Protein AF-A0A6H5L722-F1 (afdb_monomer_lite)

Secondary structure (DSSP, 8-state):
---------------------------------TTSHHHHHHHHHHHHHHHHHHHHHHHHHHHHHHHHHHHHHHHHHHHHHHHHHHHHHHHHHHHHHHHHHHHHHHHHHHHHHHHHHHHHHHHHHHHHHHHHHHHHHHHHHHHHHHHHHHHHHHHHHHHHHHHHHHHHHHHHHHHHHHHHHHHHHHHHHHHHHHHHHHHHHHHHHHHHHHHHHHHHHHHHHHHHHHHHHHTT------------SSSHHHHHHHHHHHHHHHHHHHHHHHHHHHHHHHHHHHHHHHHHHHHHHHHHHHHHHHHHHHHHHHHHHHHHHHHHHHHHHHHHHHHHHHHHHHHHHHHHHHHHHHHHH-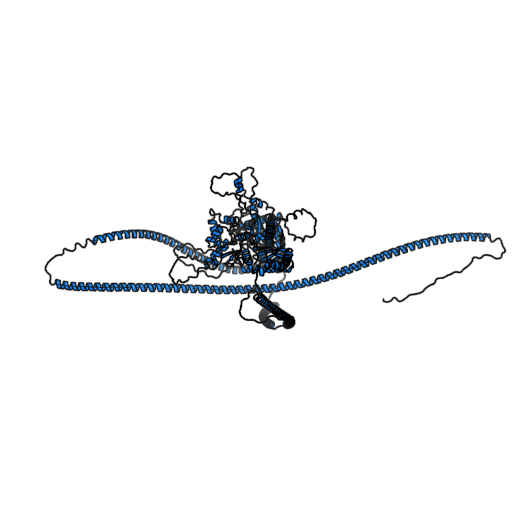--------------HHHHHHHHHHHHHHHHHHHHHHHHHHHHHHHHHHHHHHHHHHHHHTTSPPHHHHHHHHHHHHHHHHHHHHHHHHHHHHHHHHHHHHHHHHHHHHHHHHHHHHHHHHHHHHHHTTTSSS-----S-------SSS------------SSHHHHHHHHHHHHHHHHHHHHHHHHHHHHHHGGGSEEEEEEEEE-SSEEEEEEEESSSS--EEEEEEEEEE---B-TTSEE-HHHHHHHHHHHHHHHHHHHHHTT--EEEEEEEEEE-S-EEEEE-TTS-B-SPEEETT--SS------S-PPPPP--PPPP-PPP-----THHHHHHHHHHHHHTSTTSSSHHHHHHHHHS--S-TTSHHHHHHHHHHHHHHTT---PPP----------------HHHHH--EEEEHHHHHHHHHTT-S--PEEHHHHHTTT-EETTTTEE-HHHHHHHHHTT--GGGSPPEE-TTT--EEP-HHHHHH-GGGTTPEEEEEEEHHHHHHHHTT--TTS-EEEEEESSSEEEEEEEE-PPPPP--HHHHHTTTPPP--------S-----PPPTT-EEEESSSSEEEEEEEES-SHHHHHHHHHHS---TT--HHHHHHHHHHSPTTTT--EEE--BTB--TTT--TT---EEE---TT--HHHHHHHHHHHHHHHHHHHHHHHHTTSSTT----------------GGGTTTTGGGPEEEEESHHHHH-HHHHHHHHHHHTS-EEE---S-HHHHHHHHHHHHHHHHHHHHHHT---SS--SSSS----------S---------EEPPPHHHHHHHHHHHHHHHHHHHHHH-SSS--TTS----------

pLDDT: mean 70.99, std 23.06, range [21.44, 97.94]

Structure (mmCIF, N/CA/C/O backbone):
data_AF-A0A6H5L722-F1
#
_entry.id   AF-A0A6H5L722-F1
#
loop_
_atom_site.group_PDB
_atom_site.id
_atom_site.type_symbol
_atom_site.label_atom_id
_atom_site.label_alt_id
_atom_site.label_comp_id
_atom_site.label_asym_id
_atom_site.label_entity_id
_atom_site.label_seq_id
_atom_site.pdbx_PDB_ins_code
_atom_site.Cartn_x
_atom_site.Cartn_y
_atom_site.Cartn_z
_atom_site.occupancy
_atom_site.B_iso_or_equiv
_atom_site.auth_seq_id
_atom_site.auth_comp_id
_atom_site.auth_asym_id
_atom_site.auth_atom_id
_atom_site.pdbx_PDB_model_num
ATOM 1 N N . MET A 1 1 ? 36.154 58.018 -54.029 1.00 37.09 1 MET A N 1
ATOM 2 C CA . MET A 1 1 ? 36.978 58.826 -53.101 1.00 37.09 1 MET A CA 1
ATOM 3 C C . MET A 1 1 ? 37.998 57.857 -52.512 1.00 37.09 1 MET A C 1
ATOM 5 O O . MET A 1 1 ? 37.562 56.978 -51.790 1.00 37.09 1 MET A O 1
ATOM 9 N N . ASN A 1 2 ? 39.277 57.794 -52.890 1.00 39.09 2 ASN A N 1
ATOM 10 C CA . ASN A 1 2 ? 40.221 58.807 -53.381 1.00 39.09 2 ASN A CA 1
ATOM 11 C C . ASN A 1 2 ? 40.761 58.565 -54.806 1.00 39.09 2 ASN A C 1
ATOM 13 O O . ASN A 1 2 ? 40.822 57.434 -55.267 1.00 39.09 2 ASN A O 1
ATOM 17 N N . GLU A 1 3 ? 41.134 59.690 -55.429 1.00 31.55 3 GLU A N 1
ATOM 18 C CA . GLU A 1 3 ? 41.970 59.913 -56.624 1.00 31.55 3 GLU A CA 1
ATOM 19 C C . GLU A 1 3 ? 41.647 59.179 -57.936 1.00 31.55 3 GLU A C 1
ATOM 21 O O . GLU A 1 3 ? 42.301 58.227 -58.343 1.00 31.55 3 GLU A O 1
ATOM 26 N N . ALA A 1 4 ? 40.728 59.783 -58.694 1.00 31.39 4 ALA A N 1
ATOM 27 C CA . ALA A 1 4 ? 40.932 59.995 -60.123 1.00 31.39 4 ALA A CA 1
ATOM 28 C C . ALA A 1 4 ? 40.880 61.507 -60.384 1.00 31.39 4 ALA A C 1
ATOM 30 O O . ALA A 1 4 ? 39.836 62.144 -60.233 1.00 31.39 4 ALA A O 1
ATOM 31 N N . ALA A 1 5 ? 42.029 62.071 -60.746 1.00 43.38 5 ALA A N 1
ATOM 32 C CA . ALA A 1 5 ? 42.130 63.324 -61.473 1.00 43.38 5 ALA A CA 1
ATOM 33 C C . ALA A 1 5 ? 42.329 63.004 -62.961 1.00 43.38 5 ALA A C 1
ATOM 35 O O . ALA A 1 5 ? 43.032 62.047 -63.280 1.00 43.38 5 ALA A O 1
ATOM 36 N N . ARG A 1 6 ? 41.810 63.895 -63.824 1.00 35.09 6 ARG A N 1
ATOM 37 C CA . ARG A 1 6 ? 42.049 64.008 -65.283 1.00 35.09 6 ARG A CA 1
ATOM 38 C C . ARG A 1 6 ? 41.327 62.941 -66.129 1.00 35.09 6 ARG A C 1
ATOM 40 O O . ARG A 1 6 ? 41.388 61.765 -65.835 1.00 35.09 6 ARG A O 1
ATOM 47 N N . VAL A 1 7 ? 40.601 63.256 -67.199 1.00 34.06 7 VAL A N 1
ATOM 48 C CA . VAL A 1 7 ? 40.632 64.386 -68.136 1.00 34.06 7 VAL A CA 1
ATOM 49 C C . VAL A 1 7 ? 39.198 64.631 -68.609 1.00 34.06 7 VAL A C 1
ATOM 51 O O . VAL A 1 7 ? 38.492 63.692 -68.967 1.00 34.06 7 VAL A O 1
ATOM 54 N N . GLY A 1 8 ? 38.790 65.896 -68.636 1.00 34.12 8 GLY A N 1
ATOM 55 C CA . GLY A 1 8 ? 37.615 66.359 -69.358 1.00 34.12 8 GLY A CA 1
ATOM 56 C C . GLY A 1 8 ? 38.013 67.302 -70.494 1.00 34.12 8 GLY A C 1
ATOM 57 O O . GLY A 1 8 ? 39.006 68.017 -70.384 1.00 34.12 8 GLY A O 1
ATOM 58 N N . ALA A 1 9 ? 37.142 67.324 -71.504 1.00 35.88 9 ALA A N 1
ATOM 59 C CA . ALA A 1 9 ? 36.935 68.354 -72.524 1.00 35.88 9 ALA A CA 1
ATOM 60 C C . ALA A 1 9 ? 37.866 68.404 -73.752 1.00 35.88 9 ALA A C 1
ATOM 62 O O . ALA A 1 9 ? 39.037 68.752 -73.668 1.00 35.88 9 ALA A O 1
ATOM 63 N N . THR A 1 10 ? 37.255 68.178 -74.923 1.00 31.56 10 THR A N 1
ATOM 64 C CA . THR A 1 10 ? 37.285 69.031 -76.141 1.00 31.56 10 THR A CA 1
ATOM 65 C C . THR A 1 10 ? 36.388 68.350 -77.194 1.00 31.56 10 THR A C 1
ATOM 67 O O . THR A 1 10 ? 36.668 67.244 -77.628 1.00 31.56 10 THR A O 1
ATOM 70 N N . ARG A 1 11 ? 35.120 68.749 -77.372 1.00 34.03 11 ARG A N 1
ATOM 71 C CA . ARG A 1 11 ? 34.604 69.793 -78.288 1.00 34.03 11 ARG A CA 1
ATOM 72 C C . ARG A 1 11 ? 35.195 69.751 -79.710 1.00 34.03 11 ARG A C 1
ATOM 74 O O . ARG A 1 11 ? 36.264 70.293 -79.934 1.00 34.03 11 ARG A O 1
ATOM 81 N N . GLY A 1 12 ? 34.399 69.184 -80.624 1.00 36.34 12 GLY A N 1
ATOM 82 C CA . GLY A 1 12 ? 34.021 69.756 -81.923 1.00 36.34 12 GLY A CA 1
ATOM 83 C C . GLY A 1 12 ? 35.087 69.890 -83.008 1.00 36.34 12 GLY A C 1
ATOM 84 O O . GLY A 1 12 ? 35.837 70.854 -82.987 1.00 36.34 12 GLY A O 1
ATOM 85 N N . ILE A 1 13 ? 35.014 69.025 -84.025 1.00 33.91 13 ILE A N 1
ATOM 86 C CA . ILE A 1 13 ? 35.291 69.394 -85.422 1.00 33.91 13 ILE A CA 1
ATOM 87 C C . ILE A 1 13 ? 34.225 68.705 -86.282 1.00 33.91 13 ILE A C 1
ATOM 89 O O . ILE A 1 13 ? 34.278 67.499 -86.515 1.00 33.91 13 ILE A O 1
ATOM 93 N N . GLY A 1 14 ? 33.211 69.481 -86.653 1.00 35.44 14 GLY A N 1
ATOM 94 C CA . GLY A 1 14 ? 32.457 69.288 -87.883 1.00 35.44 14 GLY A CA 1
ATOM 95 C C . GLY A 1 14 ? 33.023 70.217 -88.960 1.00 35.44 14 GLY A C 1
ATOM 96 O O . GLY A 1 14 ? 33.794 71.124 -88.643 1.00 35.44 14 GLY A O 1
ATOM 97 N N . ASP A 1 15 ? 32.570 69.962 -90.181 1.00 34.78 15 ASP A N 1
ATOM 98 C CA . ASP A 1 15 ? 32.651 70.780 -91.396 1.00 34.78 15 ASP A CA 1
ATOM 99 C C . ASP A 1 15 ? 33.811 70.504 -92.375 1.00 34.78 15 ASP A C 1
ATOM 101 O O . ASP A 1 15 ? 34.993 70.707 -92.108 1.00 34.78 15 ASP A O 1
ATOM 105 N N . ASP A 1 16 ? 33.369 70.039 -93.549 1.00 32.34 16 ASP A N 1
ATOM 106 C CA . ASP A 1 16 ? 33.779 70.429 -94.898 1.00 32.34 16 ASP A CA 1
ATOM 107 C C . ASP A 1 16 ? 35.233 70.242 -95.360 1.00 32.34 16 ASP A C 1
ATOM 109 O O . ASP A 1 16 ? 36.126 71.052 -95.118 1.00 32.34 16 ASP A O 1
ATOM 113 N N . ILE A 1 17 ? 35.413 69.251 -96.244 1.00 31.59 17 ILE A N 1
ATOM 114 C CA . ILE A 1 17 ? 36.356 69.356 -97.367 1.00 31.59 17 ILE A CA 1
ATOM 115 C C . ILE A 1 17 ? 35.565 69.182 -98.671 1.00 31.59 17 ILE A C 1
ATOM 117 O O . ILE A 1 17 ? 35.513 68.109 -99.272 1.00 31.59 17 ILE A O 1
ATOM 121 N N . GLU A 1 18 ? 34.951 70.277 -99.119 1.00 34.91 18 GLU A N 1
ATOM 122 C CA . GLU A 1 18 ? 34.824 70.578 -100.544 1.00 34.91 18 GLU A CA 1
ATOM 123 C C . GLU A 1 18 ? 36.177 71.100 -101.052 1.00 34.91 18 GLU A C 1
ATOM 125 O O . GLU A 1 18 ? 36.720 72.046 -100.480 1.00 34.91 18 GLU A O 1
ATOM 130 N N . ARG A 1 19 ? 36.698 70.522 -102.147 1.00 31.12 19 ARG A N 1
ATOM 131 C CA . ARG A 1 19 ? 37.290 71.226 -103.312 1.00 31.12 19 ARG A CA 1
ATOM 132 C C . ARG A 1 19 ? 38.047 70.263 -104.243 1.00 31.12 19 ARG A C 1
ATOM 134 O O . ARG A 1 19 ? 39.197 69.937 -103.989 1.00 31.12 19 ARG A O 1
ATOM 141 N N . CYS A 1 20 ? 37.386 69.978 -105.375 1.00 28.11 20 CYS A N 1
ATOM 142 C CA . CYS A 1 20 ? 37.868 70.121 -106.765 1.00 28.11 20 CYS A CA 1
ATOM 143 C C . CYS A 1 20 ? 39.058 69.274 -107.299 1.00 28.11 20 CYS A C 1
ATOM 145 O O . CYS A 1 20 ? 39.920 68.882 -106.524 1.00 28.11 20 CYS A O 1
ATOM 147 N N . PRO A 1 21 ? 39.220 69.104 -108.641 1.00 43.91 21 PRO A N 1
ATOM 148 C CA . PRO A 1 21 ? 38.381 69.602 -109.746 1.00 43.91 21 PRO A CA 1
ATOM 149 C C . PRO A 1 21 ? 38.178 68.606 -110.926 1.00 43.91 21 PRO A C 1
ATOM 151 O O . PRO A 1 21 ? 38.738 67.517 -110.968 1.00 43.91 21 PRO A O 1
ATOM 154 N N . LEU A 1 22 ? 37.447 69.101 -111.936 1.00 31.30 22 LEU A N 1
ATOM 155 C CA . LEU A 1 22 ? 37.580 68.851 -113.386 1.00 31.30 22 LEU A CA 1
ATOM 156 C C . LEU A 1 22 ? 36.438 68.091 -114.069 1.00 31.30 22 LEU A C 1
ATOM 158 O O . LEU A 1 22 ? 36.472 66.885 -114.302 1.00 31.30 22 LEU A O 1
ATOM 162 N N . THR A 1 23 ? 35.482 68.880 -114.559 1.00 30.39 23 THR A N 1
ATOM 163 C CA . THR A 1 23 ? 34.754 68.584 -115.796 1.00 30.39 23 THR A CA 1
ATOM 164 C C . THR A 1 23 ? 34.492 69.890 -116.547 1.00 30.39 23 THR A C 1
ATOM 166 O O . THR A 1 23 ? 33.442 70.490 -116.373 1.00 30.39 23 THR A O 1
ATOM 169 N N . THR A 1 24 ? 35.430 70.327 -117.398 1.00 33.81 24 THR A N 1
ATOM 170 C CA . THR A 1 24 ? 35.098 71.175 -118.558 1.00 33.81 24 THR A CA 1
ATOM 171 C C . THR A 1 24 ? 36.087 70.918 -119.691 1.00 33.81 24 THR A C 1
ATOM 173 O O . THR A 1 24 ? 37.302 70.967 -119.517 1.00 33.81 24 THR A O 1
ATOM 176 N N . LEU A 1 25 ? 35.523 70.606 -120.851 1.00 33.62 25 LEU A N 1
ATOM 177 C CA . LEU A 1 25 ? 36.159 70.314 -122.128 1.00 33.62 25 LEU A CA 1
ATOM 178 C C . LEU A 1 25 ? 36.138 71.572 -123.027 1.00 33.62 25 LEU A C 1
ATOM 180 O O . LEU A 1 25 ? 35.232 72.390 -122.905 1.00 33.62 25 LEU A O 1
ATOM 184 N N . PHE A 1 26 ? 37.064 71.596 -123.997 1.00 32.31 26 PHE A N 1
ATOM 185 C CA . PHE A 1 26 ? 37.088 72.344 -125.274 1.00 32.31 26 PHE A CA 1
ATOM 186 C C . PHE A 1 26 ? 37.628 73.790 -125.351 1.00 32.31 26 PHE A C 1
ATOM 188 O O . PHE A 1 26 ? 36.929 74.746 -125.040 1.00 32.31 26 PHE A O 1
ATOM 195 N N . LEU A 1 27 ? 38.837 73.928 -125.936 1.00 31.06 27 LEU A N 1
ATOM 196 C CA . LEU A 1 27 ? 39.160 74.584 -127.237 1.00 31.06 27 LEU A CA 1
ATOM 197 C C . LEU A 1 27 ? 40.689 74.797 -127.331 1.00 31.06 27 LEU A C 1
ATOM 199 O O . LEU A 1 27 ? 41.255 75.605 -126.609 1.00 31.06 27 LEU A O 1
ATOM 203 N N . SER A 1 28 ? 41.445 74.021 -128.111 1.00 29.19 28 SER A N 1
ATOM 204 C CA . SER A 1 28 ? 41.962 74.325 -129.471 1.00 29.19 28 SER A CA 1
ATOM 205 C C . SER A 1 28 ? 43.392 73.713 -129.479 1.00 29.19 28 SER A C 1
ATOM 207 O O . SER A 1 28 ? 44.020 73.701 -128.428 1.00 29.19 28 SER A O 1
ATOM 209 N N . VAL A 1 29 ? 43.964 73.016 -130.467 1.00 34.25 29 VAL A N 1
ATOM 210 C CA . VAL A 1 29 ? 44.283 73.296 -131.876 1.00 34.25 29 VAL A CA 1
ATOM 211 C C . VAL A 1 29 ? 44.895 71.981 -132.438 1.00 34.25 29 VAL A C 1
ATOM 213 O O . VAL A 1 29 ? 45.693 71.340 -131.760 1.00 34.25 29 VAL A O 1
ATOM 216 N N . TYR A 1 30 ? 44.533 71.571 -133.659 1.00 33.56 30 TYR A N 1
ATOM 217 C CA . TYR A 1 30 ? 45.262 70.594 -134.509 1.00 33.56 30 TYR A CA 1
ATOM 218 C C . TYR A 1 30 ? 46.502 71.283 -135.138 1.00 33.56 30 TYR A C 1
ATOM 220 O O . TYR A 1 30 ? 46.380 72.484 -135.377 1.00 33.56 30 TYR A O 1
ATOM 228 N N . PRO A 1 31 ? 47.618 70.613 -135.545 1.00 48.00 31 PRO A N 1
ATOM 229 C CA . PRO A 1 31 ? 47.519 69.561 -136.571 1.00 48.00 31 PRO A CA 1
ATOM 230 C C . PRO A 1 31 ? 48.630 68.474 -136.663 1.00 48.00 31 PRO A C 1
ATOM 232 O O . PRO A 1 31 ? 49.713 68.566 -136.100 1.00 48.00 31 PRO A O 1
ATOM 235 N N . THR A 1 32 ? 48.340 67.502 -137.543 1.00 35.94 32 THR A N 1
ATOM 236 C CA . THR A 1 32 ? 49.221 66.608 -138.340 1.00 35.94 32 THR A CA 1
ATOM 237 C C . THR A 1 32 ? 49.687 65.223 -137.832 1.00 35.94 32 THR A C 1
ATOM 239 O O . THR A 1 32 ? 50.108 65.039 -136.700 1.00 35.94 32 THR A O 1
ATOM 242 N N . ALA A 1 33 ? 49.666 64.281 -138.799 1.00 38.66 33 ALA A N 1
ATOM 243 C CA . ALA A 1 33 ? 50.369 62.986 -138.924 1.00 38.66 33 ALA A CA 1
ATOM 244 C C . ALA A 1 33 ? 49.609 61.669 -138.589 1.00 38.66 33 ALA A C 1
ATOM 246 O O . ALA A 1 33 ? 49.803 60.992 -137.584 1.00 38.66 33 ALA A O 1
ATOM 247 N N . SER A 1 34 ? 48.779 61.271 -139.559 1.00 46.44 34 SER A N 1
ATOM 248 C CA . SER A 1 34 ? 47.803 60.168 -139.660 1.00 46.44 34 SER A CA 1
ATOM 249 C C . SER A 1 34 ? 48.317 58.701 -139.728 1.00 46.44 34 SER A C 1
ATOM 251 O O . SER A 1 34 ? 47.677 57.886 -140.391 1.00 46.44 34 SER A O 1
ATOM 253 N N . GLN A 1 35 ? 49.405 58.283 -139.067 1.00 49.06 35 GLN A N 1
ATOM 254 C CA . GLN A 1 35 ? 49.810 56.848 -139.116 1.00 49.06 35 GLN A CA 1
ATOM 255 C C . GLN A 1 35 ? 50.200 56.190 -137.778 1.00 49.06 35 GLN A C 1
ATOM 257 O O . GLN A 1 35 ? 50.241 54.966 -137.702 1.00 49.06 35 GLN A O 1
ATOM 262 N N . ALA A 1 36 ? 50.336 56.946 -136.681 1.00 51.66 36 ALA A N 1
ATOM 263 C CA . ALA A 1 36 ? 50.596 56.391 -135.340 1.00 51.66 36 ALA A CA 1
ATOM 264 C C . ALA A 1 36 ? 49.319 56.064 -134.522 1.00 51.66 36 ALA A C 1
ATOM 266 O O . ALA A 1 36 ? 49.400 55.574 -133.400 1.00 51.66 36 ALA A O 1
ATOM 267 N N . ASN A 1 37 ? 48.120 56.335 -135.056 1.00 57.66 37 ASN A N 1
ATOM 268 C CA . ASN A 1 37 ? 46.885 56.455 -134.261 1.00 57.66 37 ASN A CA 1
ATOM 269 C C . ASN A 1 37 ? 46.070 55.147 -134.104 1.00 57.66 37 ASN A C 1
ATOM 271 O O . ASN A 1 37 ? 45.112 55.094 -133.336 1.00 57.66 37 ASN A O 1
ATOM 275 N N . GLN A 1 38 ? 46.423 54.075 -134.823 1.00 60.12 38 GLN A N 1
ATOM 276 C CA . GLN A 1 38 ? 45.667 52.811 -134.795 1.00 60.12 38 GLN A CA 1
ATOM 277 C C . GLN A 1 38 ? 46.189 51.826 -133.733 1.00 60.12 38 GLN A C 1
ATOM 279 O O . GLN A 1 38 ? 45.389 51.197 -133.041 1.00 60.12 38 GLN A O 1
ATOM 284 N N . ALA A 1 39 ? 47.511 51.748 -133.541 1.00 60.59 39 ALA A N 1
ATOM 285 C CA . ALA A 1 39 ? 48.135 50.905 -132.515 1.00 60.59 39 ALA A CA 1
ATOM 286 C C . ALA A 1 39 ? 47.867 51.435 -131.095 1.00 60.59 39 ALA A C 1
ATOM 288 O O . ALA A 1 39 ? 47.444 50.684 -130.219 1.00 60.59 39 ALA A O 1
ATOM 289 N N . THR A 1 40 ? 47.993 52.750 -130.891 1.00 65.06 40 THR A N 1
ATOM 290 C CA . THR A 1 40 ? 47.699 53.416 -129.610 1.00 65.06 40 THR A CA 1
ATOM 291 C C . THR A 1 40 ? 46.233 53.253 -129.213 1.00 65.06 40 THR A C 1
ATOM 293 O O . THR A 1 40 ? 45.925 53.015 -128.051 1.00 65.06 40 THR A O 1
ATOM 296 N N . ARG A 1 41 ? 45.310 53.298 -130.184 1.00 67.38 41 ARG A N 1
ATOM 297 C CA . ARG A 1 41 ? 43.880 53.078 -129.938 1.00 67.38 41 ARG A CA 1
ATOM 298 C C . ARG A 1 41 ? 43.569 51.641 -129.515 1.00 67.38 41 ARG A C 1
ATOM 300 O O . ARG A 1 41 ? 42.683 51.456 -128.689 1.00 67.38 41 ARG A O 1
ATOM 307 N N . LYS A 1 42 ? 44.278 50.641 -130.049 1.00 73.50 42 LYS A N 1
ATOM 308 C CA . LYS A 1 42 ? 44.124 49.243 -129.623 1.00 73.50 42 LYS A CA 1
ATOM 309 C C . LYS A 1 42 ? 44.668 49.031 -128.207 1.00 73.50 42 LYS A C 1
ATOM 311 O O . LYS A 1 42 ? 43.926 48.534 -127.372 1.00 73.50 42 LYS A O 1
ATOM 316 N N . ASN A 1 43 ? 45.872 49.527 -127.911 1.00 75.19 43 ASN A N 1
ATOM 317 C CA . ASN A 1 43 ? 46.449 49.450 -126.562 1.00 75.19 43 ASN A CA 1
ATOM 318 C C . ASN A 1 43 ? 45.555 50.139 -125.519 1.00 75.19 43 ASN A C 1
ATOM 320 O O . ASN A 1 43 ? 45.275 49.560 -124.482 1.00 75.19 43 ASN A O 1
ATOM 324 N N . LEU A 1 44 ? 45.003 51.319 -125.828 1.00 74.38 44 LEU A N 1
ATOM 325 C CA . LEU A 1 44 ? 44.068 52.010 -124.931 1.00 74.38 44 LEU A CA 1
ATOM 326 C C . LEU A 1 44 ? 42.736 51.263 -124.743 1.00 74.38 44 LEU A C 1
ATOM 328 O O . LEU A 1 44 ? 42.097 51.410 -123.703 1.00 74.38 44 LEU A O 1
ATOM 332 N N . LEU A 1 45 ? 42.278 50.489 -125.734 1.00 75.94 45 LEU A N 1
ATOM 333 C CA . LEU A 1 45 ? 41.080 49.653 -125.600 1.00 75.94 45 LEU A CA 1
ATOM 334 C C . LEU A 1 45 ? 41.356 48.410 -124.749 1.00 75.94 45 LEU A C 1
ATOM 336 O O . LEU A 1 45 ? 40.524 48.080 -123.902 1.00 75.94 45 LEU A O 1
ATOM 340 N N . ASP A 1 46 ? 42.516 47.783 -124.935 1.00 78.38 46 ASP A N 1
ATOM 341 C CA . ASP A 1 46 ? 42.967 46.642 -124.138 1.00 78.38 46 ASP A CA 1
ATOM 342 C C . ASP A 1 46 ? 43.221 47.072 -122.678 1.00 78.38 46 ASP A C 1
ATOM 344 O O . ASP A 1 46 ? 42.716 46.431 -121.755 1.00 78.38 46 ASP A O 1
ATOM 348 N N . ASP A 1 47 ? 43.849 48.233 -122.452 1.00 78.31 47 ASP A N 1
ATOM 349 C CA . ASP A 1 47 ? 44.027 48.846 -121.127 1.00 78.31 47 ASP A CA 1
ATOM 350 C C . ASP A 1 47 ? 42.686 49.207 -120.479 1.00 78.31 47 ASP A C 1
ATOM 352 O O . ASP A 1 47 ? 42.477 48.975 -119.287 1.00 78.31 47 ASP A O 1
ATOM 356 N N . ARG A 1 48 ? 41.727 49.736 -121.254 1.00 74.50 48 ARG A N 1
ATOM 357 C CA . ARG A 1 48 ? 40.376 50.026 -120.748 1.00 74.50 48 ARG A CA 1
ATOM 358 C C . ARG A 1 48 ? 39.673 48.752 -120.295 1.00 74.50 48 ARG A C 1
ATOM 360 O O . ARG A 1 48 ? 38.953 48.776 -119.295 1.00 74.50 48 ARG A O 1
ATOM 367 N N . GLU A 1 49 ? 39.837 47.651 -121.019 1.00 77.94 49 GLU A N 1
ATOM 368 C CA . GLU A 1 49 ? 39.203 46.384 -120.666 1.00 77.94 49 GLU A CA 1
ATOM 369 C C . GLU A 1 49 ? 39.920 45.697 -119.488 1.00 77.94 49 GLU A C 1
ATOM 371 O O . GLU A 1 49 ? 39.244 45.180 -118.593 1.00 77.94 49 GLU A O 1
ATOM 376 N N . ALA A 1 50 ? 41.249 45.816 -119.392 1.00 77.81 50 ALA A N 1
ATOM 377 C CA . ALA A 1 50 ? 42.036 45.405 -118.228 1.00 77.81 50 ALA A CA 1
ATOM 378 C C . ALA A 1 50 ? 41.661 46.207 -116.966 1.00 77.81 50 ALA A C 1
ATOM 380 O O . ALA A 1 50 ? 41.405 45.624 -115.910 1.00 77.81 50 ALA A O 1
ATOM 381 N N . MET A 1 51 ? 41.512 47.533 -117.071 1.00 78.31 51 MET A N 1
ATOM 382 C CA . MET A 1 51 ? 41.033 48.374 -115.968 1.00 78.31 51 MET A CA 1
ATOM 383 C C . MET A 1 51 ? 39.601 48.020 -115.564 1.00 78.31 51 MET A C 1
ATOM 385 O O . MET A 1 51 ? 39.303 47.956 -114.374 1.00 78.31 51 MET A O 1
ATOM 389 N N . LYS A 1 52 ? 38.707 47.717 -116.514 1.00 81.56 52 LYS A N 1
ATOM 390 C CA . LYS A 1 52 ? 37.356 47.230 -116.187 1.00 81.56 52 LYS A CA 1
ATOM 391 C C . LYS A 1 52 ? 37.376 45.881 -115.476 1.00 81.56 52 LYS A C 1
ATOM 393 O O . LYS A 1 52 ? 36.577 45.679 -114.564 1.00 81.56 52 LYS A O 1
ATOM 398 N N . GLN A 1 53 ? 38.248 44.953 -115.873 1.00 81.00 53 GLN A N 1
ATOM 399 C CA . GLN A 1 53 ? 38.426 43.688 -115.152 1.00 81.00 53 GLN A CA 1
ATOM 400 C C . GLN A 1 53 ? 38.962 43.921 -113.735 1.00 81.00 53 GLN A C 1
ATOM 402 O O . GLN A 1 53 ? 38.410 43.357 -112.793 1.00 81.00 53 GLN A O 1
ATOM 407 N N . SER A 1 54 ? 39.932 44.821 -113.563 1.00 79.94 54 SER A N 1
ATOM 408 C CA . SER A 1 54 ? 40.449 45.204 -112.243 1.00 79.94 54 SER A CA 1
ATOM 409 C C . SER A 1 54 ? 39.372 45.857 -111.364 1.00 79.94 54 SER A C 1
ATOM 411 O O . SER A 1 54 ? 39.184 45.460 -110.218 1.00 79.94 54 SER A O 1
ATOM 413 N N . ILE A 1 55 ? 38.557 46.766 -111.917 1.00 79.44 55 ILE A N 1
ATOM 414 C CA . ILE A 1 55 ? 37.414 47.373 -111.211 1.00 79.44 55 ILE A CA 1
ATOM 415 C C . ILE A 1 55 ? 36.378 46.312 -110.817 1.00 79.44 55 ILE A C 1
ATOM 417 O O . ILE A 1 55 ? 35.847 46.367 -109.709 1.00 79.44 55 ILE A O 1
ATOM 421 N N . ARG A 1 56 ? 36.089 45.331 -111.684 1.00 82.62 56 ARG A N 1
ATOM 422 C CA . ARG A 1 56 ? 35.200 44.204 -111.344 1.00 82.62 56 ARG A CA 1
ATOM 423 C C . ARG A 1 56 ? 35.770 43.369 -110.192 1.00 82.62 56 ARG A C 1
ATOM 425 O O . ARG A 1 56 ? 35.032 43.060 -109.261 1.00 82.62 56 ARG A O 1
ATOM 432 N N . GLY A 1 57 ? 37.071 43.076 -110.215 1.00 83.69 57 GLY A N 1
ATOM 433 C CA . GLY A 1 57 ? 37.761 42.366 -109.135 1.00 83.69 57 GLY A CA 1
ATOM 434 C C . GLY A 1 57 ? 37.737 43.132 -107.809 1.00 83.69 57 GLY A C 1
ATOM 435 O O . GLY A 1 57 ? 37.383 42.569 -106.776 1.00 83.69 57 GLY A O 1
ATOM 436 N N . LEU A 1 58 ? 38.025 44.436 -107.839 1.00 83.56 58 LEU A N 1
ATOM 437 C CA . LEU A 1 58 ? 37.973 45.296 -106.655 1.00 83.56 58 LEU A CA 1
ATOM 438 C C . LEU A 1 58 ? 36.554 45.413 -106.089 1.00 83.56 58 LEU A C 1
ATOM 440 O O . LEU A 1 58 ? 36.388 45.350 -104.876 1.00 83.56 58 LEU A O 1
ATOM 444 N N . ARG A 1 59 ? 35.523 45.520 -106.937 1.00 84.06 59 ARG A N 1
ATOM 445 C CA . ARG A 1 59 ? 34.120 45.531 -106.487 1.00 84.06 59 ARG A CA 1
ATOM 446 C C . ARG A 1 59 ? 33.732 44.232 -105.789 1.00 84.06 59 ARG A C 1
ATOM 448 O O . ARG A 1 59 ? 33.172 44.290 -104.703 1.00 84.06 59 ARG A O 1
ATOM 455 N N . SER A 1 60 ? 34.103 43.085 -106.358 1.00 83.75 60 SER A N 1
ATOM 456 C CA . SER A 1 60 ? 33.873 41.782 -105.722 1.00 83.75 60 SER A CA 1
ATOM 457 C C . SER A 1 60 ? 34.610 41.662 -104.382 1.00 83.75 60 SER A C 1
ATOM 459 O O . SER A 1 60 ? 34.045 41.171 -103.407 1.00 83.75 60 SER A O 1
ATOM 461 N N . ARG A 1 61 ? 35.841 42.184 -104.288 1.00 85.50 61 ARG A N 1
ATOM 462 C CA . ARG A 1 61 ? 36.600 42.218 -103.030 1.00 85.50 61 ARG A CA 1
ATOM 463 C C . ARG A 1 61 ? 35.945 43.120 -101.980 1.00 85.50 61 ARG A C 1
ATOM 465 O O . ARG A 1 61 ? 35.908 42.746 -100.814 1.00 85.50 61 ARG A O 1
ATOM 472 N N . ILE A 1 62 ? 35.431 44.284 -102.379 1.00 83.25 62 ILE A N 1
ATOM 473 C CA . ILE A 1 62 ? 34.701 45.203 -101.491 1.00 83.25 62 ILE A CA 1
ATOM 474 C C . ILE A 1 62 ? 33.427 44.537 -100.969 1.00 83.25 62 ILE A C 1
ATOM 476 O O . ILE A 1 62 ? 33.148 44.629 -99.780 1.00 83.25 62 ILE A O 1
ATOM 480 N N . GLU A 1 63 ? 32.686 43.835 -101.824 1.00 84.38 63 GLU A N 1
ATOM 481 C CA . GLU A 1 63 ? 31.463 43.126 -101.437 1.00 84.38 63 GLU A CA 1
ATOM 482 C C . GLU A 1 63 ? 31.757 41.963 -100.477 1.00 84.38 63 GLU A C 1
ATOM 484 O O . GLU A 1 63 ? 31.085 41.813 -99.456 1.00 84.38 63 GLU A O 1
ATOM 489 N N . GLN A 1 64 ? 32.835 41.210 -100.723 1.00 86.62 64 GLN A N 1
ATOM 490 C CA . GLN A 1 64 ? 33.308 40.183 -99.795 1.00 86.62 64 GLN A CA 1
ATOM 491 C C . GLN A 1 64 ? 33.682 40.782 -98.428 1.00 86.62 64 GLN A C 1
ATOM 493 O O . GLN A 1 64 ? 33.231 40.285 -97.397 1.00 86.62 64 GLN A O 1
ATOM 498 N N . LEU A 1 65 ? 34.474 41.860 -98.411 1.00 86.00 65 LEU A N 1
ATOM 499 C CA . LEU A 1 65 ? 34.901 42.523 -97.175 1.00 86.00 65 LEU A CA 1
ATOM 500 C C . LEU A 1 65 ? 33.729 43.176 -96.428 1.00 86.00 65 LEU A C 1
ATOM 502 O O . LEU A 1 65 ? 33.705 43.156 -95.200 1.00 86.00 65 LEU A O 1
ATOM 506 N N . ALA A 1 66 ? 32.739 43.717 -97.141 1.00 82.44 66 ALA A N 1
ATOM 507 C CA . ALA A 1 66 ? 31.511 44.233 -96.543 1.00 82.44 66 ALA A CA 1
ATOM 508 C C . ALA A 1 66 ? 30.714 43.111 -95.860 1.00 82.44 66 ALA A C 1
ATOM 510 O O . ALA A 1 66 ? 30.309 43.269 -94.710 1.00 82.44 66 ALA A O 1
ATOM 511 N N . GLY A 1 67 ? 30.578 41.952 -96.513 1.00 85.44 67 GLY A N 1
ATOM 512 C CA . GLY A 1 67 ? 29.916 40.786 -95.925 1.00 85.44 67 GLY A CA 1
ATOM 513 C C . GLY A 1 67 ? 30.689 40.150 -94.761 1.00 85.44 67 GLY A C 1
ATOM 514 O O . GLY A 1 67 ? 30.080 39.572 -93.863 1.00 85.44 67 GLY A O 1
ATOM 515 N N . GLU A 1 68 ? 32.023 40.223 -94.749 1.00 85.88 68 GLU A N 1
ATOM 516 C CA . GLU A 1 68 ? 32.852 39.809 -93.603 1.00 85.88 68 GLU A CA 1
ATOM 517 C C . GLU A 1 68 ? 32.714 40.781 -92.426 1.00 85.88 68 GLU A C 1
ATOM 519 O O . GLU A 1 68 ? 32.565 40.338 -91.288 1.00 85.88 68 GLU A O 1
ATOM 524 N N . ARG A 1 69 ? 32.685 42.092 -92.696 1.00 88.06 69 ARG A N 1
ATOM 525 C CA . ARG A 1 69 ? 32.432 43.121 -91.681 1.00 88.06 69 ARG A CA 1
ATOM 526 C C . ARG A 1 69 ? 31.059 42.947 -91.036 1.00 88.06 69 ARG A C 1
ATOM 528 O O . ARG A 1 69 ? 30.972 42.987 -89.816 1.00 88.06 69 ARG A O 1
ATOM 535 N N . GLU A 1 70 ? 30.010 42.739 -91.829 1.00 84.44 70 GLU A N 1
ATOM 536 C CA . GLU A 1 70 ? 28.644 42.578 -91.315 1.00 84.44 70 GLU A CA 1
ATOM 537 C C . GLU A 1 70 ? 28.512 41.326 -90.433 1.00 84.44 70 GLU A C 1
ATOM 539 O O . GLU A 1 70 ? 27.893 41.370 -89.370 1.00 84.44 70 GLU A O 1
ATOM 544 N N . ARG A 1 71 ? 29.173 40.224 -90.817 1.00 86.00 71 ARG A N 1
ATOM 545 C CA . ARG A 1 71 ? 29.269 39.022 -89.975 1.00 86.00 71 ARG A CA 1
ATOM 546 C C . ARG A 1 71 ? 30.008 39.295 -88.666 1.00 86.00 71 ARG A C 1
ATOM 548 O O . ARG A 1 71 ? 29.475 38.984 -87.608 1.00 86.00 71 ARG A O 1
ATOM 555 N N . ALA A 1 72 ? 31.173 39.940 -88.719 1.00 84.00 72 ALA A N 1
ATOM 556 C CA . ALA A 1 72 ? 31.937 40.279 -87.519 1.00 84.00 72 ALA A CA 1
ATOM 557 C C . ALA A 1 72 ? 31.178 41.239 -86.580 1.00 84.00 72 ALA A C 1
ATOM 559 O O . ALA A 1 72 ? 31.272 41.119 -85.360 1.00 84.00 72 ALA A O 1
ATOM 560 N N . GLU A 1 73 ? 30.402 42.174 -87.133 1.00 83.38 73 GLU A N 1
ATOM 561 C CA . GLU A 1 73 ? 29.564 43.099 -86.364 1.00 83.38 73 GLU A CA 1
ATOM 562 C C . GLU A 1 73 ? 28.413 42.361 -85.667 1.00 83.38 73 GLU A C 1
ATOM 564 O O . GLU A 1 73 ? 28.161 42.582 -84.479 1.00 83.38 73 GLU A O 1
ATOM 569 N N . LYS A 1 74 ? 27.778 41.412 -86.364 1.00 86.19 74 LYS A N 1
ATOM 570 C CA . LYS A 1 74 ? 26.745 40.547 -85.789 1.00 86.19 74 LYS A CA 1
ATOM 571 C C . LYS A 1 74 ? 27.296 39.658 -84.670 1.00 86.19 74 LYS A C 1
ATOM 573 O O . LYS A 1 74 ? 26.708 39.627 -83.589 1.00 86.19 74 LYS A O 1
ATOM 578 N N . ASP A 1 75 ? 28.439 39.015 -84.891 1.00 87.12 75 ASP A N 1
ATOM 579 C CA . ASP A 1 75 ? 29.093 38.163 -83.891 1.00 87.12 75 ASP A CA 1
ATOM 580 C C . ASP A 1 75 ? 29.521 38.988 -82.662 1.00 87.12 75 ASP A C 1
ATOM 582 O O . ASP A 1 75 ? 29.318 38.578 -81.518 1.00 87.12 75 ASP A O 1
ATOM 586 N N . SER A 1 76 ? 30.042 40.204 -82.869 1.00 82.56 76 SER A N 1
ATOM 587 C CA . SER A 1 76 ? 30.398 41.128 -81.784 1.00 82.56 76 SER A CA 1
ATOM 588 C C . SER A 1 76 ? 29.181 41.542 -80.948 1.00 82.56 76 SER A C 1
ATOM 590 O O . SER A 1 76 ? 29.266 41.609 -79.717 1.00 82.56 76 SER A O 1
ATOM 592 N N . LEU A 1 77 ? 28.039 41.816 -81.586 1.00 89.50 77 LEU A N 1
ATOM 593 C CA . LEU A 1 77 ? 26.789 42.143 -80.891 1.00 89.50 77 LEU A CA 1
ATOM 594 C C . LEU A 1 77 ? 26.264 40.950 -80.085 1.00 89.50 77 LEU A C 1
ATOM 596 O O . LEU A 1 77 ? 25.858 41.118 -78.933 1.00 89.50 77 LEU A O 1
ATOM 600 N N . GLU A 1 78 ? 26.318 39.744 -80.649 1.00 88.44 78 GLU A N 1
ATOM 601 C CA . GLU A 1 78 ? 25.890 38.520 -79.971 1.00 88.44 78 GLU A CA 1
ATOM 602 C C . GLU A 1 78 ? 26.776 38.199 -78.758 1.00 88.44 78 GLU A C 1
ATOM 604 O O . GLU A 1 78 ? 26.267 37.949 -77.663 1.00 88.44 78 GLU A O 1
ATOM 609 N N . HIS A 1 79 ? 28.100 38.315 -78.894 1.00 85.69 79 HIS A N 1
ATOM 610 C CA . HIS A 1 79 ? 29.026 38.169 -77.771 1.00 85.69 79 HIS A CA 1
ATOM 611 C C . HIS A 1 79 ? 28.808 39.225 -76.683 1.00 85.69 79 HIS A C 1
ATOM 613 O O . HIS A 1 79 ? 28.852 38.896 -75.495 1.00 85.69 79 HIS A O 1
ATOM 619 N N . THR A 1 80 ? 28.526 40.474 -77.064 1.00 87.31 80 THR A N 1
ATOM 620 C CA . THR A 1 80 ? 28.230 41.549 -76.104 1.00 87.31 80 THR A CA 1
ATOM 621 C C . THR A 1 80 ? 26.950 41.252 -75.324 1.00 87.31 80 THR A C 1
ATOM 623 O O . THR A 1 80 ? 26.923 41.396 -74.101 1.00 87.31 80 THR A O 1
ATOM 626 N N . ARG A 1 81 ? 25.908 40.768 -76.007 1.00 91.19 81 ARG A N 1
ATOM 627 C CA . ARG A 1 81 ? 24.650 40.361 -75.375 1.00 91.19 81 ARG A CA 1
ATOM 628 C C . ARG A 1 81 ? 24.852 39.193 -74.404 1.00 91.19 81 ARG A C 1
ATOM 630 O O . ARG A 1 81 ? 24.418 39.275 -73.259 1.00 91.19 81 ARG A O 1
ATOM 637 N N . LEU A 1 82 ? 25.556 38.138 -74.820 1.00 89.75 82 LEU A N 1
ATOM 638 C CA . LEU A 1 82 ? 25.860 36.988 -73.957 1.00 89.75 82 LEU A CA 1
ATOM 639 C C . LEU A 1 82 ? 26.694 37.386 -72.732 1.00 89.75 82 LEU A C 1
ATOM 641 O O . LEU A 1 82 ? 26.511 36.835 -71.645 1.00 89.75 82 LEU A O 1
ATOM 645 N N . TRP A 1 83 ? 27.607 38.348 -72.887 1.00 89.62 83 TRP A N 1
ATOM 646 C CA . TRP A 1 83 ? 28.369 38.889 -71.766 1.00 89.62 83 TRP A CA 1
ATOM 647 C C . TRP A 1 83 ? 27.468 39.628 -70.771 1.00 89.62 83 TRP A C 1
ATOM 649 O O . TRP A 1 83 ? 27.592 39.393 -69.570 1.00 89.62 83 TRP A O 1
ATOM 659 N N . GLN A 1 84 ? 26.535 40.460 -71.247 1.00 88.62 84 GLN A N 1
ATOM 660 C CA . GLN A 1 84 ? 25.577 41.163 -70.385 1.00 88.62 84 GLN A CA 1
ATOM 661 C C . GLN A 1 84 ? 24.679 40.185 -69.618 1.00 88.62 84 GLN A C 1
ATOM 663 O O . GLN A 1 84 ? 24.589 40.282 -68.395 1.00 88.62 84 GLN A O 1
ATOM 668 N N . GLU A 1 85 ? 24.106 39.190 -70.301 1.00 89.00 85 GLU A N 1
ATOM 669 C CA . GLU A 1 85 ? 23.282 38.150 -69.669 1.00 89.00 85 GLU A CA 1
ATOM 670 C C . GLU A 1 85 ? 24.072 37.391 -68.582 1.00 89.00 85 GLU A C 1
ATOM 672 O O . GLU A 1 85 ? 23.583 37.180 -67.468 1.00 89.00 85 GLU A O 1
ATOM 677 N N . ARG A 1 86 ? 25.337 37.028 -68.851 1.00 88.19 86 ARG A N 1
ATOM 678 C CA . ARG A 1 86 ? 26.195 36.374 -67.846 1.00 88.19 86 ARG A CA 1
ATOM 679 C C . ARG A 1 86 ? 26.590 37.297 -66.698 1.00 88.19 86 ARG A C 1
ATOM 681 O O . ARG A 1 86 ? 26.655 36.829 -65.562 1.00 88.19 86 ARG A O 1
ATOM 688 N N . ALA A 1 87 ? 26.847 38.576 -66.959 1.00 88.56 87 ALA A N 1
ATOM 689 C CA . ALA A 1 87 ? 27.181 39.556 -65.928 1.00 88.56 87 ALA A CA 1
ATOM 690 C C . ALA A 1 87 ? 26.004 39.786 -64.964 1.00 88.56 87 ALA A C 1
ATOM 692 O O . ALA A 1 87 ? 26.199 39.839 -63.747 1.00 88.56 87 ALA A O 1
ATOM 693 N N . GLU A 1 88 ? 24.776 39.850 -65.484 1.00 88.19 88 GLU A N 1
ATOM 694 C CA . GLU A 1 88 ? 23.558 39.919 -64.672 1.00 88.19 88 GLU A CA 1
ATOM 695 C C . GLU 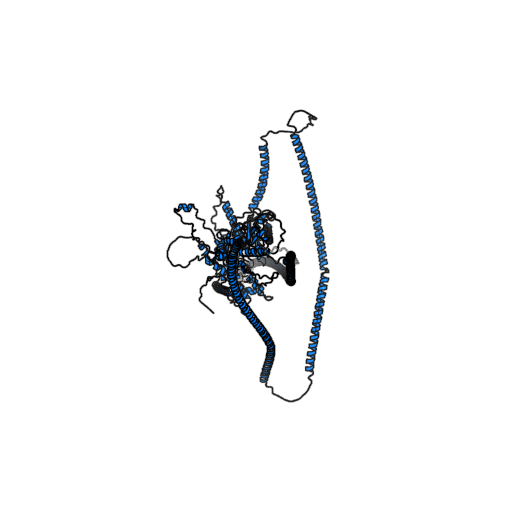A 1 88 ? 23.341 38.639 -63.858 1.00 88.19 88 GLU A C 1
ATOM 697 O O . GLU A 1 88 ? 23.065 38.712 -62.656 1.00 88.19 88 GLU A O 1
ATOM 702 N N . GLY A 1 89 ? 23.563 37.469 -64.469 1.00 88.00 89 GLY A N 1
ATOM 703 C CA . GLY A 1 89 ? 23.532 36.183 -63.771 1.00 88.00 89 GLY A CA 1
ATOM 704 C C . GLY A 1 89 ? 24.524 36.118 -62.605 1.00 88.00 89 GLY A C 1
ATOM 705 O O . GLY A 1 89 ? 24.158 35.719 -61.496 1.00 88.00 89 GLY A O 1
ATOM 706 N N . LEU A 1 90 ? 25.758 36.591 -62.810 1.00 87.00 90 LEU A N 1
ATOM 707 C CA . LEU A 1 90 ? 26.784 36.641 -61.764 1.00 87.00 90 LEU A CA 1
ATOM 708 C C . LEU A 1 90 ? 26.383 37.575 -60.614 1.00 87.00 90 LEU A C 1
ATOM 710 O O . LEU A 1 90 ? 26.615 37.270 -59.444 1.00 87.00 90 LEU A O 1
ATOM 714 N N . LYS A 1 91 ? 25.739 38.704 -60.931 1.00 90.38 91 LYS A N 1
ATOM 715 C CA . LYS A 1 91 ? 25.243 39.662 -59.935 1.00 90.38 91 LYS A CA 1
ATOM 716 C C . LYS A 1 91 ? 24.114 39.069 -59.088 1.00 90.38 91 LYS A C 1
ATOM 718 O O . LYS A 1 91 ? 24.115 39.242 -57.869 1.00 90.38 91 LYS A O 1
ATOM 723 N N . ALA A 1 92 ? 23.186 38.339 -59.707 1.00 88.62 92 ALA A N 1
ATOM 724 C CA . ALA A 1 92 ? 22.117 37.637 -58.999 1.00 88.62 92 ALA A CA 1
ATOM 725 C C . ALA A 1 92 ? 22.672 36.546 -58.065 1.00 88.62 92 ALA A C 1
ATOM 727 O O . ALA A 1 92 ? 22.268 36.461 -56.904 1.00 88.62 92 ALA A O 1
ATOM 728 N N . GLN A 1 93 ? 23.655 35.770 -58.534 1.00 89.81 93 GLN A N 1
ATOM 729 C CA . GLN A 1 93 ? 24.353 34.785 -57.702 1.00 89.81 93 GLN A CA 1
ATOM 730 C C . GLN A 1 93 ? 25.109 35.449 -56.542 1.00 89.81 93 GLN A C 1
ATOM 732 O O . GLN A 1 93 ? 25.035 34.971 -55.411 1.00 89.81 93 GLN A O 1
ATOM 737 N N . GLY A 1 94 ? 25.762 36.592 -56.774 1.00 89.12 94 GLY A N 1
ATOM 738 C CA . GLY A 1 94 ? 26.428 37.365 -55.721 1.00 89.12 94 GLY A CA 1
ATOM 739 C C . GLY A 1 94 ? 25.477 37.811 -54.602 1.00 89.12 94 GLY A C 1
ATOM 740 O O . GLY A 1 94 ? 25.820 37.717 -53.423 1.00 89.12 94 GLY A O 1
ATOM 741 N N . LEU A 1 95 ? 24.253 38.225 -54.948 1.00 90.81 95 LEU A N 1
ATOM 742 C CA . LEU A 1 95 ? 23.222 38.576 -53.963 1.00 90.81 95 LEU A CA 1
ATOM 743 C C . LEU A 1 95 ? 22.744 37.360 -53.155 1.00 90.81 95 LEU A C 1
ATOM 745 O O . LEU A 1 95 ? 22.561 37.469 -51.942 1.00 90.81 95 LEU A O 1
ATOM 749 N N . GLN A 1 96 ? 22.587 36.195 -53.791 1.00 90.56 96 GLN A N 1
ATOM 750 C CA . GLN A 1 96 ? 22.230 34.956 -53.087 1.00 90.56 96 GLN A CA 1
ATOM 751 C C . GLN A 1 96 ? 23.327 34.513 -52.115 1.00 90.56 96 GLN A C 1
ATOM 753 O O . GLN A 1 96 ? 23.030 34.135 -50.982 1.00 90.56 96 GLN A O 1
ATOM 758 N N . VAL A 1 97 ? 24.595 34.605 -52.525 1.00 89.94 97 VAL A N 1
ATOM 759 C CA . VAL A 1 97 ? 25.737 34.304 -51.652 1.00 89.94 97 VAL A CA 1
ATOM 760 C C . VAL A 1 97 ? 25.746 35.233 -50.436 1.00 89.94 97 VAL A C 1
ATOM 762 O O . VAL A 1 97 ? 25.927 34.756 -49.318 1.00 89.94 97 VAL A O 1
ATOM 765 N N . ALA A 1 98 ? 25.476 36.529 -50.616 1.00 91.25 98 ALA A N 1
ATOM 766 C CA . ALA A 1 98 ? 25.404 37.482 -49.508 1.00 91.25 98 ALA A CA 1
ATOM 767 C C . ALA A 1 98 ? 24.255 37.172 -48.522 1.00 91.25 98 ALA A C 1
ATOM 769 O O . ALA A 1 98 ? 24.449 37.237 -47.304 1.00 91.25 98 ALA A O 1
ATOM 770 N N . ASP A 1 99 ? 23.072 36.787 -49.014 1.00 91.69 99 ASP A N 1
ATOM 771 C CA . ASP A 1 99 ? 21.947 36.389 -48.153 1.00 91.69 99 ASP A CA 1
ATOM 772 C C . ASP A 1 99 ? 22.248 35.096 -47.375 1.00 91.69 99 ASP A C 1
ATOM 774 O O . ASP A 1 99 ? 22.000 35.006 -46.168 1.00 91.69 99 ASP A O 1
ATOM 778 N N . LEU A 1 100 ? 22.868 34.111 -48.031 1.00 90.25 100 LEU A N 1
ATOM 779 C CA . LEU A 1 100 ? 23.314 32.878 -47.379 1.00 90.25 100 LEU A CA 1
ATOM 780 C C . LEU A 1 100 ? 24.388 33.149 -46.321 1.00 90.25 100 LEU A C 1
ATOM 782 O O . LEU A 1 100 ? 24.293 32.620 -45.214 1.00 90.25 100 LEU A O 1
ATOM 786 N N . GLN A 1 101 ? 25.357 34.024 -46.597 1.00 90.44 101 GLN A N 1
ATOM 787 C CA . GLN A 1 101 ? 26.358 34.445 -45.611 1.00 90.44 101 GLN A CA 1
ATOM 788 C C . GLN A 1 101 ? 25.707 35.101 -44.385 1.00 90.44 101 GLN A C 1
ATOM 790 O O . GLN A 1 101 ? 26.082 34.799 -43.249 1.00 90.44 101 GLN A O 1
ATOM 795 N N . LYS A 1 102 ? 24.676 35.932 -44.583 1.00 93.00 102 LYS A N 1
ATOM 796 C CA . LYS A 1 102 ? 23.916 36.545 -43.483 1.00 93.00 102 LYS A CA 1
ATOM 797 C C . LYS A 1 102 ? 23.156 35.503 -42.654 1.00 93.00 102 LYS A C 1
ATOM 799 O O . LYS A 1 102 ? 23.156 35.575 -41.423 1.00 93.00 102 LYS A O 1
ATOM 804 N N . LYS A 1 103 ? 22.547 34.508 -43.306 1.00 91.50 103 LYS A N 1
ATOM 805 C CA . LYS A 1 103 ? 21.868 33.385 -42.635 1.00 91.50 103 LYS A CA 1
ATOM 806 C C . LYS A 1 103 ? 22.842 32.524 -41.830 1.00 91.50 103 LYS A C 1
ATOM 808 O O . LYS A 1 103 ? 22.527 32.172 -40.693 1.00 91.50 103 LYS A O 1
ATOM 813 N N . ILE A 1 104 ? 24.027 32.245 -42.375 1.00 89.50 104 ILE A N 1
ATOM 814 C CA . ILE A 1 104 ? 25.097 31.521 -41.677 1.00 89.50 104 ILE A CA 1
ATOM 815 C C . ILE A 1 104 ? 25.546 32.309 -40.443 1.00 89.50 104 ILE A C 1
ATOM 817 O O . ILE A 1 104 ? 25.579 31.748 -39.351 1.00 89.50 104 ILE A O 1
ATOM 821 N N . ALA A 1 105 ? 25.797 33.615 -40.564 1.00 90.69 105 ALA A N 1
ATOM 822 C CA . ALA A 1 105 ? 26.188 34.451 -39.428 1.00 90.69 105 ALA A CA 1
ATOM 823 C C . ALA A 1 105 ? 25.131 34.452 -38.303 1.00 90.69 105 ALA A C 1
ATOM 825 O O . ALA A 1 105 ? 25.467 34.306 -37.127 1.00 90.69 105 ALA A O 1
ATOM 826 N N . ALA A 1 106 ? 23.843 34.535 -38.653 1.00 90.62 106 ALA A N 1
ATOM 827 C CA . ALA A 1 106 ? 22.749 34.453 -37.683 1.00 90.62 106 ALA A CA 1
ATOM 828 C C . ALA A 1 106 ? 22.623 33.060 -37.034 1.00 90.62 106 ALA A C 1
ATOM 830 O O . ALA A 1 106 ? 22.272 32.945 -35.858 1.00 90.62 106 ALA A O 1
ATOM 831 N N . ALA A 1 107 ? 22.898 31.985 -37.777 1.00 84.75 107 ALA A N 1
ATOM 832 C CA . ALA A 1 107 ? 22.935 30.629 -37.234 1.00 84.75 107 ALA A CA 1
ATOM 833 C C . ALA A 1 107 ? 24.116 30.436 -36.267 1.00 84.75 107 ALA A C 1
ATOM 835 O O . ALA A 1 107 ? 23.918 29.914 -35.173 1.00 84.75 107 ALA A O 1
ATOM 836 N N . VAL A 1 108 ? 25.305 30.940 -36.613 1.00 90.44 108 VAL A N 1
ATOM 837 C CA . VAL A 1 108 ? 26.497 30.908 -35.749 1.00 90.44 108 VAL A CA 1
ATOM 838 C C . VAL A 1 108 ? 26.264 31.685 -34.450 1.00 90.44 108 VAL A C 1
ATOM 840 O O . VAL A 1 108 ? 26.617 31.202 -33.375 1.00 90.44 108 VAL A O 1
ATOM 843 N N . ALA A 1 109 ? 25.607 32.848 -34.511 1.00 90.25 109 ALA A N 1
ATOM 844 C CA . ALA A 1 109 ? 25.250 33.611 -33.314 1.00 90.25 109 ALA A CA 1
ATOM 845 C C . ALA A 1 109 ? 24.288 32.840 -32.391 1.00 90.25 109 ALA A C 1
ATOM 847 O O . ALA A 1 109 ? 24.500 32.795 -31.179 1.00 90.25 109 ALA A O 1
ATOM 848 N N . ARG A 1 110 ? 23.267 32.178 -32.960 1.00 93.00 110 ARG A N 1
ATOM 849 C CA . ARG A 1 110 ? 22.331 31.331 -32.198 1.00 93.00 110 ARG A CA 1
ATOM 850 C C . ARG A 1 110 ? 23.019 30.119 -31.578 1.00 93.00 110 ARG A C 1
ATOM 852 O O . ARG A 1 110 ? 22.766 29.821 -30.415 1.00 93.00 110 ARG A O 1
ATOM 859 N N . LEU A 1 111 ? 23.919 29.467 -32.314 1.00 88.19 111 LEU A N 1
ATOM 860 C CA . LEU A 1 111 ? 24.702 28.344 -31.801 1.00 88.19 111 LEU A CA 1
ATOM 861 C C . LEU A 1 111 ? 25.570 28.778 -30.614 1.00 88.19 111 LEU A C 1
ATOM 863 O O . LEU A 1 111 ? 25.581 28.109 -29.586 1.00 88.19 111 LEU A O 1
ATOM 867 N N . LYS A 1 112 ? 26.226 29.941 -30.712 1.00 90.31 112 LYS A N 1
ATOM 868 C CA . LYS A 1 112 ? 27.026 30.500 -29.615 1.00 90.31 112 LYS A CA 1
ATOM 869 C C . LYS A 1 112 ? 26.173 30.829 -28.386 1.00 90.31 112 LYS A C 1
ATOM 871 O O . LYS A 1 112 ? 26.583 30.559 -27.263 1.00 90.31 112 LYS A O 1
ATOM 876 N N . GLN A 1 113 ? 24.966 31.360 -28.583 1.00 92.06 113 GLN A N 1
ATOM 877 C CA . GLN A 1 113 ? 24.025 31.600 -27.486 1.00 92.06 113 GLN A CA 1
ATOM 878 C C . GLN A 1 113 ? 23.584 30.290 -26.810 1.00 92.06 113 GLN A C 1
ATOM 880 O O . GLN A 1 113 ? 23.544 30.219 -25.584 1.00 92.06 113 GLN A O 1
ATOM 885 N N . GLN A 1 114 ? 23.288 29.248 -27.591 1.00 85.94 114 GLN A N 1
ATOM 886 C CA . GLN A 1 114 ? 22.935 27.926 -27.063 1.00 85.94 114 GLN A CA 1
ATOM 887 C C . GLN A 1 114 ? 24.105 27.263 -26.330 1.00 85.94 114 GLN A C 1
ATOM 889 O O . GLN A 1 114 ? 23.899 26.677 -25.270 1.00 85.94 114 GLN A O 1
ATOM 894 N N . GLN A 1 115 ? 25.329 27.403 -26.844 1.00 89.75 115 GLN A N 1
ATOM 895 C CA . GLN A 1 115 ? 26.533 26.903 -26.188 1.00 89.75 115 GLN A CA 1
ATOM 896 C C . GLN A 1 115 ? 26.740 27.566 -24.820 1.00 89.75 115 GLN A C 1
ATOM 898 O O . GLN A 1 115 ? 26.943 26.865 -23.833 1.00 89.75 115 GLN A O 1
ATOM 903 N N . ASN A 1 116 ? 26.586 28.890 -24.732 1.00 90.06 116 ASN A N 1
ATOM 904 C CA . ASN A 1 116 ? 26.695 29.608 -23.460 1.00 90.06 116 ASN A CA 1
ATOM 905 C C . ASN A 1 116 ? 25.626 29.160 -22.445 1.00 90.06 116 ASN A C 1
ATOM 907 O O . ASN A 1 116 ? 25.923 29.002 -21.264 1.00 90.06 116 ASN A O 1
ATOM 911 N N . LEU A 1 117 ? 24.384 28.928 -22.892 1.00 87.44 117 LEU A N 1
ATOM 912 C CA . LEU A 1 117 ? 23.314 28.410 -22.029 1.00 87.44 117 LEU A CA 1
ATOM 913 C C . LEU A 1 117 ? 23.619 26.990 -21.539 1.00 87.44 117 LEU A C 1
ATOM 915 O O . LEU A 1 117 ? 23.401 26.680 -20.370 1.00 87.44 117 LEU A O 1
ATOM 919 N N . TYR A 1 118 ? 24.156 26.138 -22.409 1.00 89.50 118 TYR A N 1
ATOM 920 C CA . TYR A 1 118 ? 24.569 24.790 -22.036 1.00 89.50 118 TYR A CA 1
ATOM 921 C C . TYR A 1 118 ? 25.720 24.801 -21.020 1.00 89.50 118 TYR A C 1
ATOM 923 O O . TYR A 1 118 ? 25.689 24.052 -20.045 1.00 89.50 118 TYR A O 1
ATOM 931 N N . GLU A 1 119 ? 26.715 25.669 -21.206 1.00 89.69 119 GLU A N 1
ATOM 932 C CA . GLU A 1 119 ? 27.830 25.835 -20.268 1.00 89.69 119 GLU A CA 1
ATOM 933 C C . GLU A 1 119 ? 27.356 26.353 -18.901 1.00 89.69 119 GLU A C 1
ATOM 935 O O . GLU A 1 119 ? 27.797 25.830 -17.875 1.00 89.69 119 GLU A O 1
ATOM 940 N N . ALA A 1 120 ? 26.395 27.284 -18.872 1.00 87.06 120 ALA A N 1
ATOM 941 C CA . ALA A 1 120 ? 25.765 27.754 -17.636 1.00 87.06 120 ALA A CA 1
ATOM 942 C C . ALA A 1 120 ? 25.030 26.621 -16.899 1.00 87.06 120 ALA A C 1
ATOM 944 O O . ALA A 1 120 ? 25.318 26.353 -15.735 1.00 87.06 120 ALA A O 1
ATOM 945 N N . VAL A 1 121 ? 24.171 25.866 -17.595 1.00 87.44 121 VAL A N 1
ATOM 946 C CA . VAL A 1 121 ? 23.446 24.725 -17.002 1.00 87.44 121 VAL A CA 1
ATOM 947 C C . VAL A 1 121 ? 24.408 23.631 -16.529 1.00 87.44 121 VAL A C 1
ATOM 949 O O . VAL A 1 121 ? 24.200 23.019 -15.481 1.00 87.44 121 VAL A O 1
ATOM 952 N N . ARG A 1 122 ? 25.495 23.379 -17.269 1.00 89.81 122 ARG A N 1
ATOM 953 C CA . ARG A 1 122 ? 26.536 22.424 -16.866 1.00 89.81 122 ARG A CA 1
ATOM 954 C C . ARG A 1 122 ? 27.258 22.883 -15.597 1.00 89.81 122 ARG A C 1
ATOM 956 O O . ARG A 1 122 ? 27.539 22.044 -14.741 1.00 89.81 122 ARG A O 1
ATOM 963 N N . SER A 1 123 ? 27.547 24.179 -15.477 1.00 88.69 123 SER A N 1
ATOM 964 C CA . SER A 1 123 ? 28.125 24.778 -14.271 1.00 88.69 123 SER A CA 1
ATOM 965 C C . SER A 1 123 ? 27.180 24.634 -13.076 1.00 88.69 123 SER A C 1
ATOM 967 O O . SER A 1 123 ? 27.587 24.096 -12.046 1.00 88.69 123 SER A O 1
ATOM 969 N N . ASP A 1 124 ? 25.904 24.990 -13.237 1.00 89.06 124 ASP A N 1
ATOM 970 C CA . ASP A 1 124 ? 24.889 24.872 -12.184 1.00 89.06 124 ASP A CA 1
ATOM 971 C C . ASP A 1 124 ? 24.719 23.421 -11.729 1.00 89.06 124 ASP A C 1
ATOM 973 O O . ASP A 1 124 ? 24.739 23.127 -10.534 1.00 89.06 124 ASP A O 1
ATOM 977 N N . ARG A 1 125 ? 24.654 22.473 -12.672 1.00 91.31 125 ARG A N 1
ATOM 978 C CA . ARG A 1 125 ? 24.614 21.037 -12.366 1.00 91.31 125 ARG A CA 1
ATOM 979 C C . ARG A 1 125 ? 25.818 20.601 -11.530 1.00 91.31 125 ARG A C 1
ATOM 981 O O . ARG A 1 125 ? 25.652 19.812 -10.604 1.00 91.31 125 ARG A O 1
ATOM 988 N N . ASN A 1 126 ? 27.019 21.090 -11.837 1.00 85.44 126 ASN A N 1
ATOM 989 C CA . ASN A 1 126 ? 28.217 20.748 -11.070 1.00 85.44 126 ASN A CA 1
ATOM 990 C C . ASN A 1 126 ? 28.163 21.332 -9.646 1.00 85.44 126 ASN A C 1
ATOM 992 O O . ASN A 1 126 ? 28.540 20.642 -8.699 1.00 85.44 126 ASN A O 1
ATOM 996 N N . VAL A 1 127 ? 27.642 22.553 -9.477 1.00 88.50 127 VAL A N 1
ATOM 997 C CA . VAL A 1 127 ? 27.421 23.166 -8.155 1.00 88.50 127 VAL A CA 1
ATOM 998 C C . VAL A 1 127 ? 26.396 22.366 -7.352 1.00 88.50 127 VAL A C 1
ATOM 1000 O O . VAL A 1 127 ? 26.670 21.982 -6.216 1.00 88.50 127 VAL A O 1
ATOM 1003 N N . TYR A 1 128 ? 25.248 22.033 -7.943 1.00 84.31 128 TYR A N 1
ATOM 1004 C CA . TYR A 1 128 ? 24.231 21.225 -7.270 1.00 84.31 128 TYR A CA 1
ATOM 1005 C C . TYR A 1 128 ? 24.722 19.811 -6.954 1.00 84.31 128 TYR A C 1
ATOM 1007 O O . TYR A 1 128 ? 24.429 19.298 -5.878 1.00 84.31 128 TYR A O 1
ATOM 1015 N N . SER A 1 129 ? 25.519 19.199 -7.834 1.00 87.00 129 SER A N 1
ATOM 1016 C CA . SER A 1 129 ? 26.149 17.902 -7.572 1.00 87.00 129 SER A CA 1
ATOM 1017 C C . SER A 1 129 ? 27.106 17.969 -6.381 1.00 87.00 129 SER A C 1
ATOM 1019 O O . SER A 1 129 ? 27.112 17.055 -5.562 1.00 87.00 129 SER A O 1
ATOM 1021 N N . LYS A 1 130 ? 27.893 19.044 -6.255 1.00 89.81 130 LYS A N 1
ATOM 1022 C CA . LYS A 1 130 ? 28.787 19.250 -5.110 1.00 89.81 130 LYS A CA 1
ATOM 1023 C C . LYS A 1 130 ? 27.996 19.448 -3.814 1.00 89.81 130 LYS A C 1
ATOM 1025 O O . LYS A 1 130 ? 28.255 18.752 -2.838 1.00 89.81 130 LYS A O 1
ATOM 1030 N N . ASN A 1 131 ? 26.976 20.306 -3.833 1.00 88.12 131 ASN A N 1
ATOM 1031 C CA . ASN A 1 131 ? 26.109 20.546 -2.674 1.00 88.12 131 ASN A CA 1
ATOM 1032 C C . ASN A 1 131 ? 25.359 19.273 -2.244 1.00 88.12 131 ASN A C 1
ATOM 1034 O O . ASN A 1 131 ? 25.153 19.028 -1.054 1.00 88.12 131 ASN A O 1
ATOM 1038 N N . LEU A 1 132 ? 24.959 18.430 -3.200 1.00 83.50 132 LEU A N 1
ATOM 1039 C CA . LEU A 1 132 ? 24.333 17.143 -2.912 1.00 83.50 132 LEU A CA 1
ATOM 1040 C C . LEU A 1 132 ? 25.301 16.195 -2.192 1.00 83.50 132 LEU A C 1
ATOM 1042 O O . LEU A 1 132 ? 24.907 15.549 -1.228 1.00 83.50 132 LEU A O 1
ATOM 1046 N N . ILE A 1 133 ? 26.564 16.134 -2.618 1.00 86.94 133 ILE A N 1
ATOM 1047 C CA . ILE A 1 133 ? 27.585 15.306 -1.959 1.00 86.94 133 ILE A CA 1
ATOM 1048 C C . ILE A 1 133 ? 27.857 15.821 -0.539 1.00 86.94 133 ILE A C 1
ATOM 1050 O O . ILE A 1 133 ? 27.824 15.041 0.410 1.00 86.94 133 ILE A O 1
ATOM 1054 N N . GLU A 1 134 ? 28.029 17.134 -0.367 1.00 87.50 134 GLU A N 1
ATOM 1055 C CA . GLU A 1 134 ? 28.259 17.744 0.950 1.00 87.50 134 GLU A CA 1
ATOM 1056 C C . GLU A 1 134 ? 27.093 17.480 1.916 1.00 87.50 134 GLU A C 1
ATOM 1058 O O . GLU A 1 134 ? 27.296 17.063 3.057 1.00 87.50 134 GLU A O 1
ATOM 1063 N N . THR A 1 135 ? 25.850 17.642 1.454 1.00 82.50 135 THR A N 1
ATOM 1064 C CA . THR A 1 135 ? 24.662 17.342 2.273 1.00 82.50 135 THR A CA 1
ATOM 1065 C C . THR A 1 135 ? 24.524 15.850 2.575 1.00 82.50 135 THR A C 1
ATOM 1067 O O . THR A 1 135 ? 24.156 15.484 3.693 1.00 82.50 135 THR A O 1
ATOM 1070 N N . GLN A 1 136 ? 24.868 14.968 1.633 1.00 83.50 136 GLN A N 1
ATOM 1071 C CA . GLN A 1 136 ? 24.910 13.526 1.877 1.00 83.50 136 GLN A CA 1
ATOM 1072 C C . GLN A 1 136 ? 25.950 13.151 2.937 1.00 83.50 136 GLN A C 1
ATOM 1074 O O . GLN A 1 136 ? 25.670 12.292 3.776 1.00 83.50 136 GLN A O 1
ATOM 1079 N N . ASP A 1 137 ? 27.115 13.793 2.949 1.00 87.12 137 ASP A N 1
ATOM 1080 C CA . ASP A 1 137 ? 28.154 13.527 3.944 1.00 87.12 137 ASP A CA 1
ATOM 1081 C C . ASP A 1 137 ? 27.764 14.035 5.339 1.00 87.12 137 ASP A C 1
ATOM 1083 O O . ASP A 1 137 ? 27.950 13.310 6.323 1.00 87.12 137 ASP A O 1
ATOM 1087 N N . VAL A 1 138 ? 27.089 15.187 5.430 1.00 85.94 138 VAL A N 1
ATOM 1088 C CA . VAL A 1 138 ? 26.472 15.662 6.684 1.00 85.94 138 VAL A CA 1
ATOM 1089 C C . VAL A 1 138 ? 25.426 14.665 7.193 1.00 85.94 138 VAL A C 1
ATOM 1091 O O . VAL A 1 138 ? 25.426 14.315 8.375 1.00 85.94 138 VAL A O 1
ATOM 1094 N N . ILE A 1 139 ? 24.569 14.136 6.314 1.00 84.25 139 ILE A N 1
ATOM 1095 C CA . ILE A 1 139 ? 23.575 13.117 6.685 1.00 84.25 139 ILE A CA 1
ATOM 1096 C C . ILE A 1 139 ? 24.260 11.829 7.164 1.00 84.25 139 ILE A C 1
ATOM 1098 O O . ILE A 1 139 ? 23.828 11.239 8.157 1.00 84.25 139 ILE A O 1
ATOM 1102 N N . LYS A 1 140 ? 25.337 11.378 6.506 1.00 84.94 140 LYS A N 1
ATOM 1103 C CA . LYS A 1 140 ? 26.113 10.204 6.951 1.00 84.94 140 LYS A CA 1
ATOM 1104 C C . LYS A 1 140 ? 26.732 10.428 8.328 1.00 84.94 140 LYS A C 1
ATOM 1106 O O . LYS A 1 140 ? 26.766 9.502 9.140 1.00 84.94 140 LYS A O 1
ATOM 1111 N N . GLU A 1 141 ? 27.230 11.627 8.611 1.00 88.44 141 GLU A N 1
ATOM 1112 C CA . GLU A 1 141 ? 27.764 11.959 9.931 1.00 88.44 141 GLU A CA 1
ATOM 1113 C C . GLU A 1 141 ? 26.668 12.003 11.002 1.00 88.44 141 GLU A C 1
ATOM 1115 O O . GLU A 1 141 ? 26.828 11.391 12.059 1.00 88.44 141 GLU A O 1
ATOM 1120 N N . MET A 1 142 ? 25.515 12.611 10.713 1.00 82.00 142 MET A N 1
ATOM 1121 C CA . MET A 1 142 ? 24.365 12.593 11.622 1.00 82.00 142 MET A CA 1
ATOM 1122 C C . MET A 1 142 ? 23.875 11.168 11.904 1.00 82.00 142 MET A C 1
ATOM 1124 O O . MET A 1 142 ? 23.614 10.833 13.057 1.00 82.00 142 MET A O 1
ATOM 1128 N N . LYS A 1 143 ? 23.835 10.290 10.893 1.00 85.06 143 LYS A N 1
ATOM 1129 C CA . LYS A 1 143 ? 23.502 8.867 11.078 1.00 85.06 143 LYS A CA 1
ATOM 1130 C C . LYS A 1 143 ? 24.510 8.142 11.972 1.00 85.06 143 LYS A C 1
ATOM 1132 O O . LYS A 1 143 ? 24.105 7.320 12.790 1.00 85.06 143 LYS A O 1
ATOM 1137 N N . ARG A 1 144 ? 25.809 8.443 11.854 1.00 88.31 144 ARG A N 1
ATOM 1138 C CA . ARG A 1 144 ? 26.841 7.896 12.757 1.00 88.31 144 ARG A CA 1
ATOM 1139 C C . ARG A 1 144 ? 26.635 8.370 14.198 1.00 88.31 144 ARG A C 1
ATOM 1141 O O . ARG A 1 144 ? 26.666 7.544 15.104 1.00 88.31 144 ARG A O 1
ATOM 1148 N N . ARG A 1 145 ? 26.345 9.660 14.407 1.00 86.38 145 ARG A N 1
ATOM 1149 C CA . ARG A 1 145 ? 26.034 10.210 15.741 1.00 86.38 145 ARG A CA 1
ATOM 1150 C C . ARG A 1 145 ? 24.767 9.602 16.338 1.00 86.38 145 ARG A C 1
ATOM 1152 O O . ARG A 1 145 ? 24.758 9.267 17.515 1.00 86.38 145 ARG A O 1
ATOM 1159 N N . PHE A 1 146 ? 23.733 9.404 15.525 1.00 86.12 146 PHE A N 1
ATOM 1160 C CA . PHE A 1 146 ? 22.499 8.747 15.952 1.00 86.12 146 PHE A CA 1
ATOM 1161 C C . PHE A 1 146 ? 22.747 7.300 16.395 1.00 86.12 146 PHE A C 1
ATOM 1163 O O . PHE A 1 146 ? 22.276 6.903 17.452 1.00 86.12 146 PHE A O 1
ATOM 1170 N N . LYS A 1 147 ? 23.558 6.532 15.652 1.00 88.00 147 LYS A N 1
ATOM 1171 C CA . LYS A 1 147 ? 23.951 5.171 16.059 1.00 88.00 147 LYS A CA 1
ATOM 1172 C C . LYS A 1 147 ? 24.700 5.152 17.392 1.00 88.00 147 LYS A C 1
ATOM 1174 O O . LYS A 1 147 ? 24.407 4.309 18.230 1.00 88.00 147 LYS A O 1
ATOM 1179 N N . PHE A 1 148 ? 25.638 6.078 17.593 1.00 87.62 148 PHE A N 1
ATOM 1180 C CA . PHE A 1 148 ? 26.377 6.180 18.853 1.00 87.62 148 PHE A CA 1
ATOM 1181 C C . PHE A 1 148 ? 25.454 6.522 20.029 1.00 87.62 148 PHE A C 1
ATOM 1183 O O . PHE A 1 148 ? 25.509 5.874 21.067 1.00 87.62 148 PHE A O 1
ATOM 1190 N N . MET A 1 149 ? 24.556 7.488 19.839 1.00 84.88 149 MET A N 1
ATOM 1191 C CA . MET A 1 149 ? 23.580 7.886 20.850 1.00 84.88 149 MET A CA 1
ATOM 1192 C C . MET A 1 149 ? 22.576 6.768 21.159 1.00 84.88 149 MET A C 1
ATOM 1194 O O . MET A 1 149 ? 22.267 6.547 22.323 1.00 84.88 149 MET A O 1
ATOM 1198 N N . ASN A 1 150 ? 22.134 6.000 20.160 1.00 85.31 150 ASN A N 1
ATOM 1199 C CA . ASN A 1 150 ? 21.321 4.806 20.401 1.00 85.31 150 ASN A CA 1
ATOM 1200 C C . ASN A 1 150 ? 22.080 3.763 21.221 1.00 85.31 150 ASN A C 1
ATOM 1202 O O . ASN A 1 150 ? 21.512 3.205 22.147 1.00 85.31 150 ASN A O 1
ATOM 1206 N N . HIS A 1 151 ? 23.364 3.535 20.936 1.00 89.81 151 HIS A N 1
ATOM 1207 C CA . HIS A 1 151 ? 24.165 2.603 21.727 1.00 89.81 151 HIS A CA 1
ATOM 1208 C C . HIS A 1 151 ? 24.324 3.069 23.184 1.00 89.81 151 HIS A C 1
ATOM 1210 O O . HIS A 1 151 ? 24.248 2.255 24.096 1.00 89.81 151 HIS A O 1
ATOM 1216 N N . GLN A 1 152 ? 24.461 4.380 23.420 1.00 90.00 152 GLN A N 1
ATOM 1217 C CA . GLN A 1 152 ? 24.437 4.949 24.773 1.00 90.00 152 GLN A CA 1
ATOM 1218 C C . GLN A 1 152 ? 23.079 4.766 25.462 1.00 90.00 152 GLN A C 1
ATOM 1220 O O . GLN A 1 152 ? 23.037 4.476 26.652 1.00 90.00 152 GLN A O 1
ATOM 1225 N N . ILE A 1 153 ? 21.975 4.927 24.728 1.00 87.06 153 ILE A N 1
ATOM 1226 C CA . ILE A 1 153 ? 20.627 4.699 25.257 1.00 87.06 153 ILE A CA 1
ATOM 1227 C C . ILE A 1 153 ? 20.442 3.227 25.640 1.00 87.06 153 ILE A C 1
ATOM 1229 O O . ILE A 1 153 ? 19.919 2.965 26.716 1.00 87.06 153 ILE A O 1
ATOM 1233 N N . GLU A 1 154 ? 20.889 2.282 24.810 1.00 85.12 154 GLU A N 1
ATOM 1234 C CA . GLU A 1 154 ? 20.832 0.851 25.138 1.00 85.12 154 GLU A CA 1
ATOM 1235 C C . GLU A 1 154 ? 21.692 0.517 26.363 1.00 85.12 154 GLU A C 1
ATOM 1237 O O . GLU A 1 154 ? 21.194 -0.101 27.295 1.00 85.12 154 GLU A O 1
ATOM 1242 N N . HIS A 1 155 ? 22.918 1.043 26.452 1.00 89.25 155 HIS A N 1
ATOM 1243 C CA . HIS A 1 155 ? 23.755 0.868 27.645 1.00 89.25 155 HIS A CA 1
ATOM 1244 C C . HIS A 1 155 ? 23.078 1.392 28.924 1.00 89.25 155 HIS A C 1
ATOM 1246 O O . HIS A 1 155 ? 23.110 0.743 29.966 1.00 89.25 155 HIS A O 1
ATOM 1252 N N . LEU A 1 156 ? 22.432 2.562 28.857 1.00 88.25 156 LEU A N 1
ATOM 1253 C CA . LEU A 1 156 ? 21.692 3.116 29.995 1.00 88.25 156 LEU A CA 1
ATOM 1254 C C . LEU A 1 156 ? 20.438 2.295 30.333 1.00 88.25 156 LEU A C 1
ATOM 1256 O O . LEU A 1 156 ? 20.091 2.178 31.506 1.00 88.25 156 LEU A O 1
ATOM 1260 N N . LYS A 1 157 ? 19.755 1.710 29.342 1.00 86.25 157 LYS A N 1
ATOM 1261 C CA . LYS A 1 157 ? 18.634 0.786 29.583 1.00 86.25 157 LYS A CA 1
ATOM 1262 C C . LYS A 1 157 ? 19.106 -0.495 30.273 1.00 86.25 157 LYS A C 1
ATOM 1264 O O . LYS A 1 157 ? 18.436 -0.958 31.197 1.00 86.25 157 LYS A O 1
ATOM 1269 N N . ASP A 1 158 ? 20.254 -1.033 29.874 1.00 89.31 158 ASP A N 1
ATOM 1270 C CA . ASP A 1 158 ? 20.854 -2.209 30.507 1.00 89.31 158 ASP A CA 1
ATOM 1271 C C . ASP A 1 158 ? 21.232 -1.913 31.970 1.00 89.31 158 ASP A C 1
ATOM 1273 O O . ASP A 1 158 ? 20.905 -2.682 32.871 1.00 89.31 158 ASP A O 1
ATOM 1277 N N . GLU A 1 159 ? 21.819 -0.746 32.254 1.00 90.50 159 GLU A N 1
ATOM 1278 C CA . GLU A 1 159 ? 22.088 -0.321 33.636 1.00 90.50 159 GLU A CA 1
ATOM 1279 C C . GLU A 1 159 ? 20.806 -0.172 34.470 1.00 90.50 159 GLU A C 1
ATOM 1281 O O . GLU A 1 159 ? 20.749 -0.642 35.611 1.00 90.50 159 GLU A O 1
ATOM 1286 N N . ILE A 1 160 ? 19.760 0.447 33.912 1.00 87.19 160 ILE A N 1
ATOM 1287 C CA . ILE A 1 160 ? 18.467 0.608 34.594 1.00 87.19 160 ILE A CA 1
ATOM 1288 C C . ILE A 1 160 ? 17.840 -0.757 34.881 1.00 87.19 160 ILE A C 1
ATOM 1290 O O . ILE A 1 160 ? 17.397 -0.999 36.001 1.00 87.19 160 ILE A O 1
ATOM 1294 N N . THR A 1 161 ? 17.856 -1.679 33.917 1.00 86.50 161 THR A N 1
ATOM 1295 C CA . THR A 1 161 ? 17.305 -3.022 34.129 1.00 86.50 161 THR A CA 1
ATOM 1296 C C . THR A 1 161 ? 18.083 -3.790 35.195 1.00 86.50 161 THR A C 1
ATOM 1298 O O . THR A 1 161 ? 17.456 -4.434 36.036 1.00 86.50 161 THR A O 1
ATOM 1301 N N . ILE A 1 162 ? 19.416 -3.698 35.247 1.00 86.50 162 ILE A N 1
ATOM 1302 C CA . ILE A 1 162 ? 20.221 -4.307 36.325 1.00 86.50 162 ILE A CA 1
ATOM 1303 C C . ILE A 1 162 ? 19.829 -3.738 37.699 1.00 86.50 162 ILE A C 1
ATOM 1305 O O . ILE A 1 162 ? 19.683 -4.491 38.674 1.00 86.50 162 ILE A O 1
ATOM 1309 N N . MET A 1 163 ? 19.625 -2.421 37.789 1.00 86.25 163 MET A N 1
ATOM 1310 C CA . MET A 1 163 ? 19.168 -1.777 39.022 1.00 86.25 163 MET A CA 1
ATOM 1311 C C . MET A 1 163 ? 17.746 -2.211 39.412 1.00 86.25 163 MET A C 1
ATOM 1313 O O . MET A 1 163 ? 17.523 -2.546 40.576 1.00 86.25 163 MET A O 1
ATOM 1317 N N . ASP A 1 164 ? 16.814 -2.312 38.463 1.00 86.88 164 ASP A N 1
ATOM 1318 C CA . ASP A 1 164 ? 15.439 -2.770 38.711 1.00 86.88 164 ASP A CA 1
ATOM 1319 C C . ASP A 1 164 ? 15.397 -4.212 39.236 1.00 86.88 164 ASP A C 1
ATOM 1321 O O . ASP A 1 164 ? 14.684 -4.511 40.196 1.00 86.88 164 ASP A O 1
ATOM 1325 N N . HIS A 1 165 ? 16.213 -5.112 38.675 1.00 87.00 165 HIS A N 1
ATOM 1326 C CA . HIS A 1 165 ? 16.325 -6.484 39.182 1.00 87.00 165 HIS A CA 1
ATOM 1327 C C . HIS A 1 165 ? 16.834 -6.518 40.628 1.00 87.00 165 HIS A C 1
ATOM 1329 O O . HIS A 1 165 ? 16.383 -7.343 41.428 1.00 87.00 165 HIS A O 1
ATOM 1335 N N . SER A 1 166 ? 17.762 -5.625 40.978 1.00 85.56 166 SER A N 1
ATOM 1336 C CA . SER A 1 166 ? 18.276 -5.504 42.346 1.00 85.56 166 SER A CA 1
ATOM 1337 C C . SER A 1 166 ? 17.196 -4.982 43.300 1.00 85.56 166 SER A C 1
ATOM 1339 O O . SER A 1 166 ? 17.027 -5.522 44.392 1.00 85.56 166 SER A O 1
ATOM 1341 N N . LEU A 1 167 ? 16.389 -4.012 42.858 1.00 87.06 167 LEU A N 1
ATOM 1342 C CA . LEU A 1 167 ? 15.268 -3.471 43.627 1.00 87.06 167 LEU A CA 1
ATOM 1343 C C . LEU A 1 167 ? 14.172 -4.522 43.882 1.00 87.06 167 LEU A C 1
ATOM 1345 O O . LEU A 1 167 ? 13.642 -4.618 44.988 1.00 87.06 167 LEU A O 1
ATOM 1349 N N . VAL A 1 168 ? 13.849 -5.346 42.879 1.00 89.31 168 VAL A N 1
ATOM 1350 C CA . VAL A 1 168 ? 12.869 -6.436 43.019 1.00 89.31 168 VAL A CA 1
ATOM 1351 C C . VAL A 1 168 ? 13.342 -7.468 44.046 1.00 89.31 168 VAL A C 1
ATOM 1353 O O . VAL A 1 168 ? 12.547 -7.902 44.882 1.00 89.31 168 VAL A O 1
ATOM 1356 N N . LYS A 1 169 ? 14.635 -7.829 44.043 1.00 85.50 169 LYS A N 1
ATOM 1357 C CA . LYS A 1 169 ? 15.214 -8.750 45.041 1.00 85.50 169 LYS A CA 1
ATOM 1358 C C . LYS A 1 169 ? 15.061 -8.226 46.470 1.00 85.50 169 LYS A C 1
ATOM 1360 O O . LYS A 1 169 ? 14.642 -8.988 47.345 1.00 85.50 169 LYS A O 1
ATOM 1365 N N . GLU A 1 170 ? 15.342 -6.944 46.684 1.00 83.75 170 GLU A N 1
ATOM 1366 C CA . GLU A 1 170 ? 15.142 -6.273 47.975 1.00 83.75 170 GLU A CA 1
ATOM 1367 C C . GLU A 1 170 ? 13.661 -6.249 48.383 1.00 83.75 170 GLU A C 1
ATOM 1369 O O . GLU A 1 170 ? 13.318 -6.562 49.524 1.00 83.75 170 GLU A O 1
ATOM 1374 N N . HIS A 1 171 ? 12.749 -5.985 47.441 1.00 83.88 171 HIS A N 1
ATOM 1375 C CA . HIS A 1 171 ? 11.309 -6.030 47.704 1.00 83.88 171 HIS A CA 1
ATOM 1376 C C . HIS A 1 171 ? 10.826 -7.413 48.169 1.00 83.88 171 HIS A C 1
ATOM 1378 O O . HIS A 1 171 ? 10.023 -7.498 49.102 1.00 83.88 171 HIS A O 1
ATOM 1384 N N . PHE A 1 172 ? 11.328 -8.496 47.567 1.00 85.19 172 PHE A N 1
ATOM 1385 C CA . PHE A 1 172 ? 11.023 -9.862 48.010 1.00 85.19 172 PHE A CA 1
ATOM 1386 C C . PHE A 1 172 ? 11.572 -10.155 49.412 1.00 85.19 172 PHE A C 1
ATOM 1388 O O . PHE A 1 172 ? 10.876 -10.776 50.218 1.00 85.19 172 PHE A O 1
ATOM 1395 N N . HIS A 1 173 ? 12.782 -9.681 49.729 1.00 81.31 173 HIS A N 1
ATOM 1396 C CA . HIS A 1 173 ? 13.355 -9.825 51.072 1.00 81.31 173 HIS A CA 1
ATOM 1397 C C . HIS A 1 173 ? 12.498 -9.103 52.113 1.00 81.31 173 HIS A C 1
ATOM 1399 O O . HIS A 1 173 ? 12.148 -9.692 53.136 1.00 81.31 173 HIS A O 1
ATOM 1405 N N . HIS A 1 174 ? 12.070 -7.873 51.820 1.00 85.38 174 HIS A N 1
ATOM 1406 C CA . HIS A 1 174 ? 11.177 -7.123 52.699 1.00 85.38 174 HIS A CA 1
ATOM 1407 C C . HIS A 1 174 ? 9.825 -7.827 52.894 1.00 85.38 174 HIS A C 1
ATOM 1409 O O . HIS A 1 174 ? 9.334 -7.926 54.018 1.00 85.38 174 HIS A O 1
ATOM 1415 N N . HIS A 1 175 ? 9.228 -8.360 51.823 1.00 88.19 175 HIS A N 1
ATOM 1416 C CA . HIS A 1 175 ? 7.948 -9.068 51.906 1.00 88.19 175 HIS A CA 1
ATOM 1417 C C . HIS A 1 175 ? 8.028 -10.333 52.774 1.00 88.19 175 HIS A C 1
ATOM 1419 O O . HIS A 1 175 ? 7.126 -10.592 53.573 1.00 88.19 175 HIS A O 1
ATOM 1425 N N . ASN A 1 176 ? 9.117 -11.099 52.660 1.00 85.81 176 ASN A N 1
ATOM 1426 C CA . ASN A 1 176 ? 9.344 -12.271 53.507 1.00 85.81 176 ASN A CA 1
ATOM 1427 C C . ASN A 1 176 ? 9.457 -11.877 54.985 1.00 85.81 176 ASN A C 1
ATOM 1429 O O . ASN A 1 176 ? 8.791 -12.472 55.830 1.00 85.81 176 ASN A O 1
ATOM 1433 N N . VAL A 1 177 ? 10.216 -10.820 55.285 1.00 86.31 177 VAL A N 1
ATOM 1434 C CA . VAL A 1 177 ? 10.354 -10.298 56.654 1.00 86.31 177 VAL A CA 1
ATOM 1435 C C . VAL A 1 177 ? 9.006 -9.838 57.225 1.00 86.31 177 VAL A C 1
ATOM 1437 O O . VAL A 1 177 ? 8.708 -10.103 58.392 1.00 86.31 177 VAL A O 1
ATOM 1440 N N . ASP A 1 178 ? 8.154 -9.191 56.426 1.00 83.94 178 ASP A N 1
ATOM 1441 C CA . ASP A 1 178 ? 6.814 -8.783 56.866 1.00 83.94 178 ASP A CA 1
ATOM 1442 C C . ASP A 1 178 ? 5.898 -9.981 57.149 1.00 83.94 178 ASP A C 1
ATOM 1444 O O . ASP A 1 178 ? 5.169 -9.984 58.147 1.00 83.94 178 ASP A O 1
ATOM 1448 N N . LYS A 1 179 ? 5.967 -11.024 56.316 1.00 89.25 179 LYS A N 1
ATOM 1449 C CA . LYS A 1 179 ? 5.206 -12.262 56.512 1.00 89.25 179 LYS A CA 1
ATOM 1450 C C . LYS A 1 179 ? 5.631 -12.986 57.789 1.00 89.25 179 LYS A C 1
ATOM 1452 O O . LYS A 1 179 ? 4.773 -13.412 58.565 1.00 89.25 179 LYS A O 1
ATOM 1457 N N . ASP A 1 180 ? 6.933 -13.062 58.048 1.00 86.44 180 ASP A N 1
ATOM 1458 C CA . ASP A 1 180 ? 7.474 -13.652 59.275 1.00 86.44 180 ASP A CA 1
ATOM 1459 C C . ASP A 1 180 ? 7.040 -12.852 60.507 1.00 86.44 180 ASP A C 1
ATOM 1461 O O . ASP A 1 180 ? 6.595 -13.417 61.510 1.00 86.44 180 ASP A O 1
ATOM 1465 N N . LYS A 1 181 ? 7.063 -11.518 60.417 1.00 87.94 181 LYS A N 1
ATOM 1466 C CA . LYS A 1 181 ? 6.574 -10.620 61.469 1.00 87.94 181 LYS A CA 1
ATOM 1467 C C . LYS A 1 181 ? 5.085 -10.822 61.762 1.00 87.94 181 LYS A C 1
ATOM 1469 O O . LYS A 1 181 ? 4.677 -10.748 62.924 1.00 87.94 181 LYS A O 1
ATOM 1474 N N . GLU A 1 182 ? 4.264 -11.066 60.745 1.00 88.88 182 GLU A N 1
ATOM 1475 C CA . GLU A 1 182 ? 2.832 -11.323 60.913 1.00 88.88 182 GLU A CA 1
ATOM 1476 C C . GLU A 1 182 ? 2.553 -12.722 61.482 1.00 88.88 182 GLU A C 1
ATOM 1478 O O . GLU A 1 182 ? 1.742 -12.855 62.403 1.00 88.88 182 GLU A O 1
ATOM 1483 N N . SER A 1 183 ? 3.288 -13.745 61.032 1.00 86.81 183 SER A N 1
ATOM 1484 C CA . SER A 1 183 ? 3.231 -15.092 61.616 1.00 86.81 183 SER A CA 1
ATOM 1485 C C . SER A 1 183 ? 3.584 -15.064 63.102 1.00 86.81 183 SER A C 1
ATOM 1487 O O . SER A 1 183 ? 2.807 -15.527 63.937 1.00 86.81 183 SER A O 1
ATOM 1489 N N . LEU A 1 184 ? 4.697 -14.415 63.455 1.00 87.81 184 LEU A N 1
ATOM 1490 C CA . LEU A 1 184 ? 5.130 -14.269 64.843 1.00 87.81 184 LEU A CA 1
ATOM 1491 C C . LEU A 1 184 ? 4.098 -13.513 65.693 1.00 87.81 184 LEU A C 1
ATOM 1493 O O . LEU A 1 184 ? 3.855 -13.873 66.845 1.00 87.81 184 LEU A O 1
ATOM 1497 N N . ARG A 1 185 ? 3.429 -12.490 65.143 1.00 90.25 185 ARG A N 1
ATOM 1498 C CA . ARG A 1 185 ? 2.328 -11.797 65.841 1.00 90.25 185 ARG A CA 1
ATOM 1499 C C . ARG A 1 185 ? 1.137 -12.716 66.116 1.00 90.25 185 ARG A C 1
ATOM 1501 O O . ARG A 1 185 ? 0.550 -12.634 67.203 1.00 90.25 185 ARG A O 1
ATOM 1508 N N . ASN A 1 186 ? 0.785 -13.574 65.163 1.00 89.44 186 ASN A N 1
ATOM 1509 C CA . ASN A 1 186 ? -0.304 -14.541 65.303 1.00 89.44 186 ASN A CA 1
ATOM 1510 C C . ASN A 1 186 ? 0.028 -15.617 66.345 1.00 89.44 186 ASN A C 1
ATOM 1512 O O . ASN A 1 186 ? -0.808 -15.939 67.193 1.00 89.44 186 ASN A O 1
ATOM 1516 N N . ASP A 1 187 ? 1.269 -16.100 66.359 1.00 89.12 187 ASP A N 1
ATOM 1517 C CA . ASP A 1 187 ? 1.737 -17.058 67.361 1.00 89.12 187 ASP A CA 1
ATOM 1518 C C . ASP A 1 187 ? 1.721 -16.447 68.764 1.00 89.12 187 ASP A C 1
ATOM 1520 O O . ASP A 1 187 ? 1.177 -17.041 69.699 1.00 89.12 187 ASP A O 1
ATOM 1524 N N . VAL A 1 188 ? 2.188 -15.203 68.910 1.00 89.50 188 VAL A N 1
ATOM 1525 C CA . VAL A 1 188 ? 2.117 -14.466 70.181 1.00 89.50 188 VAL A CA 1
ATOM 1526 C C . VAL A 1 188 ? 0.672 -14.316 70.664 1.00 89.50 188 VAL A C 1
ATOM 1528 O O . VAL A 1 188 ? 0.395 -14.473 71.854 1.00 89.50 188 VAL A O 1
ATOM 1531 N N . THR A 1 189 ? -0.281 -14.027 69.774 1.00 87.50 189 THR A N 1
ATOM 1532 C CA . THR A 1 189 ? -1.697 -13.913 70.168 1.00 87.50 189 THR A CA 1
ATOM 1533 C C . THR A 1 189 ? -2.319 -15.260 70.523 1.00 87.50 189 THR A C 1
ATOM 1535 O O . THR A 1 189 ? -3.125 -15.326 71.455 1.00 87.50 189 THR A O 1
ATOM 1538 N N . LYS A 1 190 ? -1.936 -16.340 69.837 1.00 90.12 190 LYS A N 1
ATOM 1539 C CA . LYS A 1 190 ? -2.378 -17.703 70.152 1.00 90.12 190 LYS A CA 1
ATOM 1540 C C . LYS A 1 190 ? -1.884 -18.142 71.529 1.00 90.12 190 LYS A C 1
ATOM 1542 O O . LYS A 1 190 ? -2.695 -18.582 72.344 1.00 90.12 190 LYS A O 1
ATOM 1547 N N . VAL A 1 191 ? -0.599 -17.937 71.815 1.00 87.94 191 VAL A N 1
ATOM 1548 C CA . VAL A 1 191 ? 0.001 -18.238 73.123 1.00 87.94 191 VAL A CA 1
ATOM 1549 C C . VAL A 1 191 ? -0.672 -17.417 74.225 1.00 87.94 191 VAL A C 1
ATOM 1551 O O . VAL A 1 191 ? -1.067 -17.974 75.245 1.00 87.94 191 VAL A O 1
ATOM 1554 N N . LYS A 1 192 ? -0.927 -16.119 74.002 1.00 87.94 192 LYS A N 1
ATOM 1555 C CA . LYS A 1 192 ? -1.671 -15.283 74.964 1.00 87.94 192 LYS A CA 1
ATOM 1556 C C . LYS A 1 192 ? -3.070 -15.826 75.273 1.00 87.94 192 LYS A C 1
ATOM 1558 O O . LYS A 1 192 ? -3.456 -15.871 76.436 1.00 87.94 192 LYS A O 1
ATOM 1563 N N . LYS A 1 193 ? -3.829 -16.267 74.262 1.00 87.75 193 LYS A N 1
ATOM 1564 C CA . LYS A 1 193 ? -5.159 -16.872 74.475 1.00 87.75 193 LYS A CA 1
ATOM 1565 C C . LYS A 1 193 ? -5.079 -18.183 75.257 1.00 87.75 193 LYS A C 1
ATOM 1567 O O . LYS A 1 193 ? -5.920 -18.422 76.119 1.00 87.75 193 LYS A O 1
ATOM 1572 N N . GLN A 1 194 ? -4.074 -19.012 74.973 1.00 86.25 194 GLN A N 1
ATOM 1573 C CA . GLN A 1 194 ? -3.853 -20.263 75.699 1.00 86.25 194 GLN A CA 1
ATOM 1574 C C . GLN A 1 194 ? -3.540 -20.008 77.174 1.00 86.25 194 GLN A C 1
ATOM 1576 O O . GLN A 1 194 ? -4.150 -20.657 78.022 1.00 86.25 194 GLN A O 1
ATOM 1581 N N . ILE A 1 195 ? -2.691 -19.019 77.477 1.00 87.75 195 ILE A N 1
ATOM 1582 C CA . ILE A 1 195 ? -2.386 -18.599 78.853 1.00 87.75 195 ILE A CA 1
ATOM 1583 C C . ILE A 1 195 ? -3.668 -18.188 79.584 1.00 87.75 195 ILE A C 1
ATOM 1585 O O . ILE A 1 195 ? -3.970 -18.757 80.626 1.00 87.75 195 ILE A O 1
ATOM 1589 N N . VAL A 1 196 ? -4.481 -17.302 78.997 1.00 89.44 196 VAL A N 1
ATOM 1590 C CA . VAL A 1 196 ? -5.744 -16.854 79.616 1.00 89.44 196 VAL A CA 1
ATOM 1591 C C . VAL A 1 196 ? -6.713 -18.020 79.844 1.00 89.44 196 VAL A C 1
ATOM 1593 O O . VAL A 1 196 ? -7.378 -18.082 80.878 1.00 89.44 196 VAL A O 1
ATOM 1596 N N . SER A 1 197 ? -6.810 -18.965 78.904 1.00 86.44 197 SER A N 1
ATOM 1597 C CA . SER A 1 197 ? -7.657 -20.152 79.089 1.00 86.44 197 SER A CA 1
ATOM 1598 C C . SER A 1 197 ? -7.130 -21.071 80.198 1.00 86.44 197 SER A C 1
ATOM 1600 O O . SER A 1 197 ? -7.913 -21.568 81.005 1.00 86.44 197 SER A O 1
ATOM 1602 N N . GLY A 1 198 ? -5.807 -21.244 80.283 1.00 85.62 198 GLY A N 1
ATOM 1603 C CA . GLY A 1 198 ? -5.151 -22.033 81.321 1.00 85.62 198 GLY A CA 1
ATOM 1604 C C . GLY A 1 198 ? -5.328 -21.416 82.706 1.00 85.62 198 GLY A C 1
ATOM 1605 O O . GLY A 1 198 ? -5.610 -22.134 83.660 1.00 85.62 198 GLY A O 1
ATOM 1606 N N . GLU A 1 199 ? -5.262 -20.087 82.809 1.00 86.88 199 GLU A N 1
ATOM 1607 C CA . GLU A 1 199 ? -5.536 -19.350 84.046 1.00 86.88 199 GLU A CA 1
ATOM 1608 C C . GLU A 1 199 ? -6.979 -19.551 84.527 1.00 86.88 199 GLU A C 1
ATOM 1610 O O . GLU A 1 199 ? -7.191 -19.819 85.710 1.00 86.88 199 GLU A O 1
ATOM 1615 N N . HIS A 1 200 ? -7.970 -19.508 83.628 1.00 84.81 200 HIS A N 1
ATOM 1616 C CA . HIS A 1 200 ? -9.368 -19.786 83.984 1.00 84.81 200 HIS A CA 1
ATOM 1617 C C . HIS A 1 200 ? -9.567 -21.225 84.474 1.00 84.81 200 HIS A C 1
ATOM 1619 O O . HIS A 1 200 ? -10.253 -21.440 85.475 1.00 84.81 200 HIS A O 1
ATOM 1625 N N . ILE A 1 201 ? -8.950 -22.205 83.805 1.00 86.75 201 ILE A N 1
ATOM 1626 C CA . ILE A 1 201 ? -9.015 -23.616 84.214 1.00 86.75 201 ILE A CA 1
ATOM 1627 C C . ILE A 1 201 ? -8.373 -23.796 85.593 1.00 86.75 201 ILE A C 1
ATOM 1629 O O . ILE A 1 201 ? -8.973 -24.415 86.470 1.00 86.75 201 ILE A O 1
ATOM 1633 N N . ALA A 1 202 ? -7.195 -23.214 85.819 1.00 81.38 202 ALA A N 1
ATOM 1634 C CA . ALA A 1 202 ? -6.502 -23.289 87.101 1.00 81.38 202 ALA A CA 1
ATOM 1635 C C . ALA A 1 202 ? -7.304 -22.626 88.235 1.00 81.38 202 ALA A C 1
ATOM 1637 O O . ALA A 1 202 ? -7.344 -23.138 89.355 1.00 81.38 202 ALA A O 1
ATOM 1638 N N . LEU A 1 203 ? -7.975 -21.504 87.956 1.00 87.81 203 LEU A N 1
ATOM 1639 C CA . LEU A 1 203 ? -8.820 -20.808 88.926 1.00 87.81 203 LEU A CA 1
ATOM 1640 C C . LEU A 1 203 ? -10.082 -21.615 89.260 1.00 87.81 203 LEU A C 1
ATOM 1642 O O . LEU A 1 203 ? -10.444 -21.743 90.431 1.00 87.81 203 LEU A O 1
ATOM 1646 N N . HIS A 1 204 ? -10.702 -22.228 88.250 1.00 86.00 204 HIS A N 1
ATOM 1647 C CA . HIS A 1 204 ? -11.823 -23.140 88.443 1.00 86.00 204 HIS A CA 1
ATOM 1648 C C . HIS A 1 204 ? -11.414 -24.359 89.283 1.00 86.00 204 HIS A C 1
ATOM 1650 O O . HIS A 1 204 ? -12.058 -24.649 90.291 1.00 86.00 204 HIS A O 1
ATOM 1656 N N . GLN A 1 205 ? -10.290 -25.001 88.955 1.00 85.31 205 GLN A N 1
ATOM 1657 C CA . GLN A 1 205 ? -9.752 -26.128 89.722 1.00 85.31 205 GLN A CA 1
ATOM 1658 C C . GLN A 1 205 ? -9.401 -25.743 91.163 1.00 85.31 205 GLN A C 1
ATOM 1660 O O . GLN A 1 205 ? -9.681 -26.510 92.076 1.00 85.31 205 GLN A O 1
ATOM 1665 N N . ARG A 1 206 ? -8.858 -24.543 91.409 1.00 85.19 206 ARG A N 1
ATOM 1666 C CA . ARG A 1 206 ? -8.647 -24.037 92.778 1.00 85.19 206 ARG A CA 1
ATOM 1667 C C . ARG A 1 206 ? -9.953 -23.880 93.552 1.00 85.19 206 ARG A C 1
ATOM 1669 O O . ARG A 1 206 ? -9.983 -24.207 94.735 1.00 85.19 206 ARG A O 1
ATOM 1676 N N . SER A 1 207 ? -11.018 -23.408 92.904 1.00 83.56 207 SER A N 1
ATOM 1677 C CA . SER A 1 207 ? -12.333 -23.287 93.546 1.00 83.56 207 SER A CA 1
ATOM 1678 C C . SER A 1 207 ? -12.940 -24.654 93.881 1.00 83.56 207 SER A C 1
ATOM 1680 O O . SER A 1 207 ? -13.482 -24.833 94.969 1.00 83.56 207 SER A O 1
ATOM 1682 N N . GLU A 1 208 ? -12.779 -25.642 92.998 1.00 81.25 208 GLU A N 1
ATOM 1683 C CA . GLU A 1 208 ? -13.212 -27.021 93.241 1.00 81.25 208 GLU A CA 1
ATOM 1684 C C . GLU A 1 208 ? -12.384 -27.684 94.341 1.00 81.25 208 GLU A C 1
ATOM 1686 O O . GLU A 1 208 ? -12.945 -28.303 95.239 1.00 81.25 208 GLU A O 1
ATOM 1691 N N . LEU A 1 209 ? -11.065 -27.474 94.358 1.00 77.88 209 LEU A N 1
ATOM 1692 C CA . LEU A 1 209 ? -10.212 -27.923 95.457 1.00 77.88 209 LEU A CA 1
ATOM 1693 C C . LEU A 1 209 ? -10.633 -27.297 96.788 1.00 77.88 209 LEU A C 1
ATOM 1695 O O . LEU A 1 209 ? -10.688 -28.004 97.782 1.00 77.88 209 LEU A O 1
ATOM 1699 N N . GLN A 1 210 ? -10.995 -26.011 96.835 1.00 80.50 210 GLN A N 1
ATOM 1700 C CA . GLN A 1 210 ? -11.521 -25.397 98.062 1.00 80.50 210 GLN A CA 1
ATOM 1701 C C . GLN A 1 210 ? -12.845 -26.022 98.514 1.00 80.50 210 GLN A C 1
ATOM 1703 O O . GLN A 1 210 ? -13.028 -26.251 99.710 1.00 80.50 210 GLN A O 1
ATOM 1708 N N . LYS A 1 211 ? -13.756 -26.330 97.582 1.00 82.88 211 LYS A N 1
ATOM 1709 C CA . LYS A 1 211 ? -15.005 -27.041 97.897 1.00 82.88 211 LYS A CA 1
ATOM 1710 C C . LYS A 1 211 ? -14.724 -28.444 98.426 1.00 82.88 211 LYS A C 1
ATOM 1712 O O . LYS A 1 211 ? -15.273 -28.817 99.455 1.00 82.88 211 LYS A O 1
ATOM 1717 N N . LEU A 1 212 ? -13.844 -29.194 97.765 1.00 78.12 212 LEU A N 1
ATOM 1718 C CA . LEU A 1 212 ? -13.458 -30.542 98.175 1.00 78.12 212 LEU A CA 1
ATOM 1719 C C . LEU A 1 212 ? -12.744 -30.537 99.527 1.00 78.12 212 LEU A C 1
ATOM 1721 O O . LEU A 1 212 ? -13.068 -31.361 100.369 1.00 78.12 212 LEU A O 1
ATOM 1725 N N . THR A 1 213 ? -11.853 -29.581 99.790 1.00 78.31 213 THR A N 1
ATOM 1726 C CA . THR A 1 213 ? -11.219 -29.413 101.105 1.00 78.31 213 THR A CA 1
ATOM 1727 C C . THR A 1 213 ? -12.254 -29.114 102.186 1.00 78.31 213 THR A C 1
ATOM 1729 O O . THR A 1 213 ? -12.164 -29.671 103.274 1.00 78.31 213 THR A O 1
ATOM 1732 N N . ARG A 1 214 ? -13.277 -28.299 101.891 1.00 80.50 214 ARG A N 1
ATOM 1733 C CA . ARG A 1 214 ? -14.383 -28.040 102.825 1.00 80.50 214 ARG A CA 1
ATOM 1734 C C . ARG A 1 214 ? -15.205 -29.299 103.099 1.00 80.50 214 ARG A C 1
ATOM 1736 O O . ARG A 1 214 ? -15.500 -29.574 104.252 1.00 80.50 214 ARG A O 1
ATOM 1743 N N . ILE A 1 215 ? -15.504 -30.084 102.063 1.00 80.75 215 ILE A N 1
ATOM 1744 C CA . ILE A 1 215 ? -16.206 -31.371 102.188 1.00 80.75 215 ILE A CA 1
ATOM 1745 C C . ILE A 1 215 ? -15.367 -32.373 102.987 1.00 80.75 215 ILE A C 1
ATOM 1747 O O . ILE A 1 215 ? -15.908 -33.065 103.838 1.00 80.75 215 ILE A O 1
ATOM 1751 N N . ILE A 1 216 ? -14.055 -32.445 102.748 1.00 74.88 216 ILE A N 1
ATOM 1752 C CA . ILE A 1 216 ? -13.142 -33.309 103.508 1.00 74.88 216 ILE A CA 1
ATOM 1753 C C . ILE A 1 216 ? -13.094 -32.861 104.968 1.00 74.88 216 ILE A C 1
ATOM 1755 O O . ILE A 1 216 ? -13.157 -33.703 105.851 1.00 74.88 216 ILE A O 1
ATOM 1759 N N . GLN A 1 217 ? -13.061 -31.557 105.237 1.00 74.50 217 GLN A N 1
ATOM 1760 C CA . GLN A 1 217 ? -13.066 -31.034 106.599 1.00 74.50 217 GLN A CA 1
ATOM 1761 C C . GLN A 1 217 ? -14.397 -31.299 107.318 1.00 74.50 217 GLN A C 1
ATOM 1763 O O . GLN A 1 217 ? -14.388 -31.746 108.460 1.00 74.50 217 GLN A O 1
ATOM 1768 N N . GLU A 1 218 ? -15.536 -31.134 106.641 1.00 74.94 218 GLU A N 1
ATOM 1769 C CA . GLU A 1 218 ? -16.854 -31.527 107.160 1.00 74.94 218 GLU A CA 1
ATOM 1770 C C . GLU A 1 218 ? -16.949 -33.045 107.383 1.00 74.94 218 GLU A C 1
ATOM 1772 O O . GLU A 1 218 ? -17.508 -33.489 108.389 1.00 74.94 218 GLU A O 1
ATOM 1777 N N . ALA A 1 219 ? -16.365 -33.847 106.488 1.00 65.31 219 ALA A N 1
ATOM 1778 C CA . ALA A 1 219 ? -16.303 -35.299 106.604 1.00 65.31 219 ALA A CA 1
ATOM 1779 C C . ALA A 1 219 ? -15.365 -35.756 107.731 1.00 65.31 219 ALA A C 1
ATOM 1781 O O . ALA A 1 219 ? -15.695 -36.714 108.422 1.00 65.31 219 ALA A O 1
ATOM 1782 N N . ASP A 1 220 ? -14.243 -35.077 107.972 1.00 64.00 220 ASP A N 1
ATOM 1783 C CA . ASP A 1 220 ? -13.328 -35.350 109.085 1.00 64.00 220 ASP A CA 1
ATOM 1784 C C . ASP A 1 220 ? -13.915 -34.884 110.427 1.00 64.00 220 ASP A C 1
ATOM 1786 O O . ASP A 1 220 ? -13.751 -35.564 111.443 1.00 64.00 220 ASP A O 1
ATOM 1790 N N . GLU A 1 221 ? -14.680 -33.789 110.452 1.00 67.38 221 GLU A N 1
ATOM 1791 C CA . GLU A 1 221 ? -15.468 -33.374 111.617 1.00 67.38 221 GLU A CA 1
ATOM 1792 C C . GLU A 1 221 ? -16.616 -34.352 111.915 1.00 67.38 221 GLU A C 1
ATOM 1794 O O . GLU A 1 221 ? -16.868 -34.671 113.081 1.00 67.38 221 GLU A O 1
ATOM 1799 N N . GLU A 1 222 ? -17.290 -34.870 110.882 1.00 61.12 222 GLU A N 1
ATOM 1800 C CA . GLU A 1 222 ? -18.277 -35.949 110.994 1.00 61.12 222 GLU A CA 1
ATOM 1801 C C . GLU A 1 222 ? -17.607 -37.253 111.443 1.00 61.12 222 GLU A C 1
ATOM 1803 O O . GLU A 1 222 ? -18.123 -37.918 112.334 1.00 61.12 222 GLU A O 1
ATOM 1808 N N . ARG A 1 223 ? -16.409 -37.579 110.943 1.00 53.81 223 ARG A N 1
ATOM 1809 C CA . ARG A 1 223 ? -15.609 -38.734 111.376 1.00 53.81 223 ARG A CA 1
ATOM 1810 C C . ARG A 1 223 ? -15.176 -38.607 112.832 1.00 53.81 223 ARG A C 1
ATOM 1812 O O . ARG A 1 223 ? -15.226 -39.590 113.561 1.00 53.81 223 ARG A O 1
ATOM 1819 N N . GLN A 1 224 ? -14.824 -37.409 113.300 1.00 50.88 224 GLN A N 1
ATOM 1820 C CA . GLN A 1 224 ? -14.559 -37.140 114.717 1.00 50.88 224 GLN A CA 1
ATOM 1821 C C . GLN A 1 224 ? -15.836 -37.144 115.576 1.00 50.88 224 GLN A C 1
ATOM 1823 O O . GLN A 1 224 ? -15.775 -37.516 116.750 1.00 50.88 224 GLN A O 1
ATOM 1828 N N . ARG A 1 225 ? -16.999 -36.749 115.036 1.00 54.06 225 ARG A N 1
ATOM 1829 C CA . ARG A 1 225 ? -18.312 -36.901 115.698 1.00 54.06 225 ARG A CA 1
ATOM 1830 C C . ARG A 1 225 ? -18.729 -38.370 115.781 1.00 54.06 225 ARG A C 1
ATOM 1832 O O . ARG A 1 225 ? -19.203 -38.798 116.829 1.00 54.06 225 ARG A O 1
ATOM 1839 N N . GLN A 1 226 ? -18.475 -39.157 114.741 1.00 47.81 226 GLN A N 1
ATOM 1840 C CA . GLN A 1 226 ? -18.716 -40.597 114.697 1.00 47.81 226 GLN A CA 1
ATOM 1841 C C . GLN A 1 226 ? -17.719 -41.369 115.565 1.00 47.81 226 GLN A C 1
ATOM 1843 O O . GLN A 1 226 ? -18.144 -42.285 116.253 1.00 47.81 226 GLN A O 1
ATOM 1848 N N . ALA A 1 227 ? -16.452 -40.949 115.659 1.00 43.16 227 ALA A N 1
ATOM 1849 C CA . ALA A 1 227 ? -15.471 -41.499 116.602 1.00 43.16 227 ALA A CA 1
ATOM 1850 C C . ALA A 1 227 ? -15.823 -41.178 118.067 1.00 43.16 227 ALA A C 1
ATOM 1852 O O . ALA A 1 227 ? -15.658 -42.025 118.939 1.00 43.16 227 ALA A O 1
ATOM 1853 N N . ARG A 1 228 ? -16.396 -39.995 118.342 1.00 44.00 228 ARG A N 1
ATOM 1854 C CA . ARG A 1 228 ? -16.962 -39.654 119.663 1.00 44.00 228 ARG A CA 1
ATOM 1855 C C . ARG A 1 228 ? -18.275 -40.388 119.971 1.00 44.00 228 ARG A C 1
ATOM 1857 O O . ARG A 1 228 ? -18.603 -40.575 121.136 1.00 44.00 228 ARG A O 1
ATOM 1864 N N . ARG A 1 229 ? -19.002 -40.842 118.947 1.00 42.03 229 ARG A N 1
ATOM 1865 C CA . ARG A 1 229 ? -20.262 -41.596 119.063 1.00 42.03 229 ARG A CA 1
ATOM 1866 C C . ARG A 1 229 ? -20.053 -43.119 119.096 1.00 42.03 229 ARG A C 1
ATOM 1868 O O . ARG A 1 229 ? -20.866 -43.819 119.688 1.00 42.03 229 ARG A O 1
ATOM 1875 N N . TRP A 1 230 ? -18.939 -43.621 118.558 1.00 40.84 230 TRP A N 1
ATOM 1876 C CA . TRP A 1 230 ? -18.536 -45.035 118.598 1.00 40.84 230 TRP A CA 1
ATOM 1877 C C . TRP A 1 230 ? -17.983 -45.495 119.955 1.00 40.84 230 TRP A C 1
ATOM 1879 O O . TRP A 1 230 ? -17.965 -46.690 120.215 1.00 40.84 230 TRP A O 1
ATOM 1889 N N . VAL A 1 231 ? -17.609 -44.577 120.856 1.00 43.81 231 VAL A N 1
ATOM 1890 C CA . VAL A 1 231 ? -17.233 -44.918 122.246 1.00 43.81 231 VAL A CA 1
ATOM 1891 C C . VAL A 1 231 ? -18.468 -45.114 123.156 1.00 43.81 231 VAL A C 1
ATOM 1893 O O . VAL A 1 231 ? -18.326 -45.552 124.290 1.00 43.81 231 VAL A O 1
ATOM 1896 N N . ILE A 1 232 ? -19.695 -44.841 122.681 1.00 46.47 232 ILE A N 1
ATOM 1897 C CA . ILE A 1 232 ? -20.927 -44.906 123.506 1.00 46.47 232 ILE A CA 1
ATOM 1898 C C . ILE A 1 232 ? -22.001 -45.860 122.935 1.00 46.47 232 ILE A C 1
ATOM 1900 O O . ILE A 1 232 ? -23.013 -46.104 123.582 1.00 46.47 232 ILE A O 1
ATOM 1904 N N . ALA A 1 233 ? -21.798 -46.465 121.762 1.00 41.84 233 ALA A N 1
ATOM 1905 C CA . ALA A 1 233 ? -22.834 -47.270 121.104 1.00 41.84 233 ALA A CA 1
ATOM 1906 C C . ALA A 1 233 ? -22.342 -48.651 120.634 1.00 41.84 233 ALA A C 1
ATOM 1908 O O . ALA A 1 233 ? -22.602 -49.061 119.506 1.00 41.84 233 ALA A O 1
ATOM 1909 N N . GLU A 1 234 ? -21.676 -49.399 121.518 1.00 39.28 234 GLU A N 1
ATOM 1910 C CA . GLU A 1 234 ? -21.776 -50.864 121.496 1.00 39.28 234 GLU A CA 1
ATOM 1911 C C . GLU A 1 234 ? -23.135 -51.232 122.109 1.00 39.28 234 GLU A C 1
ATOM 1913 O O . GLU A 1 234 ? -23.294 -51.387 123.317 1.00 39.28 234 GLU A O 1
ATOM 1918 N N . GLY A 1 235 ? -24.170 -51.261 121.275 1.00 37.03 235 GLY A N 1
ATOM 1919 C CA . GLY A 1 235 ? -25.509 -51.594 121.737 1.00 37.03 235 GLY A CA 1
ATOM 1920 C C . GLY A 1 235 ? -26.585 -51.312 120.702 1.00 37.03 235 GLY A C 1
ATOM 1921 O O . GLY A 1 235 ? -26.959 -50.167 120.486 1.00 37.03 235 GLY A O 1
ATOM 1922 N N . VAL A 1 236 ? -27.157 -52.400 120.186 1.00 34.62 236 VAL A N 1
ATOM 1923 C CA . VAL A 1 236 ? -28.497 -52.483 119.579 1.00 34.62 236 VAL A CA 1
ATOM 1924 C C . VAL A 1 236 ? -28.618 -52.102 118.090 1.00 34.62 236 VAL A C 1
ATOM 1926 O O . VAL A 1 236 ? -28.852 -50.967 117.698 1.00 34.62 236 VAL A O 1
ATOM 1929 N N . GLY A 1 237 ? -28.502 -53.151 117.271 1.00 33.47 237 GLY A N 1
ATOM 1930 C CA . GLY A 1 237 ? -29.389 -53.556 116.171 1.00 33.47 237 GLY A CA 1
ATOM 1931 C C . GLY A 1 237 ? -30.260 -52.548 115.403 1.00 33.47 237 GLY A C 1
ATOM 1932 O O . GLY A 1 237 ? -31.263 -52.069 115.915 1.00 33.47 237 GLY A O 1
ATOM 1933 N N . GLY A 1 238 ? -30.019 -52.509 114.086 1.00 39.53 238 GLY A N 1
ATOM 1934 C CA . GLY A 1 238 ? -31.055 -52.771 113.077 1.00 39.53 238 GLY A CA 1
ATOM 1935 C C . GLY A 1 238 ? -31.792 -51.582 112.446 1.00 39.53 238 GLY A C 1
ATOM 1936 O O . GLY A 1 238 ? -31.962 -50.531 113.045 1.00 39.53 238 GLY A O 1
ATOM 1937 N N . VAL A 1 239 ? -32.321 -51.868 111.247 1.00 43.19 239 VAL A N 1
ATOM 1938 C CA . VAL A 1 239 ? -33.279 -51.110 110.412 1.00 43.19 239 VAL A CA 1
ATOM 1939 C C . VAL A 1 239 ? -32.652 -50.221 109.337 1.00 43.19 239 VAL A C 1
ATOM 1941 O O . VAL A 1 239 ? -32.044 -49.223 109.668 1.00 43.19 239 VAL A O 1
ATOM 1944 N N . TYR A 1 240 ? -32.897 -50.545 108.057 1.00 35.66 240 TYR A N 1
ATOM 1945 C CA . TYR A 1 240 ? -33.333 -49.585 107.024 1.00 35.66 240 TYR A CA 1
ATOM 1946 C C . TYR A 1 240 ? -33.930 -50.331 105.813 1.00 35.66 240 TYR A C 1
ATOM 1948 O O . TYR A 1 240 ? -33.213 -50.940 105.022 1.00 35.66 240 TYR A O 1
ATOM 1956 N N . ILE A 1 241 ? -35.252 -50.237 105.632 1.00 40.59 241 ILE A N 1
ATOM 1957 C CA . ILE A 1 241 ? -35.926 -50.424 104.338 1.00 40.59 241 ILE A CA 1
ATOM 1958 C C . ILE A 1 241 ? -36.680 -49.120 104.059 1.00 40.59 241 ILE A C 1
ATOM 1960 O O . ILE A 1 241 ? -37.511 -48.704 104.859 1.00 40.59 241 ILE A O 1
ATOM 1964 N N . GLY A 1 242 ? -36.353 -48.462 102.943 1.00 46.44 242 GLY A N 1
ATOM 1965 C CA . GLY A 1 242 ? -36.963 -47.189 102.529 1.00 46.44 242 GLY A CA 1
ATOM 1966 C C . GLY A 1 242 ? -36.401 -46.563 101.240 1.00 46.44 242 GLY A C 1
ATOM 1967 O O . GLY A 1 242 ? -37.008 -45.650 100.696 1.00 46.44 242 GLY A O 1
ATOM 1968 N N . ALA A 1 243 ? -35.289 -47.064 100.686 1.00 41.97 243 ALA A N 1
ATOM 1969 C CA . ALA A 1 243 ? -34.608 -46.462 99.527 1.00 41.97 243 ALA A CA 1
ATOM 1970 C C . ALA A 1 243 ? -34.725 -47.287 98.222 1.00 41.97 243 ALA A C 1
ATOM 1972 O O . ALA A 1 243 ? -33.727 -47.521 97.529 1.00 41.97 243 ALA A O 1
ATOM 1973 N N . ALA A 1 244 ? -35.936 -47.755 97.891 1.00 42.56 244 ALA A N 1
ATOM 1974 C CA . ALA A 1 244 ? -36.189 -48.581 96.699 1.00 42.56 244 ALA A CA 1
ATOM 1975 C C . ALA A 1 244 ? -37.050 -47.913 95.604 1.00 42.56 244 ALA A C 1
ATOM 1977 O O . ALA A 1 244 ? -37.135 -48.456 94.509 1.00 42.56 244 ALA A O 1
ATOM 1978 N N . PHE A 1 245 ? -37.636 -46.729 95.827 1.00 40.53 245 PHE A N 1
ATOM 1979 C CA . PHE A 1 245 ? -38.563 -46.130 94.847 1.00 40.53 245 PHE A CA 1
ATOM 1980 C C . PHE A 1 245 ? -37.928 -45.094 93.893 1.00 40.53 245 PHE A C 1
ATOM 1982 O O . PHE A 1 245 ? -38.486 -44.805 92.841 1.00 40.53 245 PHE A O 1
ATOM 1989 N N . HIS A 1 246 ? -36.730 -44.576 94.188 1.00 45.19 246 HIS A N 1
ATOM 1990 C CA . HIS A 1 246 ? -36.073 -43.559 93.345 1.00 45.19 246 HIS A CA 1
ATOM 1991 C C . HIS A 1 246 ? -35.201 -44.122 92.205 1.00 45.19 246 HIS A C 1
ATOM 1993 O O . HIS A 1 246 ? -34.873 -43.390 91.278 1.00 45.19 246 HIS A O 1
ATOM 1999 N N . ARG A 1 247 ? -34.854 -45.418 92.228 1.00 46.12 247 ARG A N 1
ATOM 2000 C CA . ARG A 1 247 ? -33.891 -46.015 91.279 1.00 46.12 247 ARG A CA 1
ATOM 2001 C C . ARG A 1 247 ? -34.484 -46.509 89.957 1.00 46.12 247 ARG A C 1
ATOM 2003 O O . ARG A 1 247 ? -33.740 -46.710 89.007 1.00 46.12 247 ARG A O 1
ATOM 2010 N N . VAL A 1 248 ? -35.801 -46.685 89.864 1.00 47.31 248 VAL A N 1
ATOM 2011 C CA . VAL A 1 248 ? -36.427 -47.229 88.642 1.00 47.31 248 VAL A CA 1
ATOM 2012 C C . VAL A 1 248 ? -36.596 -46.153 87.560 1.00 47.31 248 VAL A C 1
ATOM 2014 O O . VAL A 1 248 ? -36.538 -46.459 86.378 1.00 47.31 248 VAL A O 1
ATOM 2017 N N . LYS A 1 249 ? -36.691 -44.870 87.935 1.00 47.03 249 LYS A N 1
ATOM 2018 C CA . LYS A 1 249 ? -36.911 -43.771 86.978 1.00 47.03 249 LYS A CA 1
ATOM 2019 C C . LYS A 1 249 ? -35.635 -43.279 86.276 1.00 47.03 249 LYS A C 1
ATOM 2021 O O . LYS A 1 249 ? -35.721 -42.715 85.192 1.00 47.03 249 LYS A O 1
ATOM 2026 N N . GLU A 1 250 ? -34.463 -43.511 86.867 1.00 52.41 250 GLU A N 1
ATOM 2027 C CA . GLU A 1 250 ? -33.164 -43.193 86.249 1.00 52.41 250 GLU A CA 1
ATOM 2028 C C . GLU A 1 250 ? -32.729 -44.258 85.232 1.00 52.41 250 GLU A C 1
ATOM 2030 O O . GLU A 1 250 ? -32.005 -43.948 84.290 1.00 52.41 250 GLU A O 1
ATOM 2035 N N . HIS A 1 251 ? -33.207 -45.500 85.369 1.00 51.25 251 HIS A N 1
ATOM 2036 C CA . HIS A 1 251 ? -32.806 -46.592 84.482 1.00 51.25 251 HIS A CA 1
ATOM 2037 C C . HIS A 1 251 ? -33.378 -46.442 83.060 1.00 51.25 251 HIS A C 1
ATOM 2039 O O . HIS A 1 251 ? -32.657 -46.665 82.090 1.00 51.25 251 HIS A O 1
ATOM 2045 N N . ASP A 1 252 ? -34.621 -45.969 82.918 1.00 49.97 252 ASP A N 1
ATOM 2046 C CA . ASP A 1 252 ? -35.274 -45.827 81.606 1.00 49.97 252 ASP A CA 1
ATOM 2047 C C . ASP A 1 252 ? -34.738 -44.642 80.776 1.00 49.97 252 ASP A C 1
ATOM 2049 O O . ASP A 1 252 ? -34.705 -44.710 79.546 1.00 49.97 252 ASP A O 1
ATOM 2053 N N . ALA A 1 253 ? -34.237 -43.580 81.419 1.00 54.59 253 ALA A N 1
ATOM 2054 C CA . ALA A 1 253 ? -33.592 -42.458 80.726 1.00 54.59 253 ALA A CA 1
ATOM 2055 C C . ALA A 1 253 ? -32.233 -42.858 80.115 1.00 54.59 253 ALA A C 1
ATOM 2057 O O . ALA A 1 253 ? -31.903 -42.461 78.995 1.00 54.59 253 ALA A O 1
ATOM 2058 N N . ILE A 1 254 ? -31.482 -43.719 80.810 1.00 54.66 254 ILE A N 1
ATOM 2059 C CA . ILE A 1 254 ? -30.158 -44.201 80.383 1.00 54.66 254 ILE A CA 1
ATOM 2060 C C . ILE A 1 254 ? -30.264 -45.145 79.168 1.00 54.66 254 ILE A C 1
ATOM 2062 O O . ILE A 1 254 ? -29.356 -45.209 78.335 1.00 54.66 254 ILE A O 1
ATOM 2066 N N . VAL A 1 255 ? -31.386 -45.855 79.006 1.00 55.94 255 VAL A N 1
ATOM 2067 C CA . VAL A 1 255 ? -31.601 -46.763 77.864 1.00 55.94 255 VAL A CA 1
ATOM 2068 C C . VAL A 1 255 ? -31.897 -45.995 76.564 1.00 55.94 255 VAL A C 1
ATOM 2070 O O . VAL A 1 255 ? -31.453 -46.421 75.495 1.00 55.94 255 VAL A O 1
ATOM 2073 N N . GLY A 1 256 ? -32.555 -44.831 76.637 1.00 56.25 256 GLY A N 1
ATOM 2074 C CA . GLY A 1 256 ? -32.812 -43.962 75.479 1.00 56.25 256 GLY A CA 1
ATOM 2075 C C . GLY A 1 256 ? -31.551 -43.293 74.915 1.00 56.25 256 GLY A C 1
ATOM 2076 O O . GLY A 1 256 ? -31.340 -43.285 73.700 1.00 56.25 256 GLY A O 1
ATOM 2077 N N . GLU A 1 257 ? -30.660 -42.804 75.783 1.00 60.03 257 GLU A N 1
ATOM 2078 C CA . GLU A 1 257 ? -29.373 -42.215 75.373 1.00 60.03 257 GLU A CA 1
ATOM 2079 C C . GLU A 1 257 ? -28.448 -43.246 74.711 1.00 60.03 257 GLU A C 1
ATOM 2081 O O . GLU A 1 257 ? -27.766 -42.947 73.725 1.00 60.03 257 GLU A O 1
ATOM 2086 N N . LYS A 1 258 ? -28.491 -44.500 75.179 1.00 57.09 258 LYS A N 1
ATOM 2087 C CA . LYS A 1 258 ? -27.713 -45.604 74.605 1.00 57.09 258 LYS A CA 1
ATOM 2088 C C . LYS A 1 258 ? -28.074 -45.882 73.139 1.00 57.09 258 LYS A C 1
ATOM 2090 O O . LYS A 1 258 ? -27.180 -46.191 72.355 1.00 57.09 258 LYS A O 1
ATOM 2095 N N . GLY A 1 259 ? -29.344 -45.742 72.746 1.00 57.38 259 GLY A N 1
ATOM 2096 C CA . GLY A 1 259 ? -29.798 -45.957 71.363 1.00 57.38 259 GLY A CA 1
ATOM 2097 C C . GLY A 1 259 ? -29.322 -44.879 70.381 1.00 57.38 259 GLY A C 1
ATOM 2098 O O . GLY A 1 259 ? -28.902 -45.192 69.265 1.00 57.38 259 GLY A O 1
ATOM 2099 N N . VAL A 1 260 ? -29.308 -43.613 70.810 1.00 66.38 260 VAL A N 1
ATOM 2100 C CA . VAL A 1 260 ? -28.813 -42.482 70.001 1.00 66.38 260 VAL A CA 1
ATOM 2101 C C . VAL A 1 260 ? -27.298 -42.571 69.810 1.00 66.38 260 VAL A C 1
ATOM 2103 O O . VAL A 1 260 ? -26.803 -42.378 68.697 1.00 66.38 260 VAL A O 1
ATOM 2106 N N . LEU A 1 261 ? -26.568 -42.937 70.867 1.00 65.88 261 LEU A N 1
ATOM 2107 C CA . LEU A 1 261 ? -25.122 -43.152 70.802 1.00 65.88 261 LEU A CA 1
ATOM 2108 C C . LEU A 1 261 ? -24.757 -44.333 69.890 1.00 65.88 261 LEU A C 1
ATOM 2110 O O . LEU A 1 261 ? -23.784 -44.243 69.143 1.00 65.88 261 LEU A O 1
ATOM 2114 N N . PHE A 1 262 ? -25.563 -45.401 69.864 1.00 65.06 262 PHE A N 1
ATOM 2115 C CA . PHE A 1 262 ? -25.341 -46.537 68.961 1.00 65.06 262 PHE A CA 1
ATOM 2116 C C . PHE A 1 262 ? -25.516 -46.153 67.480 1.00 65.06 262 PHE A C 1
ATOM 2118 O O . PHE A 1 262 ? -24.706 -46.537 66.636 1.00 65.06 262 PHE A O 1
ATOM 2125 N N . GLY A 1 263 ? -26.526 -45.335 67.161 1.00 68.69 263 GLY A N 1
ATOM 2126 C CA . GLY A 1 263 ? -26.739 -44.819 65.803 1.00 68.69 263 GLY A CA 1
ATOM 2127 C C . GLY A 1 263 ? -25.645 -43.850 65.334 1.00 68.69 263 GLY A C 1
ATOM 2128 O O . GLY A 1 263 ? -25.268 -43.856 64.161 1.00 68.69 263 GLY A O 1
ATOM 2129 N N . GLN A 1 264 ? -25.091 -43.041 66.244 1.00 72.19 264 GLN A N 1
ATOM 2130 C CA . GLN A 1 264 ? -23.950 -42.166 65.949 1.00 72.19 264 GLN A CA 1
ATOM 2131 C C . GLN A 1 264 ? -22.652 -42.954 65.741 1.00 72.19 264 GLN A C 1
ATOM 2133 O O . GLN A 1 264 ? -21.870 -42.614 64.852 1.00 72.19 264 GLN A O 1
ATOM 2138 N N . LEU A 1 265 ? -22.444 -44.025 66.513 1.00 74.06 265 LEU A N 1
ATOM 2139 C CA . LEU A 1 265 ? -21.277 -44.894 66.383 1.00 74.06 265 LEU A CA 1
ATOM 2140 C C . LEU A 1 265 ? -21.255 -45.607 65.025 1.00 74.06 265 LEU A C 1
ATOM 2142 O O . LEU A 1 265 ? -20.217 -45.626 64.373 1.00 74.06 265 LEU A O 1
ATOM 2146 N N . MET A 1 266 ? -22.402 -46.118 64.562 1.00 71.44 266 MET A N 1
ATOM 2147 C CA . MET A 1 266 ? -22.513 -46.763 63.246 1.00 71.44 266 MET A CA 1
ATOM 2148 C C . MET A 1 266 ? -22.189 -45.795 62.101 1.00 71.44 266 MET A C 1
ATOM 2150 O O . MET A 1 266 ? -21.349 -46.111 61.265 1.00 71.44 266 MET A O 1
ATOM 2154 N N . LYS A 1 267 ? -22.740 -44.570 62.117 1.00 73.12 267 LYS A N 1
ATOM 2155 C CA . LYS A 1 267 ? -22.392 -43.539 61.118 1.00 73.12 267 LYS A CA 1
ATOM 2156 C C . LYS A 1 267 ? -20.908 -43.177 61.135 1.00 73.12 267 LYS A C 1
ATOM 2158 O O . LYS A 1 267 ? -20.311 -43.005 60.079 1.00 73.12 267 LYS A O 1
ATOM 2163 N N . ARG A 1 268 ? -20.298 -43.081 62.320 1.00 74.19 268 ARG A N 1
ATOM 2164 C CA . ARG A 1 268 ? -18.854 -42.836 62.455 1.00 74.19 268 ARG A CA 1
ATOM 2165 C C . ARG A 1 268 ? -18.021 -44.002 61.933 1.00 74.19 268 ARG A C 1
ATOM 2167 O O . ARG A 1 268 ? -16.957 -43.765 61.371 1.00 74.19 268 ARG A O 1
ATOM 2174 N N . ASN A 1 269 ? -18.502 -45.231 62.084 1.00 76.94 269 ASN A N 1
ATOM 2175 C CA . ASN A 1 269 ? -17.835 -46.423 61.575 1.00 76.94 269 ASN A CA 1
ATOM 2176 C C . ASN A 1 269 ? -17.913 -46.513 60.038 1.00 76.94 269 ASN A C 1
ATOM 2178 O O . ASN A 1 269 ? -16.916 -46.836 59.396 1.00 76.94 269 ASN A O 1
ATOM 2182 N N . ASP A 1 270 ? -19.044 -46.124 59.443 1.00 75.44 270 ASP A N 1
ATOM 2183 C CA . ASP A 1 270 ? -19.200 -46.021 57.985 1.00 75.44 270 ASP A CA 1
ATOM 2184 C C . ASP A 1 270 ? -18.334 -44.886 57.401 1.00 75.44 270 ASP A C 1
ATOM 2186 O O . ASP A 1 270 ? -17.640 -45.072 56.399 1.00 75.44 270 ASP A O 1
ATOM 2190 N N . GLU A 1 271 ? -18.296 -43.723 58.069 1.00 76.06 271 GLU A N 1
ATOM 2191 C CA . GLU A 1 271 ? -17.401 -42.605 57.727 1.00 76.06 271 GLU A CA 1
ATOM 2192 C C . GLU A 1 271 ? -15.921 -43.019 57.805 1.00 76.06 271 GLU A C 1
ATOM 2194 O O . GLU A 1 271 ? -15.132 -42.676 56.921 1.00 76.06 271 GLU A O 1
ATOM 2199 N N . LEU A 1 272 ? -15.540 -43.795 58.828 1.00 75.69 272 LEU A N 1
ATOM 2200 C CA . LEU A 1 272 ? -14.191 -44.348 58.967 1.00 75.69 272 LEU A CA 1
ATOM 2201 C C . LEU A 1 272 ? -13.853 -45.320 57.834 1.00 75.69 272 LEU A C 1
ATOM 2203 O O . LEU A 1 272 ? -12.746 -45.247 57.305 1.00 75.69 272 LEU A O 1
ATOM 2207 N N . SER A 1 273 ? -14.784 -46.177 57.409 1.00 76.94 273 SER A N 1
ATOM 2208 C CA . SER A 1 273 ? -14.555 -47.105 56.292 1.00 76.94 273 SER A CA 1
ATOM 2209 C C . SER A 1 273 ? -14.250 -46.364 54.986 1.00 76.94 273 SER A C 1
ATOM 2211 O O . SER A 1 273 ? -13.280 -46.685 54.299 1.00 76.94 273 SER A O 1
ATOM 2213 N N . VAL A 1 274 ? -15.015 -45.312 54.675 1.00 74.81 274 VAL A N 1
ATOM 2214 C CA . VAL A 1 274 ? -14.776 -44.467 53.490 1.00 74.81 274 VAL A CA 1
ATOM 2215 C C . VAL A 1 274 ? -13.434 -43.733 53.590 1.00 74.81 274 VAL A C 1
ATOM 2217 O O . VAL A 1 274 ? -12.729 -43.571 52.590 1.00 74.81 274 VAL A O 1
ATOM 2220 N N . LEU A 1 275 ? -13.043 -43.301 54.794 1.00 74.56 275 LEU A N 1
ATOM 2221 C CA . LEU A 1 275 ? -11.731 -42.696 55.026 1.00 74.56 275 LEU A CA 1
ATOM 2222 C C . LEU A 1 275 ? -10.589 -43.702 54.843 1.00 74.56 275 LEU A C 1
ATOM 2224 O O . LEU A 1 275 ? -9.584 -43.340 54.237 1.00 74.56 275 LEU A O 1
ATOM 2228 N N . TYR A 1 276 ? -10.738 -44.953 55.286 1.00 77.06 276 TYR A N 1
ATOM 2229 C CA . TYR A 1 276 ? -9.737 -46.000 55.067 1.00 77.06 276 TYR A CA 1
ATOM 2230 C C . TYR A 1 276 ? -9.541 -46.318 53.581 1.00 77.06 276 TYR A C 1
ATOM 2232 O O . TYR A 1 276 ? -8.398 -46.425 53.133 1.00 77.06 276 TYR A O 1
ATOM 2240 N N . ASP A 1 277 ? -10.615 -46.382 52.791 1.00 76.81 277 ASP A N 1
ATOM 2241 C CA . ASP A 1 277 ? -10.510 -46.556 51.337 1.00 76.81 277 ASP A CA 1
ATOM 2242 C C . ASP A 1 277 ? -9.823 -45.368 50.660 1.00 76.81 277 ASP A C 1
ATOM 2244 O O . ASP A 1 277 ? -8.976 -45.543 49.780 1.00 76.81 277 ASP A O 1
ATOM 2248 N N . LYS A 1 278 ? -10.120 -44.148 51.118 1.00 79.56 278 LYS A N 1
ATOM 2249 C CA . LYS A 1 278 ? -9.479 -42.933 50.613 1.00 79.56 278 LYS A CA 1
ATOM 2250 C C . LYS A 1 278 ? -7.993 -42.881 50.956 1.00 79.56 278 LYS A C 1
ATOM 2252 O O . LYS A 1 278 ? -7.194 -42.539 50.088 1.00 79.56 278 LYS A O 1
ATOM 2257 N N . ILE A 1 279 ? -7.623 -43.263 52.179 1.00 79.12 279 ILE A N 1
ATOM 2258 C CA . ILE A 1 279 ? -6.224 -43.386 52.601 1.00 79.12 279 ILE A CA 1
ATOM 2259 C C . ILE A 1 279 ? -5.526 -44.423 51.725 1.00 79.12 279 ILE A C 1
ATOM 2261 O O . ILE A 1 279 ? -4.483 -44.120 51.165 1.00 79.12 279 ILE A O 1
ATOM 2265 N N . ARG A 1 280 ? -6.129 -45.596 51.507 1.00 83.94 280 ARG A N 1
ATOM 2266 C CA . ARG A 1 280 ? -5.546 -46.665 50.684 1.00 83.94 280 ARG A CA 1
ATOM 2267 C C . ARG A 1 280 ? -5.273 -46.226 49.241 1.00 83.94 280 ARG A C 1
ATOM 2269 O O . ARG A 1 280 ? -4.193 -46.497 48.718 1.00 83.94 280 ARG A O 1
ATOM 2276 N N . ILE A 1 281 ? -6.210 -45.511 48.611 1.00 78.12 281 ILE A N 1
ATOM 2277 C CA . ILE A 1 281 ? -6.020 -44.953 47.260 1.00 78.12 281 ILE A CA 1
ATOM 2278 C C . ILE A 1 281 ? -4.906 -43.900 47.270 1.00 78.12 281 ILE A C 1
ATOM 2280 O O . ILE A 1 281 ? -4.036 -43.913 46.402 1.00 78.12 281 ILE A O 1
ATOM 2284 N N . GLN A 1 282 ? -4.883 -43.024 48.278 1.00 77.69 282 GLN A N 1
ATOM 2285 C CA . GLN A 1 282 ? -3.846 -42.000 48.414 1.00 77.69 282 GLN A CA 1
ATOM 2286 C C . GLN A 1 282 ? -2.456 -42.605 48.651 1.00 77.69 282 GLN A C 1
ATOM 2288 O O . GLN A 1 282 ? -1.493 -42.123 48.064 1.00 77.69 282 GLN A O 1
ATOM 2293 N N . THR A 1 283 ? -2.340 -43.683 49.430 1.00 80.44 283 THR A N 1
ATOM 2294 C CA . THR A 1 283 ? -1.077 -44.407 49.637 1.00 80.44 283 THR A CA 1
ATOM 2295 C C . THR A 1 283 ? -0.598 -45.072 48.346 1.00 80.44 283 THR A C 1
ATOM 2297 O O . THR A 1 283 ? 0.591 -45.024 48.042 1.00 80.44 283 THR A O 1
ATOM 2300 N N . SER A 1 284 ? -1.509 -45.633 47.540 1.00 79.62 284 SER A N 1
ATOM 2301 C CA . SER A 1 284 ? -1.164 -46.208 46.232 1.00 79.62 284 SER A CA 1
ATOM 2302 C C . SER A 1 284 ? -0.672 -45.143 45.243 1.00 79.62 284 SER A C 1
ATOM 2304 O O . SER A 1 284 ? 0.363 -45.335 44.605 1.00 79.62 284 SER A O 1
ATOM 2306 N N . SER A 1 285 ? -1.346 -43.990 45.169 1.00 74.12 285 SER A N 1
ATOM 2307 C CA . SER A 1 285 ? -0.908 -42.864 44.334 1.00 74.12 285 SER A CA 1
ATOM 2308 C C . SER A 1 285 ? 0.422 -42.268 44.802 1.00 74.12 285 SER A C 1
ATOM 2310 O O . SER A 1 285 ? 1.244 -41.893 43.969 1.00 74.12 285 SER A O 1
ATOM 2312 N N . LEU A 1 286 ? 0.657 -42.211 46.120 1.00 83.38 286 LEU A N 1
ATOM 2313 C CA . LEU A 1 286 ? 1.923 -41.751 46.692 1.00 83.38 286 LEU A CA 1
ATOM 2314 C C . LEU A 1 286 ? 3.071 -42.680 46.289 1.00 83.38 286 LEU A C 1
ATOM 2316 O O . LEU A 1 286 ? 4.094 -42.202 45.814 1.00 83.38 286 LEU A O 1
ATOM 2320 N N . HIS A 1 287 ? 2.870 -43.994 46.393 1.00 86.62 287 HIS A N 1
ATOM 2321 C CA . HIS A 1 287 ? 3.876 -44.981 46.010 1.00 86.62 287 HIS A CA 1
ATOM 2322 C C . HIS A 1 287 ? 4.205 -44.925 44.508 1.00 86.62 287 HIS A C 1
ATOM 2324 O O . HIS A 1 287 ? 5.370 -44.961 44.124 1.00 86.62 287 HIS A O 1
ATOM 2330 N N . GLN A 1 288 ? 3.199 -44.759 43.639 1.00 81.94 288 GLN A N 1
ATOM 2331 C CA . GLN A 1 288 ? 3.440 -44.558 42.202 1.00 81.94 288 GLN A CA 1
ATOM 2332 C C . GLN A 1 288 ? 4.198 -43.253 41.913 1.00 81.94 288 GLN A C 1
ATOM 2334 O O . GLN A 1 288 ? 5.038 -43.213 41.013 1.00 81.94 288 GLN A O 1
ATOM 2339 N N . GLY A 1 289 ? 3.916 -42.189 42.671 1.00 77.75 289 GLY A N 1
ATOM 2340 C CA . GLY A 1 289 ? 4.655 -40.929 42.602 1.00 77.75 289 GLY A CA 1
ATOM 2341 C C . GLY A 1 289 ? 6.110 -41.074 43.052 1.00 77.75 289 GLY A C 1
ATOM 2342 O O . GLY A 1 289 ? 7.001 -40.558 42.385 1.00 77.75 289 GLY A O 1
ATOM 2343 N N . GLU A 1 290 ? 6.355 -41.825 44.125 1.00 87.75 290 GLU A N 1
ATOM 2344 C CA . GLU A 1 290 ? 7.690 -42.104 44.666 1.00 87.75 290 GLU A CA 1
ATOM 2345 C C . GLU A 1 290 ? 8.550 -42.892 43.670 1.00 87.75 290 GLU A C 1
ATOM 2347 O O . GLU A 1 290 ? 9.684 -42.507 43.400 1.00 87.75 290 GLU A O 1
ATOM 2352 N N . VAL A 1 291 ? 7.983 -43.915 43.020 1.00 86.12 291 VAL A N 1
ATOM 2353 C CA . VAL A 1 291 ? 8.677 -44.664 41.960 1.00 86.12 291 VAL A CA 1
ATOM 2354 C C . VAL A 1 291 ? 9.044 -43.761 40.776 1.00 86.12 291 VAL A C 1
ATOM 2356 O O . VAL A 1 291 ? 10.164 -43.836 40.275 1.00 86.12 291 VAL A O 1
ATOM 2359 N N . ARG A 1 292 ? 8.142 -42.871 40.337 1.00 83.62 292 ARG A N 1
ATOM 2360 C CA . ARG A 1 292 ? 8.430 -41.917 39.245 1.00 83.62 292 ARG A CA 1
ATOM 2361 C C . ARG A 1 292 ? 9.479 -40.881 39.636 1.00 83.62 292 ARG A C 1
ATOM 2363 O O . ARG A 1 292 ? 10.309 -40.512 38.813 1.00 83.62 292 ARG A O 1
ATOM 2370 N N . TYR A 1 293 ? 9.446 -40.411 40.880 1.00 82.00 293 TYR A N 1
ATOM 2371 C CA . TYR A 1 293 ? 10.450 -39.491 41.399 1.00 82.00 293 TYR A CA 1
ATOM 2372 C C . TYR A 1 293 ? 11.832 -40.150 41.433 1.00 82.00 293 TYR A C 1
ATOM 2374 O O . TYR A 1 293 ? 12.807 -39.547 40.994 1.00 82.00 293 TYR A O 1
ATOM 2382 N N . GLN A 1 294 ? 11.901 -41.415 41.850 1.00 85.25 294 GLN A N 1
ATOM 2383 C CA . GLN A 1 294 ? 13.144 -42.176 41.837 1.00 85.25 294 GLN A CA 1
ATOM 2384 C C . GLN A 1 294 ? 13.686 -42.366 40.410 1.00 85.25 294 GLN A C 1
ATOM 2386 O O . GLN A 1 294 ? 14.862 -42.120 40.172 1.00 85.25 294 GLN A O 1
ATOM 2391 N N . GLN A 1 295 ? 12.823 -42.677 39.436 1.00 85.12 295 GLN A N 1
ATOM 2392 C CA . GLN A 1 295 ? 13.211 -42.758 38.018 1.00 85.12 295 GLN A CA 1
ATOM 2393 C C . GLN A 1 295 ? 13.754 -41.428 37.471 1.00 85.12 295 GLN A C 1
ATOM 2395 O O . GLN A 1 295 ? 14.688 -41.418 36.669 1.00 85.12 295 GLN A O 1
ATOM 2400 N N . LEU A 1 296 ? 13.187 -40.295 37.900 1.00 84.19 296 LEU A N 1
ATOM 2401 C CA . LEU A 1 296 ? 13.692 -38.974 37.525 1.00 84.19 296 LEU A CA 1
ATOM 2402 C C . LEU A 1 296 ? 15.055 -38.685 38.158 1.00 84.19 296 LEU A C 1
ATOM 2404 O O . LEU A 1 296 ? 15.917 -38.142 37.473 1.00 84.19 296 LEU A O 1
ATOM 2408 N N . LEU A 1 297 ? 15.278 -39.073 39.417 1.00 86.44 297 LEU A N 1
ATOM 2409 C CA . LEU A 1 297 ? 16.596 -38.962 40.051 1.00 86.44 297 LEU A CA 1
ATOM 2410 C C . LEU A 1 297 ? 17.648 -39.808 39.326 1.00 86.44 297 LEU A C 1
ATOM 2412 O O . LEU A 1 297 ? 18.750 -39.320 39.088 1.00 86.44 297 LEU A O 1
ATOM 2416 N N . ASP A 1 298 ? 17.290 -41.022 38.910 1.00 87.06 298 ASP A N 1
ATOM 2417 C CA . ASP A 1 298 ? 18.181 -41.887 38.132 1.00 87.06 298 ASP A CA 1
ATOM 2418 C C . ASP A 1 298 ? 18.491 -41.275 36.753 1.00 87.06 298 ASP A C 1
ATOM 2420 O O . ASP A 1 298 ? 19.633 -41.300 36.300 1.00 87.06 298 ASP A O 1
ATOM 2424 N N . THR A 1 299 ? 17.501 -40.644 36.111 1.00 86.75 299 THR A N 1
ATOM 2425 C CA . THR A 1 299 ? 17.690 -39.942 34.828 1.00 86.75 299 THR A CA 1
ATOM 2426 C C . THR A 1 299 ? 18.582 -38.709 34.982 1.00 86.75 299 THR A C 1
ATOM 2428 O O . THR A 1 299 ? 19.437 -38.455 34.139 1.00 86.75 299 THR A O 1
ATOM 2431 N N . ILE A 1 300 ? 18.411 -37.939 36.061 1.00 84.75 300 ILE A N 1
ATOM 2432 C CA . ILE A 1 300 ? 19.267 -36.785 36.365 1.00 84.75 300 ILE A CA 1
ATOM 2433 C C . ILE A 1 300 ? 20.704 -37.251 36.606 1.00 84.75 300 ILE A C 1
ATOM 2435 O O . ILE A 1 300 ? 21.625 -36.657 36.055 1.00 84.75 300 ILE A O 1
ATOM 2439 N N . ALA A 1 301 ? 20.903 -38.338 37.354 1.00 86.19 301 ALA A N 1
ATOM 2440 C CA . ALA A 1 301 ? 22.229 -38.903 37.576 1.00 86.19 301 ALA A CA 1
ATOM 2441 C C . ALA A 1 301 ? 22.888 -39.375 36.264 1.00 86.19 301 ALA A C 1
ATOM 2443 O O . ALA A 1 301 ? 24.086 -39.156 36.070 1.00 86.19 301 ALA A O 1
ATOM 2444 N N . ASP A 1 302 ? 22.118 -39.968 35.345 1.00 87.56 302 ASP A N 1
ATOM 2445 C CA . ASP A 1 302 ? 22.618 -40.363 34.024 1.00 87.56 302 ASP A CA 1
ATOM 2446 C C . ASP A 1 302 ? 22.995 -39.143 33.169 1.00 87.56 302 ASP A C 1
ATOM 2448 O O . ASP A 1 302 ? 24.087 -39.091 32.604 1.00 87.56 302 ASP A O 1
ATOM 2452 N N . LEU A 1 303 ? 22.153 -38.104 33.149 1.00 83.19 303 LEU A N 1
ATOM 2453 C CA . LEU A 1 303 ? 22.434 -36.849 32.445 1.00 83.19 303 LEU A CA 1
ATOM 2454 C C . LEU A 1 303 ? 23.658 -36.121 33.017 1.00 83.19 303 LEU A C 1
ATOM 2456 O O . LEU A 1 303 ? 24.481 -35.619 32.256 1.00 83.19 303 LEU A O 1
ATOM 2460 N N . GLU A 1 304 ? 23.832 -36.097 34.339 1.00 87.06 304 GLU A N 1
ATOM 2461 C CA . GLU A 1 304 ? 25.046 -35.571 34.971 1.00 87.06 304 GLU A CA 1
ATOM 2462 C C . GLU A 1 304 ? 26.290 -36.383 34.583 1.00 87.06 304 GLU A C 1
ATOM 2464 O O . GLU A 1 304 ? 27.375 -35.821 34.402 1.00 87.06 304 GLU A O 1
ATOM 2469 N N . GLY A 1 305 ? 26.143 -37.700 34.415 1.00 87.12 305 GLY A N 1
ATOM 2470 C CA . GLY A 1 305 ? 27.176 -38.573 33.863 1.00 87.12 305 GLY A CA 1
ATOM 2471 C C . GLY A 1 305 ? 27.521 -38.226 32.413 1.00 87.12 305 GLY A C 1
ATOM 2472 O O . GLY A 1 305 ? 28.700 -38.090 32.077 1.00 87.12 305 GLY A O 1
ATOM 2473 N N . GLN A 1 306 ? 26.509 -38.011 31.569 1.00 86.44 306 GLN A N 1
ATOM 2474 C CA . GLN A 1 306 ? 26.681 -37.619 30.168 1.00 86.44 306 GLN A CA 1
ATOM 2475 C C . GLN A 1 306 ? 27.344 -36.245 30.039 1.00 86.44 306 GLN A C 1
ATOM 2477 O O . GLN A 1 306 ? 28.258 -36.087 29.235 1.00 86.44 306 GLN A O 1
ATOM 2482 N N . ILE A 1 307 ? 26.956 -35.270 30.866 1.00 83.62 307 ILE A N 1
ATOM 2483 C CA . ILE A 1 307 ? 27.584 -33.942 30.894 1.00 83.62 307 ILE A CA 1
ATOM 2484 C C . ILE A 1 307 ? 29.062 -34.060 31.266 1.00 83.62 307 ILE A C 1
ATOM 2486 O O . ILE A 1 307 ? 29.908 -33.532 30.549 1.00 83.62 307 ILE A O 1
ATOM 2490 N N . LYS A 1 308 ? 29.402 -34.823 32.311 1.00 87.19 308 LYS A N 1
ATOM 2491 C CA . LYS A 1 308 ? 30.808 -35.056 32.687 1.00 87.19 308 LYS A CA 1
ATOM 2492 C C . LYS A 1 308 ? 31.596 -35.790 31.601 1.00 87.19 308 LYS A C 1
ATOM 2494 O O . LYS A 1 308 ? 32.783 -35.519 31.423 1.00 87.19 308 LYS A O 1
ATOM 2499 N N . SER A 1 309 ? 30.962 -36.710 30.870 1.00 86.88 309 SER A N 1
ATOM 2500 C CA . SER A 1 309 ? 31.579 -37.356 29.706 1.00 86.88 309 SER A CA 1
ATOM 2501 C C . SER A 1 309 ? 31.861 -36.339 28.606 1.00 86.88 309 SER A C 1
ATOM 2503 O O . SER A 1 309 ? 32.990 -36.258 28.139 1.00 86.88 309 SER A O 1
ATOM 2505 N N . MET A 1 310 ? 30.878 -35.507 28.254 1.00 82.00 310 MET A N 1
ATOM 2506 C CA . MET A 1 310 ? 31.031 -34.470 27.234 1.00 82.00 310 MET A CA 1
ATOM 2507 C C . MET A 1 310 ? 32.079 -33.421 27.621 1.00 82.00 310 MET A C 1
ATOM 2509 O O . MET A 1 310 ? 32.847 -32.985 26.770 1.00 82.00 310 MET A O 1
ATOM 2513 N N . GLU A 1 311 ? 32.167 -33.039 28.897 1.00 85.88 311 GLU A N 1
ATOM 2514 C CA . GLU A 1 311 ? 33.228 -32.157 29.397 1.00 85.88 311 GLU A CA 1
ATOM 2515 C C . GLU A 1 311 ? 34.611 -32.797 29.238 1.00 85.88 311 GLU A C 1
ATOM 2517 O O . GLU A 1 311 ? 35.565 -32.141 28.817 1.00 85.88 311 GLU A O 1
ATOM 2522 N N . LYS A 1 312 ? 34.728 -34.098 29.519 1.00 83.00 312 LYS A N 1
ATOM 2523 C CA . LYS A 1 312 ? 35.972 -34.844 29.319 1.00 83.00 312 LYS A CA 1
ATOM 2524 C C . LYS A 1 312 ? 36.327 -34.976 27.835 1.00 83.00 312 LYS A C 1
ATOM 2526 O O . LYS A 1 312 ? 37.494 -34.807 27.479 1.00 83.00 312 LYS A O 1
ATOM 2531 N N . ASP A 1 313 ? 35.340 -35.214 26.977 1.00 82.19 313 ASP A N 1
ATOM 2532 C CA . ASP A 1 313 ? 35.513 -35.298 25.526 1.00 82.19 313 ASP A CA 1
ATOM 2533 C C . ASP A 1 313 ? 35.927 -33.944 24.940 1.00 82.19 313 ASP A C 1
ATOM 2535 O O . ASP A 1 313 ? 36.830 -33.888 24.100 1.00 82.19 313 ASP A O 1
ATOM 2539 N N . LEU A 1 314 ? 35.357 -32.847 25.450 1.00 80.62 314 LEU A N 1
ATOM 2540 C CA . LEU A 1 314 ? 35.729 -31.478 25.101 1.00 80.62 314 LEU A CA 1
ATOM 2541 C C . LEU A 1 314 ? 37.180 -31.182 25.490 1.00 80.62 314 LEU A C 1
ATOM 2543 O O . LEU A 1 314 ? 37.948 -30.700 24.660 1.00 80.62 314 LEU A O 1
ATOM 2547 N N . VAL A 1 315 ? 37.591 -31.526 26.714 1.00 81.56 315 VAL A N 1
ATOM 2548 C CA . VAL A 1 315 ? 38.985 -31.361 27.159 1.00 81.56 315 VAL A CA 1
ATOM 2549 C C . VAL A 1 315 ? 39.938 -32.225 26.323 1.00 81.56 315 VAL A C 1
ATOM 2551 O O . VAL A 1 315 ? 41.013 -31.757 25.947 1.00 81.56 315 VAL A O 1
ATOM 2554 N N . SER A 1 316 ? 39.544 -33.451 25.959 1.00 78.06 316 SER A N 1
ATOM 2555 C CA . SER A 1 316 ? 40.349 -34.307 25.075 1.00 78.06 316 SER A CA 1
ATOM 2556 C C . SER A 1 316 ? 40.464 -33.737 23.654 1.00 78.06 316 SER A C 1
ATOM 2558 O O . SER A 1 316 ? 41.544 -33.754 23.067 1.00 78.06 316 SER A O 1
ATOM 2560 N N . SER A 1 317 ? 39.393 -33.136 23.132 1.00 74.88 317 SER A N 1
ATOM 2561 C CA . SER A 1 317 ? 39.377 -32.489 21.816 1.00 74.88 317 SER A CA 1
ATOM 2562 C C . SER A 1 317 ? 40.208 -31.203 21.816 1.00 74.88 317 SER A C 1
ATOM 2564 O O . SER A 1 317 ? 40.906 -30.907 20.849 1.00 74.88 317 SER A O 1
ATOM 2566 N N . MET A 1 318 ? 40.208 -30.457 22.926 1.00 73.12 318 MET A N 1
ATOM 2567 C CA . MET A 1 318 ? 41.093 -29.304 23.123 1.00 73.12 318 MET A CA 1
ATOM 2568 C C . MET A 1 318 ? 42.567 -29.720 23.213 1.00 73.12 318 MET A C 1
ATOM 2570 O O . MET A 1 318 ? 43.427 -29.023 22.679 1.00 73.12 318 MET A O 1
ATOM 2574 N N . SER A 1 319 ? 42.865 -30.868 23.828 1.00 70.81 319 SER A N 1
ATOM 2575 C CA . SER A 1 319 ? 44.206 -31.469 23.811 1.00 70.81 319 SER A CA 1
ATOM 2576 C C . SER A 1 319 ? 44.635 -31.842 22.387 1.00 70.81 319 SER A C 1
ATOM 2578 O O . SER A 1 319 ? 45.739 -31.492 21.979 1.00 70.81 319 SER A O 1
ATOM 2580 N N . GLN A 1 320 ? 43.755 -32.471 21.601 1.00 66.31 320 GLN A N 1
ATOM 2581 C CA . GLN A 1 320 ? 44.018 -32.812 20.193 1.00 66.31 320 GLN A CA 1
ATOM 2582 C C . GLN A 1 320 ? 44.194 -31.568 19.302 1.00 66.31 320 GLN A C 1
ATOM 2584 O O . GLN A 1 320 ? 44.957 -31.589 18.337 1.00 66.31 320 GLN A O 1
ATOM 2589 N N . ALA A 1 321 ? 43.541 -30.449 19.632 1.00 61.00 321 ALA A N 1
ATOM 2590 C CA . ALA A 1 321 ? 43.783 -29.168 18.966 1.00 61.00 321 ALA A CA 1
ATOM 2591 C C . ALA A 1 321 ? 45.189 -28.600 19.265 1.00 61.00 321 ALA A C 1
ATOM 2593 O O . ALA A 1 321 ? 45.748 -27.883 18.433 1.00 61.00 321 ALA A O 1
ATOM 2594 N N . GLY A 1 322 ? 45.784 -28.948 20.414 1.00 64.94 322 GLY A N 1
ATOM 2595 C CA . GLY A 1 322 ? 47.188 -28.667 20.733 1.00 64.94 322 GLY A CA 1
ATOM 2596 C C . GLY A 1 322 ? 48.158 -29.421 19.818 1.00 64.94 322 GLY A C 1
ATOM 2597 O O . GLY A 1 322 ? 49.075 -28.808 19.265 1.00 64.94 322 GLY A O 1
ATOM 2598 N N . ASP A 1 323 ? 47.883 -30.702 19.556 1.00 61.75 323 ASP A N 1
ATOM 2599 C CA . ASP A 1 323 ? 48.656 -31.539 18.621 1.00 61.75 323 ASP A CA 1
ATOM 2600 C C . ASP A 1 323 ? 48.588 -31.008 17.179 1.00 61.75 323 ASP A C 1
ATOM 2602 O O . ASP A 1 323 ? 49.518 -31.176 16.391 1.00 61.75 323 ASP A O 1
ATOM 2606 N N . LEU A 1 324 ? 47.516 -30.294 16.826 1.00 62.12 324 LEU A N 1
ATOM 2607 C CA . LEU A 1 324 ? 47.342 -29.656 15.519 1.00 62.12 324 LEU A CA 1
ATOM 2608 C C . LEU A 1 324 ? 48.408 -28.580 15.261 1.00 62.12 324 LEU A C 1
ATOM 2610 O O . LEU A 1 324 ? 48.820 -28.379 14.119 1.00 62.12 324 LEU A O 1
ATOM 2614 N N . ASN A 1 325 ? 48.924 -27.935 16.309 1.00 65.62 325 ASN A N 1
ATOM 2615 C CA . ASN A 1 325 ? 50.012 -26.963 16.200 1.00 65.62 325 ASN A CA 1
ATOM 2616 C C . ASN A 1 325 ? 51.376 -27.654 15.989 1.00 65.62 325 ASN A C 1
ATOM 2618 O O . ASN A 1 325 ? 52.220 -27.162 15.230 1.00 65.62 325 ASN A O 1
ATOM 2622 N N . GLU A 1 326 ? 51.572 -28.834 16.584 1.00 69.81 326 GLU A N 1
ATOM 2623 C CA . GLU A 1 326 ? 52.730 -29.702 16.322 1.00 69.81 326 GLU A CA 1
ATOM 2624 C C . GLU A 1 326 ? 52.681 -30.298 14.906 1.00 69.81 326 GLU A C 1
ATOM 2626 O O . GLU A 1 326 ? 53.675 -30.272 14.182 1.00 69.81 326 GLU A O 1
ATOM 2631 N N . LEU A 1 327 ? 51.504 -30.724 14.442 1.00 68.56 327 LEU A N 1
ATOM 2632 C CA . LEU A 1 327 ? 51.261 -31.149 13.060 1.00 68.56 327 LEU A CA 1
ATOM 2633 C C . LEU A 1 327 ? 51.443 -30.002 12.060 1.00 68.56 327 LEU A C 1
ATOM 2635 O O . LEU A 1 327 ? 52.007 -30.212 10.989 1.00 68.56 327 LEU A O 1
ATOM 2639 N N . THR A 1 328 ? 51.043 -28.777 12.406 1.00 71.81 328 THR A N 1
ATOM 2640 C CA . THR A 1 328 ? 51.240 -27.594 11.553 1.00 71.81 328 THR A CA 1
ATOM 2641 C C . THR A 1 328 ? 52.720 -27.219 11.469 1.00 71.81 328 THR A C 1
ATOM 2643 O O . THR A 1 328 ? 53.232 -26.924 10.389 1.00 71.81 328 THR A O 1
ATOM 2646 N N . THR A 1 329 ? 53.459 -27.281 12.579 1.00 76.50 329 THR A N 1
ATOM 2647 C CA . THR A 1 329 ? 54.915 -27.060 12.570 1.00 76.50 329 THR A CA 1
ATOM 2648 C C . THR A 1 329 ? 55.669 -28.184 11.857 1.00 76.50 329 THR A C 1
ATOM 2650 O O . THR A 1 329 ? 56.613 -27.891 11.118 1.00 76.50 329 THR A O 1
ATOM 2653 N N . ALA A 1 330 ? 55.226 -29.438 11.980 1.00 76.06 330 ALA A N 1
ATOM 2654 C CA . ALA A 1 330 ? 55.752 -30.572 11.224 1.00 76.06 330 ALA A CA 1
ATOM 2655 C C . ALA A 1 330 ? 55.446 -30.460 9.720 1.00 76.06 330 ALA A C 1
ATOM 2657 O O . ALA A 1 330 ? 56.347 -30.671 8.912 1.00 76.06 330 ALA A O 1
ATOM 2658 N N . SER A 1 331 ? 54.233 -30.046 9.340 1.00 77.88 331 SER A N 1
ATOM 2659 C CA . SER A 1 331 ? 53.836 -29.769 7.952 1.00 77.88 331 SER A CA 1
ATOM 2660 C C . SER A 1 331 ? 54.685 -28.651 7.356 1.00 77.88 331 SER A C 1
ATOM 2662 O O . SER A 1 331 ? 55.286 -28.829 6.304 1.00 77.88 331 SER A O 1
ATOM 2664 N N . ASN A 1 332 ? 54.853 -27.538 8.075 1.00 78.38 332 ASN A N 1
ATOM 2665 C CA . ASN A 1 332 ? 55.703 -26.426 7.642 1.00 78.38 332 ASN A CA 1
ATOM 2666 C C . ASN A 1 332 ? 57.184 -26.828 7.532 1.00 78.38 332 ASN A C 1
ATOM 2668 O O . ASN A 1 332 ? 57.926 -26.289 6.707 1.00 78.38 332 ASN A O 1
ATOM 2672 N N . LYS A 1 333 ? 57.650 -27.760 8.373 1.00 82.69 333 LYS A N 1
ATOM 2673 C CA . LYS A 1 333 ? 59.006 -28.314 8.289 1.00 82.69 333 LYS A CA 1
ATOM 2674 C C . LYS A 1 333 ? 59.152 -29.225 7.068 1.00 82.69 333 LYS A C 1
ATOM 2676 O O . LYS A 1 333 ? 60.090 -29.023 6.305 1.00 82.69 333 LYS A O 1
ATOM 2681 N N . LEU A 1 334 ? 58.206 -30.137 6.844 1.00 82.19 334 LEU A N 1
ATOM 2682 C CA . LEU A 1 334 ? 58.140 -31.003 5.662 1.00 82.19 334 LEU A CA 1
ATOM 2683 C C . LEU A 1 334 ? 58.027 -30.196 4.367 1.00 82.19 334 LEU A C 1
ATOM 2685 O O . LEU A 1 334 ? 58.660 -30.541 3.380 1.00 82.19 334 LEU A O 1
ATOM 2689 N N . GLU A 1 335 ? 57.290 -29.091 4.370 1.00 76.50 335 GLU A N 1
ATOM 2690 C CA . GLU A 1 335 ? 57.143 -28.200 3.221 1.00 76.50 335 GLU A CA 1
ATOM 2691 C C . GLU A 1 335 ? 58.447 -27.438 2.930 1.00 76.50 335 GLU A C 1
ATOM 2693 O O . GLU A 1 335 ? 58.878 -27.341 1.780 1.00 76.50 335 GLU A O 1
ATOM 2698 N N . LYS A 1 336 ? 59.160 -26.987 3.974 1.00 81.56 336 LYS A N 1
ATOM 2699 C CA . LYS A 1 336 ? 60.520 -26.432 3.841 1.00 81.56 336 LYS A CA 1
ATOM 2700 C C . LYS A 1 336 ? 61.538 -27.475 3.376 1.00 81.56 336 LYS A C 1
ATOM 2702 O O . LYS A 1 336 ? 62.449 -27.129 2.624 1.00 81.56 336 LYS A O 1
ATOM 2707 N N . ASP A 1 337 ? 61.417 -28.718 3.834 1.00 83.56 337 ASP A N 1
ATOM 2708 C CA . ASP A 1 337 ? 62.278 -29.829 3.426 1.00 83.56 337 ASP A CA 1
ATOM 2709 C C . ASP A 1 337 ? 61.998 -30.215 1.962 1.00 83.56 337 ASP A C 1
ATOM 2711 O O . ASP A 1 337 ? 62.936 -30.315 1.177 1.00 83.56 337 ASP A O 1
ATOM 2715 N N . LEU A 1 338 ? 60.727 -30.287 1.550 1.00 79.00 338 LEU A N 1
ATOM 2716 C CA . LEU A 1 338 ? 60.291 -30.500 0.165 1.00 79.00 338 LEU A CA 1
ATOM 2717 C C . LEU A 1 338 ? 60.797 -29.389 -0.761 1.00 79.00 338 LEU A C 1
ATOM 2719 O O . LEU A 1 338 ? 61.273 -29.672 -1.856 1.00 79.00 338 LEU A O 1
ATOM 2723 N N . MET A 1 339 ? 60.726 -28.128 -0.332 1.00 75.69 339 MET A N 1
ATOM 2724 C CA . MET A 1 339 ? 61.269 -26.992 -1.085 1.00 75.69 339 MET A CA 1
ATOM 2725 C C . MET A 1 339 ? 62.792 -27.081 -1.224 1.00 75.69 339 MET A C 1
ATOM 2727 O O . MET A 1 339 ? 63.322 -26.780 -2.291 1.00 75.69 339 MET A O 1
ATOM 2731 N N . ARG A 1 340 ? 63.504 -27.540 -0.183 1.00 79.50 340 ARG A N 1
ATOM 2732 C CA . ARG A 1 340 ? 64.952 -27.793 -0.249 1.00 79.50 340 ARG A CA 1
ATOM 2733 C C . ARG A 1 340 ? 65.296 -28.952 -1.181 1.00 79.50 340 ARG A C 1
ATOM 2735 O O . ARG A 1 340 ? 66.235 -28.815 -1.955 1.00 79.50 340 ARG A O 1
ATOM 2742 N N . GLU A 1 341 ? 64.549 -30.050 -1.149 1.00 77.50 341 GLU A N 1
ATOM 2743 C CA . GLU A 1 341 ? 64.760 -31.182 -2.062 1.00 77.50 341 GLU A CA 1
ATOM 2744 C C . GLU A 1 341 ? 64.391 -30.834 -3.508 1.00 77.50 341 GLU A C 1
ATOM 2746 O O . GLU A 1 341 ? 65.117 -31.206 -4.424 1.00 77.50 341 GLU A O 1
ATOM 2751 N N . ARG A 1 342 ? 63.344 -30.030 -3.733 1.00 77.94 342 ARG A N 1
ATOM 2752 C CA . ARG A 1 342 ? 63.030 -29.473 -5.057 1.00 77.94 342 ARG A CA 1
ATOM 2753 C C . ARG A 1 342 ? 64.139 -28.555 -5.553 1.00 77.94 342 ARG A C 1
ATOM 2755 O O . ARG A 1 342 ? 64.563 -28.719 -6.683 1.00 77.94 342 ARG A O 1
ATOM 2762 N N . ALA A 1 343 ? 64.662 -27.660 -4.715 1.00 74.94 343 ALA A N 1
ATOM 2763 C CA . ALA A 1 343 ? 65.778 -26.792 -5.091 1.00 74.94 343 ALA A CA 1
ATOM 2764 C C . ALA A 1 343 ? 67.065 -27.583 -5.380 1.00 74.94 343 ALA A C 1
ATOM 2766 O O . ALA A 1 343 ? 67.782 -27.249 -6.317 1.00 74.94 343 ALA A O 1
ATOM 2767 N N . LYS A 1 344 ? 67.342 -28.653 -4.621 1.00 79.06 344 LYS A N 1
ATOM 2768 C CA . LYS A 1 344 ? 68.438 -29.586 -4.925 1.00 79.06 344 LYS A CA 1
ATOM 2769 C C . LYS A 1 344 ? 68.205 -30.331 -6.230 1.00 79.06 344 LYS A C 1
ATOM 2771 O O . LYS A 1 344 ? 69.149 -30.485 -6.984 1.00 79.06 344 LYS A O 1
ATOM 2776 N N . MET A 1 345 ? 66.981 -30.786 -6.500 1.00 72.94 345 MET A N 1
ATOM 2777 C CA . MET A 1 345 ? 66.632 -31.415 -7.771 1.00 72.94 345 MET A CA 1
ATOM 2778 C C . MET A 1 345 ? 66.869 -30.437 -8.921 1.00 72.94 345 MET A C 1
ATOM 2780 O O . MET A 1 345 ? 67.507 -30.815 -9.890 1.00 72.94 345 MET A O 1
ATOM 2784 N N . THR A 1 346 ? 66.433 -29.182 -8.795 1.00 71.69 346 THR A N 1
ATOM 2785 C CA . THR A 1 346 ? 66.674 -28.145 -9.804 1.00 71.69 346 THR A CA 1
ATOM 2786 C C . THR A 1 346 ? 68.167 -27.869 -9.983 1.00 71.69 346 THR A C 1
ATOM 2788 O O . THR A 1 346 ? 68.630 -27.848 -11.112 1.00 71.69 346 THR A O 1
ATOM 2791 N N . ALA A 1 347 ? 68.936 -27.755 -8.896 1.00 68.56 347 ALA A N 1
ATOM 2792 C CA . ALA A 1 347 ? 70.382 -27.531 -8.958 1.00 68.56 347 ALA A CA 1
ATOM 2793 C C . ALA A 1 347 ? 71.156 -28.737 -9.525 1.00 68.56 347 ALA A C 1
ATOM 2795 O O . ALA A 1 347 ? 72.104 -28.556 -10.275 1.00 68.56 347 ALA A O 1
ATOM 2796 N N . LEU A 1 348 ? 70.749 -29.970 -9.203 1.00 67.75 348 LEU A N 1
ATOM 2797 C CA . LEU A 1 348 ? 71.332 -31.200 -9.755 1.00 67.75 348 LEU A CA 1
ATOM 2798 C C . LEU A 1 348 ? 70.948 -31.401 -11.225 1.00 67.75 348 LEU A C 1
ATOM 2800 O O . LEU A 1 348 ? 71.743 -31.936 -11.989 1.00 67.75 348 LEU A O 1
ATOM 2804 N N . VAL A 1 349 ? 69.744 -30.977 -11.623 1.00 68.25 349 VAL A N 1
ATOM 2805 C CA . VAL A 1 349 ? 69.315 -30.915 -13.027 1.00 68.25 349 VAL A CA 1
ATOM 2806 C C . VAL A 1 349 ? 70.142 -29.867 -13.777 1.00 68.25 349 VAL A C 1
ATOM 2808 O O . VAL A 1 349 ? 70.655 -30.179 -14.843 1.00 68.25 349 VAL A O 1
ATOM 2811 N N . GLU A 1 350 ? 70.383 -28.693 -13.189 1.00 63.81 350 GLU A N 1
ATOM 2812 C CA . GLU A 1 350 ? 71.271 -27.659 -13.747 1.00 63.81 350 GLU A CA 1
ATOM 2813 C C . GLU A 1 350 ? 72.746 -28.118 -13.819 1.00 63.81 350 GLU A C 1
ATOM 2815 O O . GLU A 1 350 ? 73.432 -27.828 -14.797 1.00 63.81 350 GLU A O 1
ATOM 2820 N N . GLU A 1 351 ? 73.242 -28.882 -12.836 1.00 63.34 351 GLU A N 1
ATOM 2821 C CA . GLU A 1 351 ? 74.585 -29.495 -12.865 1.00 63.34 351 GLU A CA 1
ATOM 2822 C C . GLU A 1 351 ? 74.695 -30.637 -13.893 1.00 63.34 351 GLU A C 1
ATOM 2824 O O . GLU A 1 351 ? 75.750 -30.816 -14.503 1.00 63.34 351 GLU A O 1
ATOM 2829 N N . LEU A 1 352 ? 73.619 -31.399 -14.124 1.00 58.78 352 LEU A N 1
ATOM 2830 C CA . LEU A 1 352 ? 73.528 -32.386 -15.209 1.00 58.78 352 LEU A CA 1
ATOM 2831 C C . LEU A 1 352 ? 73.493 -31.714 -16.590 1.00 58.78 352 LEU A C 1
ATOM 2833 O O . LEU A 1 352 ? 74.012 -32.276 -17.556 1.00 58.78 352 LEU A O 1
ATOM 2837 N N . GLU A 1 353 ? 72.906 -30.521 -16.678 1.00 51.91 353 GLU A N 1
ATOM 2838 C CA . GLU A 1 353 ? 72.840 -29.708 -17.896 1.00 51.91 353 GLU A CA 1
ATOM 2839 C C . GLU A 1 353 ? 74.160 -28.970 -18.201 1.00 51.91 353 GLU A C 1
ATOM 2841 O O . GLU A 1 353 ? 74.396 -28.594 -19.352 1.00 51.91 353 GLU A O 1
ATOM 2846 N N . LEU A 1 354 ? 75.068 -28.821 -17.224 1.00 51.56 354 LEU A N 1
ATOM 2847 C CA . LEU A 1 354 ? 76.369 -28.154 -17.385 1.00 51.56 354 LEU A CA 1
ATOM 2848 C C . LEU A 1 354 ? 77.528 -28.976 -16.783 1.00 51.56 354 LEU A C 1
ATOM 2850 O O . LEU A 1 354 ? 77.937 -28.747 -15.642 1.00 51.56 354 LEU A O 1
ATOM 2854 N N . PRO A 1 355 ? 78.158 -29.884 -17.555 1.00 46.81 355 PRO A N 1
ATOM 2855 C CA . PRO A 1 355 ? 79.260 -30.688 -17.057 1.00 46.81 355 PRO A CA 1
ATOM 2856 C C . PRO A 1 355 ? 80.552 -29.869 -17.113 1.00 46.81 355 PRO A C 1
ATOM 2858 O O . PRO A 1 355 ? 81.298 -29.917 -18.090 1.00 46.81 355 PRO A O 1
ATOM 2861 N N . LEU A 1 356 ? 80.852 -29.121 -16.055 1.00 44.97 356 LEU A N 1
ATOM 2862 C CA . LEU A 1 356 ? 82.152 -28.466 -15.901 1.00 44.97 356 LEU A CA 1
ATOM 2863 C C . LEU A 1 356 ? 82.980 -29.175 -14.832 1.00 44.97 356 LEU A C 1
ATOM 2865 O O . LEU A 1 356 ? 83.159 -28.727 -13.703 1.00 44.97 356 LEU A O 1
ATOM 2869 N N . ASN A 1 357 ? 83.563 -30.295 -15.259 1.00 39.78 357 ASN A N 1
ATOM 2870 C CA . ASN A 1 357 ? 84.860 -30.707 -14.746 1.00 39.78 357 ASN A CA 1
ATOM 2871 C C . ASN A 1 357 ? 85.865 -29.583 -15.026 1.00 39.78 357 ASN A C 1
ATOM 2873 O O . ASN A 1 357 ? 85.923 -29.128 -16.166 1.00 39.78 357 ASN A O 1
ATOM 2877 N N . VAL A 1 358 ? 86.683 -29.210 -14.028 1.00 34.88 358 VAL A N 1
ATOM 2878 C CA . VAL A 1 358 ? 88.164 -29.144 -14.106 1.00 34.88 358 VAL A CA 1
ATOM 2879 C C . VAL A 1 358 ? 88.775 -28.350 -12.911 1.00 34.88 358 VAL A C 1
ATOM 2881 O O . VAL A 1 358 ? 88.654 -27.136 -12.825 1.00 34.88 358 VAL A O 1
ATOM 2884 N N . HIS A 1 359 ? 89.500 -29.098 -12.048 1.00 34.34 359 HIS A N 1
ATOM 2885 C CA . HIS A 1 359 ? 90.600 -28.742 -11.099 1.00 34.34 359 HIS A CA 1
ATOM 2886 C C . HIS A 1 359 ? 90.241 -28.006 -9.781 1.00 34.34 359 HIS A C 1
ATOM 2888 O O . HIS A 1 359 ? 89.744 -26.894 -9.804 1.00 34.34 359 HIS A O 1
ATOM 2894 N N . ARG A 1 360 ? 90.361 -28.565 -8.557 1.00 39.72 360 ARG A N 1
ATOM 2895 C CA . ARG A 1 360 ? 91.441 -29.240 -7.773 1.00 39.72 360 ARG A CA 1
ATOM 2896 C C . ARG A 1 360 ? 92.583 -28.285 -7.341 1.00 39.72 360 ARG A C 1
ATOM 2898 O O . ARG A 1 360 ? 93.117 -27.579 -8.180 1.00 39.72 360 ARG A O 1
ATOM 2905 N N . TRP A 1 361 ? 92.985 -28.412 -6.056 1.00 34.72 361 TRP A N 1
ATOM 2906 C CA . TRP A 1 361 ? 93.954 -27.660 -5.200 1.00 34.72 361 TRP A CA 1
ATOM 2907 C C . TRP A 1 361 ? 93.351 -26.463 -4.406 1.00 34.72 361 TRP A C 1
ATOM 2909 O O . TRP A 1 361 ? 92.623 -25.685 -4.992 1.00 34.72 361 TRP A O 1
ATOM 2919 N N . ARG A 1 362 ? 93.644 -26.133 -3.129 1.00 35.53 362 ARG A N 1
ATOM 2920 C CA . ARG A 1 362 ? 93.883 -26.816 -1.821 1.00 35.53 362 ARG A CA 1
ATOM 2921 C C . ARG A 1 362 ? 94.164 -25.707 -0.761 1.00 35.53 362 ARG A C 1
ATOM 2923 O O . ARG A 1 362 ? 95.107 -24.978 -1.010 1.00 35.53 362 ARG A O 1
ATOM 2930 N N . LYS A 1 363 ? 93.476 -25.702 0.414 1.00 34.44 363 LYS A N 1
ATOM 2931 C CA . LYS A 1 363 ? 93.795 -25.047 1.739 1.00 34.44 363 LYS A CA 1
ATOM 2932 C C . LYS A 1 363 ? 94.084 -23.522 1.760 1.00 34.44 363 LYS A C 1
ATOM 2934 O O . LYS A 1 363 ? 94.788 -23.037 0.901 1.00 34.44 363 LYS A O 1
ATOM 2939 N N . LEU A 1 364 ? 93.767 -22.703 2.765 1.00 42.56 364 LEU A N 1
ATOM 2940 C CA . LEU A 1 364 ? 92.923 -22.658 3.972 1.00 42.56 364 LEU A CA 1
ATOM 2941 C C . LEU A 1 364 ? 93.012 -21.174 4.434 1.00 42.56 364 LEU A C 1
ATOM 2943 O O . LEU A 1 364 ? 94.047 -20.550 4.228 1.00 42.56 364 LEU A O 1
ATOM 2947 N N . GLU A 1 365 ? 91.971 -20.680 5.107 1.00 36.62 365 GLU A N 1
ATOM 2948 C CA . GLU A 1 365 ? 91.961 -19.530 6.040 1.00 36.62 365 GLU A CA 1
ATOM 2949 C C . GLU A 1 365 ? 91.919 -18.063 5.544 1.00 36.62 365 GLU A C 1
ATOM 2951 O O . GLU A 1 365 ? 92.914 -17.408 5.261 1.00 36.62 365 GLU A O 1
ATOM 2956 N N . SER A 1 366 ? 90.715 -17.516 5.755 1.00 44.16 366 SER A N 1
ATOM 2957 C CA . SER A 1 366 ? 90.425 -16.297 6.527 1.00 44.16 366 SER A CA 1
ATOM 2958 C C . SER A 1 366 ? 90.153 -14.987 5.776 1.00 44.16 366 SER A C 1
ATOM 2960 O O . SER A 1 366 ? 90.924 -14.521 4.947 1.00 44.16 366 SER A O 1
ATOM 2962 N N . SER A 1 367 ? 89.054 -14.373 6.231 1.00 49.81 367 SER A N 1
ATOM 2963 C CA . SER A 1 367 ? 88.777 -12.934 6.240 1.00 49.81 367 SER A CA 1
ATOM 2964 C C . SER A 1 367 ? 88.476 -12.296 4.888 1.00 49.81 367 SER A C 1
ATOM 2966 O O . SER A 1 367 ? 89.284 -11.531 4.382 1.00 49.81 367 SER A O 1
ATOM 2968 N N . ASP A 1 368 ? 87.278 -12.541 4.347 1.00 51.25 368 ASP A N 1
ATOM 2969 C CA . ASP A 1 368 ? 86.714 -11.649 3.331 1.00 51.25 368 ASP A CA 1
ATOM 2970 C C . ASP A 1 368 ? 86.034 -10.453 4.034 1.00 51.25 368 ASP A C 1
ATOM 2972 O O . ASP A 1 368 ? 84.959 -10.622 4.635 1.00 51.25 368 ASP A O 1
ATOM 2976 N N . PRO A 1 369 ? 86.658 -9.257 4.045 1.00 55.72 369 PRO A N 1
ATOM 2977 C CA . PRO A 1 369 ? 86.139 -8.095 4.755 1.00 55.72 369 PRO A CA 1
ATOM 2978 C C . PRO A 1 369 ? 84.830 -7.604 4.134 1.00 55.72 369 PRO A C 1
ATOM 2980 O O . PRO A 1 369 ? 83.998 -7.057 4.849 1.00 55.72 369 PRO A O 1
ATOM 2983 N N . GLU A 1 370 ? 84.587 -7.858 2.842 1.00 57.78 370 GLU A N 1
ATOM 2984 C CA . GLU A 1 370 ? 83.428 -7.314 2.127 1.00 57.78 370 GLU A CA 1
ATOM 2985 C C . GLU A 1 370 ? 82.111 -7.952 2.566 1.00 57.78 370 GLU A C 1
ATOM 2987 O O . GLU A 1 370 ? 81.101 -7.261 2.714 1.00 57.78 370 GLU A O 1
ATOM 2992 N N . ARG A 1 371 ? 82.105 -9.260 2.852 1.00 54.72 371 ARG A N 1
ATOM 2993 C CA . ARG A 1 371 ? 80.908 -9.946 3.363 1.00 54.72 371 ARG A CA 1
ATOM 2994 C C . ARG A 1 371 ? 80.609 -9.567 4.811 1.00 54.72 371 ARG A C 1
ATOM 2996 O O . ARG A 1 371 ? 79.443 -9.371 5.154 1.00 54.72 371 ARG A O 1
ATOM 3003 N N . TYR A 1 372 ? 81.638 -9.414 5.644 1.00 62.28 372 TYR A N 1
ATOM 3004 C CA . TYR A 1 372 ? 81.476 -8.905 7.008 1.00 62.28 372 TYR A CA 1
ATOM 3005 C C . TYR A 1 372 ? 81.019 -7.438 7.006 1.00 62.28 372 TYR A C 1
ATOM 3007 O O . TYR A 1 372 ? 80.112 -7.081 7.757 1.00 62.28 372 TYR A O 1
ATOM 3015 N N . ASP A 1 373 ? 81.542 -6.610 6.102 1.00 65.12 373 ASP A N 1
ATOM 3016 C CA . ASP A 1 373 ? 81.122 -5.218 5.929 1.00 65.12 373 ASP A CA 1
ATOM 3017 C C . ASP A 1 373 ? 79.704 -5.097 5.369 1.00 65.12 373 ASP A C 1
ATOM 3019 O O . ASP A 1 373 ? 78.966 -4.193 5.763 1.00 65.12 373 ASP A O 1
ATOM 3023 N N . LEU A 1 374 ? 79.270 -6.024 4.512 1.00 65.25 374 LEU A N 1
ATOM 3024 C CA . LEU A 1 374 ? 77.890 -6.103 4.033 1.00 65.25 374 LEU A CA 1
ATOM 3025 C C . LEU A 1 374 ? 76.922 -6.533 5.137 1.00 65.25 374 LEU A C 1
ATOM 3027 O O . LEU A 1 374 ? 75.852 -5.941 5.262 1.00 65.25 374 LEU A O 1
ATOM 3031 N N . VAL A 1 375 ? 77.300 -7.488 5.991 1.00 67.19 375 VAL A N 1
ATOM 3032 C CA . VAL A 1 375 ? 76.501 -7.869 7.169 1.00 67.19 375 VAL A CA 1
ATOM 3033 C C . VAL A 1 375 ? 76.466 -6.731 8.191 1.00 67.19 375 VAL A C 1
ATOM 3035 O O . VAL A 1 375 ? 75.406 -6.411 8.731 1.00 67.19 375 VAL A O 1
ATOM 3038 N N . ARG A 1 376 ? 77.586 -6.033 8.400 1.00 67.75 376 ARG A N 1
ATOM 3039 C CA . ARG A 1 376 ? 77.666 -4.844 9.257 1.00 67.75 376 ARG A CA 1
ATOM 3040 C C . ARG A 1 376 ? 76.843 -3.682 8.694 1.00 67.75 376 ARG A C 1
ATOM 3042 O O . ARG A 1 376 ? 76.180 -2.986 9.465 1.00 67.75 376 ARG A O 1
ATOM 3049 N N . LYS A 1 377 ? 76.809 -3.498 7.367 1.00 73.94 377 LYS A N 1
ATOM 3050 C CA . LYS A 1 377 ? 75.911 -2.554 6.677 1.00 73.94 377 LYS A CA 1
ATOM 3051 C C . LYS A 1 377 ? 74.455 -2.965 6.817 1.00 73.94 377 LYS A C 1
ATOM 3053 O O . LYS A 1 377 ? 73.645 -2.105 7.135 1.00 73.94 377 LYS A O 1
ATOM 3058 N N . ALA A 1 378 ? 74.117 -4.241 6.661 1.00 71.81 378 ALA A N 1
ATOM 3059 C CA . ALA A 1 378 ? 72.754 -4.731 6.846 1.00 71.81 378 ALA A CA 1
ATOM 3060 C C . ALA A 1 378 ? 72.272 -4.498 8.287 1.00 71.81 378 ALA A C 1
ATOM 3062 O O . ALA A 1 378 ? 71.203 -3.933 8.495 1.00 71.81 378 ALA A O 1
ATOM 3063 N N . GLN A 1 379 ? 73.102 -4.797 9.288 1.00 73.00 379 GLN A N 1
ATOM 3064 C CA . GLN A 1 379 ? 72.797 -4.535 10.699 1.00 73.00 379 GLN A CA 1
ATOM 3065 C C . GLN A 1 379 ? 72.773 -3.035 11.043 1.00 73.00 379 GLN A C 1
ATOM 3067 O O . GLN A 1 379 ? 72.005 -2.603 11.905 1.00 73.00 379 GLN A O 1
ATOM 3072 N N . SER A 1 380 ? 73.598 -2.212 10.387 1.00 74.81 380 SER A N 1
ATOM 3073 C CA . SER A 1 380 ? 73.547 -0.750 10.518 1.00 74.81 380 SER A CA 1
ATOM 3074 C C . SER A 1 380 ? 72.288 -0.169 9.880 1.00 74.81 380 SER A C 1
ATOM 3076 O O . SER A 1 380 ? 71.684 0.739 10.443 1.00 74.81 380 SER A O 1
ATOM 3078 N N . LEU A 1 381 ? 71.884 -0.680 8.719 1.00 76.25 381 LEU A N 1
ATOM 3079 C CA . LEU A 1 381 ? 70.661 -0.283 8.032 1.00 76.25 381 LEU A CA 1
ATOM 3080 C C . LEU A 1 381 ? 69.437 -0.723 8.824 1.00 76.25 381 LEU A C 1
ATOM 3082 O O . LEU A 1 381 ? 68.506 0.058 8.951 1.00 76.25 381 LEU A O 1
ATOM 3086 N N . GLN A 1 382 ? 69.467 -1.904 9.437 1.00 74.31 382 GLN A N 1
ATOM 3087 C CA . GLN A 1 382 ? 68.397 -2.386 10.301 1.00 74.31 382 GLN A CA 1
ATOM 3088 C C . GLN A 1 382 ? 68.262 -1.531 11.567 1.00 74.31 382 GLN A C 1
ATOM 3090 O O . GLN A 1 382 ? 67.154 -1.135 11.914 1.00 74.31 382 GLN A O 1
ATOM 3095 N N . ARG A 1 383 ? 69.372 -1.138 12.210 1.00 76.75 383 ARG A N 1
ATOM 3096 C CA . ARG A 1 383 ? 69.337 -0.181 13.334 1.00 76.75 383 ARG A CA 1
ATOM 3097 C C . ARG A 1 383 ? 68.859 1.209 12.913 1.00 76.75 383 ARG A C 1
ATOM 3099 O O . ARG A 1 383 ? 68.067 1.819 13.626 1.00 76.75 383 ARG A O 1
ATOM 3106 N N . ASN A 1 384 ? 69.283 1.689 11.745 1.00 80.31 384 ASN A N 1
ATOM 3107 C CA . ASN A 1 384 ? 68.794 2.951 11.192 1.00 80.31 384 ASN A CA 1
ATOM 3108 C C . ASN A 1 384 ? 67.308 2.882 10.839 1.00 80.31 384 ASN A C 1
ATOM 3110 O O . ASN A 1 384 ? 66.601 3.863 11.040 1.00 80.31 384 ASN A O 1
ATOM 3114 N N . LEU A 1 385 ? 66.827 1.741 10.345 1.00 76.00 385 LEU A N 1
ATOM 3115 C CA . LEU A 1 385 ? 65.422 1.522 10.040 1.00 76.00 385 LEU A CA 1
ATOM 3116 C C . LEU A 1 385 ? 64.601 1.559 11.324 1.00 76.00 385 LEU A C 1
ATOM 3118 O O . LEU A 1 385 ? 63.670 2.347 11.386 1.00 76.00 385 LEU A O 1
ATOM 3122 N N . VAL A 1 386 ? 65.015 0.819 12.361 1.00 76.25 386 VAL A N 1
ATOM 3123 C CA . VAL A 1 386 ? 64.362 0.818 13.681 1.00 76.25 386 VAL A CA 1
ATOM 3124 C C . VAL A 1 386 ? 64.320 2.230 14.271 1.00 76.25 386 VAL A C 1
ATOM 3126 O O . VAL A 1 386 ? 63.248 2.706 14.642 1.00 76.25 386 VAL A O 1
ATOM 3129 N N . SER A 1 387 ? 65.443 2.954 14.249 1.00 82.94 387 SER A N 1
ATOM 3130 C CA . SER A 1 387 ? 65.517 4.347 14.710 1.00 82.94 387 SER A CA 1
ATOM 3131 C C . SER A 1 387 ? 64.637 5.297 13.883 1.00 82.94 387 SER A C 1
ATOM 3133 O O . SER A 1 387 ? 64.002 6.200 14.431 1.00 82.94 387 SER A O 1
ATOM 3135 N N . LYS A 1 388 ? 64.541 5.089 12.564 1.00 81.69 388 LYS A N 1
ATOM 3136 C CA . LYS A 1 388 ? 63.648 5.856 11.685 1.00 81.69 388 LYS A CA 1
ATOM 3137 C C . LYS A 1 388 ? 62.180 5.534 11.942 1.00 81.69 388 LYS A C 1
ATOM 3139 O O . LYS A 1 388 ? 61.387 6.468 11.926 1.00 81.69 388 LYS A O 1
ATOM 3144 N N . THR A 1 389 ? 61.817 4.282 12.216 1.00 76.88 389 THR A N 1
ATOM 3145 C CA . THR A 1 389 ? 60.454 3.914 12.628 1.00 76.88 389 THR A CA 1
ATOM 3146 C C . THR A 1 389 ? 60.104 4.500 13.988 1.00 76.88 389 THR A C 1
ATOM 3148 O O . THR A 1 389 ? 59.030 5.067 14.125 1.00 76.88 389 THR A O 1
ATOM 3151 N N . GLU A 1 390 ? 61.013 4.491 14.965 1.00 82.75 390 GLU A N 1
ATOM 3152 C CA . GLU A 1 390 ? 60.788 5.181 16.243 1.00 82.75 390 GLU A CA 1
ATOM 3153 C C . GLU A 1 390 ? 60.651 6.698 16.057 1.00 82.75 390 GLU A C 1
ATOM 3155 O O . GLU A 1 390 ? 59.806 7.336 16.685 1.00 82.75 390 GLU A O 1
ATOM 3160 N N . SER A 1 391 ? 61.452 7.296 15.170 1.00 82.31 391 SER A N 1
ATOM 3161 C CA . SER A 1 391 ? 61.322 8.711 14.819 1.00 82.31 391 SER A CA 1
ATOM 3162 C C . SER A 1 391 ? 60.014 9.005 14.083 1.00 82.31 391 SER A C 1
ATOM 3164 O O . SER A 1 391 ? 59.439 10.064 14.317 1.00 82.31 391 SER A O 1
ATOM 3166 N N . ALA A 1 392 ? 59.535 8.096 13.231 1.00 76.50 392 ALA A N 1
ATOM 3167 C CA . ALA A 1 392 ? 58.247 8.211 12.557 1.00 76.50 392 ALA A CA 1
ATOM 3168 C C . ALA A 1 392 ? 57.102 8.144 13.569 1.00 76.50 392 ALA A C 1
ATOM 3170 O O . ALA A 1 392 ? 56.294 9.057 13.596 1.00 76.50 392 ALA A O 1
ATOM 3171 N N . VAL A 1 393 ? 57.122 7.186 14.501 1.00 80.56 393 VAL A N 1
ATOM 3172 C CA . VAL A 1 393 ? 56.126 7.088 15.580 1.00 80.56 393 VAL A CA 1
ATOM 3173 C C . VAL A 1 393 ? 56.144 8.330 16.478 1.00 80.56 393 VAL A C 1
ATOM 3175 O O . VAL A 1 393 ? 55.091 8.866 16.808 1.00 80.56 393 VAL A O 1
ATOM 3178 N N . LYS A 1 394 ? 57.325 8.858 16.834 1.00 81.38 394 LYS A N 1
ATOM 3179 C CA . LYS A 1 394 ? 57.430 10.129 17.579 1.00 81.38 394 LYS A CA 1
ATOM 3180 C C . LYS A 1 394 ? 56.898 11.318 16.780 1.00 81.38 394 LYS A C 1
ATOM 3182 O O . LYS A 1 394 ? 56.289 12.211 17.361 1.00 81.38 394 LYS A O 1
ATOM 3187 N N . LYS A 1 395 ? 57.135 11.352 15.466 1.00 84.31 395 LYS A N 1
ATOM 3188 C CA . LYS A 1 395 ? 56.588 12.387 14.582 1.00 84.31 395 LYS A CA 1
ATOM 3189 C C . LYS A 1 395 ? 55.082 12.248 14.421 1.00 84.31 395 LYS A C 1
ATOM 3191 O O . LYS A 1 395 ? 54.428 13.274 14.429 1.00 84.31 395 LYS A O 1
ATOM 3196 N N . ASP A 1 396 ? 54.541 11.040 14.361 1.00 77.50 396 ASP A N 1
ATOM 3197 C CA . ASP A 1 396 ? 53.100 10.796 14.298 1.00 77.50 396 ASP A CA 1
ATOM 3198 C C . ASP A 1 396 ? 52.416 11.207 15.601 1.00 77.50 396 ASP A C 1
ATOM 3200 O O . ASP A 1 396 ? 51.377 11.858 15.565 1.00 77.50 396 ASP A O 1
ATOM 3204 N N . LEU A 1 397 ? 53.039 10.939 16.753 1.00 84.19 397 LEU A N 1
ATOM 3205 C CA . LEU A 1 397 ? 52.549 11.426 18.044 1.00 84.19 397 LEU A CA 1
ATOM 3206 C C . LEU A 1 397 ? 52.574 12.964 18.108 1.00 84.19 397 LEU A C 1
ATOM 3208 O O . LEU A 1 397 ? 51.612 13.589 18.547 1.00 84.19 397 LEU A O 1
ATOM 3212 N N . LEU A 1 398 ? 53.648 13.583 17.604 1.00 83.31 398 LEU A N 1
ATOM 3213 C CA . LEU A 1 398 ? 53.738 15.039 17.472 1.00 83.31 398 LEU A CA 1
ATOM 3214 C C . LEU A 1 398 ? 52.724 15.590 16.465 1.00 83.31 398 LEU A C 1
ATOM 3216 O O . LEU A 1 398 ? 52.198 16.673 16.688 1.00 83.31 398 LEU A O 1
ATOM 3220 N N . ILE A 1 399 ? 52.433 14.882 15.373 1.00 79.50 399 ILE A N 1
ATOM 3221 C CA . ILE A 1 399 ? 51.399 15.262 14.406 1.00 79.50 399 ILE A CA 1
ATOM 3222 C C . ILE A 1 399 ? 50.036 15.201 15.084 1.00 79.50 399 ILE A C 1
ATOM 3224 O O . ILE A 1 399 ? 49.305 16.173 14.984 1.00 79.50 399 ILE A O 1
ATOM 3228 N N . GLN A 1 400 ? 49.731 14.159 15.857 1.00 80.12 400 GLN A N 1
ATOM 3229 C CA . GLN A 1 400 ? 48.483 14.069 16.618 1.00 80.12 400 GLN A CA 1
ATOM 3230 C C . GLN A 1 400 ? 48.351 15.190 17.658 1.00 80.12 400 GLN A C 1
ATOM 3232 O O . GLN A 1 400 ? 47.290 15.803 17.775 1.00 80.12 400 GLN A O 1
ATOM 3237 N N . GLU A 1 401 ? 49.422 15.525 18.385 1.00 85.69 401 GLU A N 1
ATOM 3238 C CA . GLU A 1 401 ? 49.417 16.677 19.296 1.00 85.69 401 GLU A CA 1
ATOM 3239 C C . GLU A 1 401 ? 49.253 18.003 18.547 1.00 85.69 401 GLU A C 1
ATOM 3241 O O . GLU A 1 401 ? 48.494 18.871 18.982 1.00 85.69 401 GLU A O 1
ATOM 3246 N N . LYS A 1 402 ? 49.934 18.179 17.408 1.00 82.94 402 LYS A N 1
ATOM 3247 C CA . LYS A 1 402 ? 49.810 19.383 16.579 1.00 82.94 402 LYS A CA 1
ATOM 3248 C C . LYS A 1 402 ? 48.452 19.472 15.899 1.00 82.94 402 LYS A C 1
ATOM 3250 O O . LYS A 1 402 ? 47.960 20.581 15.760 1.00 82.94 402 LYS A O 1
ATOM 3255 N N . GLU A 1 403 ? 47.824 18.360 15.545 1.00 79.44 403 GLU A N 1
ATOM 3256 C CA . GLU A 1 403 ? 46.457 18.288 15.032 1.00 79.44 403 GLU A CA 1
ATOM 3257 C C . GLU A 1 403 ? 45.452 18.631 16.121 1.00 79.44 403 GLU A C 1
ATOM 3259 O O . GLU A 1 403 ? 44.544 19.420 15.876 1.00 79.44 403 GLU A O 1
ATOM 3264 N N . LYS A 1 404 ? 45.641 18.130 17.346 1.00 82.06 404 LYS A N 1
ATOM 3265 C CA . LYS A 1 404 ? 44.804 18.506 18.488 1.00 82.06 404 LYS A CA 1
ATOM 3266 C C . LYS A 1 404 ? 44.919 20.000 18.788 1.00 82.06 404 LYS A C 1
ATOM 3268 O O . LYS A 1 404 ? 43.901 20.684 18.863 1.00 82.06 404 LYS A O 1
ATOM 3273 N N . LEU A 1 405 ? 46.144 20.524 18.858 1.00 78.56 405 LEU A N 1
ATOM 3274 C CA . LEU A 1 405 ? 46.395 21.958 19.011 1.00 78.56 405 LEU A CA 1
ATOM 3275 C C . LEU A 1 405 ? 45.868 22.760 17.818 1.00 78.56 405 LEU A C 1
ATOM 3277 O O . LEU A 1 405 ? 45.359 23.854 18.008 1.00 78.56 405 LEU A O 1
ATOM 3281 N N . TYR A 1 406 ? 45.946 22.236 16.596 1.00 76.56 406 TYR A N 1
ATOM 3282 C CA . TYR A 1 406 ? 45.396 22.872 15.400 1.00 76.56 406 TYR A CA 1
ATOM 3283 C C . TYR A 1 406 ? 43.871 22.903 15.438 1.00 76.56 406 TYR A C 1
ATOM 3285 O O . TYR A 1 406 ? 43.288 23.911 15.064 1.00 76.56 406 TYR A O 1
ATOM 3293 N N . ILE A 1 407 ? 43.209 21.852 15.920 1.00 77.00 407 ILE A N 1
ATOM 3294 C CA . ILE A 1 407 ? 41.755 21.811 16.102 1.00 77.00 407 ILE A CA 1
ATOM 3295 C C . ILE A 1 407 ? 41.338 22.777 17.211 1.00 77.00 407 ILE A C 1
ATOM 3297 O O . ILE A 1 407 ? 40.394 23.540 17.020 1.00 77.00 407 ILE A O 1
ATOM 3301 N N . GLU A 1 408 ? 42.051 22.813 18.336 1.00 77.75 408 GLU A N 1
ATOM 3302 C CA . GLU A 1 408 ? 41.815 23.786 19.409 1.00 77.75 408 GLU A CA 1
ATOM 3303 C C . GLU A 1 408 ? 42.029 25.221 18.908 1.00 77.75 408 GLU A C 1
ATOM 3305 O O . GLU A 1 408 ? 41.159 26.074 19.082 1.00 77.75 408 GLU A O 1
ATOM 3310 N N . LEU A 1 409 ? 43.115 25.478 18.174 1.00 72.88 409 LEU A N 1
ATOM 3311 C CA . LEU A 1 409 ? 43.407 26.774 17.568 1.00 72.88 409 LEU A CA 1
ATOM 3312 C C . LEU A 1 409 ? 42.395 27.132 16.475 1.00 72.88 409 LEU A C 1
ATOM 3314 O O . LEU A 1 409 ? 41.996 28.282 16.396 1.00 72.88 409 LEU A O 1
ATOM 3318 N N . LYS A 1 410 ? 41.915 26.173 15.678 1.00 71.94 410 LYS A N 1
ATOM 3319 C CA . LYS A 1 410 ? 40.838 26.342 14.686 1.00 71.94 410 LYS A CA 1
ATOM 3320 C C . LYS A 1 410 ? 39.498 26.616 15.360 1.00 71.94 410 LYS A C 1
ATOM 3322 O O . LYS A 1 410 ? 38.690 27.362 14.822 1.00 71.94 410 LYS A O 1
ATOM 3327 N N . THR A 1 411 ? 39.273 26.071 16.551 1.00 70.69 411 THR A N 1
ATOM 3328 C CA . THR A 1 411 ? 38.086 26.353 17.366 1.00 70.69 411 THR A CA 1
ATOM 3329 C C . THR A 1 411 ? 38.168 27.752 17.982 1.00 70.69 411 THR A C 1
ATOM 3331 O O . THR A 1 411 ? 37.157 28.445 18.057 1.00 70.69 411 THR A O 1
ATOM 3334 N N . ILE A 1 412 ? 39.363 28.206 18.373 1.00 70.88 412 ILE A N 1
ATOM 3335 C CA . ILE A 1 412 ? 39.608 29.568 18.874 1.00 70.88 412 ILE A CA 1
ATOM 3336 C C . ILE A 1 412 ? 39.580 30.601 17.729 1.00 70.88 412 ILE A C 1
ATOM 3338 O O . ILE A 1 412 ? 38.932 31.634 17.864 1.00 70.88 412 ILE A O 1
ATOM 3342 N N . LEU A 1 413 ? 40.199 30.315 16.580 1.00 58.28 413 LEU A N 1
ATOM 3343 C CA . LEU A 1 413 ? 40.166 31.141 15.363 1.00 58.28 413 LEU A CA 1
ATOM 3344 C C . LEU A 1 413 ? 38.772 31.171 14.739 1.00 58.28 413 LEU A C 1
ATOM 3346 O O . LEU A 1 413 ? 38.341 32.220 14.289 1.00 58.28 413 LEU A O 1
ATOM 3350 N N . GLY A 1 414 ? 38.027 30.065 14.783 1.00 59.41 414 GLY A N 1
ATOM 3351 C CA . GLY A 1 414 ? 36.621 30.016 14.376 1.00 59.41 414 GLY A CA 1
ATOM 3352 C C . GLY A 1 414 ? 35.688 30.820 15.289 1.00 59.41 414 GLY A C 1
ATOM 3353 O O . GLY A 1 414 ? 34.554 31.095 14.907 1.00 59.41 414 GLY A O 1
ATOM 3354 N N . ARG A 1 415 ? 36.157 31.224 16.481 1.00 61.47 415 ARG A N 1
ATOM 3355 C CA . ARG A 1 415 ? 35.473 32.182 17.367 1.00 61.47 415 ARG A CA 1
ATOM 3356 C C . ARG A 1 415 ? 35.901 33.631 17.127 1.00 61.47 415 ARG A C 1
ATOM 3358 O O . ARG A 1 415 ? 35.250 34.528 17.657 1.00 61.47 415 ARG A O 1
ATOM 3365 N N . GLN A 1 416 ? 36.958 33.879 16.352 1.00 56.62 416 GLN A N 1
ATOM 3366 C CA . GLN A 1 416 ? 37.320 35.226 15.926 1.00 56.62 416 GLN A CA 1
ATOM 3367 C C . GLN A 1 416 ? 36.698 35.503 14.550 1.00 56.62 416 GLN A C 1
ATOM 3369 O O . GLN A 1 416 ? 36.916 34.738 13.612 1.00 56.62 416 GLN A O 1
ATOM 3374 N N . PRO A 1 417 ? 35.897 36.568 14.399 1.00 60.00 417 PRO A N 1
ATOM 3375 C CA . PRO A 1 417 ? 35.310 36.896 13.109 1.00 60.00 417 PRO A CA 1
ATOM 3376 C C . PRO A 1 417 ? 36.421 37.281 12.121 1.00 60.00 417 PRO A C 1
ATOM 3378 O O . PRO A 1 417 ? 37.177 38.221 12.361 1.00 60.00 417 PRO A O 1
ATOM 3381 N N . GLY A 1 418 ? 36.533 36.532 11.021 1.00 60.56 418 GLY A N 1
ATOM 3382 C CA . GLY A 1 418 ? 37.462 36.833 9.930 1.00 60.56 418 GLY A CA 1
ATOM 3383 C C . GLY A 1 418 ? 37.096 38.123 9.176 1.00 60.56 418 GLY A C 1
ATOM 3384 O O . GLY A 1 418 ? 35.993 38.648 9.349 1.00 60.56 418 GLY A O 1
ATOM 3385 N N . PRO A 1 419 ? 37.981 38.634 8.299 1.00 60.25 419 PRO A N 1
ATOM 3386 C CA . PRO A 1 419 ? 37.735 39.854 7.517 1.00 60.25 419 PRO A CA 1
ATOM 3387 C C . PRO A 1 419 ? 36.485 39.754 6.623 1.00 60.25 419 PRO A C 1
ATOM 3389 O O . PRO A 1 419 ? 35.801 40.750 6.413 1.00 60.25 419 PRO A O 1
ATOM 3392 N N . GLU A 1 420 ? 36.112 38.544 6.203 1.00 57.69 420 GLU A N 1
ATOM 3393 C CA . GLU A 1 420 ? 34.866 38.252 5.479 1.00 57.69 420 GLU A CA 1
ATOM 3394 C C . GLU A 1 420 ? 33.616 38.504 6.333 1.00 57.69 420 GLU A C 1
ATOM 3396 O O . GLU A 1 420 ? 32.593 38.946 5.819 1.00 57.69 420 GLU A O 1
ATOM 3401 N N . VAL A 1 421 ? 33.688 38.281 7.651 1.00 60.09 421 VAL A N 1
ATOM 3402 C CA . VAL A 1 421 ? 32.586 38.603 8.568 1.00 60.09 421 VAL A CA 1
ATOM 3403 C C . VAL A 1 421 ? 32.461 40.112 8.722 1.00 60.09 421 VAL A C 1
ATOM 3405 O O . VAL A 1 421 ? 31.341 40.595 8.805 1.00 60.09 421 VAL A O 1
ATOM 3408 N N . ALA A 1 422 ? 33.565 40.868 8.709 1.00 60.69 422 ALA A N 1
ATOM 3409 C CA . ALA A 1 422 ? 33.532 42.332 8.722 1.00 60.69 422 ALA A CA 1
ATOM 3410 C C . ALA A 1 422 ? 32.945 42.909 7.420 1.00 60.69 422 ALA A C 1
ATOM 3412 O O . ALA A 1 422 ? 32.162 43.858 7.467 1.00 60.69 422 ALA A O 1
ATOM 3413 N N . GLU A 1 423 ? 33.253 42.299 6.275 1.00 65.12 423 GLU A N 1
ATOM 3414 C CA . GLU A 1 423 ? 32.697 42.668 4.969 1.00 65.12 423 GLU A CA 1
ATOM 3415 C C . GLU A 1 423 ? 31.206 42.303 4.866 1.00 65.12 423 GLU A C 1
ATOM 3417 O O . GLU A 1 423 ? 30.379 43.125 4.468 1.00 65.12 423 GLU A O 1
ATOM 3422 N N . GLN A 1 424 ? 30.818 41.122 5.356 1.00 65.31 424 GLN A N 1
ATOM 3423 C CA . GLN A 1 424 ? 29.413 40.740 5.498 1.00 65.31 424 GLN A CA 1
ATOM 3424 C C . GLN A 1 424 ? 28.673 41.640 6.492 1.00 65.31 424 GLN A C 1
ATOM 3426 O O . GLN A 1 424 ? 27.527 41.999 6.239 1.00 65.31 424 GLN A O 1
ATOM 3431 N N . LEU A 1 425 ? 29.306 42.062 7.592 1.00 67.50 425 LEU A N 1
ATOM 3432 C CA . LEU A 1 425 ? 28.715 43.010 8.539 1.00 67.50 425 LEU A CA 1
ATOM 3433 C C . LEU A 1 425 ? 28.495 44.378 7.897 1.00 67.50 425 LEU A C 1
ATOM 3435 O O . LEU A 1 425 ? 27.464 44.987 8.161 1.00 67.50 425 LEU A O 1
ATOM 3439 N N . ALA A 1 426 ? 29.405 44.841 7.038 1.00 71.69 426 ALA A N 1
ATOM 3440 C CA . ALA A 1 426 ? 29.232 46.084 6.291 1.00 71.69 426 ALA A CA 1
ATOM 3441 C C . ALA A 1 426 ? 28.036 45.991 5.327 1.00 71.69 426 ALA A C 1
ATOM 3443 O O . ALA A 1 426 ? 27.158 46.856 5.347 1.00 71.69 426 ALA A O 1
ATOM 3444 N N . VAL A 1 427 ? 27.927 44.888 4.577 1.00 74.56 427 VAL A N 1
ATOM 3445 C CA . VAL A 1 427 ? 26.787 44.625 3.680 1.00 74.56 427 VAL A CA 1
ATOM 3446 C C . VAL A 1 427 ? 25.478 44.483 4.464 1.00 74.56 427 VAL A C 1
ATOM 3448 O O . VAL A 1 427 ? 24.445 45.027 4.068 1.00 74.56 427 VAL A O 1
ATOM 3451 N N . TYR A 1 428 ? 25.491 43.800 5.611 1.00 72.06 428 TYR A N 1
ATOM 3452 C CA . TYR A 1 428 ? 24.312 43.675 6.466 1.00 72.06 428 TYR A CA 1
ATOM 3453 C C . TYR A 1 428 ? 23.927 45.001 7.119 1.00 72.06 428 TYR A C 1
ATOM 3455 O O . TYR A 1 428 ? 22.738 45.292 7.207 1.00 72.06 428 TYR A O 1
ATOM 3463 N N . GLN A 1 429 ? 24.884 45.838 7.520 1.00 71.31 429 GLN A N 1
ATOM 3464 C CA . GLN A 1 429 ? 24.614 47.182 8.035 1.00 71.31 429 GLN A CA 1
ATOM 3465 C C . GLN A 1 429 ? 24.012 48.095 6.961 1.00 71.31 429 GLN A C 1
ATOM 3467 O O . GLN A 1 429 ? 23.110 48.883 7.260 1.00 71.31 429 GLN A O 1
ATOM 3472 N N . GLU A 1 430 ? 24.454 47.977 5.711 1.00 78.12 430 GLU A N 1
ATOM 3473 C CA . GLU A 1 430 ? 23.911 48.744 4.590 1.00 78.12 430 GLU A CA 1
ATOM 3474 C C . GLU A 1 430 ? 22.497 48.280 4.212 1.00 78.12 430 GLU A C 1
ATOM 3476 O O . GLU A 1 430 ? 21.574 49.095 4.098 1.00 78.12 430 GLU A O 1
ATOM 3481 N N . ASN A 1 431 ? 22.278 46.965 4.164 1.00 77.12 431 ASN A N 1
ATOM 3482 C CA . ASN A 1 431 ? 20.949 46.384 3.989 1.00 77.12 431 ASN A CA 1
ATOM 3483 C C . ASN A 1 431 ? 20.004 46.751 5.139 1.00 77.12 431 ASN A C 1
ATOM 3485 O O . ASN A 1 431 ? 18.840 47.079 4.902 1.00 77.12 431 ASN A O 1
ATOM 3489 N N . LEU A 1 432 ? 20.495 46.763 6.381 1.00 74.06 432 LEU A N 1
ATOM 3490 C CA . LEU A 1 432 ? 19.721 47.185 7.545 1.00 74.06 432 LEU A CA 1
ATOM 3491 C C . LEU A 1 432 ? 19.360 48.671 7.448 1.00 74.06 432 LEU A C 1
ATOM 3493 O O . LEU A 1 432 ? 18.209 49.023 7.686 1.00 74.06 432 LEU A O 1
ATOM 3497 N N . LYS A 1 433 ? 20.280 49.544 7.014 1.00 80.12 433 LYS A N 1
ATOM 3498 C CA . LYS A 1 433 ? 19.976 50.960 6.732 1.00 80.12 433 LYS A CA 1
ATOM 3499 C C . LYS A 1 433 ? 18.881 51.107 5.678 1.00 80.12 433 LYS A C 1
ATOM 3501 O O . LYS A 1 433 ? 17.952 51.894 5.873 1.00 80.12 433 LYS A O 1
ATOM 3506 N N . HIS A 1 434 ? 18.950 50.340 4.590 1.00 79.25 434 HIS A N 1
ATOM 3507 C CA . HIS A 1 434 ? 17.927 50.371 3.547 1.00 79.25 434 HIS A CA 1
ATOM 3508 C C . HIS A 1 434 ? 16.569 49.879 4.069 1.00 79.25 434 HIS A C 1
ATOM 3510 O O . HIS A 1 434 ? 15.533 50.494 3.805 1.00 79.25 434 HIS A O 1
ATOM 3516 N N . LYS A 1 435 ? 16.562 48.805 4.868 1.00 75.38 435 LYS A N 1
ATOM 3517 C CA . LYS A 1 435 ? 15.344 48.261 5.481 1.00 75.38 435 LYS A CA 1
ATOM 3518 C C . LYS A 1 435 ? 14.745 49.194 6.525 1.00 75.38 435 LYS A C 1
ATOM 3520 O O . LYS A 1 435 ? 13.538 49.396 6.503 1.00 75.38 435 LYS A O 1
ATOM 3525 N N . VAL A 1 436 ? 15.557 49.846 7.352 1.00 81.31 436 VAL A N 1
ATOM 3526 C CA . VAL A 1 436 ? 15.098 50.875 8.298 1.00 81.31 436 VAL A CA 1
ATOM 3527 C C . VAL A 1 436 ? 14.494 52.068 7.555 1.00 81.31 436 VAL A C 1
ATOM 3529 O O . VAL A 1 436 ? 13.465 52.591 7.978 1.00 81.31 436 VAL A O 1
ATOM 3532 N N . LYS A 1 437 ? 15.064 52.476 6.414 1.00 82.56 437 LYS A N 1
ATOM 3533 C CA . LYS A 1 437 ? 14.491 53.540 5.575 1.00 82.56 437 LYS A CA 1
ATOM 3534 C C . LYS A 1 437 ? 13.141 53.133 4.969 1.00 82.56 437 LYS A C 1
ATOM 3536 O O . LYS A 1 437 ? 12.209 53.930 5.011 1.00 82.56 437 LYS A O 1
ATOM 3541 N N . GLN A 1 438 ? 13.017 51.899 4.470 1.00 79.56 438 GLN A N 1
ATOM 3542 C CA . GLN A 1 438 ? 11.736 51.342 4.009 1.00 79.56 438 GLN A CA 1
ATOM 3543 C C . GLN A 1 438 ? 10.701 51.282 5.134 1.00 79.56 438 GLN A C 1
ATOM 3545 O O . GLN A 1 438 ? 9.557 51.672 4.935 1.00 79.56 438 GLN A O 1
ATOM 3550 N N . MET A 1 439 ? 11.105 50.836 6.321 1.00 76.06 439 MET A N 1
ATOM 3551 C CA . MET A 1 439 ? 10.208 50.693 7.463 1.00 76.06 439 MET A CA 1
ATOM 3552 C C . MET A 1 439 ? 9.709 52.055 7.960 1.00 76.06 439 MET A C 1
ATOM 3554 O O . MET A 1 439 ? 8.526 52.196 8.237 1.00 76.06 439 MET A O 1
ATOM 3558 N N . ARG A 1 440 ? 10.567 53.086 7.963 1.00 78.62 440 ARG A N 1
ATOM 3559 C CA . ARG A 1 440 ? 10.160 54.471 8.257 1.00 78.62 440 ARG A CA 1
ATOM 3560 C C . ARG A 1 440 ? 9.220 55.057 7.201 1.00 78.62 440 ARG A C 1
ATOM 3562 O O . ARG A 1 440 ? 8.318 55.809 7.551 1.00 78.62 440 ARG A O 1
ATOM 3569 N N . ALA A 1 441 ? 9.412 54.721 5.924 1.00 80.62 441 ALA A N 1
ATOM 3570 C CA . ALA A 1 441 ? 8.483 55.122 4.866 1.00 80.62 441 ALA A CA 1
ATOM 3571 C C . ALA A 1 441 ? 7.108 54.458 5.056 1.00 80.62 441 ALA A C 1
ATOM 3573 O O . ALA A 1 441 ? 6.089 55.138 4.994 1.00 80.62 441 ALA A O 1
ATOM 3574 N N . MET A 1 442 ? 7.086 53.166 5.396 1.00 74.25 442 MET A N 1
ATOM 3575 C CA . MET A 1 442 ? 5.850 52.459 5.740 1.00 74.25 442 MET A CA 1
ATOM 3576 C C . MET A 1 442 ? 5.207 53.001 7.023 1.00 74.25 442 MET A C 1
ATOM 3578 O O . MET A 1 442 ? 3.990 53.111 7.076 1.00 74.25 442 MET A O 1
ATOM 3582 N N . GLU A 1 443 ? 5.982 53.382 8.044 1.00 78.56 443 GLU A N 1
ATOM 3583 C CA . GLU A 1 443 ? 5.452 54.045 9.246 1.00 78.56 443 GLU A CA 1
ATOM 3584 C C . GLU A 1 443 ? 4.808 55.395 8.920 1.00 78.56 443 GLU A C 1
ATOM 3586 O O . GLU A 1 443 ? 3.759 55.715 9.477 1.00 78.56 443 GLU A O 1
ATOM 3591 N N . ALA A 1 444 ? 5.395 56.167 8.002 1.00 79.12 444 ALA A N 1
ATOM 3592 C CA . ALA A 1 444 ? 4.817 57.426 7.544 1.00 79.12 444 ALA A CA 1
ATOM 3593 C C . ALA A 1 444 ? 3.506 57.198 6.773 1.00 79.12 444 ALA A C 1
ATOM 3595 O O . ALA A 1 444 ? 2.506 57.849 7.074 1.00 79.12 444 ALA A O 1
ATOM 3596 N N . GLU A 1 445 ? 3.471 56.231 5.850 1.00 80.94 445 GLU A N 1
ATOM 3597 C CA . GLU A 1 445 ? 2.242 55.837 5.145 1.00 80.94 445 GLU A CA 1
ATOM 3598 C C . GLU A 1 445 ? 1.168 55.348 6.124 1.00 80.94 445 GLU A C 1
ATOM 3600 O O . GLU A 1 445 ? 0.011 55.757 6.051 1.00 80.94 445 GLU A O 1
ATOM 3605 N N . LEU A 1 446 ? 1.549 54.531 7.106 1.00 80.31 446 LEU A N 1
ATOM 3606 C CA . LEU A 1 446 ? 0.642 54.029 8.135 1.00 80.31 446 LEU A CA 1
ATOM 3607 C C . LEU A 1 446 ? 0.140 55.153 9.055 1.00 80.31 446 LEU A C 1
ATOM 3609 O O . LEU A 1 446 ? -1.004 55.113 9.508 1.00 80.31 446 LEU A O 1
ATOM 3613 N N . GLY A 1 447 ? 0.959 56.179 9.295 1.00 81.94 447 GLY A N 1
ATOM 3614 C CA . GLY A 1 447 ? 0.562 57.420 9.956 1.00 81.94 447 GLY A CA 1
ATOM 3615 C C . GLY A 1 447 ? -0.479 58.207 9.156 1.00 81.94 447 GLY A C 1
ATOM 3616 O O . GLY A 1 447 ? -1.482 58.639 9.725 1.00 81.94 447 GLY A O 1
ATOM 3617 N N . MET A 1 448 ? -0.301 58.319 7.837 1.00 82.00 448 MET A N 1
ATOM 3618 C CA . MET A 1 448 ? -1.288 58.945 6.949 1.00 82.00 448 MET A CA 1
ATOM 3619 C C . MET A 1 448 ? -2.612 58.173 6.939 1.00 82.00 448 MET A C 1
ATOM 3621 O O . MET A 1 448 ? -3.675 58.776 7.077 1.00 82.00 448 MET A O 1
ATOM 3625 N N . TYR A 1 449 ? -2.567 56.839 6.858 1.00 75.19 449 TYR A N 1
ATOM 3626 C CA . TYR A 1 449 ? -3.775 56.013 6.931 1.00 75.19 449 TYR A CA 1
ATOM 3627 C C . TYR A 1 449 ? -4.479 56.134 8.285 1.00 75.19 449 TYR A C 1
ATOM 3629 O O . TYR A 1 449 ? -5.707 56.182 8.326 1.00 75.19 449 TYR A O 1
ATOM 3637 N N . LYS A 1 450 ? -3.735 56.239 9.395 1.00 80.75 450 LYS A N 1
ATOM 3638 C CA . LYS A 1 450 ? -4.322 56.504 10.719 1.00 80.75 450 LYS A CA 1
ATOM 3639 C C . LYS A 1 450 ? -5.048 57.849 10.757 1.00 80.75 450 LYS A C 1
ATOM 3641 O O . LYS A 1 450 ? -6.201 57.879 11.171 1.00 80.75 450 LYS A O 1
ATOM 3646 N N . GLN A 1 451 ? -4.436 58.921 10.247 1.00 84.38 451 GLN A N 1
ATOM 3647 C CA . GLN A 1 451 ? -5.109 60.222 10.135 1.00 84.38 451 GLN A CA 1
ATOM 3648 C C . GLN A 1 451 ? -6.363 60.157 9.258 1.00 84.38 451 GLN A C 1
ATOM 3650 O O . GLN A 1 451 ? -7.382 60.748 9.601 1.00 84.38 451 GLN A O 1
ATOM 3655 N N . GLN A 1 452 ? -6.318 59.412 8.152 1.00 81.12 452 GLN A N 1
ATOM 3656 C CA . GLN A 1 452 ? -7.474 59.245 7.274 1.00 81.12 452 GLN A CA 1
ATOM 3657 C C . GLN A 1 452 ? -8.611 58.472 7.959 1.00 81.12 452 GLN A C 1
ATOM 3659 O O . GLN A 1 452 ? -9.779 58.826 7.814 1.00 81.12 452 GLN A O 1
ATOM 3664 N N . VAL A 1 453 ? -8.280 57.450 8.751 1.00 81.81 453 VAL A N 1
ATOM 3665 C CA . VAL A 1 453 ? -9.252 56.722 9.575 1.00 81.81 453 VAL A CA 1
ATOM 3666 C C . VAL A 1 453 ? -9.852 57.627 10.650 1.00 81.81 453 VAL A C 1
ATOM 3668 O O . VAL A 1 453 ? -11.053 57.547 10.891 1.00 81.81 453 VAL A O 1
ATOM 3671 N N . ASP A 1 454 ? -9.061 58.494 11.277 1.00 79.94 454 ASP A N 1
ATOM 3672 C CA . ASP A 1 454 ? -9.565 59.409 12.303 1.00 79.94 454 ASP A CA 1
ATOM 3673 C C . ASP A 1 454 ? -10.442 60.524 11.707 1.00 79.94 454 ASP A C 1
ATOM 3675 O O . ASP A 1 454 ? -11.472 60.861 12.289 1.00 79.94 454 ASP A O 1
ATOM 3679 N N . LEU A 1 455 ? -10.131 61.002 10.496 1.00 81.19 455 LEU A N 1
ATOM 3680 C CA . LEU A 1 455 ? -11.030 61.861 9.714 1.00 81.19 455 LEU A CA 1
ATOM 3681 C C . LEU A 1 455 ? -12.356 61.153 9.414 1.00 81.19 455 LEU A C 1
ATOM 3683 O O . LEU A 1 455 ? -13.417 61.705 9.690 1.00 81.19 455 LEU A O 1
ATOM 3687 N N . PHE A 1 456 ? -12.319 59.900 8.947 1.00 81.50 456 PHE A N 1
ATOM 3688 C CA . PHE A 1 456 ? -13.545 59.137 8.705 1.00 81.50 456 PHE A CA 1
ATOM 3689 C C . PHE A 1 456 ? -14.342 58.862 9.980 1.00 81.50 456 PHE A C 1
ATOM 3691 O O . PHE A 1 456 ? -15.569 58.858 9.932 1.00 81.50 456 PHE A O 1
ATOM 3698 N N . LYS A 1 457 ? -13.687 58.650 11.126 1.00 83.19 457 LYS A N 1
ATOM 3699 C CA . LYS A 1 457 ? -14.386 58.541 12.413 1.00 83.19 457 LYS A CA 1
ATOM 3700 C C . LYS A 1 457 ? -15.082 59.847 12.774 1.00 83.19 457 LYS A C 1
ATOM 3702 O O . LYS A 1 457 ? -16.253 59.794 13.127 1.00 83.19 457 LYS A O 1
ATOM 3707 N N . SER A 1 458 ? -14.403 60.984 12.621 1.00 83.94 458 SER A N 1
ATOM 3708 C CA . SER A 1 458 ? -14.988 62.311 12.846 1.00 83.94 458 SER A CA 1
ATOM 3709 C C . SER A 1 458 ? -16.190 62.559 11.926 1.00 83.94 458 SER A C 1
ATOM 3711 O O . SER A 1 458 ? -17.246 62.984 12.387 1.00 83.94 458 SER A O 1
ATOM 3713 N N . ASP A 1 459 ? -16.092 62.194 10.644 1.00 80.56 459 ASP A N 1
ATOM 3714 C CA . ASP A 1 459 ? -17.201 62.311 9.689 1.00 80.56 459 ASP A CA 1
ATOM 3715 C C . ASP A 1 459 ? -18.375 61.389 10.044 1.00 80.56 459 ASP A C 1
ATOM 3717 O O . ASP A 1 459 ? -19.539 61.782 9.944 1.00 80.56 459 ASP A O 1
ATOM 3721 N N . ILE A 1 460 ? -18.092 60.159 10.488 1.00 82.25 460 ILE A N 1
ATOM 3722 C CA . ILE A 1 460 ? -19.109 59.217 10.971 1.00 82.25 460 ILE A CA 1
ATOM 3723 C C . ILE A 1 460 ? -19.766 59.749 12.246 1.00 82.25 460 ILE A C 1
ATOM 3725 O O . ILE A 1 460 ? -20.982 59.635 12.394 1.00 82.25 460 ILE A O 1
ATOM 3729 N N . GLU A 1 461 ? -19.001 60.336 13.164 1.00 82.25 461 GLU A N 1
ATOM 3730 C CA . GLU A 1 461 ? -19.519 60.955 14.382 1.00 82.25 461 GLU A CA 1
ATOM 3731 C C . GLU A 1 461 ? -20.406 62.151 14.051 1.00 82.25 461 GLU A C 1
ATOM 3733 O O . GLU A 1 461 ? -21.552 62.171 14.496 1.00 82.25 461 GLU A O 1
ATOM 3738 N N . ALA A 1 462 ? -19.959 63.055 13.178 1.00 80.31 462 ALA A N 1
ATOM 3739 C CA . ALA A 1 462 ? -20.743 64.187 12.697 1.00 80.31 462 ALA A CA 1
ATOM 3740 C C . ALA A 1 462 ? -22.022 63.736 11.973 1.00 80.31 462 ALA A C 1
ATOM 3742 O O . ALA A 1 462 ? -23.103 64.273 12.219 1.00 80.31 462 ALA A O 1
ATOM 3743 N N . ALA A 1 463 ? -21.946 62.699 11.132 1.00 76.19 463 ALA A N 1
ATOM 3744 C CA . ALA A 1 463 ? -23.109 62.120 10.463 1.00 76.19 463 ALA A CA 1
ATOM 3745 C C . ALA A 1 463 ? -24.073 61.456 11.458 1.00 76.19 463 ALA A C 1
ATOM 3747 O O . ALA A 1 463 ? -25.291 61.598 11.334 1.00 76.19 463 ALA A O 1
ATOM 3748 N N . ASN A 1 464 ? -23.553 60.768 12.475 1.00 79.06 464 ASN A N 1
ATOM 3749 C CA . ASN A 1 464 ? -24.350 60.181 13.549 1.00 79.06 464 ASN A CA 1
ATOM 3750 C C . ASN A 1 464 ? -24.984 61.251 14.436 1.00 79.06 464 ASN A C 1
ATOM 3752 O O . ASN A 1 464 ? -26.087 61.051 14.938 1.00 79.06 464 ASN A O 1
ATOM 3756 N N . GLU A 1 465 ? -24.314 62.378 14.638 1.00 82.12 465 GLU A N 1
ATOM 3757 C CA . GLU A 1 465 ? -24.808 63.514 15.405 1.00 82.12 465 GLU A CA 1
ATOM 3758 C C . GLU A 1 465 ? -25.886 64.270 14.633 1.00 82.12 465 GLU A C 1
ATOM 3760 O O . GLU A 1 465 ? -26.952 64.542 15.180 1.00 82.12 465 GLU A O 1
ATOM 3765 N N . ALA A 1 466 ? -25.690 64.472 13.329 1.00 77.00 466 ALA A N 1
ATOM 3766 C CA . ALA A 1 466 ? -26.718 64.961 12.421 1.00 77.00 466 ALA A CA 1
ATOM 3767 C C . ALA A 1 466 ? -27.919 64.007 12.378 1.00 77.00 466 ALA A C 1
ATOM 3769 O O . ALA A 1 466 ? -29.062 64.453 12.446 1.00 77.00 466 ALA A O 1
ATOM 3770 N N . MET A 1 467 ? -27.691 62.690 12.348 1.00 71.31 467 MET A N 1
ATOM 3771 C CA . MET A 1 467 ? -28.756 61.688 12.388 1.00 71.31 467 MET A CA 1
ATOM 3772 C C . MET A 1 467 ? -29.461 61.655 13.751 1.00 71.31 467 MET A C 1
ATOM 3774 O O . MET A 1 467 ? -30.680 61.498 13.796 1.00 71.31 467 MET A O 1
ATOM 3778 N N . ARG A 1 468 ? -28.737 61.847 14.862 1.00 78.75 468 ARG A N 1
ATOM 3779 C CA . ARG A 1 468 ? -29.300 62.010 16.213 1.00 78.75 468 ARG A CA 1
ATOM 3780 C C . ARG A 1 468 ? -30.129 63.284 16.305 1.00 78.75 468 ARG A C 1
ATOM 3782 O O . ARG A 1 468 ? -31.250 63.211 16.791 1.00 78.75 468 ARG A O 1
ATOM 3789 N N . ALA A 1 469 ? -29.644 64.404 15.781 1.00 76.06 469 ALA A N 1
ATOM 3790 C CA . ALA A 1 469 ? -30.372 65.666 15.726 1.00 76.06 469 ALA A CA 1
ATOM 3791 C C . ALA A 1 469 ? -31.625 65.546 14.849 1.00 76.06 469 ALA A C 1
ATOM 3793 O O . ALA A 1 469 ? -32.693 66.011 15.234 1.00 76.06 469 ALA A O 1
ATOM 3794 N N . LEU A 1 470 ? -31.536 64.857 13.708 1.00 74.12 470 LEU A N 1
ATOM 3795 C CA . LEU A 1 470 ? -32.676 64.593 12.831 1.00 74.12 470 LEU A CA 1
ATOM 3796 C C . LEU A 1 470 ? -33.690 63.655 13.497 1.00 74.12 470 LEU A C 1
ATOM 3798 O O . LEU A 1 470 ? -34.889 63.892 13.412 1.00 74.12 470 LEU A O 1
ATOM 3802 N N . ARG A 1 471 ? -33.225 62.624 14.215 1.00 74.19 471 ARG A N 1
ATOM 3803 C CA . ARG A 1 471 ? -34.075 61.738 15.023 1.00 74.19 471 ARG A CA 1
ATOM 3804 C C . ARG A 1 471 ? -34.715 62.478 16.184 1.00 74.19 471 ARG A C 1
ATOM 3806 O O . ARG A 1 471 ? -35.886 62.258 16.436 1.00 74.19 471 ARG A O 1
ATOM 3813 N N . GLN A 1 472 ? -33.997 63.358 16.873 1.00 74.50 472 GLN A N 1
ATOM 3814 C CA . GLN A 1 472 ? -34.560 64.190 17.933 1.00 74.50 472 GLN A CA 1
ATOM 3815 C C . GLN A 1 472 ? -35.584 65.171 17.371 1.00 74.50 472 GLN A C 1
ATOM 3817 O O . GLN A 1 472 ? -36.646 65.302 17.961 1.00 74.50 472 GLN A O 1
ATOM 3822 N N . ARG A 1 473 ? -35.325 65.782 16.207 1.00 72.00 473 ARG A N 1
ATOM 3823 C CA . ARG A 1 473 ? -36.303 66.610 15.483 1.00 72.00 473 ARG A CA 1
ATOM 3824 C C . ARG A 1 473 ? -37.529 65.799 15.083 1.00 72.00 473 ARG A C 1
ATOM 3826 O O . ARG A 1 473 ? -38.635 66.233 15.348 1.00 72.00 473 ARG A O 1
ATOM 3833 N N . TRP A 1 474 ? -37.348 64.591 14.559 1.00 69.19 474 TRP A N 1
ATOM 3834 C CA . TRP A 1 474 ? -38.446 63.706 14.172 1.00 69.19 474 TRP A CA 1
ATOM 3835 C C . TRP A 1 474 ? -39.238 63.171 15.373 1.00 69.19 474 TRP A C 1
ATOM 3837 O O . TRP A 1 474 ? -40.459 63.113 15.325 1.00 69.19 474 TRP A O 1
ATOM 3847 N N . VAL A 1 475 ? -38.573 62.813 16.477 1.00 72.06 475 VAL A N 1
ATOM 3848 C CA . VAL A 1 475 ? -39.212 62.388 17.735 1.00 72.06 475 VAL A CA 1
ATOM 3849 C C . VAL A 1 475 ? -39.913 63.567 18.407 1.00 72.06 475 VAL A C 1
ATOM 3851 O O . VAL A 1 475 ? -41.007 63.394 18.941 1.00 72.06 475 VAL A O 1
ATOM 3854 N N . ALA A 1 476 ? -39.325 64.763 18.361 1.00 65.50 476 ALA A N 1
ATOM 3855 C CA . ALA A 1 476 ? -39.964 65.990 18.815 1.00 65.50 476 ALA A CA 1
ATOM 3856 C C . ALA A 1 476 ? -41.182 66.318 17.947 1.00 65.50 476 ALA A C 1
ATOM 3858 O O . ALA A 1 476 ? -42.225 66.622 18.509 1.00 65.50 476 ALA A O 1
ATOM 3859 N N . ASP A 1 477 ? -41.096 66.162 16.625 1.00 63.69 477 ASP A N 1
ATOM 3860 C CA . ASP A 1 477 ? -42.210 66.332 15.689 1.00 63.69 477 ASP A CA 1
ATOM 3861 C C . ASP A 1 477 ? -43.281 65.251 15.850 1.00 63.69 477 ASP A C 1
ATOM 3863 O O . ASP A 1 477 ? -44.455 65.556 15.710 1.00 63.69 477 ASP A O 1
ATOM 3867 N N . GLN A 1 478 ? -42.925 64.018 16.219 1.00 61.62 478 GLN A N 1
ATOM 3868 C CA . GLN A 1 478 ? -43.851 62.921 16.534 1.00 61.62 478 GLN A CA 1
ATOM 3869 C C . GLN A 1 478 ? -44.542 63.096 17.889 1.00 61.62 478 GLN A C 1
ATOM 3871 O O . GLN A 1 478 ? -45.726 62.799 18.005 1.00 61.62 478 GLN A O 1
ATOM 3876 N N . ARG A 1 479 ? -43.834 63.591 18.915 1.00 60.19 479 ARG A N 1
ATOM 3877 C CA . ARG A 1 479 ? -44.435 63.975 20.206 1.00 60.19 479 ARG A CA 1
ATOM 3878 C C . ARG A 1 479 ? -45.341 65.186 20.036 1.00 60.19 479 ARG A C 1
ATOM 3880 O O . ARG A 1 479 ? -46.465 65.174 20.522 1.00 60.19 479 ARG A O 1
ATOM 3887 N N . ARG A 1 480 ? -44.881 66.176 19.264 1.00 52.31 480 ARG A N 1
ATOM 3888 C CA . ARG A 1 480 ? -45.682 67.309 18.804 1.00 52.31 480 ARG A CA 1
ATOM 3889 C C . ARG A 1 480 ? -46.900 66.816 18.055 1.00 52.31 480 ARG A C 1
ATOM 3891 O O . ARG A 1 480 ? -47.968 67.235 18.436 1.00 52.31 480 ARG A O 1
ATOM 3898 N N . SER A 1 481 ? -46.761 65.854 17.137 1.00 53.94 481 SER A N 1
ATOM 3899 C CA . SER A 1 481 ? -47.848 65.165 16.429 1.00 53.94 481 SER A CA 1
ATOM 3900 C C . SER A 1 481 ? -48.596 64.087 17.230 1.00 53.94 481 SER A C 1
ATOM 3902 O O . SER A 1 481 ? -49.434 63.385 16.656 1.00 53.94 481 SER A O 1
ATOM 3904 N N . LYS A 1 482 ? -48.400 64.015 18.553 1.00 52.03 482 LYS A N 1
ATOM 3905 C CA . LYS A 1 482 ? -49.258 63.262 19.478 1.00 52.03 482 LYS A CA 1
ATOM 3906 C C . LYS A 1 482 ? -50.039 64.113 20.493 1.00 52.03 482 LYS A C 1
ATOM 3908 O O . LYS A 1 482 ? -50.817 63.542 21.245 1.00 52.03 482 LYS A O 1
ATOM 3913 N N . MET A 1 483 ? -49.867 65.441 20.498 1.00 49.81 483 MET A N 1
ATOM 3914 C CA . MET A 1 483 ? -50.485 66.355 21.476 1.00 49.81 483 MET A CA 1
ATOM 3915 C C . MET A 1 483 ? -51.674 67.233 20.983 1.00 49.81 483 MET A C 1
ATOM 3917 O O . MET A 1 483 ? -52.550 67.500 21.790 1.00 49.81 483 MET A O 1
ATOM 3921 N N . LYS A 1 484 ? -51.789 67.666 19.713 1.00 47.75 484 LYS A N 1
ATOM 3922 C CA . LYS A 1 484 ? -53.002 68.317 19.110 1.00 47.75 484 LYS A CA 1
ATOM 3923 C C . LYS A 1 484 ? -54.291 67.504 18.834 1.00 47.75 484 LYS A C 1
ATOM 3925 O O . LYS A 1 484 ? -55.298 68.162 18.593 1.00 47.75 484 LYS A O 1
ATOM 3930 N N . GLN A 1 485 ? -54.378 66.178 18.832 1.00 46.19 485 GLN A N 1
ATOM 3931 C CA . GLN A 1 485 ? -55.683 65.508 18.623 1.00 46.19 485 GLN A CA 1
ATOM 3932 C C .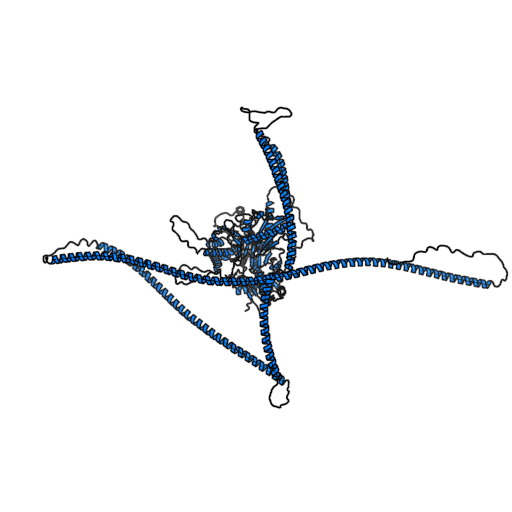 GLN A 1 485 ? -56.001 64.642 19.849 1.00 46.19 485 GLN A C 1
ATOM 3934 O O . GLN A 1 485 ? -55.385 63.599 20.085 1.00 46.19 485 GLN A O 1
ATOM 3939 N N . GLY A 1 486 ? -56.972 65.158 20.611 1.00 40.78 486 GLY A N 1
ATOM 3940 C CA . GLY A 1 486 ? -57.597 64.612 21.818 1.00 40.78 486 GLY A CA 1
ATOM 3941 C C . GLY A 1 486 ? -57.265 65.449 23.059 1.00 40.78 486 GLY A C 1
ATOM 3942 O O . GLY A 1 486 ? -56.231 65.219 23.665 1.00 40.78 486 GLY A O 1
ATOM 3943 N N . GLY A 1 487 ? -58.044 66.432 23.520 1.00 33.00 487 GLY A N 1
ATOM 3944 C CA . GLY A 1 487 ? -59.356 66.977 23.159 1.00 33.00 487 GLY A CA 1
ATOM 3945 C C . GLY A 1 487 ? -59.696 68.091 24.174 1.00 33.00 487 GLY A C 1
ATOM 3946 O O . GLY A 1 487 ? -59.115 68.134 25.255 1.00 33.00 487 GLY A O 1
ATOM 3947 N N . SER A 1 488 ? -60.584 69.023 23.821 1.00 30.75 488 SER A N 1
ATOM 3948 C CA . SER A 1 488 ? -61.064 70.108 24.690 1.00 30.75 488 SER A CA 1
ATOM 3949 C C . SER A 1 488 ? -61.630 69.604 26.025 1.00 30.75 488 SER A C 1
ATOM 3951 O O . SER A 1 488 ? -62.541 68.777 26.029 1.00 30.75 488 SER A O 1
ATOM 3953 N N . GLY A 1 489 ? -61.141 70.178 27.123 1.00 31.98 489 GLY A N 1
ATOM 3954 C CA . GLY A 1 489 ? -61.636 70.008 28.488 1.00 31.98 489 GLY A CA 1
ATOM 3955 C C . GLY A 1 489 ? -60.589 70.507 29.482 1.00 31.98 489 GLY A C 1
ATOM 3956 O O . GLY A 1 489 ? -59.724 69.731 29.861 1.00 31.98 489 GLY A O 1
ATOM 3957 N N . SER A 1 490 ? -60.650 71.813 29.784 1.00 28.61 490 SER A N 1
ATOM 3958 C CA . SER A 1 490 ? -60.171 72.515 30.999 1.00 28.61 490 SER A CA 1
ATOM 3959 C C . SER A 1 490 ? -59.408 71.653 32.022 1.00 28.61 490 SER A C 1
ATOM 3961 O O . SER A 1 490 ? -59.949 70.668 32.512 1.00 28.61 490 SER A O 1
ATOM 3963 N N . ASP A 1 491 ? -58.200 71.998 32.450 1.00 28.36 491 ASP A N 1
ATOM 3964 C CA . ASP A 1 491 ? -57.811 73.313 32.953 1.00 28.36 491 ASP A CA 1
ATOM 3965 C C . ASP A 1 491 ? -56.278 73.451 32.954 1.00 28.36 491 ASP A C 1
ATOM 3967 O O . ASP A 1 491 ? -55.569 72.450 33.040 1.00 28.36 491 ASP A O 1
ATOM 3971 N N . GLU A 1 492 ? -55.820 74.704 32.906 1.00 32.69 492 GLU A N 1
ATOM 3972 C CA . GLU A 1 492 ? -54.444 75.174 33.152 1.00 32.69 492 GLU A CA 1
ATOM 3973 C C . GLU A 1 492 ? -53.337 74.760 32.151 1.00 32.69 492 GLU A C 1
ATOM 3975 O O . GLU A 1 492 ? -53.041 73.595 31.932 1.00 32.69 492 GLU A O 1
ATOM 3980 N N . THR A 1 493 ? -52.542 75.643 31.543 1.00 33.53 493 THR A N 1
ATOM 3981 C CA . THR A 1 493 ? -52.436 77.111 31.431 1.00 33.53 493 THR A CA 1
ATOM 3982 C C . THR A 1 493 ? -51.449 77.291 30.250 1.00 33.53 493 THR A C 1
ATOM 3984 O O . THR A 1 493 ? -50.356 76.736 30.274 1.00 33.53 493 THR A O 1
ATOM 3987 N N . ILE A 1 494 ? -51.878 77.717 29.056 1.00 32.00 494 ILE A N 1
ATOM 3988 C CA . ILE A 1 494 ? -52.040 79.096 28.549 1.00 32.00 494 ILE A CA 1
ATOM 3989 C C . ILE A 1 494 ? -50.705 79.794 28.176 1.00 32.00 494 ILE A C 1
ATOM 3991 O O . ILE A 1 494 ? -49.806 79.906 29.001 1.00 32.00 494 ILE A O 1
ATOM 3995 N N . ASN A 1 495 ? -50.691 80.347 26.945 1.00 36.03 495 ASN A N 1
ATOM 3996 C CA . ASN A 1 495 ? -49.789 81.347 26.320 1.00 36.03 495 ASN A CA 1
ATOM 3997 C C . ASN A 1 495 ? -48.622 80.807 25.457 1.00 36.03 495 ASN A C 1
ATOM 3999 O O . ASN A 1 495 ? -47.762 80.096 25.949 1.00 36.03 495 ASN A O 1
ATOM 4003 N N . LEU A 1 496 ? -48.463 81.113 24.158 1.00 33.19 496 LEU A N 1
ATOM 4004 C CA . LEU A 1 496 ? -49.035 82.150 23.287 1.00 33.19 496 LEU A CA 1
ATOM 4005 C C . LEU A 1 496 ? -49.168 81.657 21.830 1.00 33.19 496 LEU A C 1
ATOM 4007 O O . LEU A 1 496 ? -48.266 81.052 21.249 1.00 33.19 496 LEU A O 1
ATOM 4011 N N . THR A 1 497 ? -50.327 81.981 21.268 1.00 28.14 497 THR A N 1
ATOM 4012 C CA . THR A 1 497 ? -50.795 81.902 19.884 1.00 28.14 497 THR A CA 1
ATOM 4013 C C . THR A 1 497 ? -50.084 82.884 18.945 1.00 28.14 497 THR A C 1
ATOM 4015 O O . THR A 1 497 ? -49.596 83.931 19.360 1.00 28.14 497 THR A O 1
ATOM 4018 N N . ALA A 1 498 ? -50.058 82.524 17.658 1.00 33.38 498 ALA A N 1
ATOM 4019 C CA . ALA A 1 498 ? -49.551 83.304 16.537 1.00 33.38 498 ALA A CA 1
ATOM 4020 C C . ALA A 1 498 ? -50.258 84.663 16.369 1.00 33.38 498 ALA A C 1
ATOM 4022 O O . ALA A 1 498 ? -51.480 84.704 16.249 1.00 33.38 498 ALA A O 1
ATOM 4023 N N . ASN A 1 499 ? -49.462 85.729 16.238 1.00 29.61 499 ASN A N 1
ATOM 4024 C CA . ASN A 1 499 ? -49.815 86.922 15.473 1.00 29.61 499 ASN A CA 1
ATOM 4025 C C . ASN A 1 499 ? -49.230 86.759 14.072 1.00 29.61 499 ASN A C 1
ATOM 4027 O O . ASN A 1 499 ? -48.026 86.899 13.917 1.00 29.61 499 ASN A O 1
ATOM 4031 N N . THR A 1 500 ? -50.100 86.361 13.139 1.00 27.88 500 THR A N 1
ATOM 4032 C CA . THR A 1 500 ? -50.421 87.072 11.886 1.00 27.88 500 THR A CA 1
ATOM 4033 C C . THR A 1 500 ? -49.329 87.849 11.160 1.00 27.88 500 THR A C 1
ATOM 4035 O O . THR A 1 500 ? -48.769 88.779 11.737 1.00 27.88 500 THR A O 1
ATOM 4038 N N . TRP A 1 501 ? -49.263 87.581 9.840 1.00 29.31 501 TRP A N 1
ATOM 4039 C CA . TRP A 1 501 ? -48.355 88.152 8.827 1.00 29.31 501 TRP A CA 1
ATOM 4040 C C . TRP A 1 501 ? -46.949 87.788 9.120 1.00 29.31 501 TRP A C 1
ATOM 4042 O O . TRP A 1 501 ? -46.635 87.763 10.298 1.00 29.31 501 TRP A O 1
ATOM 4052 N N . ASP A 1 502 ? -46.085 87.604 8.122 1.00 44.59 502 ASP A N 1
ATOM 4053 C CA . ASP A 1 502 ? -44.698 87.413 8.514 1.00 44.59 502 ASP A CA 1
ATOM 4054 C C . ASP A 1 502 ? -44.698 86.254 9.550 1.00 44.59 502 ASP A C 1
ATOM 4056 O O . ASP A 1 502 ? -45.386 85.257 9.337 1.00 44.59 502 ASP A O 1
ATOM 4060 N N . SER A 1 503 ? -44.112 86.426 10.731 1.00 33.38 503 SER A N 1
ATOM 4061 C CA . SER A 1 503 ? -44.570 85.818 12.002 1.00 33.38 503 SER A CA 1
ATOM 4062 C C . SER A 1 503 ? -45.855 84.939 11.986 1.00 33.38 503 SER A C 1
ATOM 4064 O O . SER A 1 503 ? -46.967 85.439 11.938 1.00 33.38 503 SER A O 1
ATOM 4066 N N . SER A 1 504 ? -45.774 83.599 12.071 1.00 26.00 504 SER A N 1
ATOM 4067 C CA . SER A 1 504 ? -46.947 82.760 12.437 1.00 26.00 504 SER A CA 1
ATOM 4068 C C . SER A 1 504 ? -46.595 81.283 12.737 1.00 26.00 504 SER A C 1
ATOM 4070 O O . SER A 1 504 ? -46.143 80.525 11.889 1.00 26.00 504 SER A O 1
ATOM 4072 N N . SER A 1 505 ? -46.787 80.887 13.999 1.00 25.33 505 SER A N 1
ATOM 4073 C CA . SER A 1 505 ? -46.567 79.569 14.653 1.00 25.33 505 SER A CA 1
ATOM 4074 C C . SER A 1 505 ? -47.803 78.622 14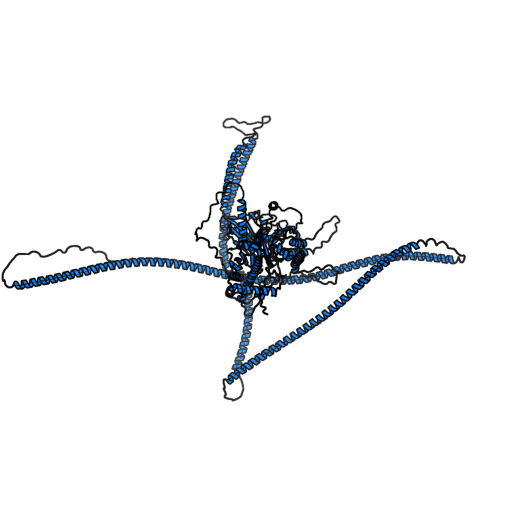.471 1.00 25.33 505 SER A C 1
ATOM 4076 O O . SER A 1 505 ? -48.774 79.077 13.871 1.00 25.33 505 SER A O 1
ATOM 4078 N N . PRO A 1 506 ? -47.989 77.448 15.145 1.00 43.62 506 PRO A N 1
ATOM 4079 C CA . PRO A 1 506 ? -47.178 76.215 15.332 1.00 43.62 506 PRO A CA 1
ATOM 4080 C C . PRO A 1 506 ? -47.948 74.835 15.279 1.00 43.62 506 PRO A C 1
ATOM 4082 O O . PRO A 1 506 ? -49.172 74.770 15.335 1.00 43.62 506 PRO A O 1
ATOM 4085 N N . VAL A 1 507 ? -47.177 73.717 15.241 1.00 31.44 507 VAL A N 1
ATOM 4086 C CA . VAL A 1 507 ? -47.190 72.401 15.991 1.00 31.44 507 VAL A CA 1
ATOM 4087 C C . VAL A 1 507 ? -48.374 71.404 16.033 1.00 31.44 507 VAL A C 1
ATOM 4089 O O . VAL A 1 507 ? -49.212 71.544 16.889 1.00 31.44 507 VAL A O 1
ATOM 4092 N N . GLY A 1 508 ? -48.354 70.367 15.169 1.00 33.28 508 GLY A N 1
ATOM 4093 C CA . GLY A 1 508 ? -48.813 68.931 15.191 1.00 33.28 508 GLY A CA 1
ATOM 4094 C C . GLY A 1 508 ? -49.893 68.292 16.098 1.00 33.28 508 GLY A C 1
ATOM 4095 O O . GLY A 1 508 ? -49.922 68.615 17.270 1.00 33.28 508 GLY A O 1
ATOM 4096 N N . ALA A 1 509 ? -50.710 67.346 15.552 1.00 32.16 509 ALA A N 1
ATOM 4097 C CA . ALA A 1 509 ? -51.014 65.968 16.062 1.00 32.16 509 ALA A CA 1
ATOM 4098 C C . ALA A 1 509 ? -52.416 65.347 15.944 1.00 32.16 509 ALA A C 1
ATOM 4100 O O . ALA A 1 509 ? -53.364 66.075 16.177 1.00 32.16 509 ALA A O 1
ATOM 4101 N N . THR A 1 510 ? -52.366 63.993 15.870 1.00 31.17 510 THR A N 1
ATOM 4102 C CA . THR A 1 510 ? -53.137 62.795 16.360 1.00 31.17 510 THR A CA 1
ATOM 4103 C C . THR A 1 510 ? -54.415 62.107 15.802 1.00 31.17 510 THR A C 1
ATOM 4105 O O . THR A 1 510 ? -55.547 62.536 15.776 1.00 31.17 510 THR A O 1
ATOM 4108 N N . ALA A 1 511 ? -54.306 60.788 15.788 1.00 25.53 511 ALA A N 1
ATOM 4109 C CA . ALA A 1 511 ? -55.427 59.853 15.855 1.00 25.53 511 ALA A CA 1
ATOM 4110 C C . ALA A 1 511 ? -56.084 59.584 14.503 1.00 25.53 511 ALA A C 1
ATOM 4112 O O . ALA A 1 511 ? -57.093 60.143 14.087 1.00 25.53 511 ALA A O 1
ATOM 4113 N N . SER A 1 512 ? -55.404 58.657 13.830 1.00 32.00 512 SER A N 1
ATOM 4114 C CA . SER A 1 512 ? -55.958 57.339 13.521 1.00 32.00 512 SER A CA 1
ATOM 4115 C C . SER A 1 512 ? -57.469 57.281 13.326 1.00 32.00 512 SER A C 1
ATOM 4117 O O . SER A 1 512 ? -58.246 57.298 14.273 1.00 32.00 512 SER A O 1
ATOM 4119 N N . ALA A 1 513 ? -57.841 57.027 12.092 1.00 29.86 513 ALA A N 1
ATOM 4120 C CA . ALA A 1 513 ? -58.561 55.820 11.736 1.00 29.86 513 ALA A CA 1
ATOM 4121 C C . ALA A 1 513 ? -58.141 55.606 10.282 1.00 29.86 513 ALA A C 1
ATOM 4123 O O . ALA A 1 513 ? -58.332 56.459 9.425 1.00 29.86 513 ALA A O 1
ATOM 4124 N N . ASP A 1 514 ? -57.198 54.708 10.074 1.00 39.34 514 ASP A N 1
ATOM 4125 C CA . ASP A 1 514 ? -57.559 53.353 9.697 1.00 39.34 514 ASP A CA 1
ATOM 4126 C C . ASP A 1 514 ? -57.688 53.234 8.172 1.00 39.34 514 ASP A C 1
ATOM 4128 O O . ASP A 1 514 ? -58.074 54.129 7.425 1.00 39.34 514 ASP A O 1
ATOM 4132 N N . THR A 1 515 ? -57.311 52.049 7.723 1.00 38.25 515 THR A N 1
ATOM 4133 C CA . THR A 1 515 ? -57.862 51.375 6.548 1.00 38.25 515 THR A CA 1
ATOM 4134 C C . THR A 1 515 ? -57.339 51.633 5.131 1.00 38.25 515 THR A C 1
ATOM 4136 O O . THR A 1 515 ? -57.580 50.747 4.319 1.00 38.25 515 THR A O 1
ATOM 4139 N N . MET A 1 516 ? -56.567 52.671 4.766 1.00 34.19 516 MET A N 1
ATOM 4140 C CA . MET A 1 516 ? -56.151 52.779 3.334 1.00 34.19 516 MET A CA 1
ATOM 4141 C C . MET A 1 516 ? -54.712 53.202 2.992 1.00 34.19 516 MET A C 1
ATOM 4143 O O . MET A 1 516 ? -54.268 52.954 1.871 1.00 34.19 516 MET A O 1
ATOM 4147 N N . ALA A 1 517 ? -53.921 53.740 3.927 1.00 35.19 517 ALA A N 1
ATOM 4148 C CA . ALA A 1 517 ? -52.530 54.150 3.646 1.00 35.19 517 ALA A CA 1
ATOM 4149 C C . ALA A 1 517 ? -51.485 53.020 3.806 1.00 35.19 517 ALA A C 1
ATOM 4151 O O . ALA A 1 517 ? -50.340 53.149 3.355 1.00 35.19 517 ALA A O 1
ATOM 4152 N N . GLY A 1 518 ? -51.882 51.891 4.403 1.00 36.94 518 GLY A N 1
ATOM 4153 C CA . GLY A 1 518 ? -51.032 50.708 4.557 1.00 36.94 518 GLY A CA 1
ATOM 4154 C C . GLY A 1 518 ? -50.787 49.947 3.251 1.00 36.94 518 GLY A C 1
ATOM 4155 O O . GLY A 1 518 ? -49.763 49.295 3.125 1.00 36.94 518 GLY A O 1
ATOM 4156 N N . ALA A 1 519 ? -51.669 50.053 2.252 1.00 37.75 519 ALA A N 1
ATOM 4157 C CA . ALA A 1 519 ? -51.571 49.245 1.032 1.00 37.75 519 ALA A CA 1
ATOM 4158 C C . ALA A 1 519 ? -50.735 49.899 -0.085 1.00 37.75 519 ALA A C 1
ATOM 4160 O O . ALA A 1 519 ? -50.035 49.202 -0.812 1.00 37.75 519 ALA A O 1
ATOM 4161 N N . LEU A 1 520 ? -50.745 51.231 -0.213 1.00 38.53 520 LEU A N 1
ATOM 4162 C CA . LEU A 1 520 ? -50.113 51.927 -1.348 1.00 38.53 520 LEU A CA 1
ATOM 4163 C C . LEU A 1 520 ? -48.703 52.470 -1.046 1.00 38.53 520 LEU A C 1
ATOM 4165 O O . LEU A 1 520 ? -47.857 52.492 -1.940 1.00 38.53 520 LEU A O 1
ATOM 4169 N N . SER A 1 521 ? -48.390 52.802 0.215 1.00 40.72 521 SER A N 1
ATOM 4170 C CA . SER A 1 521 ? -47.010 53.120 0.634 1.00 40.72 521 SER A CA 1
ATOM 4171 C C . SER A 1 521 ? -46.144 51.860 0.748 1.00 40.72 521 SER A C 1
ATOM 4173 O O . SER A 1 521 ? -44.978 51.870 0.345 1.00 40.72 521 SER A O 1
ATOM 4175 N N . VAL A 1 522 ? -46.745 50.743 1.178 1.00 44.91 522 VAL A N 1
ATOM 4176 C CA . VAL A 1 522 ? -46.136 49.412 1.103 1.00 44.91 522 VAL A CA 1
ATOM 4177 C C . VAL A 1 522 ? -45.909 49.019 -0.350 1.00 44.91 522 VAL A C 1
ATOM 4179 O O . VAL A 1 522 ? -44.864 48.456 -0.622 1.00 44.91 522 VAL A O 1
ATOM 4182 N N . LEU A 1 523 ? -46.770 49.390 -1.307 1.00 40.78 523 LEU A N 1
ATOM 4183 C CA . LEU A 1 523 ? -46.543 49.078 -2.724 1.00 40.78 523 LEU A CA 1
ATOM 4184 C C . LEU A 1 523 ? -45.373 49.862 -3.342 1.00 40.78 523 LEU A C 1
ATOM 4186 O O . LEU A 1 523 ? -44.615 49.284 -4.118 1.00 40.78 523 LEU A O 1
ATOM 4190 N N . ALA A 1 524 ? -45.186 51.138 -2.983 1.00 42.59 524 ALA A N 1
ATOM 4191 C CA . ALA A 1 524 ? -44.102 51.992 -3.490 1.00 42.59 524 ALA A CA 1
ATOM 4192 C C . ALA A 1 524 ? -42.738 51.678 -2.839 1.00 42.59 524 ALA A C 1
ATOM 4194 O O . ALA A 1 524 ? -41.710 51.585 -3.517 1.00 42.59 524 ALA A O 1
ATOM 4195 N N . VAL A 1 525 ? -42.725 51.430 -1.522 1.00 47.22 525 VAL A N 1
ATOM 4196 C CA . VAL A 1 525 ? -41.530 50.949 -0.811 1.00 47.22 525 VAL A CA 1
ATOM 4197 C C . VAL A 1 525 ? -41.238 49.495 -1.183 1.00 47.22 525 VAL A C 1
ATOM 4199 O O . VAL A 1 525 ? -40.071 49.154 -1.334 1.00 47.22 525 VAL A O 1
ATOM 4202 N N . ALA A 1 526 ? -42.249 48.662 -1.455 1.00 45.44 526 ALA A N 1
ATOM 4203 C CA . ALA A 1 526 ? -42.054 47.335 -2.034 1.00 45.44 526 ALA A CA 1
ATOM 4204 C C . ALA A 1 526 ? -41.561 47.409 -3.478 1.00 45.44 526 ALA A C 1
ATOM 4206 O O . ALA A 1 526 ? -40.754 46.575 -3.839 1.00 45.44 526 ALA A O 1
ATOM 4207 N N . THR A 1 527 ? -41.920 48.395 -4.306 1.00 42.44 527 THR A N 1
ATOM 4208 C CA . THR A 1 527 ? -41.323 48.511 -5.654 1.00 42.44 527 THR A CA 1
ATOM 4209 C C . THR A 1 527 ? -39.870 48.982 -5.597 1.00 42.44 527 THR A C 1
ATOM 4211 O O . THR A 1 527 ? -39.046 48.477 -6.362 1.00 42.44 527 THR A O 1
ATOM 4214 N N . ALA A 1 528 ? -39.507 49.864 -4.659 1.00 42.94 528 ALA A N 1
ATOM 4215 C CA . ALA A 1 528 ? -38.118 50.273 -4.413 1.00 42.94 528 ALA A CA 1
ATOM 4216 C C . ALA A 1 528 ? -37.279 49.164 -3.740 1.00 42.94 528 ALA A C 1
ATOM 4218 O O . ALA A 1 528 ? -36.120 48.944 -4.099 1.00 42.94 528 ALA A O 1
ATOM 4219 N N . ALA A 1 529 ? -37.871 48.412 -2.808 1.00 45.91 529 ALA A N 1
ATOM 4220 C CA . ALA A 1 529 ? -37.258 47.249 -2.179 1.00 45.91 529 ALA A CA 1
ATOM 4221 C C . ALA A 1 529 ? -37.144 46.098 -3.176 1.00 45.91 529 ALA A C 1
ATOM 4223 O O . ALA A 1 529 ? -36.059 45.574 -3.310 1.00 45.91 529 ALA A O 1
ATOM 4224 N N . VAL A 1 530 ? -38.161 45.790 -3.984 1.00 46.34 530 VAL A N 1
ATOM 4225 C CA . VAL A 1 530 ? -38.126 44.756 -5.036 1.00 46.34 530 VAL A CA 1
ATOM 4226 C C . VAL A 1 530 ? -37.206 45.143 -6.190 1.00 46.34 530 VAL A C 1
ATOM 4228 O O . VAL A 1 530 ? -36.619 44.255 -6.791 1.00 46.34 530 VAL A O 1
ATOM 4231 N N . THR A 1 531 ? -36.980 46.426 -6.499 1.00 44.34 531 THR A N 1
ATOM 4232 C CA . THR A 1 531 ? -35.929 46.831 -7.460 1.00 44.34 531 THR A CA 1
ATOM 4233 C C . THR A 1 531 ? -34.524 46.770 -6.855 1.00 44.34 531 THR A C 1
ATOM 4235 O O . THR A 1 531 ? -33.574 46.459 -7.576 1.00 44.34 531 THR A O 1
ATOM 4238 N N . ARG A 1 532 ? -34.366 46.969 -5.539 1.00 45.16 532 ARG A N 1
ATOM 4239 C CA . ARG A 1 532 ? -33.098 46.772 -4.808 1.00 45.16 532 ARG A CA 1
ATOM 4240 C C . ARG A 1 532 ? -32.807 45.289 -4.546 1.00 45.16 532 ARG A C 1
ATOM 4242 O O . ARG A 1 532 ? -31.666 44.874 -4.723 1.00 45.16 532 ARG A O 1
ATOM 4249 N N . GLU A 1 533 ? -33.830 44.485 -4.278 1.00 49.75 533 GLU A N 1
ATOM 4250 C CA . GLU A 1 533 ? -33.826 43.025 -4.187 1.00 49.75 533 GLU A CA 1
ATOM 4251 C C . GLU A 1 533 ? -33.647 42.422 -5.576 1.00 49.75 533 GLU A C 1
ATOM 4253 O O . GLU A 1 533 ? -32.868 41.504 -5.700 1.00 49.75 533 GLU A O 1
ATOM 4258 N N . ARG A 1 534 ? -34.231 42.968 -6.655 1.00 41.22 534 ARG A N 1
ATOM 4259 C CA . ARG A 1 534 ? -33.934 42.550 -8.040 1.00 41.22 534 ARG A CA 1
ATOM 4260 C C . ARG A 1 534 ? -32.549 42.977 -8.478 1.00 41.22 534 ARG A C 1
ATOM 4262 O O . ARG A 1 534 ? -31.948 42.228 -9.223 1.00 41.22 534 ARG A O 1
ATOM 4269 N N . ARG A 1 535 ? -31.990 44.114 -8.049 1.00 43.88 535 ARG A N 1
ATOM 4270 C CA . ARG A 1 535 ? -30.591 44.488 -8.356 1.00 43.88 535 ARG A CA 1
ATOM 4271 C C . ARG A 1 535 ? -29.587 43.690 -7.522 1.00 43.88 535 ARG A C 1
ATOM 4273 O O . ARG A 1 535 ? -28.538 43.330 -8.047 1.00 43.88 535 ARG A O 1
ATOM 4280 N N . ARG A 1 536 ? -29.916 43.345 -6.271 1.00 44.22 536 ARG A N 1
ATOM 4281 C CA . ARG A 1 536 ? -29.136 42.445 -5.407 1.00 44.22 536 ARG A CA 1
ATOM 4282 C C . ARG A 1 536 ? -29.286 40.993 -5.846 1.00 44.22 536 ARG A C 1
ATOM 4284 O O . ARG A 1 536 ? -28.279 40.322 -5.947 1.00 44.22 536 ARG A O 1
ATOM 4291 N N . ALA A 1 537 ? -30.469 40.550 -6.248 1.00 43.72 537 ALA A N 1
ATOM 4292 C CA . ALA A 1 537 ? -30.739 39.252 -6.856 1.00 43.72 537 ALA A CA 1
ATOM 4293 C C . ALA A 1 537 ? -30.258 39.187 -8.302 1.00 43.72 537 ALA A C 1
ATOM 4295 O O . ALA A 1 537 ? -29.935 38.104 -8.727 1.00 43.72 537 ALA A O 1
ATOM 4296 N N . SER A 1 538 ? -30.104 40.292 -9.040 1.00 38.16 538 SER A N 1
ATOM 4297 C CA . SER A 1 538 ? -29.447 40.318 -10.361 1.00 38.16 538 SER A CA 1
ATOM 4298 C C . SER A 1 538 ? -27.933 40.446 -10.247 1.00 38.16 538 SER A C 1
ATOM 4300 O O . SER A 1 538 ? -27.249 40.062 -11.181 1.00 38.16 538 SER A O 1
ATOM 4302 N N . ARG A 1 539 ? -27.384 40.936 -9.122 1.00 42.28 539 ARG A N 1
ATOM 4303 C CA . ARG A 1 539 ? -25.948 40.865 -8.779 1.00 42.28 539 ARG A CA 1
ATOM 4304 C C . ARG A 1 539 ? -25.566 39.526 -8.151 1.00 42.28 539 ARG A C 1
ATOM 4306 O O . ARG A 1 539 ? -24.506 39.022 -8.472 1.00 42.28 539 ARG A O 1
ATOM 4313 N N . VAL A 1 540 ? -26.434 38.928 -7.339 1.00 43.84 540 VAL A N 1
ATOM 4314 C CA . VAL A 1 540 ? -26.316 37.566 -6.792 1.00 43.84 540 VAL A CA 1
ATOM 4315 C C . VAL A 1 540 ? -26.680 36.538 -7.859 1.00 43.84 540 VAL A C 1
ATOM 4317 O O . VAL A 1 540 ? -26.043 35.500 -7.900 1.00 43.84 540 VAL A O 1
ATOM 4320 N N . ALA A 1 541 ? -27.597 36.828 -8.788 1.00 37.16 541 ALA A N 1
ATOM 4321 C CA . ALA A 1 541 ? -27.802 36.026 -9.992 1.00 37.16 541 ALA A CA 1
ATOM 4322 C C . ALA A 1 541 ? -26.736 36.313 -11.042 1.00 37.16 541 ALA A C 1
ATOM 4324 O O . ALA A 1 541 ? -26.355 35.360 -11.681 1.00 37.16 541 ALA A O 1
ATOM 4325 N N . ARG A 1 542 ? -26.157 37.520 -11.200 1.00 36.19 542 ARG A N 1
ATOM 4326 C CA . ARG A 1 542 ? -24.938 37.694 -12.026 1.00 36.19 542 ARG A CA 1
ATOM 4327 C C . ARG A 1 542 ? -23.749 36.971 -11.408 1.00 36.19 542 ARG A C 1
ATOM 4329 O O . ARG A 1 542 ? -23.031 36.330 -12.148 1.00 36.19 542 ARG A O 1
ATOM 4336 N N . ALA A 1 543 ? -23.571 36.997 -10.089 1.00 35.94 543 ALA A N 1
ATOM 4337 C CA . ALA A 1 543 ? -22.526 36.237 -9.405 1.00 35.94 543 ALA A CA 1
ATOM 4338 C C . ALA A 1 543 ? -22.787 34.720 -9.490 1.00 35.94 543 ALA A C 1
ATOM 4340 O O . ALA A 1 543 ? -21.884 33.976 -9.847 1.00 35.94 543 ALA A O 1
ATOM 4341 N N . LYS A 1 544 ? -24.032 34.252 -9.311 1.00 35.19 544 LYS A N 1
ATOM 4342 C CA . LYS A 1 544 ? -24.423 32.840 -9.516 1.00 35.19 544 LYS A CA 1
ATOM 4343 C C . LYS A 1 544 ? -24.450 32.411 -10.993 1.00 35.19 544 LYS A C 1
ATOM 4345 O O . LYS A 1 544 ? -24.295 31.231 -11.281 1.00 35.19 544 LYS A O 1
ATOM 4350 N N . MET A 1 545 ? -24.625 33.336 -11.936 1.00 31.14 545 MET A N 1
ATOM 4351 C CA . MET A 1 545 ? -24.614 33.089 -13.387 1.00 31.14 545 MET A CA 1
ATOM 4352 C C . MET A 1 545 ? -23.189 33.171 -13.953 1.00 31.14 545 MET A C 1
ATOM 4354 O O . MET A 1 545 ? -22.898 32.477 -14.920 1.00 31.14 545 MET A O 1
ATOM 4358 N N . ILE A 1 546 ? -22.279 33.912 -13.306 1.00 35.50 546 ILE A N 1
ATOM 4359 C CA . ILE A 1 546 ? -20.828 33.856 -13.553 1.00 35.50 546 ILE A CA 1
ATOM 4360 C C . ILE A 1 546 ? -20.249 32.529 -13.022 1.00 35.50 546 ILE A C 1
ATOM 4362 O O . ILE A 1 546 ? -19.437 31.912 -13.702 1.00 35.50 546 ILE A O 1
ATOM 4366 N N . VAL A 1 547 ? -20.756 32.003 -11.897 1.00 39.34 547 VAL A N 1
ATOM 4367 C CA . VAL A 1 547 ? -20.371 30.675 -11.362 1.00 39.34 547 VAL A CA 1
ATOM 4368 C C . VAL A 1 547 ? -20.885 29.498 -12.216 1.00 39.34 547 VAL A C 1
ATOM 4370 O O . VAL A 1 547 ? -20.332 28.405 -12.152 1.00 39.34 547 VAL A O 1
ATOM 4373 N N . ARG A 1 548 ? -21.861 29.698 -13.114 1.00 41.44 548 ARG A N 1
ATOM 4374 C CA . ARG A 1 548 ? -22.312 28.652 -14.061 1.00 41.44 548 ARG A CA 1
ATOM 4375 C C . ARG A 1 548 ? -21.419 28.467 -15.299 1.00 41.44 548 ARG A C 1
ATOM 4377 O O . ARG A 1 548 ? -21.749 27.649 -16.151 1.00 41.44 548 ARG A O 1
ATOM 4384 N N . ARG A 1 549 ? -20.293 29.185 -15.402 1.00 44.88 549 ARG A N 1
ATOM 4385 C CA . ARG A 1 549 ? -19.269 28.985 -16.450 1.00 44.88 549 ARG A CA 1
ATOM 4386 C C . ARG A 1 549 ? -17.878 28.645 -15.897 1.00 44.88 549 ARG A C 1
ATOM 4388 O O . ARG A 1 549 ? -16.906 28.706 -16.641 1.00 44.88 549 ARG A O 1
ATOM 4395 N N . GLY A 1 550 ? -17.779 28.303 -14.611 1.00 61.28 550 GLY A N 1
ATOM 4396 C CA . GLY A 1 550 ? -16.551 27.763 -14.031 1.00 61.28 550 GLY A CA 1
ATOM 4397 C C . GLY A 1 550 ? -16.398 26.264 -14.302 1.00 61.28 550 GLY A C 1
ATOM 4398 O O . GLY A 1 550 ? -17.391 25.555 -14.478 1.00 61.28 550 GLY A O 1
ATOM 4399 N N . VAL A 1 551 ? -15.161 25.770 -14.331 1.00 77.50 551 VAL A N 1
ATOM 4400 C CA . VAL A 1 551 ? -14.879 24.334 -14.460 1.00 77.50 551 VAL A CA 1
ATOM 4401 C C . VAL A 1 551 ? -15.410 23.620 -13.214 1.00 77.50 551 VAL A C 1
ATOM 4403 O O . VAL A 1 551 ? -15.074 23.986 -12.088 1.00 77.50 551 VAL A O 1
ATOM 4406 N N . ARG A 1 552 ? -16.264 22.608 -13.401 1.00 88.00 552 ARG A N 1
ATOM 4407 C CA . ARG A 1 552 ? -16.735 21.757 -12.299 1.00 88.00 552 ARG A CA 1
ATOM 4408 C C . ARG A 1 552 ? -15.630 20.771 -11.938 1.00 88.00 552 ARG A C 1
ATOM 4410 O O . ARG A 1 552 ? -15.116 20.087 -12.824 1.00 88.00 552 ARG A O 1
ATOM 4417 N N . VAL A 1 553 ? -15.292 20.706 -10.655 1.00 92.25 553 VAL A N 1
ATOM 4418 C CA . VAL A 1 553 ? -14.150 19.951 -10.138 1.00 92.25 553 VAL A CA 1
ATOM 4419 C C . VAL A 1 553 ? -14.603 18.913 -9.109 1.00 92.25 553 VAL A C 1
ATOM 4421 O O . VAL A 1 553 ? -15.447 19.184 -8.258 1.00 92.25 553 VAL A O 1
ATOM 4424 N N . LEU A 1 554 ? -14.026 17.721 -9.195 1.00 94.88 554 LEU A N 1
ATOM 4425 C CA . LEU A 1 554 ? -14.093 16.630 -8.231 1.00 94.88 554 LEU A CA 1
ATOM 4426 C C . LEU A 1 554 ? -12.782 16.613 -7.448 1.00 94.88 554 LEU A C 1
ATOM 4428 O O . LEU A 1 554 ? -11.713 16.637 -8.055 1.00 94.88 554 LEU A O 1
ATOM 4432 N N . LEU A 1 555 ? -12.848 16.564 -6.122 1.00 96.31 555 LEU A N 1
ATOM 4433 C CA . LEU A 1 555 ? -11.661 16.434 -5.281 1.00 96.31 555 LEU A CA 1
ATOM 4434 C C . LEU A 1 555 ? -11.524 14.979 -4.820 1.00 96.31 555 LEU A C 1
ATOM 4436 O O . LEU A 1 555 ? -12.423 14.442 -4.176 1.00 96.31 555 LEU A O 1
ATOM 4440 N N . ALA A 1 556 ? -10.406 14.344 -5.150 1.00 97.31 556 ALA A N 1
ATOM 4441 C CA . ALA A 1 556 ? -10.073 12.988 -4.736 1.00 97.31 556 ALA A CA 1
ATOM 4442 C C . ALA A 1 556 ? -8.929 13.025 -3.720 1.00 97.31 556 ALA A C 1
ATOM 4444 O O . ALA A 1 556 ? -7.874 13.604 -3.988 1.00 97.31 556 ALA A O 1
ATOM 4445 N N . ILE A 1 557 ? -9.139 12.411 -2.559 1.00 97.94 557 ILE A N 1
ATOM 4446 C CA . ILE A 1 557 ? -8.162 12.347 -1.470 1.00 97.94 557 ILE A CA 1
ATOM 4447 C C . ILE A 1 557 ? -7.769 10.887 -1.269 1.00 97.94 557 ILE A C 1
ATOM 4449 O O . ILE A 1 557 ? -8.613 10.068 -0.929 1.00 97.94 557 ILE A O 1
ATOM 4453 N N . ASP A 1 558 ? -6.496 10.567 -1.466 1.00 96.38 558 ASP A N 1
ATOM 4454 C CA . ASP A 1 558 ? -5.936 9.224 -1.298 1.00 96.38 558 ASP A CA 1
ATOM 4455 C C . ASP A 1 558 ? -5.069 9.193 -0.032 1.00 96.38 558 ASP A C 1
ATOM 4457 O O . ASP A 1 558 ? -4.019 9.834 0.043 1.00 96.38 558 ASP A O 1
ATOM 4461 N N . ILE A 1 559 ? -5.547 8.493 0.995 1.00 95.06 559 ILE A N 1
ATOM 4462 C CA . ILE A 1 559 ? -4.896 8.327 2.294 1.00 95.06 559 ILE A CA 1
ATOM 4463 C C . ILE A 1 559 ? -4.135 6.996 2.278 1.00 95.06 559 ILE A C 1
ATOM 4465 O O . ILE A 1 559 ? -4.648 5.967 2.727 1.00 95.06 559 ILE A O 1
ATOM 4469 N N . GLY A 1 560 ? -2.911 7.018 1.748 1.00 88.94 560 GLY A N 1
ATOM 4470 C CA . GLY A 1 560 ? -2.012 5.864 1.703 1.00 88.94 560 GLY A CA 1
ATOM 4471 C C . GLY A 1 560 ? -1.158 5.709 2.967 1.00 88.94 560 GLY A C 1
ATOM 4472 O O . GLY A 1 560 ? -1.024 6.623 3.776 1.00 88.94 560 GLY A O 1
ATOM 4473 N N . SER A 1 561 ? -0.537 4.540 3.142 1.00 82.62 561 SER A N 1
ATOM 4474 C CA . SER A 1 561 ? 0.317 4.246 4.308 1.00 82.62 561 SER A CA 1
ATOM 4475 C C . SER A 1 561 ? 1.679 4.960 4.278 1.00 82.62 561 SER A C 1
ATOM 4477 O O . SER A 1 561 ? 2.261 5.226 5.331 1.00 82.62 561 SER A O 1
ATOM 4479 N N . SER A 1 562 ? 2.168 5.334 3.091 1.00 82.69 562 SER A N 1
ATOM 4480 C CA . SER A 1 562 ? 3.451 6.031 2.877 1.00 82.69 562 SER A CA 1
ATOM 4481 C C . SER A 1 562 ? 3.312 7.448 2.305 1.00 82.69 562 SER A C 1
ATOM 4483 O O . SER A 1 562 ? 4.281 8.216 2.265 1.00 82.69 562 SER A O 1
ATOM 4485 N N . SER A 1 563 ? 2.116 7.823 1.851 1.00 90.12 563 SER A N 1
ATOM 4486 C CA . SER A 1 563 ? 1.819 9.184 1.415 1.00 90.12 563 SER A CA 1
ATOM 4487 C C . SER A 1 563 ? 0.327 9.483 1.433 1.00 90.12 563 SER A C 1
ATOM 4489 O O . SER A 1 563 ? -0.467 8.622 1.064 1.00 90.12 563 SER A O 1
ATOM 4491 N N . VAL A 1 564 ? -0.023 10.738 1.715 1.00 94.69 564 VAL A N 1
ATOM 4492 C CA . VAL A 1 564 ? -1.355 11.293 1.459 1.00 94.69 564 VAL A CA 1
ATOM 4493 C C . VAL A 1 564 ? -1.313 12.100 0.168 1.00 94.69 564 VAL A C 1
ATOM 4495 O O . VAL A 1 564 ? -0.394 12.900 -0.042 1.00 94.69 564 VAL A O 1
ATOM 4498 N N . ARG A 1 565 ? -2.308 11.915 -0.698 1.00 95.12 565 ARG A N 1
ATOM 4499 C CA . ARG A 1 565 ? -2.456 12.663 -1.945 1.00 95.12 565 ARG A CA 1
ATOM 4500 C C . ARG A 1 565 ? -3.796 13.370 -2.001 1.00 95.12 565 ARG A C 1
ATOM 4502 O O . ARG A 1 565 ? -4.796 12.886 -1.484 1.00 95.12 565 ARG A O 1
ATOM 4509 N N . CYS A 1 566 ? -3.809 14.517 -2.662 1.00 97.12 566 CYS A N 1
ATOM 4510 C CA . CYS A 1 566 ? -5.027 15.247 -2.976 1.00 97.12 566 CYS A CA 1
ATOM 4511 C C . CYS A 1 566 ? -4.957 15.675 -4.437 1.00 97.12 566 CYS A C 1
ATOM 4513 O O . CYS A 1 566 ? -3.969 16.274 -4.859 1.00 97.12 566 CYS A O 1
ATOM 4515 N N . SER A 1 567 ? -5.968 15.300 -5.215 1.00 96.19 567 SER A N 1
ATOM 4516 C CA . SER A 1 567 ? -6.019 15.502 -6.660 1.00 96.19 567 SER A CA 1
ATOM 4517 C C . SER A 1 567 ? -7.349 16.101 -7.090 1.00 96.19 567 SER A C 1
ATOM 4519 O O . SER A 1 567 ? -8.408 15.667 -6.641 1.00 96.19 567 SER A O 1
ATOM 4521 N N . ALA A 1 568 ? -7.303 17.096 -7.972 1.00 94.38 568 ALA A N 1
ATOM 4522 C CA . ALA A 1 568 ? -8.492 17.717 -8.543 1.00 94.38 568 ALA A CA 1
ATOM 4523 C C . ALA A 1 568 ? -8.746 17.194 -9.962 1.00 94.38 568 ALA A C 1
ATOM 4525 O O . ALA A 1 568 ? -7.851 17.241 -10.801 1.00 94.38 568 ALA A O 1
ATOM 4526 N N . TYR A 1 569 ? -9.964 16.742 -10.250 1.00 93.69 569 TYR A N 1
ATOM 4527 C CA . TYR A 1 569 ? -10.377 16.231 -11.560 1.00 93.69 569 TYR A CA 1
ATOM 4528 C C . TYR A 1 569 ? -11.544 17.034 -12.122 1.00 93.69 569 TYR A C 1
ATOM 4530 O O . TYR A 1 569 ? -12.374 17.539 -11.376 1.00 93.69 569 TYR A O 1
ATOM 4538 N N . THR A 1 570 ? -11.652 17.141 -13.440 1.00 90.25 570 THR A N 1
ATOM 4539 C CA . THR A 1 570 ? -12.850 17.670 -14.092 1.00 90.25 570 THR A CA 1
ATOM 4540 C C . THR A 1 570 ? -13.984 16.651 -14.047 1.00 90.25 570 THR A C 1
ATOM 4542 O O . THR A 1 570 ? -13.767 15.439 -14.020 1.00 90.25 570 THR A O 1
ATOM 4545 N N . VAL A 1 571 ? -15.220 17.143 -14.064 1.00 86.50 571 VAL A N 1
ATOM 4546 C CA . VAL A 1 571 ? -16.401 16.286 -14.221 1.00 86.50 571 VAL A CA 1
ATOM 4547 C C . VAL A 1 571 ? -16.506 15.837 -15.674 1.00 86.50 571 VAL A C 1
ATOM 4549 O O . VAL A 1 571 ? -16.576 16.672 -16.575 1.00 86.50 571 VAL A O 1
ATOM 4552 N N . GLY A 1 572 ? -16.542 14.527 -15.901 1.00 79.62 572 GLY A N 1
ATOM 4553 C CA . GLY A 1 572 ? -16.614 13.933 -17.232 1.00 79.62 572 GLY A CA 1
ATOM 4554 C C . GLY A 1 572 ? -16.518 12.412 -17.187 1.00 79.62 572 GLY A C 1
ATOM 4555 O O . GLY A 1 572 ? -16.326 11.824 -16.121 1.00 79.62 572 GLY A O 1
ATOM 4556 N N . SER A 1 573 ? -16.658 11.778 -18.349 1.00 78.69 573 SER A N 1
ATOM 4557 C CA . SER A 1 573 ? -16.440 10.342 -18.521 1.00 78.69 573 SER A CA 1
ATOM 4558 C C . SER A 1 573 ? -15.457 10.119 -19.682 1.00 78.69 573 SER A C 1
ATOM 4560 O O . SER A 1 573 ? -15.865 10.266 -20.836 1.00 78.69 573 SER A O 1
ATOM 4562 N N . PRO A 1 574 ? -14.164 9.841 -19.411 1.00 81.50 574 PRO A N 1
ATOM 4563 C CA . PRO A 1 574 ? -13.541 9.746 -18.086 1.00 81.50 574 PRO A CA 1
ATOM 4564 C C . PRO A 1 574 ? -13.267 11.128 -17.443 1.00 81.50 574 PRO A C 1
ATOM 4566 O O . PRO A 1 574 ? -13.109 12.122 -18.159 1.00 81.50 574 PRO A O 1
ATOM 4569 N N . PRO A 1 575 ? -13.175 11.216 -16.102 1.00 89.06 575 PRO A N 1
ATOM 4570 C CA . PRO A 1 575 ? -12.673 12.405 -15.409 1.00 89.06 575 PRO A CA 1
ATOM 4571 C C . PRO A 1 575 ? -11.223 12.704 -15.804 1.00 89.06 575 PRO A C 1
ATOM 4573 O O . PRO A 1 575 ? -10.414 11.784 -15.929 1.00 89.06 575 PRO A O 1
ATOM 4576 N N . MET A 1 576 ? -10.860 13.980 -15.954 1.00 89.94 576 MET A N 1
ATOM 4577 C CA . MET A 1 576 ? -9.491 14.374 -16.319 1.00 89.94 576 MET A CA 1
ATOM 4578 C C . MET A 1 576 ? -8.802 15.112 -15.179 1.00 89.94 576 MET A C 1
ATOM 4580 O O . MET A 1 576 ? -9.378 16.035 -14.609 1.00 89.94 576 MET A O 1
ATOM 4584 N N . LEU A 1 577 ? -7.559 14.739 -14.868 1.00 90.69 577 LEU A N 1
ATOM 4585 C CA . LEU A 1 577 ? -6.759 15.432 -13.860 1.00 90.69 577 LEU A CA 1
ATOM 4586 C C . LEU A 1 577 ? -6.567 16.898 -14.272 1.00 90.69 577 LEU A C 1
ATOM 4588 O O . LEU A 1 577 ? -6.095 17.189 -15.374 1.00 90.69 577 LEU A O 1
ATOM 4592 N N . VAL A 1 578 ? -6.903 17.825 -13.378 1.00 89.50 578 VAL A N 1
ATOM 4593 C CA . VAL A 1 578 ? -6.549 19.234 -13.540 1.00 89.50 578 VAL A CA 1
ATOM 4594 C C . VAL A 1 578 ? -5.024 19.318 -13.422 1.00 89.50 578 VAL A C 1
ATOM 4596 O O . VAL A 1 578 ? -4.483 18.867 -12.408 1.00 89.50 578 VAL A O 1
ATOM 4599 N N . PRO A 1 579 ? -4.303 19.849 -14.431 1.00 86.12 579 PRO A N 1
ATOM 4600 C CA . PRO A 1 579 ? -2.842 19.820 -14.426 1.00 86.12 579 PRO A CA 1
ATOM 4601 C C . PRO A 1 579 ? -2.268 20.408 -13.128 1.00 86.12 579 PRO A C 1
ATOM 4603 O O . PRO A 1 579 ? -2.899 21.256 -12.511 1.00 86.12 579 PRO A O 1
ATOM 4606 N N . GLY A 1 580 ? -1.101 19.962 -12.662 1.00 84.56 580 GLY A N 1
ATOM 4607 C CA . GLY A 1 580 ? -0.462 20.484 -11.437 1.00 84.56 580 GLY A CA 1
ATOM 4608 C C . GLY A 1 580 ? -1.215 20.255 -10.114 1.00 84.56 580 GLY A C 1
ATOM 4609 O O . GLY A 1 580 ? -0.615 20.390 -9.058 1.00 84.56 580 GLY A O 1
ATOM 4610 N N . CYS A 1 581 ? -2.485 19.846 -10.138 1.00 90.50 581 CYS A N 1
ATOM 4611 C CA . CYS A 1 581 ? -3.281 19.626 -8.935 1.00 90.50 581 CYS A CA 1
ATOM 4612 C C . CYS A 1 581 ? -3.147 18.207 -8.372 1.00 90.50 581 CYS A C 1
ATOM 4614 O O . CYS A 1 581 ? -3.908 17.869 -7.480 1.00 90.50 581 CYS A O 1
ATOM 4616 N N . ALA A 1 582 ? -2.217 17.378 -8.861 1.00 91.69 582 ALA A N 1
ATOM 4617 C CA . ALA A 1 582 ? -1.859 16.106 -8.231 1.00 91.69 582 ALA A CA 1
ATOM 4618 C C . ALA A 1 582 ? -0.809 16.347 -7.137 1.00 91.69 582 ALA A C 1
ATOM 4620 O O . ALA A 1 582 ? 0.396 16.326 -7.387 1.00 91.69 582 ALA A O 1
ATOM 4621 N N . VAL A 1 583 ? -1.273 16.619 -5.919 1.00 93.75 583 VAL A N 1
ATOM 4622 C CA . VAL A 1 583 ? -0.410 16.873 -4.762 1.00 93.75 583 VAL A CA 1
ATOM 4623 C C . VAL A 1 583 ? -0.128 15.570 -4.028 1.00 93.75 583 VAL A C 1
ATOM 4625 O O . VAL A 1 583 ? -1.057 14.839 -3.698 1.00 93.75 583 VAL A O 1
ATOM 4628 N N . GLN A 1 584 ? 1.140 15.327 -3.688 1.00 94.06 584 GLN A N 1
ATOM 4629 C CA . GLN A 1 584 ? 1.567 14.212 -2.843 1.00 94.06 584 GLN A CA 1
ATOM 4630 C C . GLN A 1 584 ? 2.394 14.706 -1.650 1.00 94.06 584 GLN A C 1
ATOM 4632 O O . GLN A 1 584 ? 3.337 15.485 -1.802 1.00 94.06 584 GLN A O 1
ATOM 4637 N N . LEU A 1 585 ? 2.076 14.199 -0.458 1.00 93.69 585 LEU A N 1
ATOM 4638 C CA . LEU A 1 585 ? 2.847 14.385 0.768 1.00 93.69 585 LEU A CA 1
ATOM 4639 C C . LEU A 1 585 ? 3.318 13.028 1.288 1.00 93.69 585 LEU A C 1
ATOM 4641 O O . LEU A 1 585 ? 2.510 12.216 1.727 1.00 93.69 585 LEU A O 1
ATOM 4645 N N . LYS A 1 586 ? 4.630 12.780 1.234 1.00 90.38 586 LYS A N 1
ATOM 4646 C CA . LYS A 1 586 ? 5.244 11.557 1.776 1.00 90.38 586 LYS A CA 1
ATOM 4647 C C . LYS A 1 586 ? 5.315 11.612 3.302 1.00 90.38 586 LYS A C 1
ATOM 4649 O O . LYS A 1 586 ? 5.603 12.672 3.857 1.00 90.38 586 LYS A O 1
ATOM 4654 N N . HIS A 1 587 ? 5.100 10.478 3.963 1.00 87.62 587 HIS A N 1
ATOM 4655 C CA . HIS A 1 587 ? 5.151 10.358 5.422 1.00 87.62 587 HIS A CA 1
ATOM 4656 C C . HIS A 1 587 ? 5.469 8.924 5.878 1.00 87.62 587 HIS A C 1
ATOM 4658 O O . HIS A 1 587 ? 5.409 7.983 5.093 1.00 87.62 587 HIS A O 1
ATOM 4664 N N . ALA A 1 588 ? 5.712 8.752 7.179 1.00 83.75 588 ALA A N 1
ATOM 4665 C CA . ALA A 1 588 ? 5.826 7.457 7.853 1.00 83.75 588 ALA A CA 1
ATOM 4666 C C . ALA A 1 588 ? 4.957 7.469 9.125 1.00 83.75 588 ALA A C 1
ATOM 4668 O O . ALA A 1 588 ? 5.459 7.654 10.228 1.00 83.75 588 ALA A O 1
ATOM 4669 N N . ILE A 1 589 ? 3.632 7.390 8.949 1.00 81.06 589 ILE A N 1
ATOM 4670 C CA . ILE A 1 589 ? 2.647 7.477 10.050 1.00 81.06 589 ILE A CA 1
ATOM 4671 C C . ILE A 1 589 ? 2.303 6.117 10.654 1.00 81.06 589 ILE A C 1
ATOM 4673 O O . ILE A 1 589 ? 1.829 6.065 11.786 1.00 81.06 589 ILE A O 1
ATOM 4677 N N . VAL A 1 590 ? 2.490 5.043 9.881 1.00 81.50 590 VAL A N 1
ATOM 4678 C CA . VAL A 1 590 ? 2.302 3.673 10.352 1.00 81.50 590 VAL A CA 1
ATOM 4679 C C . VAL A 1 590 ? 3.566 3.291 11.108 1.00 81.50 590 VAL A C 1
ATOM 4681 O O . VAL A 1 590 ? 4.664 3.341 10.552 1.00 81.50 590 VAL A O 1
ATOM 4684 N N . LYS A 1 591 ? 3.406 2.996 12.394 1.00 81.00 591 LYS A N 1
ATOM 4685 C CA . LYS A 1 591 ? 4.476 2.587 13.303 1.00 81.00 591 LYS A CA 1
ATOM 4686 C C . LYS A 1 591 ? 4.830 1.113 13.089 1.00 81.00 591 LYS A C 1
ATOM 4688 O O . LYS A 1 591 ? 4.097 0.382 12.430 1.00 81.00 591 LYS A O 1
ATOM 4693 N N . GLU A 1 592 ? 5.931 0.674 13.696 1.00 69.94 592 GLU A N 1
ATOM 4694 C CA . GLU A 1 592 ? 6.386 -0.727 13.658 1.00 69.94 592 GLU A CA 1
ATOM 4695 C C . GLU A 1 592 ? 5.367 -1.705 14.266 1.00 69.94 592 GLU A C 1
ATOM 4697 O O . GLU A 1 592 ? 5.254 -2.832 13.803 1.00 69.94 592 GLU A O 1
ATOM 4702 N N . ASP A 1 593 ? 4.565 -1.255 15.238 1.00 69.00 593 ASP A N 1
ATOM 4703 C CA . ASP A 1 593 ? 3.464 -2.035 15.828 1.00 69.00 593 ASP A CA 1
ATOM 4704 C C . ASP A 1 593 ? 2.222 -2.140 14.916 1.00 69.00 593 ASP A C 1
ATOM 4706 O O . ASP A 1 593 ? 1.202 -2.713 15.302 1.00 69.00 593 ASP A O 1
ATOM 4710 N N . GLY A 1 594 ? 2.281 -1.560 13.711 1.00 76.06 594 GLY A N 1
ATOM 4711 C CA . GLY A 1 594 ? 1.189 -1.551 12.745 1.00 76.06 594 GLY A CA 1
ATOM 4712 C C . GLY A 1 594 ? 0.043 -0.604 13.090 1.00 76.06 594 GLY A C 1
ATOM 4713 O O . GLY A 1 594 ? -1.046 -0.725 12.524 1.00 76.06 594 GLY A O 1
ATOM 4714 N N . THR A 1 595 ? 0.255 0.356 13.991 1.00 86.31 595 THR A N 1
ATOM 4715 C CA . THR A 1 595 ? -0.736 1.381 14.336 1.00 86.31 595 THR A CA 1
ATOM 4716 C C . THR A 1 595 ? -0.387 2.763 13.776 1.00 86.31 595 THR A C 1
ATOM 4718 O O . THR A 1 595 ? 0.765 3.047 13.450 1.00 86.31 595 THR A O 1
ATOM 4721 N N . ALA A 1 596 ? -1.374 3.658 13.667 1.00 88.62 596 ALA A N 1
ATOM 4722 C CA . ALA A 1 596 ? -1.159 5.057 13.277 1.00 88.62 596 ALA A CA 1
ATOM 4723 C C . ALA A 1 596 ? -1.902 6.051 14.190 1.00 88.62 596 ALA A C 1
ATOM 4725 O O . ALA A 1 596 ? -2.903 5.721 14.828 1.00 88.62 596 ALA A O 1
ATOM 4726 N N . ASP A 1 597 ? -1.417 7.292 14.257 1.00 90.50 597 ASP A N 1
ATOM 4727 C CA . ASP A 1 597 ? -2.073 8.384 14.987 1.00 90.50 597 ASP A CA 1
ATOM 4728 C C . ASP A 1 597 ? -3.093 9.096 14.086 1.00 90.50 597 ASP A C 1
ATOM 4730 O O . ASP A 1 597 ? -2.723 9.754 13.112 1.00 90.50 597 ASP A O 1
ATOM 4734 N N . ALA A 1 598 ? -4.380 8.988 14.432 1.00 91.56 598 ALA A N 1
ATOM 4735 C CA . ALA A 1 598 ? -5.478 9.558 13.655 1.00 91.56 598 ALA A CA 1
ATOM 4736 C C . ALA A 1 598 ? -5.367 11.080 13.456 1.00 91.56 598 ALA A C 1
ATOM 4738 O O . ALA A 1 598 ? -5.654 11.568 12.365 1.00 91.56 598 ALA A O 1
ATOM 4739 N N . GLU A 1 599 ? -4.945 11.844 14.470 1.00 92.50 599 GLU A N 1
ATOM 4740 C CA . GLU A 1 599 ? -4.850 13.307 14.356 1.00 92.50 599 GLU A CA 1
ATOM 4741 C C . GLU A 1 599 ? -3.699 13.712 13.433 1.00 92.50 599 GLU A C 1
ATOM 4743 O O . GLU A 1 599 ? -3.843 14.647 12.645 1.00 92.50 599 GLU A O 1
ATOM 4748 N N . GLN A 1 600 ? -2.586 12.973 13.457 1.00 92.44 600 GLN A N 1
ATOM 4749 C CA . GLN A 1 600 ? -1.490 13.198 12.511 1.00 92.44 600 GLN A CA 1
ATOM 4750 C C . GLN A 1 600 ? -1.928 12.934 11.066 1.00 92.44 600 GLN A C 1
ATOM 4752 O O . GLN A 1 600 ? -1.598 13.725 10.180 1.00 92.44 600 GLN A O 1
ATOM 4757 N N . VAL A 1 601 ? -2.714 11.876 10.823 1.00 93.69 601 VAL A N 1
ATOM 4758 C CA . VAL A 1 601 ? -3.257 11.600 9.482 1.00 93.69 601 VAL A CA 1
ATOM 4759 C C . VAL A 1 601 ? -4.172 12.731 9.017 1.00 93.69 601 VAL A C 1
ATOM 4761 O O . VAL A 1 601 ? -4.027 13.214 7.896 1.00 93.69 601 VAL A O 1
ATOM 4764 N N . ILE A 1 602 ? -5.082 13.198 9.879 1.00 94.75 602 ILE A N 1
ATOM 4765 C CA . ILE A 1 602 ? -6.011 14.290 9.551 1.00 94.75 602 ILE A CA 1
ATOM 4766 C C . ILE A 1 602 ? -5.243 15.571 9.200 1.00 94.75 602 ILE A C 1
ATOM 4768 O O . ILE A 1 602 ? -5.568 16.227 8.214 1.00 94.75 602 ILE A O 1
ATOM 4772 N N . LEU A 1 603 ? -4.187 15.907 9.946 1.00 94.94 603 LEU A N 1
ATOM 4773 C CA . LEU A 1 603 ? -3.347 17.071 9.645 1.00 94.94 603 LEU A CA 1
ATOM 4774 C C . LEU A 1 603 ? -2.637 16.956 8.287 1.00 94.94 603 LEU A C 1
ATOM 4776 O O . LEU A 1 603 ? -2.511 17.954 7.577 1.00 94.94 603 LEU A O 1
ATOM 4780 N N . LEU A 1 604 ? -2.191 15.755 7.907 1.00 96.56 604 LEU A N 1
ATOM 4781 C CA . LEU A 1 604 ? -1.594 15.506 6.591 1.00 96.56 604 LEU A CA 1
ATOM 4782 C C . LEU A 1 604 ? -2.621 15.632 5.463 1.00 96.56 604 LEU A C 1
ATOM 4784 O O . LEU A 1 604 ? -2.309 16.218 4.426 1.00 96.56 604 LEU A O 1
ATOM 4788 N N . VAL A 1 605 ? -3.844 15.134 5.670 1.00 97.50 605 VAL A N 1
ATOM 4789 C CA . VAL A 1 605 ? -4.963 15.313 4.732 1.00 97.50 605 VAL A CA 1
ATOM 4790 C C . VAL A 1 605 ? -5.275 16.791 4.549 1.00 97.50 605 VAL A C 1
ATOM 4792 O O . VAL A 1 605 ? -5.295 17.276 3.418 1.00 97.50 605 VAL A O 1
ATOM 4795 N N . ASP A 1 606 ? -5.423 17.529 5.646 1.00 97.00 606 ASP A N 1
ATOM 4796 C CA . ASP A 1 606 ? -5.657 18.966 5.612 1.00 97.00 606 ASP A CA 1
ATOM 4797 C C . ASP A 1 606 ? -4.544 19.710 4.848 1.00 97.00 606 ASP A C 1
ATOM 4799 O O . ASP A 1 606 ? -4.823 20.569 4.012 1.00 97.00 606 ASP A O 1
ATOM 4803 N N . ALA A 1 607 ? -3.276 19.355 5.078 1.00 97.25 607 ALA A N 1
ATOM 4804 C CA . ALA A 1 607 ? -2.141 19.957 4.378 1.00 97.25 607 ALA A CA 1
ATOM 4805 C C . ALA A 1 607 ? -2.113 19.616 2.875 1.00 97.25 607 ALA A C 1
ATOM 4807 O O . ALA A 1 607 ? -1.717 20.451 2.056 1.00 97.25 607 ALA A O 1
ATOM 4808 N N . ALA A 1 608 ? -2.521 18.402 2.488 1.00 97.44 608 ALA A N 1
ATOM 4809 C CA . ALA A 1 608 ? -2.617 18.007 1.084 1.00 97.44 608 ALA A CA 1
ATOM 4810 C C . ALA A 1 608 ? -3.724 18.793 0.366 1.00 97.44 608 ALA A C 1
ATOM 4812 O O . ALA A 1 608 ? -3.528 19.254 -0.760 1.00 97.44 608 ALA A O 1
ATOM 4813 N N . VAL A 1 609 ? -4.859 18.996 1.039 1.00 97.25 609 VAL A N 1
ATOM 4814 C CA . VAL A 1 609 ? -5.989 19.792 0.543 1.00 97.25 609 VAL A CA 1
ATOM 4815 C C . VAL A 1 609 ? -5.617 21.271 0.427 1.00 97.25 609 VAL A C 1
ATOM 4817 O O . VAL A 1 609 ? -5.865 21.865 -0.620 1.00 97.25 609 VAL A O 1
ATOM 4820 N N . ASP A 1 610 ? -4.942 21.851 1.427 1.00 96.69 610 ASP A N 1
ATOM 4821 C CA . ASP A 1 610 ? -4.442 23.234 1.370 1.00 96.69 610 ASP A CA 1
ATOM 4822 C C . ASP A 1 610 ? -3.569 23.472 0.131 1.00 96.69 610 ASP A C 1
ATOM 4824 O O . ASP A 1 610 ? -3.750 24.461 -0.585 1.00 96.69 610 ASP A O 1
ATOM 4828 N N . LYS A 1 611 ? -2.631 22.554 -0.134 1.00 96.12 611 LYS A N 1
ATOM 4829 C CA . LYS A 1 611 ? -1.753 22.615 -1.308 1.00 96.12 611 LYS A CA 1
ATOM 4830 C C . LYS A 1 611 ? -2.535 22.459 -2.611 1.00 96.12 611 LYS A C 1
ATOM 4832 O O . LYS A 1 611 ? -2.321 23.247 -3.525 1.00 96.12 611 LYS A O 1
ATOM 4837 N N . CYS A 1 612 ? -3.462 21.504 -2.689 1.00 95.12 612 CYS A N 1
ATOM 4838 C CA . CYS A 1 612 ? -4.274 21.283 -3.889 1.00 95.12 612 CYS A CA 1
ATOM 4839 C C . CYS A 1 612 ? -5.146 22.507 -4.217 1.00 95.12 612 CYS A C 1
ATOM 4841 O O . CYS A 1 612 ? -5.186 22.952 -5.364 1.00 95.12 612 CYS A O 1
ATOM 4843 N N . PHE A 1 613 ? -5.765 23.130 -3.208 1.00 94.38 613 PHE A N 1
ATOM 4844 C CA . PHE A 1 613 ? -6.477 24.394 -3.399 1.00 94.38 613 PHE A CA 1
ATOM 4845 C C . PHE A 1 613 ? -5.546 25.567 -3.711 1.00 94.38 613 PHE A C 1
ATOM 4847 O O . PHE A 1 613 ? -5.926 26.453 -4.472 1.00 94.38 613 PHE A O 1
ATOM 4854 N N . GLY A 1 614 ? -4.320 25.575 -3.183 1.00 92.50 614 GLY A N 1
ATOM 4855 C CA . GLY A 1 614 ? -3.272 26.506 -3.607 1.00 92.50 614 GLY A CA 1
ATOM 4856 C C . GLY A 1 614 ? -3.027 26.446 -5.116 1.00 92.50 614 GLY A C 1
ATOM 4857 O O . GLY A 1 614 ? -3.101 27.478 -5.782 1.00 92.50 614 GLY A O 1
ATOM 4858 N N . GLU A 1 615 ? -2.839 25.240 -5.657 1.00 92.50 615 GLU A N 1
ATOM 4859 C CA . GLU A 1 615 ? -2.654 24.999 -7.095 1.00 92.50 615 GLU A CA 1
ATOM 4860 C C . GLU A 1 615 ? -3.898 25.364 -7.919 1.00 92.50 615 GLU A C 1
ATOM 4862 O O . GLU A 1 615 ? -3.787 25.973 -8.983 1.00 92.50 615 GLU A O 1
ATOM 4867 N N . LEU A 1 616 ? -5.102 25.051 -7.427 1.00 88.69 616 LEU A N 1
ATOM 4868 C CA . LEU A 1 616 ? -6.351 25.436 -8.096 1.00 88.69 616 LEU A CA 1
ATOM 4869 C C . LEU A 1 616 ? -6.532 26.960 -8.160 1.00 88.69 616 LEU A C 1
ATOM 4871 O O . LEU A 1 616 ? -6.936 27.483 -9.199 1.00 88.69 616 LEU A O 1
ATOM 4875 N N . ARG A 1 617 ? -6.202 27.687 -7.085 1.00 88.38 617 ARG A N 1
ATOM 4876 C CA . ARG A 1 617 ? -6.257 29.159 -7.052 1.00 88.38 617 ARG A CA 1
ATOM 4877 C C . ARG A 1 617 ? -5.199 29.797 -7.950 1.00 88.38 617 ARG A C 1
ATOM 4879 O O . ARG A 1 617 ? -5.514 30.757 -8.648 1.00 88.38 617 ARG A O 1
ATOM 4886 N N . ALA A 1 618 ? -3.984 29.247 -7.980 1.00 87.00 618 ALA A N 1
ATOM 4887 C CA . ALA A 1 618 ? -2.881 29.744 -8.808 1.00 87.00 618 ALA A CA 1
ATOM 4888 C C . ALA A 1 618 ? -3.180 29.704 -10.317 1.00 87.00 618 ALA A C 1
ATOM 4890 O O . ALA A 1 618 ? -2.538 30.401 -11.097 1.00 87.00 618 ALA A O 1
ATOM 4891 N N . ARG A 1 619 ? -4.164 28.904 -10.741 1.00 79.50 619 ARG A N 1
ATOM 4892 C CA . ARG A 1 619 ? -4.567 28.782 -12.147 1.00 79.50 619 ARG A CA 1
ATOM 4893 C C . ARG A 1 619 ? -5.458 29.910 -12.650 1.00 79.50 619 ARG A C 1
ATOM 4895 O O . ARG A 1 619 ? -5.701 29.957 -13.849 1.00 79.50 619 ARG A O 1
ATOM 4902 N N . GLU A 1 620 ? -5.990 30.756 -11.768 1.00 73.19 620 GLU A N 1
ATOM 4903 C CA . GLU A 1 620 ? -6.901 31.863 -12.113 1.00 73.19 620 GLU A CA 1
ATOM 4904 C C . GLU A 1 620 ? -8.158 31.443 -12.913 1.00 73.19 620 GLU A C 1
ATOM 4906 O O . GLU A 1 620 ? -8.877 32.274 -13.468 1.00 73.19 620 GLU A O 1
ATOM 4911 N N . VAL A 1 621 ? -8.477 30.144 -12.948 1.00 66.44 621 VAL A N 1
ATOM 4912 C CA . VAL A 1 621 ? -9.687 29.616 -13.584 1.00 66.44 621 VAL A CA 1
ATOM 4913 C C . VAL A 1 621 ? -10.799 29.573 -12.546 1.00 66.44 621 VAL A C 1
ATOM 4915 O O . VAL A 1 621 ? -10.650 28.951 -11.493 1.00 66.44 621 VAL A O 1
ATOM 4918 N N . ALA A 1 622 ? -11.941 30.193 -12.852 1.00 71.00 622 ALA A N 1
ATOM 4919 C CA . ALA A 1 622 ? -13.140 30.038 -12.038 1.00 71.00 622 ALA A CA 1
ATOM 4920 C C . ALA A 1 622 ? -13.519 28.550 -11.977 1.00 71.00 622 ALA A C 1
ATOM 4922 O O . ALA A 1 622 ? -13.747 27.918 -13.010 1.00 71.00 622 ALA A O 1
ATOM 4923 N N . HIS A 1 623 ? -13.584 27.991 -10.775 1.00 82.12 623 HIS A N 1
ATOM 4924 C CA . HIS A 1 623 ? -13.895 26.586 -10.545 1.00 82.12 623 HIS A CA 1
ATOM 4925 C C . HIS A 1 623 ? -14.922 26.441 -9.425 1.00 82.12 623 HIS A C 1
ATOM 4927 O O . HIS A 1 623 ? -15.090 27.335 -8.597 1.00 82.12 623 HIS A O 1
ATOM 4933 N N . ALA A 1 624 ? -15.623 25.312 -9.424 1.00 85.94 624 ALA A N 1
ATOM 4934 C CA . ALA A 1 624 ? -16.536 24.932 -8.356 1.00 85.94 624 ALA A CA 1
ATOM 4935 C C . ALA A 1 624 ? -16.301 23.464 -8.002 1.00 85.94 624 ALA A C 1
ATOM 4937 O O . ALA A 1 624 ? -16.439 22.595 -8.869 1.00 85.94 624 ALA A O 1
ATOM 4938 N N . VAL A 1 625 ? -15.950 23.192 -6.745 1.00 91.94 625 VAL A N 1
ATOM 4939 C CA . VAL A 1 625 ? -15.831 21.820 -6.243 1.00 91.94 625 VAL A CA 1
ATOM 4940 C C . VAL A 1 625 ? -17.237 21.286 -6.008 1.00 91.94 625 VAL A C 1
ATOM 4942 O O . VAL A 1 625 ? -18.002 21.870 -5.249 1.00 91.94 625 VAL A O 1
ATOM 4945 N N . ILE A 1 626 ? -17.606 20.197 -6.681 1.00 91.69 626 ILE A N 1
ATOM 4946 C CA . ILE A 1 626 ? -18.964 19.640 -6.579 1.00 91.69 626 ILE A CA 1
ATOM 4947 C C . ILE A 1 626 ? -19.049 18.445 -5.632 1.00 91.69 626 ILE A C 1
ATOM 4949 O O . ILE A 1 626 ? -20.084 18.218 -5.002 1.00 91.69 626 ILE A O 1
ATOM 4953 N N . ALA A 1 627 ? -17.963 17.686 -5.514 1.00 93.19 627 ALA A N 1
ATOM 4954 C CA . ALA A 1 627 ? -17.898 16.520 -4.656 1.00 93.19 627 ALA A CA 1
ATOM 4955 C C . ALA A 1 627 ? -16.467 16.278 -4.180 1.00 93.19 627 ALA A C 1
ATOM 4957 O O . ALA A 1 627 ? -15.508 16.544 -4.910 1.00 93.19 627 ALA A O 1
ATOM 4958 N N . VAL A 1 628 ? -16.356 15.745 -2.967 1.00 96.06 628 VAL A N 1
ATOM 4959 C CA . VAL A 1 628 ? -15.109 15.246 -2.392 1.00 96.06 628 VAL A CA 1
ATOM 4960 C C . VAL A 1 628 ? -15.272 13.768 -2.077 1.00 96.06 628 VAL A C 1
ATOM 4962 O O . VAL A 1 628 ? -16.265 13.370 -1.467 1.00 96.06 628 VAL A O 1
ATOM 4965 N N . GLY A 1 629 ? -14.302 12.966 -2.497 1.00 95.75 629 GLY A N 1
ATOM 4966 C CA . GLY A 1 629 ? -14.254 11.534 -2.240 1.00 95.75 629 GLY A CA 1
ATOM 4967 C C . GLY A 1 629 ? -12.921 11.136 -1.628 1.00 95.75 629 GLY A C 1
ATOM 4968 O O . GLY A 1 629 ? -11.903 11.805 -1.831 1.00 95.75 629 GLY A O 1
ATOM 4969 N N . PHE A 1 630 ? -12.938 10.025 -0.902 1.00 96.69 630 PHE A N 1
ATOM 4970 C CA . PHE A 1 630 ? -11.769 9.495 -0.216 1.00 96.69 630 PHE A CA 1
ATOM 4971 C C . PHE A 1 630 ? -11.454 8.086 -0.717 1.00 96.69 630 PHE A C 1
ATOM 4973 O O . PHE A 1 630 ? -12.359 7.281 -0.927 1.00 96.69 630 PHE A O 1
ATOM 4980 N N . ALA A 1 631 ? -10.173 7.777 -0.841 1.00 96.25 631 ALA A N 1
ATOM 4981 C CA . ALA A 1 631 ? -9.637 6.428 -0.826 1.00 96.25 631 ALA A CA 1
ATOM 4982 C C . ALA A 1 631 ? -8.719 6.297 0.390 1.00 96.25 631 ALA A C 1
ATOM 4984 O O . ALA A 1 631 ? -8.054 7.260 0.772 1.00 96.25 631 ALA A O 1
ATOM 4985 N N . CYS A 1 632 ? -8.688 5.130 1.021 1.00 94.75 632 CYS A N 1
ATOM 4986 C CA . CYS A 1 632 ? -7.800 4.879 2.150 1.00 94.75 632 CYS A CA 1
ATOM 4987 C C . CYS A 1 632 ? -7.272 3.447 2.110 1.00 94.75 632 CYS A C 1
ATOM 4989 O O . CYS A 1 632 ? -7.971 2.545 1.640 1.00 94.75 632 CYS A O 1
ATOM 4991 N N . PHE A 1 633 ? -6.047 3.247 2.605 1.00 89.62 633 PHE A N 1
ATOM 4992 C CA . PHE A 1 633 ? -5.469 1.915 2.759 1.00 89.62 633 PHE A CA 1
ATOM 4993 C C . PHE A 1 633 ? -6.410 0.974 3.531 1.00 89.62 633 PHE A C 1
ATOM 4995 O O . PHE A 1 633 ? -7.106 1.388 4.466 1.00 89.62 633 PHE A O 1
ATOM 5002 N N . GLY A 1 634 ? -6.441 -0.299 3.127 1.00 80.69 634 GLY A N 1
ATOM 5003 C CA . GLY A 1 634 ? -7.291 -1.323 3.745 1.00 80.69 634 GLY A CA 1
ATOM 5004 C C . GLY A 1 634 ? -7.020 -1.507 5.243 1.00 80.69 634 GLY A C 1
ATOM 5005 O O . GLY A 1 634 ? -5.874 -1.421 5.666 1.00 80.69 634 GLY A O 1
ATOM 5006 N N . MET A 1 635 ? -8.071 -1.779 6.028 1.00 86.38 635 MET A N 1
ATOM 5007 C CA . MET A 1 635 ? -8.070 -1.836 7.501 1.00 86.38 635 MET A CA 1
ATOM 5008 C C . MET A 1 635 ? -7.534 -0.541 8.149 1.00 86.38 635 MET A C 1
ATOM 5010 O O . MET A 1 635 ? -6.334 -0.301 8.182 1.00 86.38 635 MET A O 1
ATOM 5014 N N . ASN A 1 636 ? -8.426 0.318 8.659 1.00 92.00 636 ASN A N 1
ATOM 5015 C CA . ASN A 1 636 ? -8.074 1.616 9.267 1.00 92.00 636 ASN A CA 1
ATOM 5016 C C . ASN A 1 636 ? -9.028 2.014 10.417 1.00 92.00 636 ASN A C 1
ATOM 5018 O O . ASN A 1 636 ? -9.502 3.147 10.521 1.00 92.00 636 ASN A O 1
ATOM 5022 N N . LEU A 1 637 ? -9.350 1.051 11.279 1.00 92.62 637 LEU A N 1
ATOM 5023 C CA . LEU A 1 637 ? -10.380 1.202 12.305 1.00 92.62 637 LEU A CA 1
ATOM 5024 C C . LEU A 1 637 ? -9.879 2.032 13.503 1.00 92.62 637 LEU A C 1
ATOM 5026 O O . LEU A 1 637 ? -8.795 1.783 14.026 1.00 92.62 637 LEU A O 1
ATOM 5030 N N . VAL A 1 638 ? -10.682 2.988 13.977 1.00 93.44 638 VAL A N 1
ATOM 5031 C CA . VAL A 1 638 ? -10.365 3.842 15.134 1.00 93.44 638 VAL A CA 1
ATOM 5032 C C . VAL A 1 638 ? -11.574 4.017 16.053 1.00 93.44 638 VAL A C 1
ATOM 5034 O O . VAL A 1 638 ? -12.696 4.262 15.609 1.00 93.44 638 VAL A O 1
ATOM 5037 N N . GLY A 1 639 ? -11.350 3.889 17.358 1.00 92.12 639 GLY A N 1
ATOM 5038 C CA . GLY A 1 639 ? -12.346 4.124 18.393 1.00 92.12 639 GLY A CA 1
ATOM 5039 C C . GLY A 1 639 ? -12.393 5.599 18.779 1.00 92.12 639 GLY A C 1
ATOM 5040 O O . GLY A 1 639 ? -11.371 6.207 19.114 1.00 92.12 639 GLY A O 1
ATOM 5041 N N . VAL A 1 640 ? -13.590 6.179 18.783 1.00 92.19 640 VAL A N 1
ATOM 5042 C CA . VAL A 1 640 ? -13.840 7.564 19.193 1.00 92.19 640 VAL A CA 1
ATOM 5043 C C . VAL A 1 640 ? -14.712 7.636 20.439 1.00 92.19 640 VAL A C 1
ATOM 5045 O O . VAL A 1 640 ? -15.542 6.764 20.711 1.00 92.19 640 VAL A O 1
ATOM 5048 N N . ASN A 1 641 ? -14.527 8.702 21.210 1.00 90.62 641 ASN A N 1
ATOM 5049 C CA . ASN A 1 641 ? -15.301 8.958 22.416 1.00 90.62 641 ASN A CA 1
ATOM 5050 C C . ASN A 1 641 ? -16.639 9.670 22.125 1.00 90.62 641 ASN A C 1
ATOM 5052 O O . ASN A 1 641 ? -17.001 9.936 20.980 1.00 90.62 641 ASN A O 1
ATOM 5056 N N . ALA A 1 642 ? -17.385 10.023 23.179 1.00 87.12 642 ALA A N 1
ATOM 5057 C CA . ALA A 1 642 ? -18.679 10.704 23.051 1.00 87.12 642 ALA A CA 1
ATOM 5058 C C . ALA A 1 642 ? -18.612 12.063 22.324 1.00 87.12 642 ALA A C 1
ATOM 5060 O O . ALA A 1 642 ? -19.625 12.480 21.760 1.00 87.12 642 ALA A O 1
ATOM 5061 N N . SER A 1 643 ? -17.451 12.731 22.334 1.00 84.06 643 SER A N 1
ATOM 5062 C CA . SER A 1 643 ? -17.214 14.000 21.636 1.00 84.06 643 SER A CA 1
ATOM 5063 C C . SER A 1 643 ? -16.682 13.819 20.209 1.00 84.06 643 SER A C 1
ATOM 5065 O O . SER A 1 643 ? -16.311 14.808 19.587 1.00 84.06 643 SER A O 1
ATOM 5067 N N . GLY A 1 644 ? -16.588 12.583 19.704 1.00 83.94 644 GLY A N 1
ATOM 5068 C CA . GLY A 1 644 ? -16.057 12.285 18.370 1.00 83.94 644 GLY A CA 1
ATOM 5069 C C . GLY A 1 644 ? -14.531 12.374 18.261 1.00 83.94 644 GLY A C 1
ATOM 5070 O O . GLY A 1 644 ? -14.002 12.355 17.154 1.00 83.94 644 GLY A O 1
ATOM 5071 N N . LYS A 1 645 ? -13.809 12.468 19.387 1.00 88.31 645 LYS A N 1
ATOM 5072 C CA . LYS A 1 645 ? -12.340 12.522 19.400 1.00 88.31 645 LYS A CA 1
ATOM 5073 C C . LYS A 1 645 ? -11.755 11.099 19.414 1.00 88.31 645 LYS A C 1
ATOM 5075 O O . LYS A 1 645 ? -12.260 10.278 20.189 1.00 88.31 645 LYS A O 1
ATOM 5080 N N . PRO A 1 646 ? -10.693 10.808 18.637 1.00 91.19 646 PRO A N 1
ATOM 5081 C CA . PRO A 1 646 ? -9.970 9.538 18.714 1.00 91.19 646 PRO A CA 1
ATOM 5082 C C . PRO A 1 646 ? -9.492 9.233 20.138 1.00 91.19 646 PRO A C 1
ATOM 5084 O O . PRO A 1 646 ? -8.947 10.103 20.821 1.00 91.19 646 PRO A O 1
ATOM 5087 N N . CYS A 1 647 ? -9.718 8.001 20.593 1.00 88.62 647 CYS A N 1
ATOM 5088 C CA . CYS A 1 647 ? -9.290 7.503 21.908 1.00 88.62 647 CYS A CA 1
ATOM 5089 C C . CYS A 1 647 ? -8.545 6.160 21.840 1.00 88.62 647 CYS A C 1
ATOM 5091 O O . CYS A 1 647 ? -8.021 5.696 22.852 1.00 88.62 647 CYS A O 1
ATOM 5093 N N . THR A 1 648 ? -8.448 5.574 20.647 1.00 88.31 648 THR A N 1
ATOM 5094 C CA . THR A 1 648 ? -7.531 4.481 20.309 1.00 88.31 648 THR A CA 1
ATOM 5095 C C . THR A 1 648 ? -6.566 4.968 19.225 1.00 88.31 648 THR A C 1
ATOM 5097 O O . THR A 1 648 ? -6.861 5.964 18.554 1.00 88.31 648 THR A O 1
ATOM 5100 N N . PRO A 1 649 ? -5.439 4.275 18.994 1.00 88.38 649 PRO A N 1
ATOM 5101 C CA . PRO A 1 649 ? -4.752 4.410 17.719 1.00 88.38 649 PRO A CA 1
ATOM 5102 C C . PRO A 1 649 ? -5.643 3.923 16.561 1.00 88.38 649 PRO A C 1
ATOM 5104 O O . PRO A 1 649 ? -6.671 3.270 16.774 1.00 88.38 649 PRO A O 1
ATOM 5107 N N . VAL A 1 650 ? -5.239 4.244 15.335 1.00 90.44 650 VAL A N 1
ATOM 5108 C CA . VAL A 1 650 ? -5.780 3.635 14.118 1.00 90.44 650 VAL A CA 1
ATOM 5109 C C . VAL A 1 650 ? -5.141 2.260 13.958 1.00 90.44 650 VAL A C 1
ATOM 5111 O O . VAL A 1 650 ? -3.920 2.160 13.832 1.00 90.44 650 VAL A O 1
ATOM 5114 N N . PHE A 1 651 ? -5.963 1.219 13.952 1.00 89.56 651 PHE A N 1
ATOM 5115 C CA . PHE A 1 651 ? -5.558 -0.153 13.660 1.00 89.56 651 PHE A CA 1
ATOM 5116 C C . PHE A 1 651 ? -5.405 -0.327 12.150 1.00 89.56 651 PHE A C 1
ATOM 5118 O O . PHE A 1 651 ? -6.369 -0.082 11.417 1.00 89.56 651 PHE A O 1
ATOM 5125 N N . THR A 1 652 ? -4.208 -0.705 11.687 1.00 88.75 652 THR A N 1
ATOM 5126 C CA . THR A 1 652 ? -3.895 -0.807 10.252 1.00 88.75 652 THR A CA 1
ATOM 5127 C C . THR A 1 652 ? -3.675 -2.248 9.797 1.00 88.75 652 THR A C 1
ATOM 5129 O O . THR A 1 652 ? -3.431 -3.131 10.615 1.00 88.75 652 THR A O 1
ATOM 5132 N N . TYR A 1 653 ? -3.694 -2.509 8.487 1.00 80.38 653 TYR A N 1
ATOM 5133 C CA . TYR A 1 653 ? -3.363 -3.833 7.934 1.00 80.38 653 TYR A CA 1
ATOM 5134 C C . TYR A 1 653 ? -1.957 -4.344 8.299 1.00 80.38 653 TYR A C 1
ATOM 5136 O O . TYR A 1 653 ? -1.705 -5.542 8.167 1.00 80.38 653 TYR A O 1
ATOM 5144 N N . ALA A 1 654 ? -1.051 -3.445 8.703 1.00 73.25 654 ALA A N 1
ATOM 5145 C CA . ALA A 1 654 ? 0.335 -3.741 9.054 1.00 73.25 654 ALA A CA 1
ATOM 5146 C C . ALA A 1 654 ? 0.516 -4.169 10.521 1.00 73.25 654 ALA A C 1
ATOM 5148 O O . ALA A 1 654 ? 1.653 -4.309 10.959 1.00 73.25 654 ALA A O 1
ATOM 5149 N N . GLY A 1 655 ? -0.576 -4.341 11.283 1.00 62.41 655 GLY A N 1
ATOM 5150 C CA . GLY A 1 655 ? -0.535 -4.957 12.614 1.00 62.41 655 GLY A CA 1
ATOM 5151 C C . GLY A 1 655 ? 0.243 -6.267 12.547 1.00 62.41 655 GLY A C 1
ATOM 5152 O O . GLY A 1 655 ? -0.164 -7.170 11.818 1.00 62.41 655 GLY A O 1
ATOM 5153 N N . SER A 1 656 ? 1.389 -6.314 13.227 1.00 52.94 656 SER A N 1
ATOM 5154 C CA . SER A 1 656 ? 2.429 -7.315 13.003 1.00 52.94 656 SER A CA 1
ATOM 5155 C C . SER A 1 656 ? 1.930 -8.740 13.214 1.00 52.94 656 SER A C 1
ATOM 5157 O O . SER A 1 656 ? 1.518 -9.116 14.309 1.00 52.94 656 SER A O 1
ATOM 5159 N N . SER A 1 657 ? 2.082 -9.538 12.174 1.00 40.97 657 SER A N 1
ATOM 5160 C CA . SER A 1 657 ? 2.686 -10.853 12.247 1.00 40.97 657 SER A CA 1
ATOM 5161 C C . SER A 1 657 ? 4.206 -10.697 12.370 1.00 40.97 657 SER A C 1
ATOM 5163 O O . SER A 1 657 ? 4.824 -10.011 11.558 1.00 40.97 657 SER A O 1
ATOM 5165 N N . GLY A 1 658 ? 4.821 -11.275 13.403 1.00 36.31 658 GLY A N 1
ATOM 5166 C CA . GLY A 1 658 ? 6.263 -11.552 13.390 1.00 36.31 658 GLY A CA 1
ATOM 5167 C C . GLY A 1 658 ? 7.237 -10.392 13.647 1.00 36.31 658 GLY A C 1
ATOM 5168 O O . GLY A 1 658 ? 8.378 -10.461 13.193 1.00 36.31 658 GLY A O 1
ATOM 5169 N N . ALA A 1 659 ? 6.876 -9.356 14.412 1.00 24.27 659 ALA A N 1
ATOM 5170 C CA . ALA A 1 659 ? 7.900 -8.517 15.040 1.00 24.27 659 ALA A CA 1
ATOM 5171 C C . ALA A 1 659 ? 8.248 -9.125 16.400 1.00 24.27 659 ALA A C 1
ATOM 5173 O O . ALA A 1 659 ? 7.526 -8.932 17.377 1.00 24.27 659 ALA A O 1
ATOM 5174 N N . SER A 1 660 ? 9.366 -9.854 16.460 1.00 24.33 660 SER A N 1
ATOM 5175 C CA . SER A 1 660 ? 10.039 -10.158 17.718 1.00 24.33 660 SER A CA 1
ATOM 5176 C C . SER A 1 660 ? 10.028 -8.902 18.587 1.00 24.33 660 SER A C 1
ATOM 5178 O O . SER A 1 660 ? 10.600 -7.877 18.198 1.00 24.33 660 SER A O 1
ATOM 5180 N N . CYS A 1 661 ? 9.386 -8.969 19.751 1.00 21.98 661 CYS A N 1
ATOM 5181 C CA . CYS A 1 661 ? 9.635 -8.007 20.803 1.00 21.98 661 CYS A CA 1
ATOM 5182 C C . CYS A 1 661 ? 11.151 -7.984 21.039 1.00 21.98 661 CYS A C 1
ATOM 5184 O O . CYS A 1 661 ? 11.708 -8.913 21.620 1.00 21.98 661 CYS A O 1
ATOM 5186 N N . GLY A 1 662 ? 11.827 -6.910 20.620 1.00 22.30 662 GLY A N 1
ATOM 5187 C CA . GLY A 1 662 ? 12.990 -6.463 21.377 1.00 22.30 662 GLY A CA 1
ATOM 5188 C C . GLY A 1 662 ? 12.542 -6.342 22.838 1.00 22.30 662 GLY A C 1
ATOM 5189 O O . GLY A 1 662 ? 11.402 -5.927 23.073 1.00 22.30 662 GLY A O 1
ATOM 5190 N N . PRO A 1 663 ? 13.358 -6.776 23.812 1.00 24.95 663 PRO A N 1
ATOM 5191 C CA . PRO A 1 663 ? 12.903 -6.977 25.176 1.00 24.95 663 PRO A CA 1
ATOM 5192 C C . PRO A 1 663 ? 12.383 -5.652 25.731 1.00 24.95 663 PRO A C 1
ATOM 5194 O O . PRO A 1 663 ? 13.145 -4.738 26.040 1.00 24.95 663 PRO A O 1
ATOM 5197 N N . SER A 1 664 ? 11.061 -5.534 25.858 1.00 24.98 664 SER A N 1
ATOM 5198 C CA . SER A 1 664 ? 10.474 -4.532 26.727 1.00 24.98 664 SER A CA 1
ATOM 5199 C C . SER A 1 664 ? 10.746 -4.990 28.152 1.00 24.98 664 SER A C 1
ATOM 5201 O O . SER A 1 664 ? 10.177 -5.973 28.628 1.00 24.98 664 SER A O 1
ATOM 5203 N N . SER A 1 665 ? 11.651 -4.271 28.798 1.00 31.19 665 SER A N 1
ATOM 5204 C CA . SER A 1 665 ? 11.929 -4.257 30.227 1.00 31.19 665 SER A CA 1
ATOM 5205 C C . SER A 1 665 ? 10.668 -4.439 31.086 1.00 31.19 665 SER A C 1
ATOM 5207 O O . SER A 1 665 ? 9.928 -3.490 31.339 1.00 31.19 665 SER A O 1
ATOM 5209 N N . SER A 1 666 ? 10.441 -5.662 31.559 1.00 25.52 666 SER A N 1
ATOM 5210 C CA . SER A 1 666 ? 9.807 -5.949 32.849 1.00 25.52 666 SER A CA 1
ATOM 5211 C C . SER A 1 666 ? 10.172 -7.384 33.264 1.00 25.52 666 SER A C 1
ATOM 5213 O O . SER A 1 666 ? 10.125 -8.284 32.425 1.00 25.52 666 SER A O 1
ATOM 5215 N N . PRO A 1 667 ? 10.622 -7.607 34.511 1.00 28.47 667 PRO A N 1
ATOM 5216 C CA . PRO A 1 667 ? 11.179 -8.885 34.931 1.00 28.47 667 PRO A CA 1
ATOM 5217 C C . PRO A 1 667 ? 10.074 -9.925 35.182 1.00 28.47 667 PRO A C 1
ATOM 5219 O O . PRO A 1 667 ? 8.984 -9.569 35.639 1.00 28.47 667 PRO A O 1
ATOM 5222 N N . PRO A 1 668 ? 10.345 -11.218 34.943 1.00 28.64 668 PRO A N 1
ATOM 5223 C CA . PRO A 1 668 ? 9.428 -12.294 35.295 1.00 28.64 668 PRO A CA 1
ATOM 5224 C C . PRO A 1 668 ? 9.383 -12.514 36.824 1.00 28.64 668 PRO A C 1
ATOM 5226 O O . PRO A 1 668 ? 10.431 -12.506 37.477 1.00 28.64 668 PRO A O 1
ATOM 5229 N N . PRO A 1 669 ? 8.200 -12.756 37.424 1.00 28.34 669 PRO A N 1
ATOM 5230 C CA . PRO A 1 669 ? 8.101 -13.331 38.761 1.00 28.34 669 PRO A CA 1
ATOM 5231 C C . PRO A 1 669 ? 8.512 -14.822 38.739 1.00 28.34 669 PRO A C 1
ATOM 5233 O O . PRO A 1 669 ? 8.340 -15.493 37.719 1.00 28.34 669 PRO A O 1
ATOM 5236 N N . PRO A 1 670 ? 9.055 -15.363 39.844 1.00 32.34 670 PRO A N 1
ATOM 5237 C CA . PRO A 1 670 ? 9.640 -16.702 39.881 1.00 32.34 670 PRO A CA 1
ATOM 5238 C C . PRO A 1 670 ? 8.575 -17.807 39.961 1.00 32.34 670 PRO A C 1
ATOM 5240 O O . PRO A 1 670 ? 7.629 -17.719 40.745 1.00 32.34 670 PRO A O 1
ATOM 5243 N N . ALA A 1 671 ? 8.772 -18.890 39.203 1.00 35.59 671 ALA A N 1
ATOM 5244 C CA . ALA A 1 671 ? 8.054 -20.145 39.391 1.00 35.59 671 ALA A CA 1
ATOM 5245 C C . ALA A 1 671 ? 8.781 -21.017 40.428 1.00 35.59 671 ALA A C 1
ATOM 5247 O O . ALA A 1 671 ? 9.939 -21.388 40.254 1.00 35.59 671 ALA A O 1
ATOM 5248 N N . GLY A 1 672 ? 8.070 -21.363 41.499 1.00 32.72 672 GLY A N 1
ATOM 5249 C CA . GLY A 1 672 ? 8.449 -22.377 42.474 1.00 32.72 672 GLY A CA 1
ATOM 5250 C C . GLY A 1 672 ? 7.236 -22.720 43.333 1.00 32.72 672 GLY A C 1
ATOM 5251 O O . GLY A 1 672 ? 6.899 -21.976 44.250 1.00 32.72 672 GLY A O 1
ATOM 5252 N N . GLY A 1 673 ? 6.558 -23.826 43.015 1.00 30.97 673 GLY A N 1
ATOM 5253 C CA . GLY A 1 673 ? 5.420 -24.331 43.780 1.00 30.97 673 GLY A CA 1
ATOM 5254 C C . GLY A 1 673 ? 5.280 -25.852 43.687 1.00 30.97 673 GLY A C 1
ATOM 5255 O O . GLY A 1 673 ? 5.009 -26.383 42.616 1.00 30.97 673 GLY A O 1
ATOM 5256 N N . GLY A 1 674 ? 5.420 -26.532 44.831 1.00 27.12 674 GLY A N 1
ATOM 5257 C CA . GLY A 1 674 ? 4.677 -27.761 45.139 1.00 27.12 674 GLY A CA 1
ATOM 5258 C C . GLY A 1 674 ? 3.230 -27.421 45.548 1.00 27.12 674 GLY A C 1
ATOM 5259 O O . GLY A 1 674 ? 2.930 -26.259 45.826 1.00 27.12 674 GLY A O 1
ATOM 5260 N N . PRO A 1 675 ? 2.307 -28.396 45.545 1.00 35.03 675 PRO A N 1
ATOM 5261 C CA . PRO A 1 675 ? 1.058 -28.276 44.798 1.00 35.03 675 PRO A CA 1
ATOM 5262 C C . PRO A 1 675 ? -0.077 -27.629 45.607 1.00 35.03 675 PRO A C 1
ATOM 5264 O O . PRO A 1 675 ? -0.382 -28.080 46.715 1.00 35.03 675 PRO A O 1
ATOM 5267 N N . PRO A 1 676 ? -0.801 -26.646 45.048 1.00 31.09 676 PRO A N 1
ATOM 5268 C CA . PRO A 1 676 ? -2.180 -26.408 45.421 1.00 31.09 676 PRO A CA 1
ATOM 5269 C C . PRO A 1 676 ? -3.089 -27.365 44.640 1.00 31.09 676 PRO A C 1
ATOM 5271 O O . PRO A 1 676 ? -2.877 -27.636 43.463 1.00 31.09 676 PRO A O 1
ATOM 5274 N N . LYS A 1 677 ? -4.122 -27.870 45.317 1.00 28.95 677 LYS A N 1
ATOM 5275 C CA . LYS A 1 677 ? -5.243 -28.585 44.698 1.00 28.95 677 LYS A CA 1
ATOM 5276 C C . LYS A 1 677 ? -5.786 -27.794 43.508 1.00 28.95 677 LYS A C 1
ATOM 5278 O O . LYS A 1 677 ? -6.062 -26.606 43.664 1.00 28.95 677 LYS A O 1
ATOM 5283 N N . ASP A 1 678 ? -5.958 -28.501 42.396 1.00 29.75 678 ASP A N 1
ATOM 5284 C CA . ASP A 1 678 ? -6.389 -28.035 41.077 1.00 29.75 678 ASP A CA 1
ATOM 5285 C C . ASP A 1 678 ? -7.417 -26.888 41.092 1.00 29.75 678 ASP A C 1
ATOM 5287 O O . ASP A 1 678 ? -8.595 -27.094 41.409 1.00 29.75 678 ASP A O 1
ATOM 5291 N N . PRO A 1 679 ? -7.011 -25.683 40.663 1.00 30.86 679 PRO A N 1
ATOM 5292 C CA . PRO A 1 679 ? -7.819 -24.807 39.831 1.00 30.86 679 PRO A CA 1
ATOM 5293 C C . PRO A 1 679 ? -7.539 -25.121 38.336 1.00 30.86 679 PRO A C 1
ATOM 5295 O O . PRO A 1 679 ? -6.453 -25.595 38.007 1.00 30.86 679 PRO A O 1
ATOM 5298 N N . PRO A 1 680 ? -8.480 -24.900 37.399 1.00 26.69 680 PRO A N 1
ATOM 5299 C CA . PRO A 1 680 ? -8.286 -25.268 35.990 1.00 26.69 680 PRO A CA 1
ATOM 5300 C C . PRO A 1 680 ? -7.140 -24.453 35.344 1.00 26.69 680 PRO A C 1
ATOM 5302 O O . PRO A 1 680 ? -6.855 -23.347 35.813 1.00 26.69 680 PRO A O 1
ATOM 5305 N N . PRO A 1 681 ? -6.472 -24.970 34.291 1.00 33.88 681 PRO A N 1
ATOM 5306 C CA . PRO A 1 681 ? -5.199 -24.440 33.799 1.00 33.88 681 PRO A CA 1
ATOM 5307 C C . PRO A 1 681 ? -5.356 -23.031 33.207 1.00 33.88 681 PRO A C 1
ATOM 5309 O O . PRO A 1 681 ? -6.283 -22.764 32.444 1.00 33.88 681 PRO A O 1
ATOM 5312 N N . GLY A 1 682 ? -4.454 -22.124 33.597 1.00 28.73 682 GLY A N 1
ATOM 5313 C CA . GLY A 1 682 ? -4.359 -20.746 33.113 1.00 28.73 682 GLY A CA 1
ATOM 5314 C C . GLY A 1 682 ? -3.055 -20.549 32.347 1.00 28.73 682 GLY A C 1
ATOM 5315 O O . GLY A 1 682 ? -1.995 -20.391 32.943 1.00 28.73 682 GLY A O 1
ATOM 5316 N N . ASP A 1 683 ? -3.163 -20.599 31.031 1.00 31.19 683 ASP A N 1
ATOM 5317 C CA . ASP A 1 683 ? -2.086 -20.617 30.049 1.00 31.19 683 ASP A CA 1
ATOM 5318 C C . ASP A 1 683 ? -1.395 -19.246 29.825 1.00 31.19 683 ASP A C 1
ATOM 5320 O O . ASP A 1 683 ? -2.053 -18.220 29.596 1.00 31.19 683 ASP A O 1
ATOM 5324 N N . CYS A 1 684 ? -0.057 -19.231 29.798 1.00 29.73 684 CYS A N 1
ATOM 5325 C CA . CYS A 1 684 ? 0.720 -18.168 29.154 1.00 29.73 684 CYS A CA 1
ATOM 5326 C C . CYS A 1 684 ? 0.751 -18.457 27.653 1.00 29.73 684 CYS A C 1
ATOM 5328 O O . CYS A 1 684 ? 1.299 -19.464 27.222 1.00 29.73 684 CYS A O 1
ATOM 5330 N N . PHE A 1 685 ? 0.109 -17.583 26.889 1.00 37.28 685 PHE A N 1
ATOM 5331 C CA . PHE A 1 685 ? -0.263 -17.831 25.505 1.00 37.28 685 PHE A CA 1
ATOM 5332 C C . PHE A 1 685 ? 0.378 -16.784 24.577 1.00 37.28 685 PHE A C 1
ATOM 5334 O O . PHE A 1 685 ? 0.119 -15.583 24.746 1.00 37.28 685 PHE A O 1
ATOM 5341 N N . GLU A 1 686 ? 1.201 -17.261 23.645 1.00 42.06 686 GLU A N 1
ATOM 5342 C CA . GLU A 1 686 ? 1.899 -16.555 22.562 1.00 42.06 686 GLU A CA 1
ATOM 5343 C C . GLU A 1 686 ? 0.923 -15.795 21.633 1.00 42.06 686 GLU A C 1
ATOM 5345 O O . GLU A 1 686 ? -0.302 -15.920 21.723 1.00 42.06 686 GLU A O 1
ATOM 5350 N N . GLU A 1 687 ? 1.441 -14.970 20.720 1.00 41.94 687 GLU A N 1
ATOM 5351 C CA . GLU A 1 687 ? 0.641 -14.261 19.701 1.00 41.94 687 GLU A CA 1
ATOM 5352 C C . GLU A 1 687 ? -0.135 -15.239 18.787 1.00 41.94 687 GLU A C 1
ATOM 5354 O O . GLU A 1 687 ? -1.271 -14.959 18.378 1.00 41.94 687 GLU A O 1
ATOM 5359 N N . GLU A 1 688 ? 0.416 -16.449 18.609 1.00 46.59 688 GLU A N 1
ATOM 5360 C CA . GLU A 1 688 ? -0.244 -17.623 18.029 1.00 46.59 688 GLU A CA 1
ATOM 5361 C C . GLU A 1 688 ? -1.631 -17.887 18.640 1.00 46.59 688 GLU A C 1
ATOM 5363 O O . GLU A 1 688 ? -2.539 -18.319 17.933 1.00 46.59 688 GLU A O 1
ATOM 5368 N N . ASP A 1 689 ? -1.859 -17.587 19.920 1.00 56.84 689 ASP A N 1
ATOM 5369 C CA . ASP A 1 689 ? -3.096 -17.962 20.598 1.00 56.84 689 ASP A CA 1
ATOM 5370 C C . ASP A 1 689 ? -4.293 -17.086 20.286 1.00 56.84 689 ASP A C 1
ATOM 5372 O O . ASP A 1 689 ? -5.416 -17.566 20.396 1.00 56.84 689 ASP A O 1
ATOM 5376 N N . VAL A 1 690 ? -4.124 -15.825 19.879 1.00 62.16 690 VAL A N 1
ATOM 5377 C CA . VAL A 1 690 ? -5.287 -14.980 19.544 1.00 62.16 690 VAL A CA 1
ATOM 5378 C C . VAL A 1 690 ? -5.888 -15.423 18.214 1.00 62.16 690 VAL A C 1
ATOM 5380 O O . VAL A 1 690 ? -7.101 -15.622 18.119 1.00 62.16 690 VAL A O 1
ATOM 5383 N N . VAL A 1 691 ? -5.040 -15.645 17.207 1.00 62.84 691 VAL A N 1
ATOM 5384 C CA . VAL A 1 691 ? -5.469 -16.152 15.901 1.00 62.84 691 VAL A CA 1
ATOM 5385 C C . VAL A 1 691 ? -5.895 -17.616 16.008 1.00 62.84 691 VAL A C 1
ATOM 5387 O O . VAL A 1 691 ? -6.949 -17.955 15.479 1.00 62.84 691 VAL A O 1
ATOM 5390 N N . LYS A 1 692 ? -5.171 -18.477 16.744 1.00 66.81 692 LYS A N 1
ATOM 5391 C CA . LYS A 1 692 ? -5.599 -19.869 16.989 1.00 66.81 692 LYS A CA 1
ATOM 5392 C C . LYS A 1 692 ? -6.920 -19.942 17.753 1.00 66.81 692 LYS A C 1
ATOM 5394 O O . LYS A 1 692 ? -7.762 -20.758 17.396 1.00 66.81 692 LYS A O 1
ATOM 5399 N N . ARG A 1 693 ? -7.156 -19.086 18.755 1.00 65.50 693 ARG A N 1
ATOM 5400 C CA . ARG A 1 693 ? -8.453 -19.009 19.454 1.00 65.50 693 ARG A CA 1
ATOM 5401 C C . ARG A 1 693 ? -9.558 -18.514 18.542 1.00 65.50 693 ARG A C 1
ATOM 5403 O O . ARG A 1 693 ? -10.617 -19.120 18.547 1.00 65.50 693 ARG A O 1
ATOM 5410 N N . LEU A 1 694 ? -9.324 -17.462 17.754 1.00 67.12 694 LEU A N 1
ATOM 5411 C CA . LEU A 1 694 ? -10.297 -16.996 16.766 1.00 67.12 694 LEU A CA 1
ATOM 5412 C C . LEU A 1 694 ? -10.635 -18.119 15.779 1.00 67.12 694 LEU A C 1
ATOM 5414 O O . LEU A 1 694 ? -11.811 -18.393 15.560 1.00 67.12 694 LEU A O 1
ATOM 5418 N N . ARG A 1 695 ? -9.616 -18.811 15.249 1.00 71.94 695 ARG A N 1
ATOM 5419 C CA . ARG A 1 695 ? -9.791 -19.962 14.357 1.00 71.94 695 ARG A CA 1
ATOM 5420 C C . ARG A 1 695 ? -10.620 -21.059 15.022 1.00 71.94 695 ARG A C 1
ATOM 5422 O O . ARG A 1 695 ? -11.659 -21.432 14.493 1.00 71.94 695 ARG A O 1
ATOM 5429 N N . LYS A 1 696 ? -10.239 -21.470 16.232 1.00 70.88 696 LYS A N 1
ATOM 5430 C CA . LYS A 1 696 ? -10.938 -22.489 17.023 1.00 70.88 696 LYS A CA 1
ATOM 5431 C C . LYS A 1 696 ? -12.381 -22.096 17.357 1.00 70.88 696 LYS A C 1
ATOM 5433 O O . LYS A 1 696 ? -13.275 -22.926 17.250 1.00 70.88 696 LYS A O 1
ATOM 5438 N N . SER A 1 697 ? -12.635 -20.850 17.753 1.00 69.00 697 SER A N 1
ATOM 5439 C CA . SER A 1 697 ? -13.982 -20.353 18.066 1.00 69.00 697 SER A CA 1
ATOM 5440 C C . SER A 1 697 ? -14.881 -20.322 16.830 1.00 69.00 697 SER A C 1
ATOM 5442 O O . SER A 1 697 ? -16.035 -20.733 16.913 1.00 69.00 697 SER A O 1
ATOM 5444 N N . LEU A 1 698 ? -14.353 -19.887 15.681 1.00 65.75 698 LEU A N 1
ATOM 5445 C CA . LEU A 1 698 ? -15.075 -19.922 14.407 1.00 65.75 698 LEU A CA 1
ATOM 5446 C C . LEU A 1 698 ? -15.342 -21.368 13.954 1.00 65.75 698 LEU A C 1
ATOM 5448 O O . LEU A 1 698 ? -16.446 -21.681 13.522 1.00 65.75 698 LEU A O 1
ATOM 5452 N N . GLU A 1 699 ? -14.373 -22.273 14.101 1.00 68.00 699 GLU A N 1
ATOM 5453 C CA . GLU A 1 699 ? -14.525 -23.700 13.777 1.00 68.00 699 GLU A CA 1
ATOM 5454 C C . GLU A 1 699 ? -15.580 -24.402 14.643 1.00 68.00 699 GLU A C 1
ATOM 5456 O O . GLU A 1 699 ? -16.386 -25.170 14.118 1.00 68.00 699 GLU A O 1
ATOM 5461 N N . MET A 1 700 ? -15.612 -24.107 15.948 1.00 61.69 700 MET A N 1
ATOM 5462 C CA . MET A 1 700 ? -16.565 -24.688 16.905 1.00 61.69 700 MET A CA 1
ATOM 5463 C C . MET A 1 700 ? -18.016 -24.263 16.652 1.00 61.69 700 MET A C 1
ATOM 5465 O O . MET A 1 700 ? -18.933 -24.981 17.044 1.00 61.69 700 MET A O 1
ATOM 5469 N N . MET A 1 701 ? -18.237 -23.112 16.012 1.00 56.28 701 MET A N 1
ATOM 5470 C CA . MET A 1 701 ? -19.576 -22.606 15.704 1.00 56.28 701 MET A CA 1
ATOM 5471 C C . MET A 1 701 ? -20.065 -22.955 14.282 1.00 56.28 701 MET A C 1
ATOM 5473 O O . MET A 1 701 ? -21.203 -22.628 13.943 1.00 56.28 701 MET A O 1
ATOM 5477 N N . GLY A 1 702 ? -19.243 -23.597 13.443 1.00 52.62 702 GLY A N 1
ATOM 5478 C CA . GLY A 1 702 ? -19.659 -24.093 12.125 1.00 52.62 702 GLY A CA 1
ATOM 5479 C C . GLY A 1 702 ? -20.460 -25.396 12.227 1.00 52.62 702 GLY A C 1
ATOM 5480 O O . GLY A 1 702 ? -20.191 -26.234 13.092 1.00 52.62 702 GLY A O 1
ATOM 5481 N N . SER A 1 703 ? -21.428 -25.607 11.331 1.00 43.62 703 SER A N 1
ATOM 5482 C CA . SER A 1 703 ? -22.240 -26.831 11.293 1.00 43.62 703 SER A CA 1
ATOM 5483 C C . SER A 1 703 ? -21.376 -28.055 10.947 1.00 43.62 703 SER A C 1
ATOM 5485 O O . SER A 1 703 ? -21.170 -28.365 9.779 1.00 43.62 703 SER A O 1
ATOM 5487 N N . GLY A 1 704 ? -20.840 -28.746 11.961 1.00 45.78 704 GLY A N 1
ATOM 5488 C CA . GLY A 1 704 ? -20.102 -30.009 11.795 1.00 45.78 704 GLY A CA 1
ATOM 5489 C C . GLY A 1 704 ? -18.587 -29.971 12.045 1.00 45.78 704 GLY A C 1
ATOM 5490 O O . GLY A 1 704 ? -17.889 -30.896 11.638 1.00 45.78 704 GLY A O 1
ATOM 5491 N N . GLY A 1 705 ? -18.047 -28.947 12.715 1.00 41.12 705 GLY A N 1
ATOM 5492 C CA . GLY A 1 705 ? -16.704 -29.004 13.325 1.00 41.12 705 GLY A CA 1
ATOM 5493 C C . GLY A 1 705 ? -15.483 -28.935 12.390 1.00 41.12 705 GLY A C 1
ATOM 5494 O O . GLY A 1 705 ? -14.363 -29.023 12.884 1.00 41.12 705 GLY A O 1
ATOM 5495 N N . LYS A 1 706 ? -15.648 -28.756 11.069 1.00 41.56 706 LYS A N 1
ATOM 5496 C CA . LYS A 1 706 ? -14.525 -28.545 10.118 1.00 41.56 706 LYS A CA 1
ATOM 5497 C C . LYS A 1 706 ? -14.748 -27.459 9.042 1.00 41.56 706 LYS A C 1
ATOM 5499 O O . LYS A 1 706 ? -13.924 -27.328 8.144 1.00 41.56 706 LYS A O 1
ATOM 5504 N N . GLY A 1 707 ? -15.824 -26.667 9.123 1.00 53.41 707 GLY A N 1
ATOM 5505 C CA . GLY A 1 707 ? -16.209 -25.701 8.070 1.00 53.41 707 GLY A CA 1
ATOM 5506 C C . GLY A 1 707 ? -16.235 -24.217 8.464 1.00 53.41 707 GLY A C 1
ATOM 5507 O O . GLY A 1 707 ? -16.212 -23.359 7.586 1.00 53.41 707 GLY A O 1
ATOM 5508 N N . GLY A 1 708 ? -16.242 -23.881 9.758 1.00 67.19 708 GLY A N 1
ATOM 5509 C CA . GLY A 1 708 ? -16.601 -22.529 10.215 1.00 67.19 708 GLY A CA 1
ATOM 5510 C C . GLY A 1 708 ? -15.670 -21.397 9.755 1.00 67.19 708 GLY A C 1
ATOM 5511 O O . GLY A 1 708 ? -16.137 -20.294 9.470 1.00 67.19 708 GLY A O 1
ATOM 5512 N N . LEU A 1 709 ? -14.366 -21.665 9.611 1.00 70.62 709 LEU A N 1
ATOM 5513 C CA . LEU A 1 709 ? -13.396 -20.671 9.133 1.00 70.62 709 LEU A CA 1
ATOM 5514 C C . LEU A 1 709 ? -13.597 -20.324 7.653 1.00 70.62 709 LEU A C 1
ATOM 5516 O O . LEU A 1 709 ? -13.597 -19.157 7.261 1.00 70.62 709 LEU A O 1
ATOM 5520 N N . GLU A 1 710 ? -13.788 -21.359 6.839 1.00 76.62 710 GLU A N 1
ATOM 5521 C CA . GLU A 1 710 ? -14.042 -21.217 5.411 1.00 76.62 710 GLU A CA 1
ATOM 5522 C C . GLU A 1 710 ? -15.408 -20.569 5.186 1.00 76.62 710 GLU A C 1
ATOM 5524 O O . GLU A 1 710 ? -15.522 -19.654 4.383 1.00 76.62 710 GLU A O 1
ATOM 5529 N N . GLU A 1 711 ? -16.430 -20.935 5.959 1.00 78.81 711 GLU A N 1
ATOM 5530 C CA . GLU A 1 711 ? -17.734 -20.273 5.910 1.00 78.81 711 GLU A CA 1
ATOM 5531 C C . GLU A 1 711 ? -17.662 -18.785 6.282 1.00 78.81 711 GLU A C 1
ATOM 5533 O O . GLU A 1 711 ? -18.294 -17.959 5.620 1.00 78.81 711 GLU A O 1
ATOM 5538 N N . ALA A 1 712 ? -16.887 -18.421 7.312 1.00 82.19 712 ALA A N 1
ATOM 5539 C CA . ALA A 1 712 ? -16.662 -17.023 7.676 1.00 82.19 712 ALA A CA 1
ATOM 5540 C C . ALA A 1 712 ? -15.981 -16.258 6.533 1.00 82.19 712 ALA A C 1
ATOM 5542 O O . ALA A 1 712 ? -16.416 -15.158 6.188 1.00 82.19 712 ALA A O 1
ATOM 5543 N N . ARG A 1 713 ? -14.978 -16.863 5.884 1.00 86.31 713 ARG A N 1
ATOM 5544 C CA . ARG A 1 713 ? -14.332 -16.308 4.688 1.00 86.31 713 ARG A CA 1
ATOM 5545 C C . ARG A 1 713 ? -15.304 -16.186 3.514 1.00 86.31 713 ARG A C 1
ATOM 5547 O O . ARG A 1 713 ? -15.297 -15.170 2.834 1.00 86.31 713 ARG A O 1
ATOM 5554 N N . GLN A 1 714 ? -16.175 -17.166 3.291 1.00 86.12 714 GLN A N 1
ATOM 5555 C CA . GLN A 1 714 ? -17.193 -17.111 2.236 1.00 86.12 714 GLN A CA 1
ATOM 5556 C C . GLN A 1 714 ? -18.278 -16.059 2.511 1.00 86.12 714 GLN A C 1
ATOM 5558 O O . GLN A 1 714 ? -18.870 -15.515 1.581 1.00 86.12 714 GLN A O 1
ATOM 5563 N N . ARG A 1 715 ? -18.581 -15.748 3.778 1.00 88.25 715 ARG A N 1
ATOM 5564 C CA . ARG A 1 715 ? -19.496 -14.650 4.143 1.00 88.25 715 ARG A CA 1
ATOM 5565 C C . ARG A 1 715 ? -18.845 -13.283 3.991 1.00 88.25 715 ARG A C 1
ATOM 5567 O O . ARG A 1 715 ? -19.450 -12.398 3.389 1.00 88.25 715 ARG A O 1
ATOM 5574 N N . THR A 1 716 ? -17.635 -13.114 4.515 1.00 90.00 716 THR A N 1
ATOM 5575 C CA . THR A 1 716 ? -16.992 -11.795 4.609 1.00 90.00 716 THR A CA 1
ATOM 5576 C C . THR A 1 716 ? -16.069 -11.459 3.444 1.00 90.00 716 THR A C 1
ATOM 5578 O O . THR A 1 716 ? -15.696 -10.304 3.265 1.00 90.00 716 THR A O 1
ATOM 5581 N N . GLY A 1 717 ? -15.680 -12.464 2.659 1.00 89.00 717 GLY A N 1
ATOM 5582 C CA . GLY A 1 717 ? -14.635 -12.388 1.638 1.00 89.00 717 GLY A CA 1
ATOM 5583 C C . GLY A 1 717 ? -13.233 -12.140 2.185 1.00 89.00 717 GLY A C 1
ATOM 5584 O O . GLY A 1 717 ? -12.307 -11.993 1.392 1.00 89.00 717 GLY A O 1
ATOM 5585 N N . ALA A 1 718 ? -13.054 -12.103 3.508 1.00 88.31 718 ALA A N 1
ATOM 5586 C CA . ALA A 1 718 ? -11.777 -11.854 4.156 1.00 88.31 718 ALA A CA 1
ATOM 5587 C C . ALA A 1 718 ? -11.215 -13.147 4.781 1.00 88.31 718 ALA A C 1
ATOM 5589 O O . ALA A 1 718 ? -11.907 -13.811 5.558 1.00 88.31 718 ALA A O 1
ATOM 5590 N N . PRO A 1 719 ? -9.960 -13.524 4.481 1.00 81.75 719 PRO A N 1
ATOM 5591 C CA . PRO A 1 719 ? -9.263 -14.582 5.204 1.00 81.75 719 PRO A CA 1
ATOM 5592 C C . PRO A 1 719 ? -9.103 -14.247 6.693 1.00 81.75 719 PRO A C 1
ATOM 5594 O O . PRO A 1 719 ? -8.959 -13.088 7.077 1.00 81.75 719 PRO A O 1
ATOM 5597 N N . THR A 1 720 ? -9.056 -15.268 7.549 1.00 76.69 720 THR A N 1
ATOM 5598 C CA . THR A 1 720 ? -8.754 -15.082 8.975 1.00 76.69 720 THR A CA 1
ATOM 5599 C C . THR A 1 720 ? -7.255 -14.827 9.172 1.00 76.69 720 THR A C 1
ATOM 5601 O O . THR A 1 720 ? -6.466 -15.765 9.284 1.00 76.69 720 THR A O 1
ATOM 5604 N N . HIS A 1 721 ? -6.880 -13.547 9.203 1.00 80.06 721 HIS A N 1
ATOM 5605 C CA . HIS A 1 721 ? -5.495 -13.061 9.241 1.00 80.06 721 HIS A CA 1
ATOM 5606 C C . HIS A 1 721 ? -5.344 -11.845 10.172 1.00 80.06 721 HIS A C 1
ATOM 5608 O O . HIS A 1 721 ? -6.309 -11.101 10.374 1.00 80.06 721 HIS A O 1
ATOM 5614 N N . VAL A 1 722 ? -4.135 -11.591 10.686 1.00 76.81 722 VAL A N 1
ATOM 5615 C CA . VAL A 1 722 ? -3.832 -10.448 11.583 1.00 76.81 722 VAL A CA 1
ATOM 5616 C C . VAL A 1 722 ? -4.044 -9.078 10.932 1.00 76.81 722 VAL A C 1
ATOM 5618 O O . VAL A 1 722 ? -4.288 -8.082 11.608 1.00 76.81 722 VAL A O 1
ATOM 5621 N N . SER A 1 723 ? -4.059 -9.030 9.602 1.00 80.00 723 SER A N 1
ATOM 5622 C CA . SER A 1 723 ? -4.328 -7.810 8.830 1.00 80.00 723 SER A CA 1
ATOM 5623 C C . SER A 1 723 ? -5.785 -7.327 8.893 1.00 80.00 723 SER A C 1
ATOM 5625 O O . SER A 1 723 ? -6.070 -6.256 8.360 1.00 80.00 723 SER A O 1
ATOM 5627 N N . TYR A 1 724 ? -6.702 -8.081 9.516 1.00 87.50 724 TYR A N 1
ATOM 5628 C CA . TYR A 1 724 ? -8.128 -7.736 9.624 1.00 87.50 724 TYR A CA 1
ATOM 5629 C C . TYR A 1 724 ? -8.556 -7.404 11.058 1.00 87.50 724 TYR A C 1
ATOM 5631 O O . TYR A 1 724 ? -7.919 -7.793 12.041 1.00 87.50 724 TYR A O 1
ATOM 5639 N N . ALA A 1 725 ? -9.691 -6.709 11.183 1.00 89.19 725 ALA A N 1
ATOM 5640 C CA . ALA A 1 725 ? -10.179 -6.183 12.453 1.00 89.19 725 ALA A CA 1
ATOM 5641 C C . ALA A 1 725 ? -10.423 -7.242 13.535 1.00 89.19 725 ALA A C 1
ATOM 5643 O O . ALA A 1 725 ? -10.039 -6.968 14.670 1.00 89.19 725 ALA A O 1
ATOM 5644 N N . PRO A 1 726 ? -10.999 -8.431 13.256 1.00 88.00 726 PRO A N 1
ATOM 5645 C CA . PRO A 1 726 ? -11.280 -9.401 14.308 1.00 88.00 726 PRO A CA 1
ATOM 5646 C C . PRO A 1 726 ? -10.046 -9.780 15.130 1.00 88.00 726 PRO A C 1
ATOM 5648 O O . PRO A 1 726 ? -10.092 -9.737 16.357 1.00 88.00 726 PRO A O 1
ATOM 5651 N N . ALA A 1 727 ? -8.922 -10.080 14.473 1.00 81.75 727 ALA A N 1
ATOM 5652 C CA . ALA A 1 727 ? -7.687 -10.461 15.154 1.00 81.75 727 ALA A CA 1
ATOM 5653 C C . ALA A 1 727 ? -7.111 -9.301 15.988 1.00 81.75 727 ALA A C 1
ATOM 5655 O O . ALA A 1 727 ? -6.784 -9.480 17.163 1.00 81.75 727 ALA A O 1
ATOM 5656 N N . GLN A 1 728 ? -7.059 -8.092 15.420 1.00 83.31 728 GLN A N 1
ATOM 5657 C CA . GLN A 1 728 ? -6.514 -6.914 16.107 1.00 83.31 728 GLN A CA 1
ATOM 5658 C C . GLN A 1 728 ? -7.395 -6.447 17.269 1.00 83.31 728 GLN A C 1
ATOM 5660 O O . GLN A 1 728 ? -6.888 -6.083 18.329 1.00 83.31 728 GLN A O 1
ATOM 5665 N N . LEU A 1 729 ? -8.720 -6.497 17.110 1.00 85.31 729 LEU A N 1
ATOM 5666 C CA . LEU A 1 729 ? -9.663 -6.154 18.170 1.00 85.31 729 LEU A CA 1
ATOM 5667 C C . LEU A 1 729 ? -9.587 -7.154 19.322 1.00 85.31 729 LEU A C 1
ATOM 5669 O O . LEU A 1 729 ? -9.596 -6.730 20.474 1.00 85.31 729 LEU A O 1
ATOM 5673 N N . LEU A 1 730 ? -9.459 -8.455 19.044 1.00 81.75 730 LEU A N 1
ATOM 5674 C CA . LEU A 1 730 ? -9.249 -9.462 20.088 1.00 81.75 730 LEU A CA 1
ATOM 5675 C C . LEU A 1 730 ? -7.933 -9.242 20.838 1.00 81.75 730 LEU A C 1
ATOM 5677 O O . LEU A 1 730 ? -7.919 -9.305 22.068 1.00 81.75 730 LEU A O 1
ATOM 5681 N N . ARG A 1 731 ? -6.847 -8.927 20.122 1.00 78.12 731 ARG A N 1
ATOM 5682 C CA . ARG A 1 731 ? -5.557 -8.573 20.730 1.00 78.12 731 ARG A CA 1
ATOM 5683 C C . ARG A 1 731 ? -5.692 -7.348 21.635 1.00 78.12 731 ARG A C 1
ATOM 5685 O O . ARG A 1 731 ? -5.361 -7.416 22.819 1.00 78.12 731 ARG A O 1
ATOM 5692 N N . TRP A 1 732 ? -6.298 -6.274 21.136 1.00 80.69 732 TRP A N 1
ATOM 5693 C CA . TRP A 1 732 ? -6.553 -5.063 21.918 1.00 80.69 732 TRP A CA 1
ATOM 5694 C C . TRP A 1 732 ? -7.442 -5.332 23.145 1.00 80.69 732 TRP A C 1
ATOM 5696 O O . TRP A 1 732 ? -7.169 -4.840 24.245 1.00 80.69 732 TRP A O 1
ATOM 5706 N N . LEU A 1 733 ? -8.483 -6.162 22.999 1.00 77.31 733 LEU A N 1
ATOM 5707 C CA . LEU A 1 733 ? -9.348 -6.636 24.087 1.00 77.31 733 LEU A CA 1
ATOM 5708 C C . LEU A 1 733 ? -8.650 -7.614 25.044 1.00 77.31 733 LEU A C 1
ATOM 5710 O O . LEU A 1 733 ? -9.161 -7.886 26.130 1.00 77.31 733 LEU A O 1
ATOM 5714 N N . ARG A 1 734 ? -7.477 -8.139 24.719 1.00 71.56 734 ARG A N 1
ATOM 5715 C CA . ARG A 1 734 ? -6.662 -8.895 25.671 1.00 71.56 734 ARG A CA 1
ATOM 5716 C C . ARG A 1 734 ? -5.775 -7.942 26.463 1.00 71.56 734 ARG A C 1
ATOM 5718 O O . ARG A 1 734 ? -5.897 -7.875 27.685 1.00 71.56 734 ARG A O 1
ATOM 5725 N N . GLU A 1 735 ? -4.984 -7.137 25.759 1.00 69.19 735 GLU A N 1
ATOM 5726 C CA . GLU A 1 735 ? -3.991 -6.211 26.323 1.00 69.19 735 GLU A CA 1
ATOM 5727 C C . GLU A 1 735 ? -4.614 -5.188 27.281 1.00 69.19 735 GLU A C 1
ATOM 5729 O O . GLU A 1 735 ? -4.094 -4.909 28.360 1.00 69.19 735 GLU A O 1
ATOM 5734 N N . THR A 1 736 ? -5.797 -4.672 26.944 1.00 64.12 736 THR A N 1
ATOM 5735 C CA . THR A 1 736 ? -6.485 -3.707 27.811 1.00 64.12 736 THR A CA 1
ATOM 5736 C C . THR A 1 736 ? -7.271 -4.361 28.963 1.00 64.12 736 THR A C 1
ATOM 5738 O O . THR A 1 736 ? -7.895 -3.635 29.734 1.00 64.12 736 THR A O 1
ATOM 5741 N N . THR A 1 737 ? -7.285 -5.699 29.106 1.00 55.09 737 THR A N 1
ATOM 5742 C CA . THR A 1 737 ? -7.930 -6.411 30.238 1.00 55.09 737 THR A CA 1
ATOM 5743 C C . THR A 1 737 ? -6.907 -6.624 31.348 1.00 55.09 737 THR A C 1
ATOM 5745 O O . THR A 1 737 ? -7.205 -6.396 32.517 1.00 55.09 737 THR A O 1
ATOM 5748 N N . THR A 1 738 ? -5.687 -7.013 30.977 1.00 44.44 738 THR A N 1
ATOM 5749 C CA . THR A 1 738 ? -4.569 -7.304 31.886 1.00 44.44 738 THR A CA 1
ATOM 5750 C C . THR A 1 738 ? -3.994 -6.059 32.564 1.00 44.44 738 THR A C 1
ATOM 5752 O O . THR A 1 738 ? -3.529 -6.144 33.698 1.00 44.44 738 THR A O 1
ATOM 5755 N N . ALA A 1 739 ? -4.116 -4.877 31.949 1.00 40.47 739 ALA A N 1
ATOM 5756 C CA . ALA A 1 739 ? -3.678 -3.604 32.535 1.00 40.47 739 ALA A CA 1
ATOM 5757 C C . ALA A 1 739 ? -4.518 -3.117 33.748 1.00 40.47 739 ALA A C 1
ATOM 5759 O O . ALA A 1 739 ? -4.224 -2.069 34.318 1.00 40.47 739 ALA A O 1
ATOM 5760 N N . GLY A 1 740 ? -5.580 -3.835 34.146 1.00 38.25 740 GLY A N 1
ATOM 5761 C CA . GLY A 1 740 ? -6.506 -3.442 35.222 1.00 38.25 740 GLY A CA 1
ATOM 5762 C C . GLY A 1 740 ? -6.280 -4.087 36.598 1.00 38.25 740 GLY A C 1
ATOM 5763 O O . GLY A 1 740 ? -7.074 -3.836 37.502 1.00 38.25 740 GLY A O 1
ATOM 5764 N N . THR A 1 741 ? -5.248 -4.917 36.779 1.00 33.19 741 THR A N 1
ATOM 5765 C CA . THR A 1 741 ? -5.106 -5.806 37.957 1.00 33.19 741 THR A CA 1
ATOM 5766 C C . THR A 1 741 ? -4.033 -5.411 38.982 1.00 33.19 741 THR A C 1
ATOM 5768 O O . THR A 1 741 ? -3.550 -6.270 39.711 1.00 33.19 741 THR A O 1
ATOM 5771 N N . VAL A 1 742 ? -3.699 -4.121 39.123 1.00 33.66 742 VAL A N 1
ATOM 5772 C CA . VAL A 1 742 ? -2.910 -3.621 40.273 1.00 33.66 742 VAL A CA 1
ATOM 5773 C C . VAL A 1 742 ? -3.499 -2.311 40.806 1.00 33.66 742 VAL A C 1
ATOM 5775 O O . VAL A 1 742 ? -3.019 -1.226 40.507 1.00 33.66 742 VAL A O 1
ATOM 5778 N N . ALA A 1 743 ? -4.576 -2.415 41.586 1.00 28.81 743 ALA A N 1
ATOM 5779 C CA . ALA A 1 743 ? -4.960 -1.423 42.595 1.00 28.81 743 ALA A CA 1
ATOM 5780 C C . ALA A 1 743 ? -6.053 -2.017 43.498 1.00 28.81 743 ALA A C 1
ATOM 5782 O O . ALA A 1 743 ? -7.233 -2.015 43.152 1.00 28.81 743 ALA A O 1
ATOM 5783 N N . THR A 1 744 ? -5.679 -2.531 44.668 1.00 27.31 744 THR A N 1
ATOM 5784 C CA . THR A 1 744 ? -6.614 -2.776 45.775 1.00 27.31 744 THR A CA 1
ATOM 5785 C C . THR A 1 744 ? -6.922 -1.453 46.482 1.00 27.31 744 THR A C 1
ATOM 5787 O O . THR A 1 744 ? -5.998 -0.867 47.046 1.00 27.31 744 THR A O 1
ATOM 5790 N N . PRO A 1 745 ? -8.181 -0.980 46.534 1.00 31.05 745 PRO A N 1
ATOM 5791 C CA . PRO A 1 745 ? -8.581 0.043 47.483 1.00 31.05 745 PRO A CA 1
ATOM 5792 C C . PRO A 1 745 ? -8.991 -0.624 48.801 1.00 31.05 745 PRO A C 1
ATOM 5794 O O . PRO A 1 745 ? -9.827 -1.532 48.839 1.00 31.05 745 PRO A O 1
ATOM 5797 N N . THR A 1 746 ? -8.407 -0.154 49.896 1.00 28.00 746 THR A N 1
ATOM 5798 C CA . THR A 1 746 ? -8.845 -0.423 51.266 1.00 28.00 746 THR A CA 1
ATOM 5799 C C . THR A 1 746 ? -10.308 0.006 51.443 1.00 28.00 746 THR A C 1
ATOM 5801 O O . THR A 1 746 ? -10.681 1.143 51.163 1.00 28.00 746 THR A O 1
ATOM 5804 N N . LYS A 1 747 ? -11.169 -0.916 51.898 1.00 31.25 747 LYS A N 1
ATOM 5805 C CA . LYS A 1 747 ? -12.557 -0.622 52.289 1.00 31.25 747 LYS A CA 1
ATOM 5806 C C . LYS A 1 747 ? -12.616 -0.232 53.763 1.00 31.25 747 LYS A C 1
ATOM 5808 O O . LYS A 1 747 ? -12.561 -1.098 54.634 1.00 31.25 747 LYS A O 1
ATOM 5813 N N . GLU A 1 748 ? -12.842 1.051 54.020 1.00 27.67 748 GLU A N 1
ATOM 5814 C CA . GLU A 1 748 ? -13.625 1.482 55.174 1.00 27.67 748 GLU A CA 1
ATOM 5815 C C . GLU A 1 748 ? -15.115 1.198 54.933 1.00 27.67 748 GLU A C 1
ATOM 5817 O O . GLU A 1 748 ? -15.626 1.175 53.811 1.00 27.67 748 GLU A O 1
ATOM 5822 N N . ARG A 1 749 ? -15.798 0.892 56.030 1.00 27.97 749 ARG A N 1
ATOM 5823 C CA . ARG A 1 749 ? -17.114 0.265 56.102 1.00 27.97 749 ARG A CA 1
ATOM 5824 C C . ARG A 1 749 ? -18.177 1.344 56.311 1.00 27.97 749 ARG A C 1
ATOM 5826 O O . ARG A 1 749 ? -18.296 1.857 57.416 1.00 27.97 749 ARG A O 1
ATOM 5833 N N . VAL A 1 750 ? -19.011 1.609 55.306 1.00 29.83 750 VAL A N 1
ATOM 5834 C CA . VAL A 1 750 ? -20.304 2.295 55.491 1.00 29.83 750 VAL A CA 1
ATOM 5835 C C . VAL A 1 750 ? -21.424 1.348 55.061 1.00 29.83 750 VAL A C 1
ATOM 5837 O O . VAL A 1 750 ? -21.377 0.731 54.000 1.00 29.83 750 VAL A O 1
ATOM 5840 N N . LYS A 1 751 ? -22.382 1.161 55.971 1.00 32.88 751 LYS A N 1
ATOM 5841 C CA . LYS A 1 751 ? -23.552 0.286 55.846 1.00 32.88 751 LYS A CA 1
ATOM 5842 C C . LYS A 1 751 ? -24.605 0.916 54.929 1.00 32.88 751 LYS A C 1
ATOM 5844 O O . LYS A 1 751 ? -24.914 2.088 55.099 1.00 32.88 751 LYS A O 1
ATOM 5849 N N . GLY A 1 752 ? -25.260 0.078 54.123 1.00 28.25 752 GLY A N 1
ATOM 5850 C CA . GLY A 1 752 ? -26.643 0.294 53.690 1.00 28.25 752 GLY A CA 1
ATOM 5851 C C . GLY A 1 752 ? -26.887 0.142 52.189 1.00 28.25 752 GLY A C 1
ATOM 5852 O O . GLY A 1 752 ? -26.365 0.922 51.409 1.00 28.25 752 GLY A O 1
ATOM 5853 N N . GLY A 1 753 ? -27.747 -0.818 51.835 1.00 30.41 753 GLY A N 1
ATOM 5854 C CA . GLY A 1 753 ? -28.717 -0.661 50.746 1.00 30.41 753 GLY A CA 1
ATOM 5855 C C . GLY A 1 753 ? -28.268 -0.944 49.312 1.00 30.41 753 GLY A C 1
ATOM 5856 O O . GLY A 1 753 ? -27.729 -0.078 48.643 1.00 30.41 753 GLY A O 1
ATOM 5857 N N . GLU A 1 754 ? -28.674 -2.124 48.844 1.00 28.61 754 GLU A N 1
ATOM 5858 C CA . GLU A 1 754 ? -29.108 -2.427 47.473 1.00 28.61 754 GLU A CA 1
ATOM 5859 C C . GLU A 1 754 ? -28.088 -2.605 46.333 1.00 28.61 754 GLU A C 1
ATOM 5861 O O . GLU A 1 754 ? -27.033 -1.990 46.203 1.00 28.61 754 GLU A O 1
ATOM 5866 N N . SER A 1 755 ? -28.465 -3.580 45.513 1.00 37.53 755 SER A N 1
ATOM 5867 C CA . SER A 1 755 ? -27.785 -4.209 44.394 1.00 37.53 755 SER A CA 1
ATOM 5868 C C . SER A 1 755 ? -27.287 -3.240 43.326 1.00 37.53 755 SER A C 1
ATOM 5870 O O . SER A 1 755 ? -28.071 -2.471 42.775 1.00 37.53 755 SER A O 1
ATOM 5872 N N . ASN A 1 756 ? -26.030 -3.398 42.898 1.00 26.11 756 ASN A N 1
ATOM 5873 C CA . ASN A 1 756 ? -25.696 -3.158 41.496 1.00 26.11 756 ASN A CA 1
ATOM 5874 C C . ASN A 1 756 ? -24.425 -3.893 41.049 1.00 26.11 756 ASN A C 1
ATOM 5876 O O . ASN A 1 756 ? -23.349 -3.739 41.629 1.00 26.11 756 ASN A O 1
ATOM 5880 N N . GLN A 1 757 ? -24.572 -4.677 39.981 1.00 30.20 757 GLN A N 1
ATOM 5881 C CA . GLN A 1 757 ? -23.498 -5.291 39.203 1.00 30.20 757 GLN A CA 1
ATOM 5882 C C . GLN A 1 757 ? -22.455 -4.231 38.816 1.00 30.20 757 GLN A C 1
ATOM 5884 O O . GLN A 1 757 ? -22.780 -3.251 38.148 1.00 30.20 757 GLN A O 1
ATOM 5889 N N . ARG A 1 758 ? -21.181 -4.425 39.171 1.00 25.14 758 ARG A N 1
ATOM 5890 C CA . ARG A 1 758 ? -20.078 -3.640 38.594 1.00 25.14 758 ARG A CA 1
ATOM 5891 C C . ARG A 1 758 ? -19.008 -4.573 38.043 1.00 25.14 758 ARG A C 1
ATOM 5893 O O . ARG A 1 758 ? -18.136 -5.055 38.754 1.00 25.14 758 ARG A O 1
ATOM 5900 N N . ARG A 1 759 ? -19.155 -4.831 36.741 1.00 30.86 759 ARG A N 1
ATOM 5901 C CA . ARG A 1 759 ? -18.216 -5.518 35.852 1.00 30.86 759 ARG A CA 1
ATOM 5902 C C . ARG A 1 759 ? -17.038 -4.576 35.577 1.00 30.86 759 ARG A C 1
ATOM 5904 O O . ARG A 1 759 ? -17.235 -3.432 35.169 1.00 30.86 759 ARG A O 1
ATOM 5911 N N . TRP A 1 760 ? -15.839 -5.068 35.840 1.00 24.66 760 TRP A N 1
ATOM 5912 C CA . TRP A 1 760 ? -14.551 -4.404 35.668 1.00 24.66 760 TRP A CA 1
ATOM 5913 C C . TRP A 1 760 ? -14.356 -3.941 34.210 1.00 24.66 760 TRP A C 1
ATOM 5915 O O . TRP A 1 760 ? -14.486 -4.740 33.285 1.00 24.66 760 TRP A O 1
ATOM 5925 N N . ARG A 1 761 ? -14.076 -2.647 33.992 1.00 34.53 761 ARG A N 1
ATOM 5926 C CA . ARG A 1 761 ? -13.691 -2.064 32.692 1.00 34.53 761 ARG A CA 1
ATOM 5927 C C . ARG A 1 761 ? -12.379 -1.309 32.875 1.00 34.53 761 ARG A C 1
ATOM 5929 O O . ARG A 1 761 ? -12.273 -0.497 33.790 1.00 34.53 761 ARG A O 1
ATOM 5936 N N . SER A 1 762 ? -11.413 -1.531 31.992 1.00 45.97 762 SER A N 1
ATOM 5937 C CA . SER A 1 762 ? -10.249 -0.654 31.886 1.00 45.97 762 SER A CA 1
ATOM 5938 C C . SER A 1 762 ? -10.656 0.751 31.401 1.00 45.97 762 SER A C 1
ATOM 5940 O O . SER A 1 762 ? -11.623 0.881 30.636 1.00 45.97 762 SER A O 1
ATOM 5942 N N . PRO A 1 763 ? -9.944 1.821 31.813 1.00 48.12 763 PRO A N 1
ATOM 5943 C CA . PRO A 1 763 ? -10.336 3.204 31.528 1.00 48.12 763 PRO A CA 1
ATOM 5944 C C . PRO A 1 763 ? -10.456 3.532 30.031 1.00 48.12 763 PRO A C 1
ATOM 5946 O O . PRO A 1 763 ? -11.393 4.225 29.640 1.00 48.12 763 PRO A O 1
ATOM 5949 N N . GLN A 1 764 ? -9.577 2.993 29.177 1.00 58.31 764 GLN A N 1
ATOM 5950 C CA . GLN A 1 764 ? -9.607 3.227 27.723 1.00 58.31 764 GLN A CA 1
ATOM 5951 C C . GLN A 1 764 ? -10.815 2.573 27.035 1.00 58.31 764 GLN A C 1
ATOM 5953 O O . GLN A 1 764 ? -11.445 3.197 26.185 1.00 58.31 764 GLN A O 1
ATOM 5958 N N . ARG A 1 765 ? -11.229 1.367 27.447 1.00 71.44 765 ARG A N 1
ATOM 5959 C CA . ARG A 1 765 ? -12.402 0.696 26.852 1.00 71.44 765 ARG A CA 1
ATOM 5960 C C . ARG A 1 765 ? -13.697 1.440 27.085 1.00 71.44 765 ARG A C 1
ATOM 5962 O O . ARG A 1 765 ? -14.542 1.507 26.204 1.00 71.44 765 ARG A O 1
ATOM 5969 N N . SER A 1 766 ? -13.875 1.992 28.283 1.00 72.31 766 SER A N 1
ATOM 5970 C CA . SER A 1 766 ? -15.087 2.754 28.601 1.00 72.31 766 SER A CA 1
ATOM 5971 C C . SER A 1 766 ? -15.211 4.062 27.815 1.00 72.31 766 SER A C 1
ATOM 5973 O O . SER A 1 766 ? -16.324 4.593 27.700 1.00 72.31 766 SER A O 1
ATOM 5975 N N . GLN A 1 767 ? -14.093 4.571 27.283 1.00 81.69 767 GLN A N 1
ATOM 5976 C CA . GLN A 1 767 ? -14.052 5.807 26.508 1.00 81.69 767 GLN A CA 1
ATOM 5977 C C . GLN A 1 767 ? -14.535 5.606 25.075 1.00 81.69 767 GLN A C 1
ATOM 5979 O O . GLN A 1 767 ? -15.178 6.518 24.560 1.00 81.69 767 GLN A O 1
ATOM 5984 N N . VAL A 1 768 ? -14.302 4.435 24.467 1.00 89.88 768 VAL A N 1
ATOM 5985 C CA . VAL A 1 768 ? -14.805 4.124 23.121 1.00 89.88 768 VAL A CA 1
ATOM 5986 C C . VAL A 1 768 ? -16.332 4.086 23.152 1.00 89.88 768 VAL A C 1
ATOM 5988 O O . VAL A 1 768 ? -16.934 3.308 23.892 1.00 89.88 768 VAL A O 1
ATOM 5991 N N . LYS A 1 769 ? -16.963 4.970 22.376 1.00 91.38 769 LYS A N 1
ATOM 5992 C CA . LYS A 1 769 ? -18.422 5.038 22.188 1.00 91.38 769 LYS A CA 1
ATOM 5993 C C . LYS A 1 769 ? -18.853 4.654 20.786 1.00 91.38 769 LYS A C 1
ATOM 5995 O O . LYS A 1 769 ? -20.000 4.267 20.605 1.00 91.38 769 LYS A O 1
ATOM 6000 N N . LEU A 1 770 ? -17.958 4.803 19.818 1.00 93.62 770 LEU A N 1
ATOM 6001 C CA . LEU A 1 770 ? -18.214 4.471 18.431 1.00 93.62 770 LEU A CA 1
ATOM 6002 C C . LEU A 1 770 ? -16.895 4.113 17.748 1.00 93.62 770 LEU A C 1
ATOM 6004 O O . LEU A 1 770 ? -15.869 4.731 18.029 1.00 93.62 770 LEU A O 1
ATOM 6008 N N . TRP A 1 771 ? -16.929 3.156 16.836 1.00 94.38 771 TRP A N 1
ATOM 6009 C CA . TRP A 1 771 ? -15.844 2.859 15.911 1.00 94.38 771 TRP A CA 1
ATOM 6010 C C . TRP A 1 771 ? -16.099 3.548 14.573 1.00 94.38 771 TRP A C 1
ATOM 6012 O O . TRP A 1 771 ? -17.232 3.607 14.106 1.00 94.38 771 TRP A O 1
ATOM 6022 N N . GLN A 1 772 ? -15.055 4.085 13.953 1.00 93.75 772 GLN A N 1
ATOM 6023 C CA . GLN A 1 772 ? -15.115 4.689 12.622 1.00 93.75 772 GLN A CA 1
ATOM 6024 C C . GLN A 1 772 ? -13.874 4.306 11.816 1.00 93.75 772 GLN A C 1
ATOM 6026 O O . GLN A 1 772 ? -12.876 3.840 12.365 1.00 93.75 772 GLN A O 1
ATOM 6031 N N . THR A 1 773 ? -13.945 4.519 10.510 1.00 95.38 773 THR A N 1
ATOM 6032 C CA . THR A 1 773 ? -12.788 4.519 9.611 1.00 95.38 773 THR A CA 1
ATOM 6033 C C . THR A 1 773 ? -12.212 5.924 9.487 1.00 95.38 773 THR A C 1
ATOM 6035 O O . THR A 1 773 ? -12.882 6.908 9.822 1.00 95.38 773 THR A O 1
ATOM 6038 N N . LEU A 1 774 ? -10.976 6.042 8.999 1.00 95.44 774 LEU A N 1
ATOM 6039 C CA . LEU A 1 774 ? -10.332 7.343 8.795 1.00 95.44 774 LEU A CA 1
ATOM 6040 C C . LEU A 1 774 ? -11.155 8.275 7.877 1.00 95.44 774 LEU A C 1
ATOM 6042 O O . LEU A 1 774 ? -11.434 9.400 8.304 1.00 95.44 774 LEU A O 1
ATOM 6046 N N . PRO A 1 775 ? -11.618 7.846 6.682 1.00 95.69 775 PRO A N 1
ATOM 6047 C CA . PRO A 1 775 ? -12.497 8.666 5.847 1.00 95.69 775 PRO A CA 1
ATOM 6048 C C . PRO A 1 775 ? -13.795 9.082 6.540 1.00 95.69 775 PRO A C 1
ATOM 6050 O O . PRO A 1 775 ? -14.164 10.253 6.485 1.00 95.69 775 PRO A O 1
ATOM 6053 N N . SER A 1 776 ? -14.461 8.164 7.247 1.00 94.06 776 SER A N 1
ATOM 6054 C CA . SER A 1 776 ? -15.713 8.467 7.957 1.00 94.06 776 SER A CA 1
ATOM 6055 C C . SER A 1 776 ? -15.500 9.474 9.090 1.00 94.06 776 SER A C 1
ATOM 6057 O O . SER A 1 776 ? -16.284 10.410 9.255 1.00 94.06 776 SER A O 1
ATOM 6059 N N . LEU A 1 777 ? -14.397 9.346 9.833 1.00 95.25 777 LEU A N 1
ATOM 6060 C CA . LEU A 1 777 ? -14.000 10.299 10.869 1.00 95.25 777 LEU A CA 1
ATOM 6061 C C . LEU A 1 777 ? -13.725 11.695 10.286 1.00 95.25 777 LEU A C 1
ATOM 6063 O O . LEU A 1 777 ? -14.189 12.697 10.838 1.00 95.25 777 LEU A O 1
ATOM 6067 N N . ILE A 1 778 ? -13.000 11.770 9.165 1.00 95.62 778 ILE A N 1
ATOM 6068 C CA . ILE A 1 778 ? -12.710 13.029 8.463 1.00 95.62 778 ILE A CA 1
ATOM 6069 C C . ILE A 1 778 ? -14.005 13.656 7.941 1.00 95.62 778 ILE A C 1
ATOM 6071 O O . ILE A 1 778 ? -14.257 14.833 8.198 1.00 95.62 778 ILE A O 1
ATOM 6075 N N . ALA A 1 779 ? -14.860 12.873 7.279 1.00 94.44 779 ALA A N 1
ATOM 6076 C CA . ALA A 1 779 ? -16.142 13.333 6.758 1.00 94.44 779 ALA A CA 1
ATOM 6077 C C . ALA A 1 779 ? -17.046 13.875 7.877 1.00 94.44 779 ALA A C 1
ATOM 6079 O O . ALA A 1 779 ? -17.619 14.959 7.735 1.00 94.44 779 ALA A O 1
ATOM 6080 N N . ALA A 1 780 ? -17.116 13.183 9.021 1.00 93.38 780 ALA A N 1
ATOM 6081 C CA . ALA A 1 780 ? -17.856 13.647 10.190 1.00 93.38 780 ALA A CA 1
ATOM 6082 C C . ALA A 1 780 ? -17.320 14.992 10.707 1.00 93.38 780 ALA A C 1
ATOM 6084 O O . ALA A 1 780 ? -18.096 15.927 10.913 1.00 93.38 780 ALA A O 1
ATOM 6085 N N . ARG A 1 781 ? -15.992 15.125 10.846 1.00 93.38 781 ARG A N 1
ATOM 6086 C CA . ARG A 1 781 ? -15.335 16.362 11.299 1.00 93.38 781 ARG A CA 1
ATOM 6087 C C . ARG A 1 781 ? -15.574 17.522 10.335 1.00 93.38 781 ARG A C 1
ATOM 6089 O O . ARG A 1 781 ? -15.920 18.617 10.774 1.00 93.38 781 ARG A O 1
ATOM 6096 N N . TRP A 1 782 ? -15.437 17.284 9.034 1.00 94.56 782 TRP A N 1
ATOM 6097 C CA . TRP A 1 782 ? -15.617 18.304 7.999 1.00 94.56 782 TRP A CA 1
ATOM 6098 C C . TRP A 1 782 ? -17.061 18.784 7.866 1.00 94.56 782 TRP A C 1
ATOM 6100 O O . TRP A 1 782 ? -17.296 19.953 7.563 1.00 94.56 782 TRP A O 1
ATOM 6110 N N . CYS A 1 783 ? -18.023 17.907 8.143 1.00 93.31 783 CYS A N 1
ATOM 6111 C CA . CYS A 1 783 ? -19.446 18.227 8.100 1.00 93.31 783 CYS A CA 1
ATOM 6112 C C . CYS A 1 783 ? -20.010 18.674 9.463 1.00 93.31 783 CYS A C 1
ATOM 6114 O O . CYS A 1 783 ? -21.201 18.972 9.549 1.00 93.31 783 CYS A O 1
ATOM 6116 N N . CYS A 1 784 ? -19.185 18.741 10.521 1.00 91.75 784 CYS A N 1
ATOM 6117 C CA . CYS A 1 784 ? -19.609 18.975 11.912 1.00 91.75 784 CYS A CA 1
ATOM 6118 C C . CYS A 1 784 ? -20.705 18.000 12.392 1.00 91.75 784 CYS A C 1
ATOM 6120 O O . CYS A 1 784 ? -21.607 18.369 13.146 1.00 91.75 784 CYS A O 1
ATOM 6122 N N . LEU A 1 785 ? -20.622 16.743 11.952 1.00 89.44 785 LEU A N 1
ATOM 6123 C CA . LEU A 1 785 ? -21.475 15.647 12.402 1.00 89.44 785 LEU A CA 1
ATOM 6124 C C . LEU A 1 785 ? -20.856 14.975 13.630 1.00 89.44 785 LEU A C 1
ATOM 6126 O O . LEU A 1 785 ? -19.637 14.931 13.788 1.00 89.44 785 LEU A O 1
ATOM 6130 N N . ARG A 1 786 ? -21.699 14.390 14.488 1.00 84.56 786 ARG A N 1
ATOM 6131 C CA . ARG A 1 786 ? -21.228 13.587 15.630 1.00 84.56 786 ARG A CA 1
ATOM 6132 C C . ARG A 1 786 ? -20.477 12.329 15.177 1.00 84.56 786 ARG A C 1
ATOM 6134 O O . ARG A 1 786 ? -19.528 11.911 15.835 1.00 84.56 786 ARG A O 1
ATOM 6141 N N . SER A 1 787 ? -20.925 11.735 14.078 1.00 88.38 787 SER A N 1
ATOM 6142 C CA . SER A 1 787 ? -20.317 10.592 13.403 1.00 88.38 787 SER A CA 1
ATOM 6143 C C . SER A 1 787 ? -20.834 10.499 11.970 1.00 88.38 787 SER A C 1
ATOM 6145 O O . SER A 1 787 ? -21.874 11.082 11.646 1.00 88.38 787 SER A O 1
ATOM 6147 N N . ALA A 1 788 ? -20.119 9.761 11.126 1.00 91.12 788 ALA A N 1
ATOM 6148 C CA . ALA A 1 788 ? -20.562 9.404 9.786 1.00 91.12 788 ALA A CA 1
ATOM 6149 C C . ALA A 1 788 ? -20.772 7.881 9.679 1.00 91.12 788 ALA A C 1
ATOM 6151 O O . ALA A 1 788 ? -20.141 7.120 10.420 1.00 91.12 788 ALA A O 1
ATOM 6152 N N . PRO A 1 789 ? -21.665 7.421 8.784 1.00 94.31 789 PRO A N 1
ATOM 6153 C CA . PRO A 1 789 ? -21.709 6.019 8.385 1.00 94.31 789 PRO A CA 1
ATOM 6154 C C . PRO A 1 789 ? -20.381 5.580 7.762 1.00 94.31 789 PRO A C 1
ATOM 6156 O O . PRO A 1 789 ? -19.648 6.415 7.243 1.00 94.31 789 PRO A O 1
ATOM 6159 N N . VAL A 1 790 ? -20.117 4.276 7.760 1.00 94.69 790 VAL A N 1
ATOM 6160 C CA . VAL A 1 790 ? -18.998 3.667 7.027 1.00 94.69 790 VAL A CA 1
ATOM 6161 C C . VAL A 1 790 ? -19.530 3.062 5.731 1.00 94.69 790 VAL A C 1
ATOM 6163 O O . VAL A 1 790 ? -20.611 2.463 5.728 1.00 94.69 790 VAL A O 1
ATOM 6166 N N . SER A 1 791 ? -18.798 3.229 4.625 1.00 95.62 791 SER A N 1
ATOM 6167 C CA . SER A 1 791 ? -19.225 2.663 3.343 1.00 95.62 791 SER A CA 1
ATOM 6168 C C . SER A 1 791 ? -19.148 1.132 3.344 1.00 95.62 791 SER A C 1
ATOM 6170 O O . SER A 1 791 ? -18.333 0.542 4.056 1.00 95.62 791 SER A O 1
ATOM 6172 N N . TYR A 1 792 ? -19.927 0.461 2.490 1.00 95.62 792 TYR A N 1
ATOM 6173 C CA . TYR A 1 792 ? -19.750 -0.982 2.266 1.00 95.62 792 TYR A CA 1
ATOM 6174 C C . TYR A 1 792 ? -18.331 -1.333 1.822 1.00 95.62 792 TYR A C 1
ATOM 6176 O O . TYR A 1 792 ? -17.816 -2.387 2.203 1.00 95.62 792 TYR A O 1
ATOM 6184 N N . SER A 1 793 ? -17.685 -0.449 1.052 1.00 94.81 793 SER A N 1
ATOM 6185 C CA . SER A 1 793 ? -16.304 -0.665 0.641 1.00 94.81 793 SER A CA 1
ATOM 6186 C C . SER A 1 793 ? -15.385 -0.725 1.844 1.00 94.81 793 SER A C 1
ATOM 6188 O O . SER A 1 793 ? -14.751 -1.748 2.071 1.00 94.81 793 SER A O 1
ATOM 6190 N N . GLU A 1 794 ? -15.387 0.317 2.669 1.00 94.06 794 GLU A N 1
ATOM 6191 C CA . GLU A 1 794 ? -14.564 0.416 3.871 1.00 94.06 794 GLU A CA 1
ATOM 6192 C C . GLU A 1 794 ? -14.865 -0.696 4.885 1.00 94.06 794 GLU A C 1
ATOM 6194 O O . GLU A 1 794 ? -13.944 -1.288 5.448 1.00 94.06 794 GLU A O 1
ATOM 6199 N N . ALA A 1 795 ? -16.143 -1.027 5.081 1.00 94.69 795 ALA A N 1
ATOM 6200 C CA . ALA A 1 795 ? -16.561 -2.086 5.992 1.00 94.69 795 ALA A CA 1
ATOM 6201 C C . ALA A 1 795 ? -16.064 -3.470 5.549 1.00 94.69 795 ALA A C 1
ATOM 6203 O O . ALA A 1 795 ? -15.680 -4.273 6.399 1.00 94.69 795 ALA A O 1
ATOM 6204 N N . SER A 1 796 ? -15.997 -3.741 4.242 1.00 92.88 796 SER A N 1
ATOM 6205 C CA . SER A 1 796 ? -15.499 -5.020 3.713 1.00 92.88 796 SER A CA 1
ATOM 6206 C C . SER A 1 796 ? -14.053 -5.302 4.131 1.00 92.88 796 SER A C 1
ATOM 6208 O O . SER A 1 796 ? -13.728 -6.423 4.511 1.00 92.88 796 SER A O 1
ATOM 6210 N N . TRP A 1 797 ? -13.197 -4.275 4.161 1.00 88.12 797 TRP A N 1
ATOM 6211 C CA . TRP A 1 797 ? -11.787 -4.408 4.562 1.00 88.12 797 TRP A CA 1
ATOM 6212 C C . TRP A 1 797 ? -11.587 -4.733 6.036 1.00 88.12 797 TRP A C 1
ATOM 6214 O O . TRP A 1 797 ? -10.496 -5.130 6.434 1.00 88.12 797 TRP A O 1
ATOM 6224 N N . THR A 1 798 ? -12.614 -4.556 6.866 1.00 91.31 798 THR A N 1
ATOM 6225 C CA . THR A 1 798 ? -12.520 -4.941 8.274 1.00 91.31 798 THR A CA 1
ATOM 6226 C C . THR A 1 798 ? -12.558 -6.457 8.451 1.00 91.31 798 THR A C 1
ATOM 6228 O O . THR A 1 798 ? -12.121 -6.942 9.488 1.00 91.31 798 THR A O 1
ATOM 6231 N N . GLY A 1 799 ? -13.075 -7.206 7.469 1.00 90.00 799 GLY A N 1
ATOM 6232 C CA . GLY A 1 799 ? -13.378 -8.631 7.612 1.00 90.00 799 GLY A CA 1
ATOM 6233 C C . GLY A 1 799 ? -14.578 -8.916 8.522 1.00 90.00 799 GLY A C 1
ATOM 6234 O O . GLY A 1 799 ? -14.735 -10.039 8.988 1.00 90.00 799 GLY A O 1
ATOM 6235 N N . MET A 1 800 ? -15.406 -7.903 8.806 1.00 92.62 800 MET A N 1
ATOM 6236 C CA . MET A 1 800 ? -16.608 -8.019 9.641 1.00 92.62 800 MET A CA 1
ATOM 6237 C C . MET A 1 800 ? -17.906 -7.733 8.873 1.00 92.62 800 MET A C 1
ATOM 6239 O O . MET A 1 800 ? -18.966 -7.740 9.485 1.00 92.62 800 MET A O 1
ATOM 6243 N N . LEU A 1 801 ? -17.858 -7.439 7.571 1.00 94.06 801 LEU A N 1
ATOM 6244 C CA . LEU A 1 801 ? -19.054 -7.227 6.747 1.00 94.06 801 LEU A CA 1
ATOM 6245 C C . LEU A 1 801 ? -19.473 -8.549 6.099 1.00 94.06 801 LEU A C 1
ATOM 6247 O O . LEU A 1 801 ? -18.657 -9.156 5.418 1.00 94.06 801 LEU A O 1
ATOM 6251 N N . ASP A 1 802 ? -20.737 -8.948 6.219 1.00 91.94 802 ASP A N 1
ATOM 6252 C CA . ASP A 1 802 ? -21.317 -9.980 5.358 1.00 91.94 802 ASP A CA 1
ATOM 6253 C C . ASP A 1 802 ? -21.543 -9.375 3.964 1.00 91.94 802 ASP A C 1
ATOM 6255 O O . ASP A 1 802 ? -22.402 -8.507 3.761 1.00 91.94 802 ASP A O 1
ATOM 6259 N N . LEU A 1 803 ? -20.759 -9.833 2.985 1.00 87.69 803 LEU A N 1
ATOM 6260 C CA . LEU A 1 803 ? -20.774 -9.300 1.626 1.00 87.69 803 LEU A CA 1
ATOM 6261 C C . LEU A 1 803 ? -22.122 -9.485 0.941 1.00 87.69 803 LEU A C 1
ATOM 6263 O O . LEU A 1 803 ? -22.435 -8.723 0.031 1.00 87.69 803 LEU A O 1
ATOM 6267 N N . ARG A 1 804 ? -22.911 -10.487 1.329 1.00 82.31 804 ARG A N 1
ATOM 6268 C CA . ARG A 1 804 ? -24.201 -10.803 0.708 1.00 82.31 804 ARG A CA 1
ATOM 6269 C C . ARG A 1 804 ? -25.313 -10.005 1.356 1.00 82.31 804 ARG A C 1
ATOM 6271 O O . ARG A 1 804 ? -26.146 -9.432 0.650 1.00 82.31 804 ARG A O 1
ATOM 6278 N N . LYS A 1 805 ? -25.322 -9.955 2.690 1.00 87.69 805 LYS A N 1
ATOM 6279 C CA . LYS A 1 805 ? -26.351 -9.253 3.466 1.00 87.69 805 LYS A CA 1
ATOM 6280 C C . LYS A 1 805 ? -26.178 -7.739 3.452 1.00 87.69 805 LYS A C 1
ATOM 6282 O O . LYS A 1 805 ? -27.188 -7.045 3.506 1.00 87.69 805 LYS A O 1
ATOM 6287 N N . LEU A 1 806 ? -24.945 -7.254 3.266 1.00 91.81 806 LEU A N 1
ATOM 6288 C CA . LEU A 1 806 ? -24.564 -5.847 3.435 1.00 91.81 806 LEU A CA 1
ATOM 6289 C C . LEU A 1 806 ? -24.841 -5.350 4.865 1.00 91.81 806 LEU A C 1
ATOM 6291 O O . LEU A 1 806 ? -25.241 -4.209 5.094 1.00 91.81 806 LEU A O 1
ATOM 6295 N N . GLU A 1 807 ? -24.594 -6.238 5.823 1.00 93.62 807 GLU A N 1
ATOM 6296 C CA . GLU A 1 807 ? -24.742 -6.046 7.264 1.00 93.62 807 GLU A CA 1
ATOM 6297 C C . GLU A 1 807 ? -23.467 -6.527 7.964 1.00 93.62 807 GLU A C 1
ATOM 6299 O O . GLU A 1 807 ? -22.668 -7.256 7.375 1.00 93.62 807 GLU A O 1
ATOM 6304 N N . TRP A 1 808 ? -23.252 -6.134 9.218 1.00 94.69 808 TRP A N 1
ATOM 6305 C CA . TRP A 1 808 ? -22.148 -6.694 9.997 1.00 94.69 808 TRP A CA 1
ATOM 6306 C C . TRP A 1 808 ? -22.370 -8.203 10.226 1.00 94.69 808 TRP A C 1
ATOM 6308 O O . TRP A 1 808 ? -23.464 -8.610 10.614 1.00 94.69 808 TRP A O 1
ATOM 6318 N N . ASP A 1 809 ? -21.347 -9.029 9.988 1.00 92.25 809 ASP A N 1
ATOM 6319 C CA . ASP A 1 809 ? -21.417 -10.489 10.098 1.00 92.25 809 ASP A CA 1
ATOM 6320 C C . ASP A 1 809 ? -21.697 -10.901 11.546 1.00 92.25 809 ASP A C 1
ATOM 6322 O O . ASP A 1 809 ? -20.881 -10.725 12.455 1.00 92.25 809 ASP A O 1
ATOM 6326 N N . THR A 1 810 ? -22.877 -11.475 11.760 1.00 87.56 810 THR A N 1
ATOM 6327 C CA . THR A 1 810 ? -23.386 -11.813 13.091 1.00 87.56 810 THR A CA 1
ATOM 6328 C C . THR A 1 810 ? -22.494 -12.800 13.835 1.00 87.56 810 THR A C 1
ATOM 6330 O O . THR A 1 810 ? -22.435 -12.774 15.061 1.00 87.56 810 THR A O 1
ATOM 6333 N N . HIS A 1 811 ? -21.790 -13.669 13.114 1.00 83.75 811 HIS A N 1
ATOM 6334 C CA . HIS A 1 811 ? -20.992 -14.734 13.698 1.00 83.75 811 HIS A CA 1
ATOM 6335 C C . HIS A 1 811 ? -19.626 -14.220 14.167 1.00 83.75 811 HIS A C 1
ATOM 6337 O O . HIS A 1 811 ? -19.237 -14.449 15.312 1.00 83.75 811 HIS A O 1
ATOM 6343 N N . THR A 1 812 ? -18.938 -13.438 13.332 1.00 85.31 812 THR A N 1
ATOM 6344 C CA . THR A 1 812 ? -17.727 -12.701 13.706 1.00 85.31 812 THR A CA 1
ATOM 6345 C C . THR A 1 812 ? -18.004 -11.769 14.884 1.00 85.31 812 THR A C 1
ATOM 6347 O O . THR A 1 812 ? -17.215 -11.717 15.830 1.00 85.31 812 THR A O 1
ATOM 6350 N N . LEU A 1 813 ? -19.149 -11.078 14.879 1.00 88.38 813 LEU A N 1
ATOM 6351 C CA . LEU A 1 813 ? -19.561 -10.238 16.002 1.00 88.38 813 LEU A CA 1
ATOM 6352 C C . LEU A 1 813 ? -19.860 -11.036 17.275 1.00 88.38 813 LEU A C 1
ATOM 6354 O O . LEU A 1 813 ? -19.531 -10.557 18.358 1.00 88.38 813 LEU A O 1
ATOM 6358 N N . SER A 1 814 ? -20.417 -12.247 17.174 1.00 84.25 814 SER A N 1
ATOM 6359 C CA . SER A 1 814 ? -20.619 -13.125 18.336 1.00 84.25 814 SER A CA 1
ATOM 6360 C C . SER A 1 814 ? -19.291 -13.451 19.021 1.00 84.25 814 SER A C 1
ATOM 6362 O O . SER A 1 814 ? -19.163 -13.231 20.224 1.00 84.25 814 SER A O 1
ATOM 6364 N N . VAL A 1 815 ? -18.264 -13.852 18.253 1.00 82.25 815 VAL A N 1
ATOM 6365 C CA . VAL A 1 815 ? -16.914 -14.123 18.794 1.00 82.25 815 VAL A CA 1
ATOM 6366 C C . VAL A 1 815 ? -16.343 -12.894 19.501 1.00 82.25 815 VAL A C 1
ATOM 6368 O O . VAL A 1 815 ? -15.821 -12.980 20.614 1.00 82.25 815 VAL A O 1
ATOM 6371 N N . LEU A 1 816 ? -16.445 -11.726 18.866 1.00 84.62 816 LEU A N 1
ATOM 6372 C CA . LEU A 1 816 ? -15.951 -10.480 19.446 1.00 84.62 816 LEU A CA 1
ATOM 6373 C C . LEU A 1 816 ? -16.728 -10.103 20.714 1.00 84.62 816 LEU A C 1
ATOM 6375 O O . LEU A 1 816 ? -16.129 -9.665 21.698 1.00 84.62 816 LEU A O 1
ATOM 6379 N N . SER A 1 817 ? -18.048 -10.292 20.721 1.00 84.88 817 SER A N 1
ATOM 6380 C CA . SER A 1 817 ? -18.906 -9.993 21.868 1.00 84.88 817 SER A CA 1
ATOM 6381 C C . SER A 1 817 ? -18.604 -10.892 23.067 1.00 84.88 817 SER A C 1
ATOM 6383 O O . SER A 1 817 ? -18.505 -10.388 24.190 1.00 84.88 817 SER A O 1
ATOM 6385 N N . GLU A 1 818 ? -18.360 -12.186 22.840 1.00 79.00 818 GLU A N 1
ATOM 6386 C CA . GLU A 1 818 ? -17.898 -13.126 23.870 1.00 79.00 818 GLU A CA 1
ATOM 6387 C C . GLU A 1 818 ? -16.566 -12.682 24.490 1.00 79.00 818 GLU A C 1
ATOM 6389 O O . GLU A 1 818 ? -16.387 -12.755 25.708 1.00 79.00 818 GLU A O 1
ATOM 6394 N N . ALA A 1 819 ? -15.666 -12.120 23.678 1.00 76.44 819 ALA A N 1
ATOM 6395 C CA . ALA A 1 819 ? -14.407 -11.530 24.132 1.00 76.44 819 ALA A CA 1
ATOM 6396 C C . ALA A 1 819 ? -14.557 -10.139 24.790 1.00 76.44 819 ALA A C 1
ATOM 6398 O O . ALA A 1 819 ? -13.572 -9.546 25.238 1.00 76.44 819 ALA A O 1
ATOM 6399 N N . GLY A 1 820 ? -15.778 -9.604 24.885 1.00 79.69 820 GLY A N 1
ATOM 6400 C CA . GLY A 1 820 ? -16.075 -8.329 25.540 1.00 79.69 820 GLY A CA 1
ATOM 6401 C C . GLY A 1 820 ? -16.063 -7.103 24.622 1.00 79.69 820 GLY A C 1
ATOM 6402 O O . GLY A 1 820 ? -16.020 -5.978 25.130 1.00 79.69 820 GLY A O 1
ATOM 6403 N N . PHE A 1 821 ? -16.114 -7.290 23.300 1.00 86.50 821 PHE A N 1
ATOM 6404 C CA . PHE A 1 821 ? -16.340 -6.210 22.339 1.00 86.50 821 PHE A CA 1
ATOM 6405 C C . PHE A 1 821 ? -17.786 -5.702 22.408 1.00 86.50 821 PHE A C 1
ATOM 6407 O O . PHE A 1 821 ? -18.743 -6.479 22.414 1.00 86.50 821 PHE A O 1
ATOM 6414 N N . ASP A 1 822 ? -17.960 -4.382 22.411 1.00 88.25 822 ASP A N 1
ATOM 6415 C CA . ASP A 1 822 ? -19.280 -3.762 22.338 1.00 88.25 822 ASP A CA 1
ATOM 6416 C C . ASP A 1 822 ? -19.707 -3.596 20.873 1.00 88.25 822 ASP A C 1
ATOM 6418 O O . ASP A 1 822 ? -19.390 -2.597 20.228 1.00 88.25 822 ASP A O 1
ATOM 6422 N N . CYS A 1 823 ? -20.434 -4.581 20.345 1.00 88.00 823 CYS A N 1
ATOM 6423 C CA . CYS A 1 823 ? -20.914 -4.561 18.960 1.00 88.00 823 CYS A CA 1
ATOM 6424 C C . CYS A 1 823 ? -21.886 -3.402 18.681 1.00 88.00 823 CYS A C 1
ATOM 6426 O O . CYS A 1 823 ? -22.012 -2.978 17.535 1.00 88.00 823 CYS A O 1
ATOM 6428 N N . SER A 1 824 ? -22.537 -2.846 19.714 1.00 88.69 824 SER A N 1
ATOM 6429 C CA . SER A 1 824 ? -23.420 -1.682 19.556 1.00 88.69 824 SER A CA 1
ATOM 6430 C C . SER A 1 824 ? -22.657 -0.393 19.228 1.00 88.69 824 SER A C 1
ATOM 6432 O O . SER A 1 824 ? -23.247 0.567 18.736 1.00 88.69 824 SER A O 1
ATOM 6434 N N . ALA A 1 825 ? -21.338 -0.383 19.453 1.00 91.25 825 ALA A N 1
ATOM 6435 C CA . ALA A 1 825 ? -20.455 0.723 19.112 1.00 91.25 825 ALA A CA 1
ATOM 6436 C C . ALA A 1 825 ? -19.969 0.684 17.650 1.00 91.25 825 ALA A C 1
ATOM 6438 O O . ALA A 1 825 ? -19.136 1.509 17.276 1.00 91.25 825 ALA A O 1
ATOM 6439 N N . LEU A 1 826 ? -20.425 -0.253 16.813 1.00 93.25 826 LEU A N 1
ATOM 6440 C CA . LEU A 1 826 ? -20.098 -0.247 15.385 1.00 93.25 826 LEU A CA 1
ATOM 6441 C C . LEU A 1 826 ? -20.898 0.826 14.628 1.00 93.25 826 LEU A C 1
ATOM 6443 O O . LEU A 1 826 ? -22.045 1.116 14.976 1.00 93.25 826 LEU A O 1
ATOM 6447 N N . PRO A 1 827 ? -20.314 1.438 13.585 1.00 91.69 827 PRO A N 1
ATOM 6448 C CA . PRO A 1 827 ? -20.984 2.481 12.830 1.00 91.69 827 PRO A CA 1
ATOM 6449 C C . PRO A 1 827 ? -22.086 1.903 11.939 1.00 91.69 827 PRO A C 1
ATOM 6451 O O . PRO A 1 827 ? -22.072 0.734 11.544 1.00 91.69 827 PRO A O 1
ATOM 6454 N N . ARG A 1 828 ? -23.045 2.762 11.580 1.00 93.75 828 ARG A N 1
ATOM 6455 C CA . ARG A 1 828 ? -24.048 2.441 10.562 1.00 93.75 828 ARG A CA 1
ATOM 6456 C C . ARG A 1 828 ? -23.354 2.214 9.216 1.00 93.75 828 ARG A C 1
ATOM 6458 O O . ARG A 1 828 ? -22.474 2.986 8.846 1.00 93.75 828 ARG A O 1
ATOM 6465 N N . LEU A 1 829 ? -23.803 1.203 8.482 1.00 95.31 829 LEU A N 1
ATOM 6466 C CA . LEU A 1 829 ? -23.370 0.931 7.114 1.00 95.31 829 LEU A CA 1
ATOM 6467 C C . LEU A 1 829 ? -24.212 1.730 6.114 1.00 95.31 829 LEU A C 1
ATOM 6469 O O . LEU A 1 829 ? -25.421 1.901 6.309 1.00 95.31 829 LEU A O 1
ATOM 6473 N N . ALA A 1 830 ? -23.575 2.226 5.060 1.00 94.31 830 ALA A N 1
ATOM 6474 C CA . ALA A 1 830 ? -24.240 2.933 3.972 1.00 94.31 830 ALA A CA 1
ATOM 6475 C C . ALA A 1 830 ? -23.493 2.734 2.648 1.00 94.31 830 ALA A C 1
ATOM 6477 O O . ALA A 1 830 ? -22.349 2.277 2.625 1.00 94.31 830 ALA A O 1
ATOM 6478 N N . ASP A 1 831 ? -24.129 3.095 1.539 1.00 91.75 831 ASP A N 1
ATOM 6479 C CA . ASP A 1 831 ? -23.449 3.145 0.253 1.00 91.75 831 ASP A CA 1
ATOM 6480 C C . ASP A 1 831 ? -22.638 4.437 0.104 1.00 91.75 831 ASP A C 1
ATOM 6482 O O . ASP A 1 831 ? -22.897 5.450 0.760 1.00 91.75 831 ASP A O 1
ATOM 6486 N N . ILE A 1 832 ? -21.660 4.436 -0.797 1.00 88.94 832 ILE A N 1
ATOM 6487 C CA . ILE A 1 832 ? -20.729 5.552 -0.963 1.00 88.94 832 ILE A CA 1
ATOM 6488 C C . ILE A 1 832 ? -21.419 6.877 -1.319 1.00 88.94 832 ILE A C 1
ATOM 6490 O O . ILE A 1 832 ? -20.974 7.957 -0.919 1.00 88.94 832 ILE A O 1
ATOM 6494 N N . GLY A 1 833 ? -22.533 6.790 -2.047 1.00 85.44 833 GLY A N 1
ATOM 6495 C CA . GLY A 1 833 ? -23.329 7.933 -2.477 1.00 85.44 833 GLY A CA 1
ATOM 6496 C C . GLY A 1 833 ? -24.340 8.452 -1.450 1.00 85.44 833 GLY A C 1
ATOM 6497 O O . GLY A 1 833 ? -24.919 9.517 -1.693 1.00 85.44 833 GLY A O 1
ATOM 6498 N N . ASP A 1 834 ? -24.553 7.739 -0.338 1.00 86.50 834 ASP A N 1
ATOM 6499 C CA . ASP A 1 834 ? -25.648 8.007 0.605 1.00 86.50 834 ASP A CA 1
ATOM 6500 C C . ASP A 1 834 ? -25.350 9.190 1.537 1.00 86.50 834 ASP A C 1
ATOM 6502 O O . ASP A 1 834 ? -26.264 9.931 1.914 1.00 86.50 834 ASP A O 1
ATOM 6506 N N . LEU A 1 835 ? -24.077 9.430 1.878 1.00 83.81 835 LEU A N 1
ATOM 6507 C CA . LEU A 1 835 ? -23.694 10.661 2.566 1.00 83.81 835 LEU A CA 1
ATOM 6508 C C . LEU A 1 835 ? -23.701 11.822 1.562 1.00 83.81 835 LEU A C 1
ATOM 6510 O O . LEU A 1 835 ? -22.905 11.869 0.625 1.00 83.81 835 LEU A O 1
ATOM 6514 N N . ARG A 1 836 ? -24.614 12.776 1.771 1.00 73.06 836 ARG A N 1
ATOM 6515 C CA . ARG A 1 836 ? -24.717 14.028 0.999 1.00 73.06 836 ARG A CA 1
ATOM 6516 C C . ARG A 1 836 ? -24.610 15.249 1.910 1.00 73.06 836 ARG A C 1
ATOM 6518 O O . ARG A 1 836 ? -25.409 16.178 1.822 1.00 73.06 836 ARG A O 1
ATOM 6525 N N . ALA A 1 837 ? -23.654 15.212 2.833 1.00 83.69 837 ALA A N 1
ATOM 6526 C CA . ALA A 1 837 ? -23.387 16.318 3.743 1.00 83.69 837 ALA A CA 1
ATOM 6527 C C . ALA A 1 837 ? -22.426 17.331 3.099 1.00 83.69 837 ALA A C 1
ATOM 6529 O O . ALA A 1 837 ? -21.532 16.953 2.341 1.00 83.69 837 ALA A O 1
ATOM 6530 N N . GLY A 1 838 ? -22.633 18.616 3.388 1.00 87.50 838 GLY A N 1
ATOM 6531 C CA . GLY A 1 838 ? -21.735 19.693 2.973 1.00 87.50 838 GLY A CA 1
ATOM 6532 C C . GLY A 1 838 ? -20.720 20.031 4.061 1.00 87.50 838 GLY A C 1
ATOM 6533 O O . GLY A 1 838 ? -21.008 19.885 5.253 1.00 87.50 838 GLY A O 1
ATOM 6534 N N . ALA A 1 839 ? -19.550 20.524 3.654 1.00 91.44 839 ALA A N 1
ATOM 6535 C CA . ALA A 1 839 ? -18.566 21.055 4.590 1.00 91.44 839 ALA A CA 1
ATOM 6536 C C . ALA A 1 839 ? -19.160 22.221 5.401 1.00 91.44 839 ALA A C 1
ATOM 6538 O O . ALA A 1 839 ? -19.889 23.061 4.871 1.00 91.44 839 ALA A O 1
ATOM 6539 N N . SER A 1 840 ? -18.853 22.287 6.696 1.00 91.94 840 SER A N 1
ATOM 6540 C CA . SER A 1 840 ? -19.420 23.297 7.593 1.00 91.94 840 SER A CA 1
ATOM 6541 C C . SER A 1 840 ? -18.424 23.752 8.670 1.00 91.94 840 SER A C 1
ATOM 6543 O O . SER A 1 840 ? -17.283 23.289 8.740 1.00 91.94 840 SER A O 1
ATOM 6545 N N . GLY A 1 841 ? -18.821 24.732 9.488 1.00 91.81 841 GLY A N 1
ATOM 6546 C CA . GLY A 1 841 ? -18.045 25.169 10.652 1.00 91.81 841 GLY A CA 1
ATOM 6547 C C . GLY A 1 841 ? -16.631 25.663 10.318 1.00 91.81 841 GLY A C 1
ATOM 6548 O O . GLY A 1 841 ? -16.448 26.566 9.502 1.00 91.81 841 GLY A O 1
ATOM 6549 N N . ALA A 1 842 ? -15.626 25.110 11.003 1.00 90.31 842 ALA A N 1
ATOM 6550 C CA . ALA A 1 842 ? -14.221 25.483 10.820 1.00 90.31 842 ALA A CA 1
ATOM 6551 C C . ALA A 1 842 ? -13.663 25.054 9.452 1.00 90.31 842 ALA A C 1
ATOM 6553 O O . ALA A 1 842 ? -12.827 25.762 8.893 1.00 90.31 842 ALA A O 1
ATOM 6554 N N . THR A 1 843 ? -14.158 23.947 8.892 1.00 93.19 843 THR A N 1
ATOM 6555 C CA . THR A 1 843 ? -13.720 23.438 7.587 1.00 93.19 843 THR A CA 1
ATOM 6556 C C . THR A 1 843 ? -14.104 24.397 6.471 1.00 93.19 843 THR A C 1
ATOM 6558 O O . THR A 1 843 ? -13.240 24.792 5.697 1.00 93.19 843 THR A O 1
ATOM 6561 N N . LEU A 1 844 ? -15.354 24.869 6.440 1.00 92.88 844 LEU A N 1
ATOM 6562 C CA . LEU A 1 844 ? -15.799 25.826 5.419 1.00 92.88 844 LEU A CA 1
ATOM 6563 C C . LEU A 1 844 ? -15.112 27.199 5.551 1.00 92.88 844 LEU A C 1
ATOM 6565 O O . LEU A 1 844 ? -14.903 27.891 4.560 1.00 92.88 844 LEU A O 1
ATOM 6569 N N . LYS A 1 845 ? -14.712 27.590 6.770 1.00 93.06 845 LYS A N 1
ATOM 6570 C CA . LYS A 1 845 ? -13.889 28.794 6.986 1.00 93.06 845 LYS A CA 1
ATOM 6571 C C . LYS A 1 845 ? -12.474 28.645 6.421 1.00 93.06 845 LYS A C 1
ATOM 6573 O O . LYS A 1 845 ? -11.924 29.633 5.945 1.00 93.06 845 LYS A O 1
ATOM 6578 N N . ARG A 1 846 ? -11.884 27.448 6.509 1.00 94.81 846 ARG A N 1
ATOM 6579 C CA . ARG A 1 846 ? -10.547 27.150 5.970 1.00 94.81 846 ARG A CA 1
ATOM 6580 C C . ARG A 1 846 ? -10.574 26.980 4.451 1.00 94.81 846 ARG A C 1
ATOM 6582 O O . ARG A 1 846 ? -9.685 27.494 3.780 1.00 94.81 846 ARG A O 1
ATOM 6589 N N . TRP A 1 847 ? -11.597 26.303 3.930 1.00 94.44 847 TRP A N 1
ATOM 6590 C CA . TRP A 1 847 ? -11.776 26.013 2.505 1.00 94.44 847 TRP A CA 1
ATOM 6591 C C . TRP A 1 847 ? -13.148 26.476 2.006 1.00 94.44 847 TRP A C 1
ATOM 6593 O O . TRP A 1 847 ? -14.084 25.673 1.914 1.00 94.44 847 TRP A O 1
ATOM 6603 N N . PRO A 1 848 ? -13.286 27.768 1.661 1.00 90.94 848 PRO A N 1
ATOM 6604 C CA . PRO A 1 848 ? -14.499 28.298 1.044 1.00 90.94 848 PRO A CA 1
ATOM 6605 C C . PRO A 1 848 ? -14.860 27.612 -0.282 1.00 90.94 848 PRO A C 1
ATOM 6607 O O . PRO A 1 848 ? -16.023 27.610 -0.669 1.00 90.94 848 PRO A O 1
ATOM 6610 N N . GLU A 1 849 ? -13.886 27.005 -0.971 1.00 91.06 849 GLU A N 1
ATOM 6611 C CA . GLU A 1 849 ? -14.083 26.238 -2.207 1.00 91.06 849 GLU A CA 1
ATOM 6612 C C . GLU A 1 849 ? -15.022 25.035 -2.035 1.00 91.06 849 GLU A C 1
ATOM 6614 O O . GLU A 1 849 ? -15.579 24.557 -3.022 1.00 91.06 849 GLU A O 1
ATOM 6619 N N . LEU A 1 850 ? -15.203 24.550 -0.800 1.00 92.81 850 LEU A N 1
ATOM 6620 C CA . LEU A 1 850 ? -16.107 23.447 -0.471 1.00 92.81 850 LEU A CA 1
ATOM 6621 C C . LEU A 1 850 ? -17.559 23.892 -0.229 1.00 92.81 850 LEU A C 1
ATOM 6623 O O . LEU A 1 850 ? -18.392 23.055 0.125 1.00 92.81 850 LEU A O 1
ATOM 6627 N N . ASP A 1 851 ? -17.890 25.177 -0.402 1.00 90.56 851 ASP A N 1
ATOM 6628 C CA . ASP A 1 851 ? -19.267 25.657 -0.257 1.00 90.56 851 ASP A CA 1
ATOM 6629 C C . ASP A 1 851 ? -20.195 24.986 -1.282 1.00 90.56 851 ASP A C 1
ATOM 6631 O O . ASP A 1 851 ? -20.042 25.135 -2.495 1.00 90.56 851 ASP A O 1
ATOM 6635 N N . GLY A 1 852 ? -21.162 24.215 -0.783 1.00 85.25 852 GLY A N 1
ATOM 6636 C CA . GLY A 1 852 ? -22.075 23.419 -1.606 1.00 85.25 852 GLY A CA 1
ATOM 6637 C C . GLY A 1 852 ? -21.489 22.120 -2.178 1.00 85.25 852 GLY A C 1
ATOM 6638 O O . GLY A 1 852 ? -22.209 21.420 -2.892 1.00 85.25 852 GLY A O 1
ATOM 6639 N N . ALA A 1 853 ? -20.236 21.766 -1.866 1.00 90.38 853 ALA A N 1
ATOM 6640 C CA . ALA A 1 853 ? -19.642 20.491 -2.269 1.00 90.38 853 ALA A CA 1
ATOM 6641 C C . ALA A 1 853 ? -20.220 19.325 -1.449 1.00 90.38 853 ALA A C 1
ATOM 6643 O O . ALA A 1 853 ? -20.377 19.427 -0.231 1.00 90.38 853 ALA A O 1
ATOM 6644 N N . SER A 1 854 ? -20.498 18.193 -2.103 1.00 91.31 854 SER A N 1
ATOM 6645 C CA . SER A 1 854 ? -20.947 16.971 -1.425 1.00 91.31 854 SER A CA 1
ATOM 6646 C C . SER A 1 854 ? -19.764 16.134 -0.929 1.00 91.31 854 SER A C 1
ATOM 6648 O O . SER A 1 854 ? -18.937 15.680 -1.718 1.00 91.31 854 SER A O 1
ATOM 6650 N N . ILE A 1 855 ? -19.675 15.906 0.381 1.00 94.38 855 ILE A N 1
ATOM 6651 C CA . ILE A 1 855 ? -18.678 15.006 0.971 1.00 94.38 855 ILE A CA 1
ATOM 6652 C C . ILE A 1 855 ? -19.227 13.576 0.932 1.00 94.38 855 ILE A C 1
ATOM 6654 O O . ILE A 1 855 ? -20.285 13.310 1.507 1.00 94.38 855 ILE A O 1
ATOM 6658 N N . ARG A 1 856 ? -18.528 12.667 0.240 1.00 93.69 856 ARG A N 1
ATOM 6659 C CA . ARG A 1 856 ? -18.908 11.250 0.091 1.00 93.69 856 ARG A CA 1
ATOM 6660 C C . ARG A 1 856 ? -18.131 10.353 1.058 1.00 93.69 856 ARG A C 1
ATOM 6662 O O . ARG A 1 856 ? -17.137 10.783 1.642 1.00 93.69 856 ARG A O 1
ATOM 6669 N N . LEU A 1 857 ? -18.598 9.116 1.240 1.00 93.75 857 LEU A N 1
ATOM 6670 C CA . LEU A 1 857 ? -17.898 8.124 2.068 1.00 93.75 857 LEU A CA 1
ATOM 6671 C C . LEU A 1 857 ? -16.644 7.587 1.361 1.00 93.75 857 LEU A C 1
ATOM 6673 O O . LEU A 1 857 ? -16.432 7.844 0.173 1.00 93.75 857 LEU A O 1
ATOM 6677 N N . GLY A 1 858 ? -15.789 6.879 2.097 1.00 92.75 858 GLY A N 1
ATOM 6678 C CA . GLY A 1 858 ? -14.525 6.386 1.570 1.00 92.75 858 GLY A CA 1
ATOM 6679 C C . GLY A 1 858 ? -14.665 5.125 0.724 1.00 92.75 858 GLY A C 1
ATOM 6680 O O . GLY A 1 858 ? -15.613 4.353 0.855 1.00 92.75 858 GLY A O 1
ATOM 6681 N N . LEU A 1 859 ? -13.672 4.901 -0.129 1.00 93.81 859 LEU A N 1
ATOM 6682 C CA . LEU A 1 859 ? -13.386 3.635 -0.794 1.00 93.81 859 LEU A CA 1
ATOM 6683 C C . LEU A 1 859 ? -12.134 2.998 -0.209 1.00 93.81 859 LEU A C 1
ATOM 6685 O O . LEU A 1 859 ? -11.208 3.689 0.219 1.00 93.81 859 LEU A O 1
ATOM 6689 N N . GLY A 1 860 ? -12.055 1.674 -0.306 1.00 92.38 860 GLY A N 1
ATOM 6690 C CA . GLY A 1 860 ? -10.757 1.014 -0.238 1.00 92.38 860 GLY A CA 1
ATOM 6691 C C . GLY A 1 860 ? -9.853 1.451 -1.389 1.00 92.38 860 GLY A C 1
ATOM 6692 O O . GLY A 1 860 ? -10.283 1.480 -2.545 1.00 92.38 860 GLY A O 1
ATOM 6693 N N . ASP A 1 861 ? -8.592 1.738 -1.087 1.00 91.25 861 ASP A N 1
ATOM 6694 C CA . ASP A 1 861 ? -7.565 2.094 -2.068 1.00 91.25 861 ASP A CA 1
ATOM 6695 C C . ASP A 1 861 ? -7.445 1.072 -3.209 1.00 91.25 861 ASP A C 1
ATOM 6697 O O . ASP A 1 861 ? -7.384 1.453 -4.373 1.00 91.25 861 ASP A O 1
ATOM 6701 N N . GLY A 1 862 ? -7.497 -0.228 -2.908 1.00 89.06 862 GLY A N 1
ATOM 6702 C CA . GLY A 1 862 ? -7.432 -1.293 -3.905 1.00 89.06 862 GLY A CA 1
ATOM 6703 C C . GLY A 1 862 ? -8.617 -1.292 -4.873 1.00 89.06 862 GLY A C 1
ATOM 6704 O O . GLY A 1 862 ? -8.431 -1.569 -6.058 1.00 89.06 862 GLY A O 1
ATOM 6705 N N . ALA A 1 863 ? -9.814 -0.946 -4.390 1.00 91.50 863 ALA A N 1
ATOM 6706 C CA . ALA A 1 863 ? -11.008 -0.806 -5.221 1.00 91.50 863 ALA A CA 1
ATOM 6707 C C . ALA A 1 863 ? -10.914 0.437 -6.113 1.00 91.50 863 ALA A C 1
ATOM 6709 O O . ALA A 1 863 ? -11.144 0.361 -7.320 1.00 91.50 863 ALA A O 1
ATOM 6710 N N . ALA A 1 864 ? -10.502 1.565 -5.532 1.00 93.19 864 ALA A N 1
ATOM 6711 C CA . ALA A 1 864 ? -10.288 2.801 -6.268 1.00 93.19 864 ALA A CA 1
ATOM 6712 C C . ALA A 1 864 ? -9.191 2.640 -7.339 1.00 93.19 864 ALA A C 1
ATOM 6714 O O . ALA A 1 864 ? -9.416 2.975 -8.497 1.00 93.19 864 ALA A O 1
ATOM 6715 N N . ALA A 1 865 ? -8.046 2.040 -7.013 1.00 91.06 865 ALA A N 1
ATOM 6716 C CA . ALA A 1 865 ? -6.973 1.784 -7.975 1.00 91.06 865 ALA A CA 1
ATOM 6717 C C . ALA A 1 865 ? -7.422 0.878 -9.136 1.00 91.06 865 ALA A C 1
ATOM 6719 O O . ALA A 1 865 ? -7.012 1.092 -10.277 1.00 91.06 865 ALA A O 1
ATOM 6720 N N . CYS A 1 866 ? -8.286 -0.109 -8.868 1.00 91.00 866 CYS A N 1
ATOM 6721 C CA . CYS A 1 866 ? -8.840 -0.993 -9.894 1.00 91.00 866 CYS A CA 1
ATOM 6722 C C . CYS A 1 866 ? -9.708 -0.20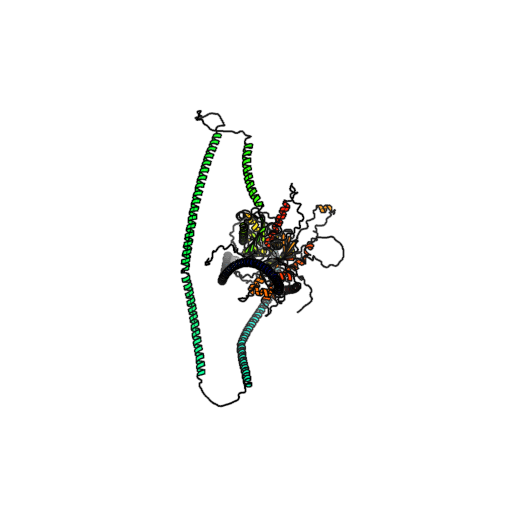4 -10.891 1.00 91.00 866 CYS A C 1
ATOM 6724 O O . CYS A 1 866 ? -9.421 -0.193 -12.090 1.00 91.00 866 CYS A O 1
ATOM 6726 N N . LEU A 1 867 ? -10.669 0.575 -10.386 1.00 91.69 867 LEU A N 1
ATOM 6727 C CA . LEU A 1 867 ? -11.535 1.422 -11.214 1.00 91.69 867 LEU A CA 1
ATOM 6728 C C . LEU A 1 867 ? -10.759 2.503 -11.972 1.00 91.69 867 LEU A C 1
ATOM 6730 O O . LEU A 1 867 ? -11.019 2.754 -13.147 1.00 91.69 867 LEU A O 1
ATOM 6734 N N . GLY A 1 868 ? -9.773 3.128 -11.327 1.00 90.88 868 GLY A N 1
ATOM 6735 C CA . GLY A 1 868 ? -8.917 4.132 -11.959 1.00 90.88 868 GLY A CA 1
ATOM 6736 C C . GLY A 1 868 ? -8.005 3.564 -13.043 1.00 90.88 868 GLY A C 1
ATOM 6737 O O . GLY A 1 868 ? -7.649 4.278 -13.975 1.00 90.88 868 GLY A O 1
ATOM 6738 N N . SER A 1 869 ? -7.696 2.266 -12.984 1.00 89.88 869 SER A N 1
ATOM 6739 C CA . SER A 1 869 ? -7.009 1.545 -14.064 1.00 89.88 869 SER A CA 1
ATOM 6740 C C . SER A 1 869 ? -7.942 1.234 -15.251 1.00 89.88 869 SER A C 1
ATOM 6742 O O . SER A 1 869 ? -7.530 0.576 -16.205 1.00 89.88 869 SER A O 1
ATOM 6744 N N . GLY A 1 870 ? -9.209 1.669 -15.209 1.00 87.31 870 GLY A N 1
ATOM 6745 C CA . GLY A 1 870 ? -10.228 1.336 -16.208 1.00 87.31 870 GLY A CA 1
ATOM 6746 C C . GLY A 1 870 ? -10.702 -0.119 -16.128 1.00 87.31 870 GLY A C 1
ATOM 6747 O O . GLY A 1 870 ? -11.210 -0.659 -17.114 1.00 87.31 870 GLY A O 1
ATOM 6748 N N . CYS A 1 871 ? -10.484 -0.771 -14.983 1.00 86.81 871 CYS A N 1
ATOM 6749 C CA . CYS A 1 871 ? -11.007 -2.100 -14.695 1.00 86.81 871 CYS A CA 1
ATOM 6750 C C . CYS A 1 871 ? -12.350 -1.929 -13.982 1.00 86.81 871 CYS A C 1
ATOM 6752 O O . CYS A 1 871 ? -12.391 -1.485 -12.838 1.00 86.81 871 CYS A O 1
ATOM 6754 N N . ASP A 1 872 ? -13.437 -2.234 -14.679 1.00 83.56 872 ASP A N 1
ATOM 6755 C CA . ASP A 1 872 ? -14.801 -2.230 -14.162 1.00 83.56 872 ASP A CA 1
ATOM 6756 C C . ASP A 1 872 ? -15.445 -3.594 -14.445 1.00 83.56 872 ASP A C 1
ATOM 6758 O O . ASP A 1 872 ? -14.839 -4.461 -15.079 1.00 83.56 872 ASP A O 1
ATOM 6762 N N . GLU A 1 873 ? -16.663 -3.803 -13.957 1.00 74.62 873 GLU A N 1
ATOM 6763 C CA . GLU A 1 873 ? -17.387 -5.069 -14.088 1.00 74.62 873 GLU A CA 1
ATOM 6764 C C . GLU A 1 873 ? -17.714 -5.464 -15.540 1.00 74.62 873 GLU A C 1
ATOM 6766 O O . GLU A 1 873 ? -18.129 -6.592 -15.793 1.00 74.62 873 GLU A O 1
ATOM 6771 N N . THR A 1 874 ? -17.545 -4.548 -16.497 1.00 71.56 874 THR A N 1
ATOM 6772 C CA . THR A 1 874 ? -17.800 -4.768 -17.927 1.00 71.56 874 THR A CA 1
ATOM 6773 C C . THR A 1 874 ? -16.523 -4.859 -18.759 1.00 71.56 874 THR A C 1
ATOM 6775 O O . THR A 1 874 ? -16.555 -5.377 -19.875 1.00 71.56 874 THR A O 1
ATOM 6778 N N . SER A 1 875 ? -15.390 -4.373 -18.245 1.00 65.44 875 SER A N 1
ATOM 6779 C CA . SER A 1 875 ? -14.217 -4.094 -19.071 1.00 65.44 875 SER A CA 1
ATOM 6780 C C . SER A 1 875 ? -13.327 -5.300 -19.361 1.00 65.44 875 SER A C 1
ATOM 6782 O O . SER A 1 875 ? -12.400 -5.163 -20.158 1.00 65.44 875 SER A O 1
ATOM 6784 N N . ARG A 1 876 ? -13.614 -6.474 -18.772 1.00 74.94 876 ARG A N 1
ATOM 6785 C CA . ARG A 1 876 ? -12.844 -7.728 -18.935 1.00 74.94 876 ARG A CA 1
ATOM 6786 C C . ARG A 1 876 ? -11.337 -7.530 -18.719 1.00 74.94 876 ARG A C 1
ATOM 6788 O O . ARG A 1 876 ? -10.514 -8.074 -19.454 1.00 74.94 876 ARG A O 1
ATOM 6795 N N . LYS A 1 877 ? -10.968 -6.723 -17.722 1.00 86.38 877 LYS A N 1
ATOM 6796 C CA . LYS A 1 877 ? -9.575 -6.367 -17.418 1.00 86.38 877 LYS A CA 1
ATOM 6797 C C . LYS A 1 877 ? -9.167 -6.775 -16.016 1.00 86.38 877 LYS A C 1
ATOM 6799 O O . LYS A 1 877 ? -9.977 -6.763 -15.092 1.00 86.38 877 LYS A O 1
ATOM 6804 N N . ILE A 1 878 ? -7.882 -7.078 -15.872 1.00 90.81 878 ILE A N 1
ATOM 6805 C CA . ILE A 1 878 ? -7.247 -7.357 -14.584 1.00 90.81 878 ILE A CA 1
ATOM 6806 C C . ILE A 1 878 ? -6.343 -6.178 -14.239 1.00 90.81 878 ILE A C 1
ATOM 6808 O O . ILE A 1 878 ? -5.416 -5.861 -14.984 1.00 90.81 878 ILE A O 1
ATOM 6812 N N . ALA A 1 879 ? -6.589 -5.538 -13.100 1.00 93.06 879 ALA A N 1
ATOM 6813 C CA . ALA A 1 879 ? -5.711 -4.497 -12.582 1.00 93.06 879 ALA A CA 1
ATOM 6814 C C . ALA A 1 879 ? -4.576 -5.141 -11.784 1.00 93.06 879 ALA A C 1
ATOM 6816 O O . ALA A 1 879 ? -4.830 -5.813 -10.783 1.00 93.06 879 ALA A O 1
ATOM 6817 N N . VAL A 1 880 ? -3.328 -4.895 -12.179 1.00 94.44 880 VAL A N 1
ATOM 6818 C CA . VAL A 1 880 ? -2.140 -5.329 -11.437 1.00 94.44 880 VAL A CA 1
ATOM 6819 C C . VAL A 1 880 ? -1.348 -4.106 -10.994 1.00 94.44 880 VAL A C 1
ATOM 6821 O O . VAL A 1 880 ? -0.738 -3.404 -11.796 1.00 94.44 880 VAL A O 1
ATOM 6824 N N . THR A 1 881 ? -1.335 -3.841 -9.693 1.00 92.44 881 THR A N 1
ATOM 6825 C CA . THR A 1 881 ? -0.607 -2.706 -9.119 1.00 92.44 881 THR A CA 1
ATOM 6826 C C . THR A 1 881 ? 0.648 -3.201 -8.424 1.00 92.44 881 THR A C 1
ATOM 6828 O O . THR A 1 881 ? 0.574 -4.135 -7.627 1.00 92.44 881 THR A O 1
ATOM 6831 N N . MET A 1 882 ? 1.785 -2.547 -8.664 1.00 90.44 882 MET A N 1
ATOM 6832 C CA . MET A 1 882 ? 3.022 -2.829 -7.939 1.00 90.44 882 MET A CA 1
ATOM 6833 C C . MET A 1 882 ? 3.727 -1.545 -7.499 1.00 90.44 882 MET A C 1
ATOM 6835 O O . MET A 1 882 ? 4.212 -0.742 -8.301 1.00 90.44 882 MET A O 1
ATOM 6839 N N . GLY A 1 883 ? 3.761 -1.363 -6.183 1.00 84.19 883 GLY A N 1
ATOM 6840 C CA . GLY A 1 883 ? 4.572 -0.382 -5.470 1.00 84.19 883 GLY A CA 1
ATOM 6841 C C . GLY A 1 883 ? 5.560 -1.123 -4.575 1.00 84.19 883 GLY A C 1
ATOM 6842 O O . GLY A 1 883 ? 6.217 -2.049 -5.035 1.00 84.19 883 GLY A O 1
ATOM 6843 N N . THR A 1 884 ? 5.642 -0.756 -3.293 1.00 83.81 884 THR A N 1
ATOM 6844 C CA . THR A 1 884 ? 6.390 -1.537 -2.288 1.00 83.81 884 THR A CA 1
ATOM 6845 C C . THR A 1 884 ? 5.866 -2.974 -2.202 1.00 83.81 884 THR A C 1
ATOM 6847 O O . THR A 1 884 ? 6.654 -3.911 -2.238 1.00 83.81 884 THR A O 1
ATOM 6850 N N . SER A 1 885 ? 4.541 -3.132 -2.191 1.00 90.12 885 SER A N 1
ATOM 6851 C CA . SER A 1 885 ? 3.818 -4.402 -2.307 1.00 90.12 885 SER A CA 1
ATOM 6852 C C . SER A 1 885 ? 3.219 -4.569 -3.710 1.00 90.12 885 SER A C 1
ATOM 6854 O O . SER A 1 885 ? 3.270 -3.644 -4.529 1.00 90.12 885 SER A O 1
ATOM 6856 N N . ALA A 1 886 ? 2.633 -5.733 -3.997 1.00 92.81 886 ALA A N 1
ATOM 6857 C CA . ALA A 1 886 ? 1.965 -5.999 -5.271 1.00 92.81 886 ALA A CA 1
ATOM 6858 C C . ALA A 1 886 ? 0.559 -6.576 -5.069 1.00 92.81 886 ALA A C 1
ATOM 6860 O O . ALA A 1 886 ? 0.286 -7.224 -4.061 1.00 92.81 886 ALA A O 1
ATOM 6861 N N . ALA A 1 887 ? -0.349 -6.353 -6.016 1.00 94.12 887 ALA A N 1
ATOM 6862 C CA . ALA A 1 887 ? -1.684 -6.944 -5.990 1.00 94.12 887 ALA A CA 1
ATOM 6863 C C . ALA A 1 887 ? -2.269 -7.083 -7.396 1.00 94.12 887 ALA A C 1
ATOM 6865 O O . ALA A 1 887 ? -2.070 -6.202 -8.231 1.00 94.12 887 ALA A O 1
ATOM 6866 N N . ALA A 1 888 ? -3.046 -8.142 -7.612 1.00 94.44 888 ALA A N 1
ATOM 6867 C CA . ALA A 1 888 ? -3.852 -8.352 -8.811 1.00 94.44 888 ALA A CA 1
ATOM 6868 C C . ALA A 1 888 ? -5.337 -8.390 -8.426 1.00 94.44 888 ALA A C 1
ATOM 6870 O O . ALA A 1 888 ? -5.687 -8.934 -7.373 1.00 94.44 888 ALA A O 1
ATOM 6871 N N . ARG A 1 889 ? -6.195 -7.754 -9.232 1.00 93.19 889 ARG A N 1
ATOM 6872 C CA . ARG A 1 889 ? -7.606 -7.507 -8.904 1.00 93.19 889 ARG A CA 1
ATOM 6873 C C . ARG A 1 889 ? -8.503 -7.511 -10.140 1.00 93.19 889 ARG A C 1
ATOM 6875 O O . ARG A 1 889 ? -8.100 -7.021 -11.193 1.00 93.19 889 ARG A O 1
ATOM 6882 N N . VAL A 1 890 ? -9.744 -7.953 -9.964 1.00 90.00 890 VAL A N 1
ATOM 6883 C CA . VAL A 1 890 ? -10.835 -7.855 -10.943 1.00 90.00 890 VAL A CA 1
ATOM 6884 C C . VAL A 1 890 ? -12.087 -7.292 -10.267 1.00 90.00 890 VAL A C 1
ATOM 6886 O O . VAL A 1 890 ? -12.322 -7.550 -9.085 1.00 90.00 890 VAL A O 1
ATOM 6889 N N . VAL A 1 891 ? -12.879 -6.504 -10.998 1.00 87.00 891 VAL A N 1
ATOM 6890 C CA . VAL A 1 891 ? -14.178 -6.009 -10.521 1.00 87.00 891 VAL A CA 1
ATOM 6891 C C . VAL A 1 891 ? -15.274 -6.970 -10.965 1.00 87.00 891 VAL A C 1
ATOM 6893 O O . VAL A 1 891 ? -15.342 -7.358 -12.125 1.00 87.00 891 VAL A O 1
ATOM 6896 N N . LEU A 1 892 ? -16.142 -7.328 -10.030 1.00 84.12 892 LEU A N 1
ATOM 6897 C CA . LEU A 1 892 ? -17.259 -8.240 -10.201 1.00 84.12 892 LEU A CA 1
ATOM 6898 C C . LEU A 1 892 ? -18.574 -7.517 -9.930 1.00 84.12 892 LEU A C 1
ATOM 6900 O O . LEU A 1 892 ? -18.656 -6.649 -9.057 1.00 84.12 892 LEU A O 1
ATOM 6904 N N . ARG A 1 893 ? -19.623 -7.930 -10.636 1.00 82.75 893 ARG A N 1
ATOM 6905 C CA . ARG A 1 893 ? -20.998 -7.496 -10.385 1.00 82.75 893 ARG A CA 1
ATOM 6906 C C . ARG A 1 893 ? -21.686 -8.462 -9.416 1.00 82.75 893 ARG A C 1
ATOM 6908 O O . ARG A 1 893 ? -21.557 -9.670 -9.553 1.00 82.75 893 ARG A O 1
ATOM 6915 N N . MET A 1 894 ? -22.413 -7.919 -8.444 1.00 76.44 894 MET A N 1
ATOM 6916 C CA . MET A 1 894 ? -22.936 -8.612 -7.257 1.00 76.44 894 MET A CA 1
ATOM 6917 C C . MET A 1 894 ? -24.447 -8.387 -7.053 1.00 76.44 894 MET A C 1
ATOM 6919 O O . MET A 1 894 ? -24.922 -8.378 -5.914 1.00 76.44 894 MET A O 1
ATOM 6923 N N . ASP A 1 895 ? -25.198 -8.133 -8.128 1.00 64.38 895 ASP A N 1
ATOM 6924 C CA . ASP A 1 895 ? -26.628 -7.814 -8.045 1.00 64.38 895 ASP A CA 1
ATOM 6925 C C . ASP A 1 895 ? -27.434 -8.930 -7.364 1.00 64.38 895 ASP A C 1
ATOM 6927 O O . ASP A 1 895 ? -27.275 -10.113 -7.665 1.00 64.38 895 ASP A O 1
ATOM 6931 N N . ARG A 1 896 ? -28.339 -8.540 -6.455 1.00 50.47 896 ARG A N 1
ATOM 6932 C CA . ARG A 1 896 ? -29.353 -9.445 -5.902 1.00 50.47 896 ARG A CA 1
ATOM 6933 C C . ARG A 1 896 ? -30.448 -9.662 -6.940 1.00 50.47 896 ARG A C 1
ATOM 6935 O O . ARG A 1 896 ? -30.919 -8.700 -7.543 1.00 50.47 896 ARG A O 1
ATOM 6942 N N . LYS A 1 897 ? -30.927 -10.899 -7.070 1.00 38.16 897 LYS A N 1
ATOM 6943 C CA . LYS A 1 897 ? -32.228 -11.155 -7.694 1.00 38.16 897 LYS A CA 1
ATOM 6944 C C . LYS A 1 897 ? -33.279 -10.444 -6.832 1.00 38.16 897 LYS A C 1
ATOM 6946 O O . LYS A 1 897 ? -33.393 -10.741 -5.643 1.00 38.16 897 LYS A O 1
ATOM 6951 N N . GLU A 1 898 ? -33.993 -9.462 -7.380 1.00 31.36 898 GLU A N 1
ATOM 6952 C CA . GLU A 1 898 ? -35.165 -8.930 -6.681 1.00 31.36 898 GLU A CA 1
ATOM 6953 C C . GLU A 1 898 ? -36.175 -10.073 -6.506 1.00 31.36 898 GLU A C 1
ATOM 6955 O O . GLU A 1 898 ? -36.390 -10.841 -7.452 1.00 31.36 898 GLU A O 1
ATOM 6960 N N . PRO A 1 899 ? -36.794 -10.234 -5.323 1.00 32.66 899 PRO A N 1
ATOM 6961 C CA . PRO A 1 899 ? -37.905 -11.158 -5.194 1.00 32.66 899 PRO A CA 1
ATOM 6962 C C . PRO A 1 899 ? -38.994 -10.701 -6.165 1.00 32.66 899 PRO A C 1
ATOM 6964 O O . PRO A 1 899 ? -39.443 -9.556 -6.105 1.00 32.66 899 PRO A O 1
ATOM 6967 N N . THR A 1 900 ? -39.403 -11.587 -7.075 1.00 32.47 900 THR A N 1
ATOM 6968 C CA . THR A 1 900 ? -40.539 -11.355 -7.976 1.00 32.47 900 THR A CA 1
ATOM 6969 C C . THR A 1 900 ? -41.703 -10.753 -7.181 1.00 32.47 900 THR A C 1
ATOM 6971 O O . THR A 1 900 ? -42.075 -11.339 -6.157 1.00 32.47 900 THR A O 1
ATOM 6974 N N . PRO A 1 901 ? -42.272 -9.606 -7.603 1.00 34.56 901 PRO A N 1
ATOM 6975 C CA . PRO A 1 901 ? -43.359 -8.956 -6.883 1.00 34.56 901 PRO A CA 1
ATOM 6976 C C . PRO A 1 901 ? -44.491 -9.946 -6.608 1.00 34.56 901 PRO A C 1
ATOM 6978 O O . PRO A 1 901 ? -44.852 -10.726 -7.488 1.00 34.56 901 PRO A O 1
ATOM 6981 N N . ALA A 1 902 ? -45.083 -9.896 -5.413 1.00 39.88 902 ALA A N 1
ATOM 6982 C CA . ALA A 1 902 ? -46.183 -10.781 -5.011 1.00 39.88 902 ALA A CA 1
ATOM 6983 C C . ALA A 1 902 ? -47.345 -10.818 -6.032 1.00 39.88 902 ALA A C 1
ATOM 6985 O O . ALA A 1 902 ? -47.975 -11.856 -6.208 1.00 39.88 902 ALA A O 1
ATOM 6986 N N . ALA A 1 903 ? -47.543 -9.735 -6.792 1.00 39.22 903 ALA A N 1
ATOM 6987 C CA . ALA A 1 903 ? -48.520 -9.649 -7.878 1.00 39.22 903 ALA A CA 1
ATOM 6988 C C . ALA A 1 903 ? -48.277 -10.646 -9.037 1.00 39.22 903 ALA A C 1
ATOM 6990 O O . ALA A 1 903 ? -49.223 -11.059 -9.699 1.00 39.22 903 ALA A O 1
ATOM 6991 N N . ALA A 1 904 ? -47.031 -11.076 -9.276 1.00 40.78 904 ALA A N 1
ATOM 6992 C CA . ALA A 1 904 ? -46.714 -12.095 -10.282 1.00 40.78 904 ALA A CA 1
ATOM 6993 C C . ALA A 1 904 ? -46.996 -13.529 -9.789 1.00 40.78 904 ALA A C 1
ATOM 6995 O O . ALA A 1 904 ? -47.217 -14.419 -10.606 1.00 40.78 904 ALA A O 1
ATOM 6996 N N . ARG A 1 905 ? -47.035 -13.757 -8.464 1.00 42.09 905 ARG A N 1
ATOM 6997 C CA . ARG A 1 905 ? -47.433 -15.047 -7.870 1.00 42.09 905 ARG A CA 1
ATOM 6998 C C . ARG A 1 905 ? -48.946 -15.271 -7.940 1.00 42.09 905 ARG A C 1
ATOM 7000 O O . ARG A 1 905 ? -49.364 -16.398 -8.174 1.00 42.09 905 ARG A O 1
ATOM 7007 N N . GLU A 1 906 ? -49.752 -14.214 -7.826 1.00 39.44 906 GLU A N 1
ATOM 7008 C CA . GLU A 1 906 ? -51.212 -14.301 -8.008 1.00 39.44 906 GLU A CA 1
ATOM 7009 C C . GLU A 1 906 ? -51.620 -14.604 -9.458 1.00 39.44 906 GLU A C 1
ATOM 7011 O O . GLU A 1 906 ? -52.599 -15.310 -9.685 1.00 39.44 906 GLU A O 1
ATOM 7016 N N . ALA A 1 907 ? -50.845 -14.152 -10.448 1.00 40.62 907 ALA A N 1
ATOM 7017 C CA . ALA A 1 907 ? -51.117 -14.445 -11.857 1.00 40.62 907 ALA A CA 1
ATOM 7018 C C . ALA A 1 907 ? -50.774 -15.894 -12.271 1.00 40.62 907 ALA A C 1
ATOM 7020 O O . ALA A 1 907 ? -51.220 -16.344 -13.324 1.00 40.62 907 ALA A O 1
ATOM 7021 N N . ALA A 1 908 ? -50.000 -16.628 -11.460 1.00 44.34 908 ALA A N 1
ATOM 7022 C CA . ALA A 1 908 ? -49.498 -17.966 -11.787 1.00 44.34 908 ALA A CA 1
ATOM 7023 C C . ALA A 1 908 ? -50.342 -19.131 -11.224 1.00 44.34 908 ALA A C 1
ATOM 7025 O O . ALA A 1 908 ? -49.995 -20.287 -11.444 1.00 44.34 908 ALA A O 1
ATOM 7026 N N . GLY A 1 909 ? -51.459 -18.858 -10.537 1.00 37.78 909 GLY A N 1
ATOM 7027 C CA . GLY A 1 909 ? -52.513 -19.855 -10.302 1.00 37.78 909 GLY A CA 1
ATOM 7028 C C . GLY A 1 909 ? -52.114 -21.131 -9.543 1.00 37.78 909 GLY A C 1
ATOM 7029 O O . GLY A 1 909 ? -52.640 -22.195 -9.858 1.00 37.78 909 GLY A O 1
ATOM 7030 N N . ALA A 1 910 ? -51.221 -21.060 -8.550 1.00 37.00 910 ALA A N 1
ATOM 7031 C CA . ALA A 1 910 ? -50.893 -22.210 -7.701 1.00 37.00 910 ALA A CA 1
ATOM 7032 C C . ALA A 1 910 ? -51.612 -22.117 -6.344 1.00 37.00 910 ALA A C 1
ATOM 7034 O O . ALA A 1 910 ? -51.418 -21.169 -5.583 1.00 37.00 910 ALA A O 1
ATOM 7035 N N . SER A 1 911 ? -52.463 -23.105 -6.068 1.00 33.00 911 SER A N 1
ATOM 7036 C CA . SER A 1 911 ? -53.255 -23.258 -4.848 1.00 33.00 911 SER A CA 1
ATOM 7037 C C . SER A 1 911 ? -52.392 -23.419 -3.595 1.00 33.00 911 SER A C 1
ATOM 7039 O O . SER A 1 911 ? -51.430 -24.184 -3.583 1.00 33.00 911 SER A O 1
ATOM 7041 N N . THR A 1 912 ? -52.799 -22.744 -2.525 1.00 40.25 912 THR A N 1
ATOM 7042 C CA . THR A 1 912 ? -52.287 -22.906 -1.164 1.00 40.25 912 THR A CA 1
ATOM 7043 C C . THR A 1 912 ? -52.799 -24.204 -0.549 1.00 40.25 912 THR A C 1
ATOM 7045 O O . THR A 1 912 ? -54.001 -24.309 -0.338 1.00 40.25 912 THR A O 1
ATOM 7048 N N . ASP A 1 913 ? -51.906 -25.131 -0.205 1.00 33.09 913 ASP A N 1
ATOM 7049 C CA . ASP A 1 913 ? -52.092 -26.037 0.933 1.00 33.09 913 ASP A CA 1
ATOM 7050 C C . ASP A 1 913 ? -50.726 -26.465 1.492 1.00 33.09 913 ASP A C 1
ATOM 7052 O O . ASP A 1 913 ? -49.755 -26.641 0.758 1.00 33.09 913 ASP A O 1
ATOM 7056 N N . GLY A 1 914 ? -50.646 -26.488 2.823 1.00 41.28 914 GLY A N 1
ATOM 7057 C CA . GLY A 1 914 ? -49.425 -26.267 3.595 1.00 41.28 914 GLY A CA 1
ATOM 7058 C C . GLY A 1 914 ? -48.310 -27.304 3.464 1.00 41.28 914 GLY A C 1
ATOM 7059 O O . GLY A 1 914 ? -48.550 -28.507 3.477 1.00 41.28 914 GLY A O 1
ATOM 7060 N N . VAL A 1 915 ? -47.078 -26.790 3.465 1.00 31.95 915 VAL A N 1
ATOM 7061 C CA . VAL A 1 915 ? -45.846 -27.461 3.896 1.00 31.95 915 VAL A CA 1
ATOM 7062 C C . VAL A 1 915 ? -44.932 -26.376 4.483 1.00 31.95 915 VAL A C 1
ATOM 7064 O O . VAL A 1 915 ? -44.899 -25.260 3.965 1.00 31.95 915 VAL A O 1
ATOM 7067 N N . ASP A 1 916 ? -44.254 -26.705 5.585 1.00 28.94 916 ASP A N 1
ATOM 7068 C CA . ASP A 1 916 ? -43.257 -25.893 6.291 1.00 28.94 916 ASP A CA 1
ATOM 7069 C C . ASP A 1 916 ? -42.331 -25.090 5.359 1.00 28.94 916 ASP A C 1
ATOM 7071 O O . ASP A 1 916 ? -41.885 -25.587 4.323 1.00 28.94 916 ASP A O 1
ATOM 7075 N N . GLU A 1 917 ? -42.003 -23.857 5.767 1.00 31.03 917 GLU A N 1
ATOM 7076 C CA . GLU A 1 917 ? -41.036 -22.963 5.116 1.00 31.03 917 GLU A CA 1
ATOM 7077 C C . GLU A 1 917 ? -39.614 -23.562 5.119 1.00 31.03 917 GLU A C 1
ATOM 7079 O O . GLU A 1 917 ? -38.728 -23.153 5.868 1.00 31.03 917 GLU A O 1
ATOM 7084 N N . ALA A 1 918 ? -39.364 -24.524 4.237 1.00 30.52 918 ALA A N 1
ATOM 7085 C CA . ALA A 1 918 ? -38.030 -24.816 3.747 1.00 30.52 918 ALA A CA 1
ATOM 7086 C C . ALA A 1 918 ? -37.716 -23.815 2.625 1.00 30.52 918 ALA A C 1
ATOM 7088 O O . ALA A 1 918 ? -38.239 -23.902 1.514 1.00 30.52 918 ALA A O 1
ATOM 7089 N N . VAL A 1 919 ? -36.875 -22.830 2.939 1.00 30.59 919 VAL A N 1
ATOM 7090 C CA . VAL A 1 919 ? -36.266 -21.917 1.960 1.00 30.59 919 VAL A CA 1
ATOM 7091 C C . VAL A 1 919 ? -35.599 -22.762 0.857 1.00 30.59 919 VAL A C 1
ATOM 7093 O O . VAL A 1 919 ? -34.749 -23.588 1.197 1.00 30.59 919 VAL A O 1
ATOM 7096 N N . PRO A 1 920 ? -35.950 -22.611 -0.438 1.00 32.25 920 PRO A N 1
ATOM 7097 C CA . PRO A 1 920 ? -35.375 -23.444 -1.490 1.00 32.25 920 PRO A CA 1
ATOM 7098 C C . PRO A 1 920 ? -33.877 -23.166 -1.646 1.00 32.25 920 PRO A C 1
ATOM 7100 O O . PRO A 1 920 ? -33.451 -22.014 -1.725 1.00 32.25 920 PRO A O 1
ATOM 7103 N N . ALA A 1 921 ? -33.094 -24.240 -1.700 1.00 34.41 921 ALA A N 1
ATOM 7104 C CA . ALA A 1 921 ? -31.637 -24.262 -1.672 1.00 34.41 921 ALA A CA 1
ATOM 7105 C C . ALA A 1 921 ? -30.965 -24.119 -3.057 1.00 34.41 921 ALA A C 1
ATOM 7107 O O . ALA A 1 921 ? -29.947 -24.759 -3.284 1.00 34.41 921 ALA A O 1
ATOM 7108 N N . ASP A 1 922 ? -31.478 -23.266 -3.952 1.00 34.56 922 ASP A N 1
ATOM 7109 C CA . ASP A 1 922 ? -30.936 -23.099 -5.320 1.00 34.56 922 ASP A CA 1
ATOM 7110 C C . ASP A 1 922 ? -30.594 -21.634 -5.683 1.00 34.56 922 ASP A C 1
ATOM 7112 O O . ASP A 1 922 ? -30.855 -21.156 -6.788 1.00 34.56 922 ASP A O 1
ATOM 7116 N N . ASP A 1 923 ? -29.958 -20.908 -4.758 1.00 38.94 923 ASP A N 1
ATOM 7117 C CA . ASP A 1 923 ? -29.178 -19.705 -5.085 1.00 38.94 923 ASP A CA 1
ATOM 7118 C C . ASP A 1 923 ? -27.740 -20.144 -5.403 1.00 38.94 923 ASP A C 1
ATOM 7120 O O . ASP A 1 923 ? -26.997 -20.552 -4.512 1.00 38.94 923 ASP A O 1
ATOM 7124 N N . VAL A 1 924 ? -27.321 -20.078 -6.668 1.00 41.22 924 VAL A N 1
ATOM 7125 C CA . VAL A 1 924 ? -25.937 -20.375 -7.080 1.00 41.22 924 VAL A CA 1
ATOM 7126 C C . VAL A 1 924 ? -24.989 -19.379 -6.388 1.00 41.22 924 VAL A C 1
ATOM 7128 O O . VAL A 1 924 ? -24.845 -18.233 -6.817 1.00 41.22 924 VAL A O 1
ATOM 7131 N N . LEU A 1 925 ? -24.390 -19.803 -5.268 1.00 51.53 925 LEU A N 1
ATOM 7132 C CA . LEU A 1 925 ? -23.530 -18.993 -4.402 1.00 51.53 925 LEU A CA 1
ATOM 7133 C C . LEU A 1 925 ? -22.282 -18.509 -5.159 1.00 51.53 925 LEU A C 1
ATOM 7135 O O . LEU A 1 925 ? -21.480 -19.313 -5.629 1.00 51.53 925 LEU A O 1
ATOM 7139 N N . PHE A 1 926 ? -22.056 -17.193 -5.177 1.00 69.38 926 PHE A N 1
ATOM 7140 C CA . PHE A 1 926 ? -20.735 -16.630 -5.462 1.00 69.38 926 PHE A CA 1
ATOM 7141 C C . PHE A 1 926 ? -19.729 -17.153 -4.421 1.00 69.38 926 PHE A C 1
ATOM 7143 O O . PHE A 1 926 ? -19.850 -16.841 -3.234 1.00 69.38 926 PHE A O 1
ATOM 7150 N N . HIS A 1 927 ? -18.773 -17.970 -4.867 1.00 78.31 927 HIS A N 1
ATOM 7151 C CA . HIS A 1 927 ? -17.734 -18.574 -4.036 1.00 78.31 927 HIS A CA 1
ATOM 7152 C C . HIS A 1 927 ? -16.429 -17.791 -4.185 1.00 78.31 927 HIS A C 1
ATOM 7154 O O . HIS A 1 927 ? -15.937 -17.620 -5.294 1.00 78.31 927 HIS A O 1
ATOM 7160 N N . VAL A 1 928 ? -15.841 -17.328 -3.084 1.00 84.81 928 VAL A N 1
ATOM 7161 C CA . VAL A 1 928 ? -14.528 -16.665 -3.112 1.00 84.81 928 VAL A CA 1
ATOM 7162 C C . VAL A 1 928 ? -13.449 -17.751 -3.206 1.00 84.81 928 VAL A C 1
ATOM 7164 O O . VAL A 1 928 ? -13.373 -18.555 -2.277 1.00 84.81 928 VAL A O 1
ATOM 7167 N N . PRO A 1 929 ? -12.587 -17.809 -4.239 1.00 86.12 929 PRO A N 1
ATOM 7168 C CA . PRO A 1 929 ? -11.537 -18.829 -4.324 1.00 86.12 929 PRO A CA 1
ATOM 7169 C C . PRO A 1 929 ? -10.579 -18.762 -3.132 1.00 86.12 929 PRO A C 1
ATOM 7171 O O . PRO A 1 929 ? -10.338 -17.684 -2.575 1.00 86.12 929 PRO A O 1
ATOM 7174 N N . ARG A 1 930 ? -10.050 -19.909 -2.693 1.00 83.44 930 ARG A N 1
ATOM 7175 C CA . ARG A 1 930 ? -9.053 -19.953 -1.609 1.00 83.44 930 ARG A CA 1
ATOM 7176 C C . ARG A 1 930 ? -7.794 -19.176 -2.009 1.00 83.44 930 ARG A C 1
ATOM 7178 O O . ARG A 1 930 ? -7.429 -19.112 -3.175 1.00 83.44 930 ARG A O 1
ATOM 7185 N N . GLY A 1 931 ? -7.160 -18.527 -1.034 1.00 85.56 931 GLY A N 1
ATOM 7186 C CA . GLY A 1 931 ? -6.002 -17.650 -1.259 1.00 85.56 931 GLY A CA 1
ATOM 7187 C C . GLY A 1 931 ? -6.331 -16.251 -1.800 1.00 85.56 931 GLY A C 1
ATOM 7188 O O . GLY A 1 931 ? -5.463 -15.373 -1.780 1.00 85.56 931 GLY A O 1
ATOM 7189 N N . LEU A 1 932 ? -7.581 -16.006 -2.207 1.00 90.81 932 LEU A N 1
ATOM 7190 C CA . LEU A 1 932 ? -8.075 -14.692 -2.611 1.00 90.81 932 LEU A CA 1
ATOM 7191 C C . LEU A 1 932 ? -8.998 -14.077 -1.552 1.00 90.81 932 LEU A C 1
ATOM 7193 O O . LEU A 1 932 ? -9.619 -14.767 -0.735 1.00 90.81 932 LEU A O 1
ATOM 7197 N N . TRP A 1 933 ? -9.096 -12.753 -1.604 1.00 92.25 933 TRP A N 1
ATOM 7198 C CA . TRP A 1 933 ? -10.050 -11.942 -0.859 1.00 92.25 933 TRP A CA 1
ATOM 7199 C C . TRP A 1 933 ? -11.078 -11.307 -1.802 1.00 92.25 933 TRP A C 1
ATOM 7201 O O . TRP A 1 933 ? -10.818 -11.128 -2.992 1.00 92.25 933 TRP A O 1
ATOM 7211 N N . CYS A 1 934 ? -12.236 -10.922 -1.268 1.00 91.88 934 CYS A N 1
ATOM 7212 C CA . CYS A 1 934 ? -13.286 -10.206 -1.990 1.00 91.88 934 CYS A CA 1
ATOM 7213 C C . CYS A 1 934 ? -13.840 -9.066 -1.130 1.00 91.88 934 CYS A C 1
ATOM 7215 O O . CYS A 1 934 ? -14.237 -9.299 0.006 1.00 91.88 934 CYS A O 1
ATOM 7217 N N . TYR A 1 935 ? -13.922 -7.847 -1.668 1.00 91.94 935 TYR A N 1
ATOM 7218 C CA . TYR A 1 935 ? -14.443 -6.675 -0.948 1.00 91.94 935 TYR A CA 1
ATOM 7219 C C . TYR A 1 935 ? -15.457 -5.902 -1.773 1.00 91.94 935 TYR A C 1
ATOM 7221 O O . TYR A 1 935 ? -15.327 -5.821 -2.988 1.00 91.94 935 TYR A O 1
ATOM 7229 N N . ARG A 1 936 ? -16.441 -5.262 -1.139 1.00 92.06 936 ARG A N 1
ATOM 7230 C CA . ARG A 1 936 ? -17.358 -4.370 -1.855 1.00 92.06 936 ARG A CA 1
ATOM 7231 C C . ARG A 1 936 ? -16.643 -3.121 -2.384 1.00 92.06 936 ARG A C 1
ATOM 7233 O O . ARG A 1 936 ? -15.704 -2.589 -1.791 1.00 92.06 936 ARG A O 1
ATOM 7240 N N . VAL A 1 937 ? -17.139 -2.632 -3.509 1.00 92.19 937 VAL A N 1
ATOM 7241 C CA . VAL A 1 937 ? -16.914 -1.266 -4.002 1.00 92.19 937 VAL A CA 1
ATOM 7242 C C . VAL A 1 937 ? -18.111 -0.408 -3.599 1.00 92.19 937 VAL A C 1
ATOM 7244 O O . VAL A 1 937 ? -17.958 0.671 -3.039 1.00 92.19 937 VAL A O 1
ATOM 7247 N N . ASP A 1 938 ? -19.302 -0.941 -3.849 1.00 90.75 938 ASP A N 1
ATOM 7248 C CA . ASP A 1 938 ? -20.612 -0.408 -3.492 1.00 90.75 938 ASP A CA 1
ATOM 7249 C C . ASP A 1 938 ? -21.591 -1.591 -3.346 1.00 90.75 938 ASP A C 1
ATOM 7251 O O . ASP A 1 938 ? -21.175 -2.757 -3.265 1.00 90.75 938 ASP A O 1
ATOM 7255 N N . ARG A 1 939 ? -22.900 -1.329 -3.301 1.00 88.88 939 ARG A N 1
ATOM 7256 C CA . ARG A 1 939 ? -23.906 -2.401 -3.208 1.00 88.88 939 ARG A CA 1
ATOM 7257 C C . ARG A 1 939 ? -23.933 -3.355 -4.413 1.00 88.88 939 ARG A C 1
ATOM 7259 O O . ARG A 1 939 ? -24.338 -4.505 -4.254 1.00 88.88 939 ARG A O 1
ATOM 7266 N N . HIS A 1 940 ? -23.515 -2.904 -5.593 1.00 86.25 940 HIS A N 1
ATOM 7267 C CA . HIS A 1 940 ? -23.637 -3.628 -6.863 1.00 86.25 940 HIS A CA 1
ATOM 7268 C C . HIS A 1 940 ? -22.326 -4.259 -7.312 1.00 86.25 940 HIS A C 1
ATOM 7270 O O . HIS A 1 940 ? -22.338 -5.198 -8.101 1.00 86.25 940 HIS A O 1
ATOM 7276 N N . ARG A 1 941 ? -21.190 -3.765 -6.824 1.00 88.75 941 ARG A N 1
ATOM 7277 C CA . ARG A 1 941 ? -19.866 -4.161 -7.297 1.00 88.75 941 ARG A CA 1
ATOM 7278 C C . ARG A 1 941 ? -18.988 -4.644 -6.156 1.00 88.75 941 ARG A C 1
ATOM 7280 O O . ARG A 1 941 ? -19.031 -4.118 -5.041 1.00 88.75 941 ARG A O 1
ATOM 7287 N N . ALA A 1 942 ? -18.155 -5.630 -6.447 1.00 89.88 942 ALA A N 1
ATOM 7288 C CA . ALA A 1 942 ? -17.090 -6.098 -5.575 1.00 89.88 942 ALA A CA 1
ATOM 7289 C C . ALA A 1 942 ? -15.768 -6.157 -6.336 1.00 89.88 942 ALA A C 1
ATOM 7291 O O . ALA A 1 942 ? -15.744 -6.206 -7.557 1.00 89.88 942 ALA A O 1
ATOM 7292 N N . VAL A 1 943 ? -14.662 -6.139 -5.612 1.00 91.06 943 VAL A N 1
ATOM 7293 C CA . VAL A 1 943 ? -13.328 -6.390 -6.136 1.00 91.06 943 VAL A CA 1
ATOM 7294 C C . VAL A 1 943 ? -12.852 -7.693 -5.530 1.00 91.06 943 VAL A C 1
ATOM 7296 O O . VAL A 1 943 ? -12.780 -7.818 -4.307 1.00 91.06 943 VAL A O 1
ATOM 7299 N N . LEU A 1 944 ? -12.517 -8.641 -6.393 1.00 91.12 944 LEU A N 1
ATOM 7300 C CA . LEU A 1 944 ? -11.840 -9.872 -6.028 1.00 91.12 944 LEU A CA 1
ATOM 7301 C C . LEU A 1 944 ? -10.350 -9.702 -6.306 1.00 91.12 944 LEU A C 1
ATOM 7303 O O . LEU A 1 944 ? -9.966 -9.169 -7.349 1.00 91.12 944 LEU A O 1
ATOM 7307 N N . GLY A 1 945 ? -9.500 -10.149 -5.389 1.00 92.50 945 GLY A N 1
ATOM 7308 C CA . GLY A 1 945 ? -8.069 -9.984 -5.557 1.00 92.50 945 GLY A CA 1
ATOM 7309 C C . GLY A 1 945 ? -7.202 -10.823 -4.644 1.00 92.50 945 GLY A C 1
ATOM 7310 O O . GLY A 1 945 ? -7.659 -11.459 -3.701 1.00 92.50 945 GLY A O 1
ATOM 7311 N N . GLY A 1 946 ? -5.907 -10.772 -4.934 1.00 92.88 946 GLY A N 1
ATOM 7312 C CA . GLY A 1 946 ? -4.848 -11.233 -4.049 1.00 92.88 946 GLY A CA 1
ATOM 7313 C C . GLY A 1 946 ? -3.782 -10.152 -3.924 1.00 92.88 946 GLY A C 1
ATOM 7314 O O . GLY A 1 946 ? -3.539 -9.394 -4.867 1.00 92.88 946 GLY A O 1
ATOM 7315 N N . ALA A 1 947 ? -3.161 -10.053 -2.751 1.00 92.06 947 ALA A N 1
ATOM 7316 C CA . ALA A 1 947 ? -2.086 -9.098 -2.501 1.00 92.06 947 ALA A CA 1
ATOM 7317 C C . ALA A 1 947 ? -0.850 -9.806 -1.945 1.00 92.06 947 ALA A C 1
ATOM 7319 O O . ALA A 1 947 ? -0.945 -10.531 -0.958 1.00 92.06 947 ALA A O 1
ATOM 7320 N N . LEU A 1 948 ? 0.302 -9.542 -2.555 1.00 92.44 948 LEU A N 1
ATOM 7321 C CA . LEU A 1 948 ? 1.617 -9.938 -2.065 1.00 92.44 948 LEU A CA 1
ATOM 7322 C C . LEU A 1 948 ? 2.092 -8.921 -1.029 1.00 92.44 948 LEU A C 1
ATOM 7324 O O . LEU A 1 948 ? 1.848 -7.719 -1.170 1.00 92.44 948 LEU A O 1
ATOM 7328 N N . THR A 1 949 ? 2.748 -9.376 0.034 1.00 88.75 949 THR A N 1
ATOM 7329 C CA . THR A 1 949 ? 3.385 -8.472 1.005 1.00 88.75 949 THR A CA 1
ATOM 7330 C C . THR A 1 949 ? 4.553 -7.745 0.351 1.00 88.75 949 THR A C 1
ATOM 7332 O O . THR A 1 949 ? 4.595 -6.515 0.363 1.00 88.75 949 THR A O 1
ATOM 7335 N N . ASP A 1 950 ? 5.408 -8.506 -0.328 1.00 89.81 950 ASP A N 1
ATOM 7336 C CA . ASP A 1 950 ? 6.580 -8.007 -1.028 1.00 89.81 950 ASP A CA 1
ATOM 7337 C C . ASP A 1 950 ? 6.336 -7.886 -2.538 1.00 89.81 950 ASP A C 1
ATOM 7339 O O . ASP A 1 950 ? 5.823 -8.794 -3.194 1.00 89.81 950 ASP A O 1
ATOM 7343 N N . GLY A 1 951 ? 6.692 -6.727 -3.089 1.00 91.81 951 GLY A N 1
ATOM 7344 C CA . GLY A 1 951 ? 6.626 -6.419 -4.516 1.00 91.81 951 GLY A CA 1
ATOM 7345 C C . GLY A 1 951 ? 7.897 -5.699 -4.952 1.00 91.81 951 GLY A C 1
ATOM 7346 O O . GLY A 1 951 ? 8.958 -6.304 -5.086 1.00 91.81 951 GLY A O 1
ATOM 7347 N N . GLY A 1 952 ? 7.821 -4.375 -5.105 1.00 89.75 952 GLY A N 1
ATOM 7348 C CA . GLY A 1 952 ? 8.990 -3.514 -5.315 1.00 89.75 952 GLY A CA 1
ATOM 7349 C C . GLY A 1 952 ? 10.011 -3.555 -4.173 1.00 89.75 952 GLY A C 1
ATOM 7350 O O . GLY A 1 952 ? 11.195 -3.321 -4.423 1.00 89.75 952 GLY A O 1
ATOM 7351 N N . SER A 1 953 ? 9.586 -3.898 -2.949 1.00 89.94 953 SER A N 1
ATOM 7352 C CA . SER A 1 953 ? 10.475 -4.080 -1.790 1.00 89.94 953 SER A CA 1
ATOM 7353 C C . SER A 1 953 ? 11.567 -5.120 -2.045 1.00 89.94 953 SER A C 1
ATOM 7355 O O . SER A 1 953 ? 12.687 -4.936 -1.579 1.00 89.94 953 SER A O 1
ATOM 7357 N N . VAL A 1 954 ? 11.294 -6.157 -2.847 1.00 93.12 954 VAL A N 1
ATOM 7358 C CA . VAL A 1 954 ? 12.282 -7.187 -3.215 1.00 93.12 954 VAL A CA 1
ATOM 7359 C C . VAL A 1 954 ? 13.455 -6.573 -3.976 1.00 93.12 954 VAL A C 1
ATOM 7361 O O . VAL A 1 954 ? 14.616 -6.831 -3.660 1.00 93.12 954 VAL A O 1
ATOM 7364 N N . PHE A 1 955 ? 13.168 -5.718 -4.960 1.00 92.44 955 PHE A N 1
ATOM 7365 C CA . PHE A 1 955 ? 14.209 -5.026 -5.717 1.00 92.44 955 PHE A CA 1
ATOM 7366 C C . PHE A 1 955 ? 14.960 -4.012 -4.848 1.00 92.44 955 PHE A C 1
ATOM 7368 O O . PHE A 1 955 ? 16.180 -3.888 -4.947 1.00 92.44 955 PHE A O 1
ATOM 7375 N N . GLU A 1 956 ? 14.251 -3.303 -3.966 1.00 89.75 956 GLU A N 1
ATOM 7376 C CA . GLU A 1 956 ? 14.882 -2.389 -3.014 1.00 89.75 956 GLU A CA 1
ATOM 7377 C C . GLU A 1 956 ? 15.829 -3.122 -2.055 1.00 89.75 956 GLU A C 1
ATOM 7379 O O . GLU A 1 956 ? 16.952 -2.661 -1.832 1.00 89.75 956 GLU A O 1
ATOM 7384 N N . TRP A 1 957 ? 15.411 -4.280 -1.543 1.00 92.00 957 TRP A N 1
ATOM 7385 C CA . TRP A 1 957 ? 16.240 -5.144 -0.715 1.00 92.00 957 TRP A CA 1
ATOM 7386 C C . TRP A 1 957 ? 17.469 -5.629 -1.487 1.00 92.00 957 TRP A C 1
ATOM 7388 O O . TRP A 1 957 ? 18.584 -5.429 -1.015 1.00 92.00 957 TRP A O 1
ATOM 7398 N N . LEU A 1 958 ? 17.305 -6.161 -2.704 1.00 92.69 958 LEU A N 1
ATOM 7399 C CA . LEU A 1 958 ? 18.425 -6.598 -3.551 1.00 92.69 958 LEU A CA 1
ATOM 7400 C C . LEU A 1 958 ? 19.429 -5.468 -3.794 1.00 92.69 958 LEU A C 1
ATOM 7402 O O . LEU A 1 958 ? 20.631 -5.648 -3.604 1.00 92.69 958 LEU A O 1
ATOM 7406 N N . ARG A 1 959 ? 18.937 -4.278 -4.152 1.00 89.81 959 ARG A N 1
ATOM 7407 C CA . ARG A 1 959 ? 19.765 -3.085 -4.354 1.00 89.81 959 ARG A CA 1
ATOM 7408 C C . ARG A 1 959 ? 20.583 -2.730 -3.113 1.00 89.81 959 ARG A C 1
ATOM 7410 O O . ARG A 1 959 ? 21.743 -2.350 -3.242 1.00 89.81 959 ARG A O 1
ATOM 7417 N N . ASN A 1 960 ? 19.979 -2.799 -1.929 1.00 89.12 960 ASN A N 1
ATOM 7418 C CA . ASN A 1 960 ? 20.655 -2.446 -0.683 1.00 89.12 960 ASN A CA 1
ATOM 7419 C C . ASN A 1 960 ? 21.632 -3.546 -0.226 1.00 89.12 960 ASN A C 1
ATOM 7421 O O . ASN A 1 960 ? 22.700 -3.230 0.295 1.00 89.12 960 ASN A O 1
ATOM 7425 N N . THR A 1 961 ? 21.289 -4.816 -0.444 1.00 90.25 961 THR A N 1
ATOM 7426 C CA . THR A 1 961 ? 22.038 -5.982 0.048 1.00 90.25 961 THR A CA 1
ATOM 7427 C C . THR A 1 961 ? 23.239 -6.337 -0.825 1.00 90.25 961 THR A C 1
ATOM 7429 O O . THR A 1 961 ? 24.268 -6.750 -0.299 1.00 90.25 961 THR A O 1
ATOM 7432 N N . LEU A 1 962 ? 23.160 -6.148 -2.148 1.00 88.06 962 LEU A N 1
ATOM 7433 C CA . LEU A 1 962 ? 24.251 -6.505 -3.068 1.00 88.06 962 LEU A CA 1
ATOM 7434 C C . LEU A 1 962 ? 25.535 -5.681 -2.871 1.00 88.06 962 LEU A C 1
ATOM 7436 O O . LEU A 1 962 ? 26.572 -6.083 -3.397 1.00 88.06 962 LEU A O 1
ATOM 7440 N N . ALA A 1 963 ? 25.469 -4.568 -2.124 1.00 80.06 963 ALA A N 1
ATOM 7441 C CA . ALA A 1 963 ? 26.611 -3.759 -1.686 1.00 80.06 963 ALA A CA 1
ATOM 7442 C C . ALA A 1 963 ? 27.661 -3.538 -2.794 1.00 80.06 963 ALA A C 1
ATOM 7444 O O . ALA A 1 963 ? 28.827 -3.907 -2.649 1.00 80.06 963 ALA A O 1
ATOM 7445 N N . LEU A 1 964 ? 27.214 -2.970 -3.922 1.00 83.19 964 LEU A N 1
ATOM 7446 C CA . LEU A 1 964 ? 28.034 -2.779 -5.121 1.00 83.19 964 LEU A CA 1
ATOM 7447 C C . LEU A 1 964 ? 29.343 -2.036 -4.824 1.00 83.19 964 LEU A C 1
ATOM 7449 O O . LEU A 1 964 ? 29.393 -1.144 -3.968 1.00 83.19 964 LEU A O 1
ATOM 7453 N N . ALA A 1 965 ? 30.406 -2.409 -5.541 1.00 76.94 965 ALA A N 1
ATOM 7454 C CA . ALA A 1 965 ? 31.717 -1.799 -5.359 1.00 76.94 965 ALA A CA 1
ATOM 7455 C C . ALA A 1 965 ? 31.704 -0.312 -5.776 1.00 76.94 965 ALA A C 1
ATOM 7457 O O . ALA A 1 965 ? 30.899 0.087 -6.621 1.00 76.94 965 ALA A O 1
ATOM 7458 N N . PRO A 1 966 ? 32.602 0.535 -5.236 1.00 62.97 966 PRO A N 1
ATOM 7459 C CA . PRO A 1 966 ? 32.713 1.925 -5.670 1.00 62.97 966 PRO A CA 1
ATOM 7460 C C . PRO A 1 966 ? 32.947 2.023 -7.188 1.00 62.97 966 PRO A C 1
ATOM 7462 O O . PRO A 1 966 ? 33.979 1.577 -7.683 1.00 62.97 966 PRO A O 1
ATOM 7465 N N . GLY A 1 967 ? 31.992 2.611 -7.916 1.00 65.56 967 GLY A N 1
ATOM 7466 C CA . GLY A 1 967 ? 32.028 2.750 -9.379 1.00 65.56 967 GLY A CA 1
ATOM 7467 C C . GLY A 1 967 ? 31.140 1.763 -10.147 1.00 65.56 967 GLY A C 1
ATOM 7468 O O . GLY A 1 967 ? 30.883 2.001 -11.322 1.00 65.56 967 GLY A O 1
ATOM 7469 N N . GLU A 1 968 ? 30.627 0.715 -9.499 1.00 76.56 968 GLU A N 1
ATOM 7470 C CA . GLU A 1 968 ? 29.530 -0.104 -10.027 1.00 76.56 968 GLU A CA 1
ATOM 7471 C C . GLU A 1 968 ? 28.185 0.550 -9.676 1.00 76.56 968 GLU A C 1
ATOM 7473 O O . GLU A 1 968 ? 27.990 1.045 -8.562 1.00 76.56 968 GLU A O 1
ATOM 7478 N N . ASP A 1 969 ? 27.233 0.530 -10.609 1.00 84.62 969 ASP A N 1
ATOM 7479 C CA . ASP A 1 969 ? 25.865 0.972 -10.361 1.00 84.62 969 ASP A CA 1
ATOM 7480 C C . ASP A 1 969 ? 24.853 -0.158 -10.597 1.00 84.62 969 ASP A C 1
ATOM 7482 O O . ASP A 1 969 ? 25.112 -1.157 -11.272 1.00 84.62 969 ASP A O 1
ATOM 7486 N N . MET A 1 970 ? 23.668 -0.017 -10.001 1.00 89.19 970 MET A N 1
ATOM 7487 C CA . MET A 1 970 ? 22.589 -0.983 -10.223 1.00 89.19 970 MET A CA 1
ATOM 7488 C C . MET A 1 970 ? 22.058 -0.948 -11.655 1.00 89.19 970 MET A C 1
ATOM 7490 O O . MET A 1 970 ? 21.372 -1.886 -12.046 1.00 89.19 970 MET A O 1
ATOM 7494 N N . ALA A 1 971 ? 22.330 0.113 -12.419 1.00 87.81 971 ALA A N 1
ATOM 7495 C CA . ALA A 1 971 ? 21.857 0.222 -13.791 1.00 87.81 971 ALA A CA 1
ATOM 7496 C C . ALA A 1 971 ? 22.578 -0.792 -14.690 1.00 87.81 971 ALA A C 1
ATOM 7498 O O . ALA A 1 971 ? 21.911 -1.504 -15.433 1.00 87.81 971 ALA A O 1
ATOM 7499 N N . GLY A 1 972 ? 23.898 -0.944 -14.547 1.00 88.75 972 GLY A N 1
ATOM 7500 C CA . GLY A 1 972 ? 24.676 -1.961 -15.256 1.00 88.75 972 GLY A CA 1
ATOM 7501 C C . GLY A 1 972 ? 24.273 -3.386 -14.870 1.00 88.75 972 GLY A C 1
ATOM 7502 O O . GLY A 1 972 ? 24.037 -4.221 -15.739 1.00 88.75 972 GLY A O 1
ATOM 7503 N N . VAL A 1 973 ? 24.083 -3.654 -13.570 1.00 90.81 973 VAL A N 1
ATOM 7504 C CA . VAL A 1 973 ? 23.601 -4.970 -13.100 1.00 90.81 973 VAL A CA 1
ATOM 7505 C C . VAL A 1 973 ? 22.212 -5.286 -13.663 1.00 90.81 973 VAL A C 1
ATOM 7507 O O . VAL A 1 973 ? 21.941 -6.427 -14.041 1.00 90.81 973 VAL A O 1
ATOM 7510 N N . MET A 1 974 ? 21.334 -4.282 -13.724 1.00 92.00 974 MET A N 1
ATOM 7511 C CA . MET A 1 974 ? 20.003 -4.417 -14.307 1.00 92.00 974 MET A CA 1
ATOM 7512 C C . MET A 1 974 ? 20.081 -4.686 -15.813 1.00 92.00 974 MET A C 1
ATOM 7514 O O . MET A 1 974 ? 19.414 -5.593 -16.289 1.00 92.00 974 MET A O 1
ATOM 7518 N N . GLU A 1 975 ? 20.929 -3.974 -16.557 1.00 92.62 975 GLU A N 1
ATOM 7519 C CA . GLU A 1 975 ? 21.111 -4.190 -17.997 1.00 92.62 975 GLU A CA 1
ATOM 7520 C C . GLU A 1 975 ? 21.599 -5.615 -18.308 1.00 92.62 975 GLU A C 1
ATOM 7522 O O . GLU A 1 975 ? 21.118 -6.262 -19.242 1.00 92.62 975 GLU A O 1
ATOM 7527 N N . GLU A 1 976 ? 22.520 -6.146 -17.503 1.00 92.94 976 GLU A N 1
ATOM 7528 C CA . GLU A 1 976 ? 22.954 -7.539 -17.619 1.00 92.94 976 GLU A CA 1
ATOM 7529 C C . GLU A 1 976 ? 21.821 -8.523 -17.306 1.00 92.94 976 GLU A C 1
ATOM 7531 O O . GLU A 1 976 ? 21.641 -9.495 -18.040 1.00 92.94 976 GLU A O 1
ATOM 7536 N N . ALA A 1 977 ? 21.024 -8.256 -16.264 1.00 94.12 977 ALA A N 1
ATOM 7537 C CA . ALA A 1 977 ? 19.852 -9.061 -15.925 1.00 94.12 977 ALA A CA 1
ATOM 7538 C C . ALA A 1 977 ? 18.807 -9.046 -17.057 1.00 94.12 977 ALA A C 1
ATOM 7540 O O . ALA A 1 977 ? 18.221 -10.082 -17.368 1.00 94.12 977 ALA A O 1
ATOM 7541 N N . GLU A 1 978 ? 18.614 -7.899 -17.715 1.00 94.69 978 GLU A N 1
ATOM 7542 C CA . GLU A 1 978 ? 17.682 -7.720 -18.833 1.00 94.69 978 GLU A CA 1
ATOM 7543 C C . GLU A 1 978 ? 18.046 -8.538 -20.075 1.00 94.69 978 GLU A C 1
ATOM 7545 O O . GLU A 1 978 ? 17.160 -9.013 -20.790 1.00 94.69 978 GLU A O 1
ATOM 7550 N N . ARG A 1 979 ? 19.344 -8.748 -20.316 1.00 93.88 979 ARG A N 1
ATOM 7551 C CA . ARG A 1 979 ? 19.848 -9.548 -21.444 1.00 93.88 979 ARG A CA 1
ATOM 7552 C C . ARG A 1 979 ? 19.751 -11.056 -21.207 1.00 93.88 979 ARG A C 1
ATOM 7554 O O . ARG A 1 979 ? 19.922 -11.825 -22.152 1.00 93.88 979 ARG A O 1
ATOM 7561 N N . MET A 1 980 ? 19.503 -11.494 -19.972 1.00 95.44 980 MET A N 1
ATOM 7562 C CA . MET A 1 980 ? 19.397 -12.916 -19.655 1.00 95.44 980 MET A CA 1
ATOM 7563 C C . MET A 1 980 ? 18.107 -13.524 -20.225 1.00 95.44 980 MET A C 1
ATOM 7565 O O . MET A 1 980 ? 17.023 -12.955 -20.026 1.00 95.44 980 MET A O 1
ATOM 7569 N N . PRO A 1 981 ? 18.176 -14.715 -20.850 1.00 94.88 981 PRO A N 1
ATOM 7570 C CA . PRO A 1 981 ? 16.975 -15.451 -21.217 1.00 94.88 981 PRO A CA 1
ATOM 7571 C C . PRO A 1 981 ? 16.072 -15.718 -19.991 1.00 94.88 981 PRO A C 1
ATOM 7573 O O . PRO A 1 981 ? 16.579 -15.848 -18.872 1.00 94.88 981 PRO A O 1
ATOM 7576 N N . PRO A 1 982 ? 14.740 -15.770 -20.174 1.00 95.00 982 PRO A N 1
ATOM 7577 C CA . PRO A 1 982 ? 13.780 -16.057 -19.104 1.00 95.00 982 PRO A CA 1
ATOM 7578 C C . PRO A 1 982 ? 14.161 -17.286 -18.277 1.00 95.00 982 PRO A C 1
ATOM 7580 O O . PRO A 1 982 ? 14.459 -18.334 -18.850 1.00 95.00 982 PRO A O 1
ATOM 7583 N N . ALA A 1 983 ? 14.163 -17.152 -16.945 1.00 93.50 983 ALA A N 1
ATOM 7584 C CA . ALA A 1 983 ? 14.428 -18.236 -15.993 1.00 93.50 983 ALA A CA 1
ATOM 7585 C C . ALA A 1 983 ? 15.754 -19.013 -16.201 1.00 93.50 983 ALA A C 1
ATOM 7587 O O . ALA A 1 983 ? 15.965 -20.076 -15.614 1.00 93.50 983 ALA A O 1
ATOM 7588 N N . SER A 1 984 ? 16.704 -18.496 -16.991 1.00 94.56 984 SER A N 1
ATOM 7589 C CA . SER A 1 984 ? 17.908 -19.247 -17.383 1.00 94.56 984 SER A CA 1
ATOM 7590 C C . SER A 1 984 ? 19.026 -19.251 -16.337 1.00 94.56 984 SER A C 1
ATOM 7592 O O . SER A 1 984 ? 20.093 -19.818 -16.566 1.00 94.56 984 SER A O 1
ATOM 7594 N N . HIS A 1 985 ? 18.837 -18.568 -15.208 1.00 94.69 985 HIS A N 1
ATOM 7595 C CA . HIS A 1 985 ? 19.844 -18.438 -14.151 1.00 94.69 985 HIS A CA 1
ATOM 7596 C C . HIS A 1 985 ? 19.932 -19.668 -13.233 1.00 94.69 985 HIS A C 1
ATOM 7598 O O . HIS A 1 985 ? 20.880 -19.767 -12.457 1.00 94.69 985 HIS A O 1
ATOM 7604 N N . GLY A 1 986 ? 18.964 -20.591 -13.300 1.00 93.00 986 GLY A N 1
ATOM 7605 C CA . GLY A 1 986 ? 18.955 -21.821 -12.498 1.00 93.00 986 GLY A CA 1
ATOM 7606 C C . GLY A 1 986 ? 18.698 -21.603 -11.001 1.00 93.00 986 GLY A C 1
ATOM 7607 O O . GLY A 1 986 ? 19.093 -22.432 -10.186 1.00 93.00 986 GLY A O 1
ATOM 7608 N N . LEU A 1 987 ? 18.061 -20.486 -10.636 1.00 96.50 987 LEU A N 1
ATOM 7609 C CA . LEU A 1 987 ? 17.721 -20.145 -9.249 1.00 96.50 987 LEU A CA 1
ATOM 7610 C C . LEU A 1 987 ? 16.207 -20.211 -9.069 1.00 96.50 987 LEU A C 1
ATOM 7612 O O . LEU A 1 987 ? 15.471 -19.791 -9.956 1.00 96.50 987 LEU A O 1
ATOM 7616 N N . THR A 1 988 ? 15.750 -20.669 -7.908 1.00 96.00 988 THR A N 1
ATOM 7617 C CA . THR A 1 988 ? 14.343 -20.561 -7.493 1.00 96.00 988 THR A CA 1
ATOM 7618 C C . THR A 1 988 ? 14.264 -19.637 -6.290 1.00 96.00 988 THR A C 1
ATOM 7620 O O . THR A 1 988 ? 14.970 -19.850 -5.305 1.00 96.00 988 THR A O 1
ATOM 7623 N N . VAL A 1 989 ? 13.427 -18.602 -6.370 1.00 96.62 989 VAL A N 1
ATOM 7624 C CA . VAL A 1 989 ? 13.297 -17.591 -5.313 1.00 96.62 989 VAL A CA 1
ATOM 7625 C C . VAL A 1 989 ? 11.864 -17.559 -4.789 1.00 96.62 989 VAL A C 1
ATOM 7627 O O . VAL A 1 989 ? 10.917 -17.423 -5.565 1.00 96.62 989 VAL A O 1
ATOM 7630 N N . LEU A 1 990 ? 11.715 -17.657 -3.469 1.00 95.38 990 LEU A N 1
ATOM 7631 C CA . LEU A 1 990 ? 10.487 -17.373 -2.727 1.00 95.38 990 LEU A CA 1
ATOM 7632 C C . LEU A 1 990 ? 10.620 -15.976 -2.100 1.00 95.38 990 LEU A C 1
ATOM 7634 O O . LEU A 1 990 ? 11.490 -15.799 -1.246 1.00 95.38 990 LEU A O 1
ATOM 7638 N N . PRO A 1 991 ? 9.823 -14.974 -2.514 1.00 94.69 991 PRO A N 1
ATOM 7639 C CA . PRO A 1 991 ? 10.069 -13.575 -2.157 1.00 94.69 991 PRO A CA 1
ATOM 7640 C C . PRO A 1 991 ? 9.453 -13.136 -0.813 1.00 94.69 991 PRO A C 1
ATOM 7642 O O . PRO A 1 991 ? 9.046 -11.987 -0.689 1.00 94.69 991 PRO A O 1
ATOM 7645 N N . PHE A 1 992 ? 9.351 -14.015 0.188 1.00 93.00 992 PHE A N 1
ATOM 7646 C CA . PHE A 1 992 ? 8.647 -13.736 1.456 1.00 93.00 992 PHE A CA 1
ATOM 7647 C C . PHE A 1 992 ? 9.557 -13.064 2.492 1.00 93.00 992 PHE A C 1
ATOM 7649 O O . PHE A 1 992 ? 9.866 -13.627 3.538 1.00 93.00 992 PHE A O 1
ATOM 7656 N N . PHE A 1 993 ? 10.061 -11.870 2.185 1.00 88.12 993 PHE A N 1
ATOM 7657 C CA . PHE A 1 993 ? 10.951 -11.143 3.100 1.00 88.12 993 PHE A CA 1
ATOM 7658 C C . PHE A 1 993 ? 10.215 -10.614 4.332 1.00 88.12 993 PHE A C 1
ATOM 7660 O O . PHE A 1 993 ? 10.832 -10.446 5.382 1.00 88.12 993 PHE A O 1
ATOM 7667 N N . SER A 1 994 ? 8.915 -10.367 4.193 1.00 84.75 994 SER A N 1
ATOM 7668 C CA . SER A 1 994 ? 8.058 -9.780 5.220 1.00 84.75 994 SER A CA 1
ATOM 7669 C C . SER A 1 994 ? 6.866 -10.689 5.565 1.00 84.75 994 SER A C 1
ATOM 7671 O O . SER A 1 994 ? 5.790 -10.185 5.884 1.00 84.75 994 SER A O 1
ATOM 7673 N N . GLY A 1 995 ? 7.013 -12.011 5.420 1.00 85.81 995 GLY A N 1
ATOM 7674 C CA . GLY A 1 995 ? 5.888 -12.948 5.477 1.00 85.81 995 GLY A CA 1
ATOM 7675 C C . GLY A 1 995 ? 5.057 -12.961 4.192 1.00 85.81 995 GLY A C 1
ATOM 7676 O O . GLY A 1 995 ? 5.302 -12.213 3.237 1.00 85.81 995 GLY A O 1
ATOM 7677 N N . GLU A 1 996 ? 4.036 -13.813 4.147 1.00 86.56 996 GLU A N 1
ATOM 7678 C CA . GLU A 1 996 ? 3.178 -13.982 2.979 1.00 86.56 996 GLU A CA 1
ATOM 7679 C C . GLU A 1 996 ? 1.700 -13.723 3.290 1.00 86.56 996 GLU A C 1
ATOM 7681 O O . GLU A 1 996 ? 1.095 -14.371 4.135 1.00 86.56 996 GLU A O 1
ATOM 7686 N N . ARG A 1 997 ? 1.081 -12.826 2.513 1.00 86.31 997 ARG A N 1
ATOM 7687 C CA . ARG A 1 997 ? -0.382 -12.712 2.409 1.00 86.31 997 ARG A CA 1
ATOM 7688 C C . ARG A 1 997 ? -0.905 -13.659 1.328 1.00 86.31 997 ARG A C 1
ATOM 7690 O O . ARG A 1 997 ? -0.727 -14.859 1.428 1.00 86.31 997 ARG A O 1
ATOM 7697 N N . SER A 1 998 ? -1.547 -13.175 0.270 1.00 89.00 998 SER A N 1
ATOM 7698 C CA . SER A 1 998 ? -2.045 -14.075 -0.772 1.00 89.00 998 SER A CA 1
ATOM 7699 C C . SER A 1 998 ? -0.893 -14.787 -1.492 1.00 89.00 998 SER A C 1
ATOM 7701 O O . SER A 1 998 ? 0.144 -14.163 -1.726 1.00 89.00 998 SER A O 1
ATOM 7703 N N . PRO A 1 999 ? -1.090 -16.030 -1.958 1.00 85.75 999 PRO A N 1
ATOM 7704 C CA . PRO A 1 999 ? -2.235 -16.914 -1.723 1.00 85.75 999 PRO A CA 1
ATOM 7705 C C . PRO A 1 999 ? -2.161 -17.744 -0.424 1.00 85.75 999 PRO A C 1
ATOM 7707 O O . PRO A 1 999 ? -3.183 -18.297 -0.032 1.00 85.75 999 PRO A O 1
ATOM 7710 N N . GLY A 1 1000 ? -0.999 -17.862 0.229 1.00 80.88 1000 GLY A N 1
ATOM 7711 C CA . GLY A 1 1000 ? -0.807 -18.800 1.347 1.00 80.88 1000 GLY A CA 1
ATOM 7712 C C . GLY A 1 1000 ? -1.256 -18.305 2.726 1.00 80.88 1000 GLY A C 1
ATOM 7713 O O . GLY A 1 1000 ? -1.617 -19.111 3.577 1.00 80.88 1000 GLY A O 1
ATOM 7714 N N . TYR A 1 1001 ? -1.278 -16.991 2.940 1.00 82.56 1001 TYR A N 1
ATOM 7715 C CA . TYR A 1 1001 ? -1.540 -16.312 4.217 1.00 82.56 1001 TYR A CA 1
ATOM 7716 C C . TYR A 1 1001 ? -0.681 -16.859 5.361 1.00 82.56 1001 TYR A C 1
ATOM 7718 O O . TYR A 1 1001 ? -1.167 -17.091 6.471 1.00 82.56 1001 TYR A O 1
ATOM 7726 N N . ASN A 1 1002 ? 0.591 -17.098 5.044 1.00 81.00 1002 ASN A N 1
ATOM 7727 C CA . ASN A 1 1002 ? 1.595 -17.588 5.966 1.00 81.00 1002 ASN A CA 1
ATOM 7728 C C . ASN A 1 1002 ? 2.497 -16.436 6.412 1.00 81.00 1002 ASN A C 1
ATOM 7730 O O . ASN A 1 1002 ? 3.480 -16.080 5.763 1.00 81.00 1002 ASN A O 1
ATOM 7734 N N . ASP A 1 1003 ? 2.137 -15.873 7.552 1.00 76.94 1003 ASP A N 1
ATOM 7735 C CA . ASP A 1 1003 ? 2.849 -14.797 8.225 1.00 76.94 1003 ASP A CA 1
ATOM 7736 C C . ASP A 1 1003 ? 4.299 -15.151 8.598 1.00 76.94 1003 ASP A C 1
ATOM 7738 O O . ASP A 1 1003 ? 5.174 -14.290 8.541 1.00 76.94 1003 ASP A O 1
ATOM 7742 N N . ASP A 1 1004 ? 4.566 -16.426 8.891 1.00 78.81 1004 ASP A N 1
ATOM 7743 C CA . ASP A 1 1004 ? 5.892 -16.937 9.259 1.00 78.81 1004 ASP A CA 1
ATOM 7744 C C . ASP A 1 1004 ? 6.727 -17.351 8.032 1.00 78.81 1004 ASP A C 1
ATOM 7746 O O . ASP A 1 1004 ? 7.842 -17.871 8.162 1.00 78.81 1004 ASP A O 1
ATOM 7750 N N . ALA A 1 1005 ? 6.201 -17.152 6.817 1.00 85.31 1005 ALA A N 1
ATOM 7751 C CA . ALA A 1 1005 ? 6.928 -17.462 5.596 1.00 85.31 1005 ALA A CA 1
ATOM 7752 C C . ALA A 1 1005 ? 8.189 -16.597 5.482 1.00 85.31 1005 ALA A C 1
ATOM 7754 O O . ALA A 1 1005 ? 8.158 -15.378 5.635 1.00 85.31 1005 ALA A O 1
ATOM 7755 N N . THR A 1 1006 ? 9.308 -17.235 5.154 1.00 89.44 1006 THR A N 1
ATOM 7756 C CA . THR A 1 1006 ? 10.608 -16.576 5.005 1.00 89.44 1006 THR A CA 1
ATOM 7757 C C . THR A 1 1006 ? 11.105 -16.632 3.566 1.00 89.44 1006 THR A C 1
ATOM 7759 O O . THR A 1 1006 ? 10.800 -17.549 2.798 1.00 89.44 1006 THR A O 1
ATOM 7762 N N . ALA A 1 1007 ? 11.879 -15.626 3.164 1.00 93.56 1007 ALA A N 1
ATOM 7763 C CA . ALA A 1 1007 ? 12.451 -15.599 1.831 1.00 93.56 1007 ALA A CA 1
ATOM 7764 C C . ALA A 1 1007 ? 13.448 -16.754 1.649 1.00 93.56 1007 ALA A C 1
ATOM 7766 O O . ALA A 1 1007 ? 14.286 -17.013 2.513 1.00 93.56 1007 ALA A O 1
ATOM 7767 N N . CYS A 1 1008 ? 13.396 -17.419 0.496 1.00 92.94 1008 CYS A N 1
ATOM 7768 C CA . CYS A 1 1008 ? 14.296 -18.521 0.157 1.00 92.94 1008 CYS A CA 1
ATOM 7769 C C . CYS A 1 1008 ? 14.923 -18.279 -1.216 1.00 92.94 1008 CYS A C 1
ATOM 7771 O O . CYS A 1 1008 ? 14.226 -17.908 -2.159 1.00 92.94 1008 CYS A O 1
ATOM 7773 N N . ILE A 1 1009 ? 16.230 -18.515 -1.338 1.00 94.81 1009 ILE A N 1
ATOM 7774 C CA . ILE A 1 1009 ? 16.948 -18.523 -2.617 1.00 94.81 1009 ILE A CA 1
ATOM 7775 C C . ILE A 1 1009 ? 17.626 -19.884 -2.752 1.00 94.81 1009 ILE A C 1
ATOM 7777 O O . ILE A 1 1009 ? 18.629 -20.161 -2.095 1.00 94.81 1009 ILE A O 1
ATOM 7781 N N . PHE A 1 1010 ? 17.075 -20.734 -3.610 1.00 93.12 1010 PHE A N 1
ATOM 7782 C CA . PHE A 1 1010 ? 17.572 -22.079 -3.870 1.00 93.12 1010 PHE A CA 1
ATOM 7783 C C . PHE A 1 1010 ? 18.360 -22.136 -5.187 1.00 93.12 1010 PHE A C 1
ATOM 7785 O O . PHE A 1 1010 ? 18.006 -21.468 -6.160 1.00 93.12 1010 PHE A O 1
ATOM 7792 N N . GLY A 1 1011 ? 19.420 -22.952 -5.223 1.00 92.12 1011 GLY A N 1
ATOM 7793 C CA . GLY A 1 1011 ? 20.248 -23.172 -6.420 1.00 92.12 1011 GLY A CA 1
ATOM 7794 C C . GLY A 1 1011 ? 21.531 -22.333 -6.509 1.00 92.12 1011 GLY A C 1
ATOM 7795 O O . GLY A 1 1011 ? 22.184 -22.335 -7.553 1.00 92.12 1011 GLY A O 1
ATOM 7796 N N . LEU A 1 1012 ? 21.928 -21.632 -5.438 1.00 94.62 1012 LEU A N 1
ATOM 7797 C CA . LEU A 1 1012 ? 23.166 -20.843 -5.420 1.00 94.62 1012 LEU A CA 1
ATOM 7798 C C . LEU A 1 1012 ? 24.412 -21.714 -5.627 1.00 94.62 1012 LEU A C 1
ATOM 7800 O O . LEU A 1 1012 ? 24.589 -22.755 -4.996 1.00 94.62 1012 LEU A O 1
ATOM 7804 N N . ARG A 1 1013 ? 25.319 -21.242 -6.484 1.00 94.19 1013 ARG A N 1
ATOM 7805 C CA . ARG A 1 1013 ? 26.638 -21.833 -6.736 1.00 94.19 1013 ARG A CA 1
ATOM 7806 C C . ARG A 1 1013 ? 27.714 -20.763 -6.601 1.00 94.19 1013 ARG A C 1
ATOM 7808 O O . ARG A 1 1013 ? 27.435 -19.572 -6.675 1.00 94.19 1013 ARG A O 1
ATOM 7815 N N . ARG A 1 1014 ? 28.983 -21.176 -6.501 1.00 93.50 1014 ARG A N 1
ATOM 7816 C CA . ARG A 1 1014 ? 30.123 -20.234 -6.527 1.00 93.50 1014 ARG A CA 1
ATOM 7817 C C . ARG A 1 1014 ? 30.153 -19.380 -7.803 1.00 93.50 1014 ARG A C 1
ATOM 7819 O O . ARG A 1 1014 ? 30.680 -18.277 -7.783 1.00 93.50 1014 ARG A O 1
ATOM 7826 N N . SER A 1 1015 ? 29.594 -19.892 -8.898 1.00 93.56 1015 SER A N 1
ATOM 7827 C CA . SER A 1 1015 ? 29.462 -19.186 -10.173 1.00 93.56 1015 SER A CA 1
ATOM 7828 C C . SER A 1 1015 ? 28.268 -18.227 -10.240 1.00 93.56 1015 SER A C 1
ATOM 7830 O O . SER A 1 1015 ? 28.107 -17.572 -11.265 1.00 93.56 1015 SER A O 1
ATOM 7832 N N . THR A 1 1016 ? 27.405 -18.169 -9.218 1.00 95.50 1016 THR A N 1
ATOM 7833 C CA . THR A 1 1016 ? 26.222 -17.303 -9.242 1.00 95.50 1016 THR A CA 1
ATOM 7834 C C . THR A 1 1016 ? 26.627 -15.831 -9.207 1.00 95.50 1016 THR A C 1
ATOM 7836 O O . THR A 1 1016 ? 27.412 -15.414 -8.356 1.00 95.50 1016 THR A O 1
ATOM 7839 N N . THR A 1 1017 ? 26.078 -15.036 -10.123 1.00 93.56 1017 THR A N 1
ATOM 7840 C CA . THR A 1 1017 ? 26.424 -13.619 -10.297 1.00 93.56 1017 THR A CA 1
ATOM 7841 C C . THR A 1 1017 ? 25.343 -12.680 -9.753 1.00 93.56 1017 THR A C 1
ATOM 7843 O O . THR A 1 1017 ? 24.197 -13.068 -9.523 1.00 93.56 1017 THR A O 1
ATOM 7846 N N . ARG A 1 1018 ? 25.692 -11.400 -9.555 1.00 93.94 1018 ARG A N 1
ATOM 7847 C CA . ARG A 1 1018 ? 24.740 -10.373 -9.087 1.00 93.94 1018 ARG A CA 1
ATOM 7848 C C . ARG A 1 1018 ? 23.561 -10.168 -10.059 1.00 93.94 1018 ARG A C 1
ATOM 7850 O O . ARG A 1 1018 ? 22.430 -10.157 -9.574 1.00 93.94 1018 ARG A O 1
ATOM 7857 N N . PRO A 1 1019 ? 23.761 -10.083 -11.394 1.00 95.00 1019 PRO A N 1
ATOM 7858 C CA . PRO A 1 1019 ? 22.648 -9.995 -12.344 1.00 95.00 1019 PRO A CA 1
ATOM 7859 C C . PRO A 1 1019 ? 21.684 -11.183 -12.266 1.00 95.00 1019 PRO A C 1
ATOM 7861 O O . PRO A 1 1019 ? 20.476 -10.989 -12.362 1.00 95.00 1019 PRO A O 1
ATOM 7864 N N . GLN A 1 1020 ? 22.186 -12.399 -12.013 1.00 96.50 1020 GLN A N 1
ATOM 7865 C CA . GLN A 1 1020 ? 21.342 -13.589 -11.839 1.00 96.50 1020 GLN A CA 1
ATOM 7866 C C . GLN A 1 1020 ? 20.422 -13.473 -10.620 1.00 96.50 1020 GLN A C 1
ATOM 7868 O O . GLN A 1 1020 ? 19.247 -13.817 -10.712 1.00 96.50 1020 GLN A O 1
ATOM 7873 N N . LEU A 1 1021 ? 20.929 -12.950 -9.497 1.00 96.25 1021 LEU A N 1
ATOM 7874 C CA . LEU A 1 1021 ? 20.121 -12.692 -8.300 1.00 96.25 1021 LEU A CA 1
ATOM 7875 C C . LEU A 1 1021 ? 19.046 -11.631 -8.558 1.00 96.25 1021 LEU A C 1
ATOM 7877 O O . LEU A 1 1021 ? 17.900 -11.804 -8.145 1.00 96.25 1021 LEU A O 1
ATOM 7881 N N . VAL A 1 1022 ? 19.403 -10.552 -9.264 1.00 95.56 1022 VAL A N 1
ATOM 7882 C CA . VAL A 1 1022 ? 18.452 -9.491 -9.629 1.00 95.56 1022 VAL A CA 1
ATOM 7883 C C . VAL A 1 1022 ? 17.363 -10.031 -10.552 1.00 95.56 1022 VAL A C 1
ATOM 7885 O O . VAL A 1 1022 ? 16.182 -9.838 -10.269 1.00 95.56 1022 VAL A O 1
ATOM 7888 N N . ARG A 1 1023 ? 17.744 -10.760 -11.608 1.00 96.62 1023 ARG A N 1
ATOM 7889 C CA . ARG A 1 1023 ? 16.814 -11.399 -12.547 1.00 96.62 1023 ARG A CA 1
ATOM 7890 C C . ARG A 1 1023 ? 15.846 -12.327 -11.816 1.00 96.62 1023 ARG A C 1
ATOM 7892 O O . ARG A 1 1023 ? 14.638 -12.130 -11.919 1.00 96.62 1023 ARG A O 1
ATOM 7899 N N . ALA A 1 1024 ? 16.372 -13.251 -11.011 1.00 97.12 1024 ALA A N 1
ATOM 7900 C CA . ALA A 1 1024 ? 15.573 -14.217 -10.262 1.00 97.12 1024 ALA A CA 1
ATOM 7901 C C . ALA A 1 1024 ? 14.608 -13.546 -9.271 1.00 97.12 1024 ALA A C 1
ATOM 7903 O O . ALA A 1 1024 ? 13.458 -13.962 -9.139 1.00 97.12 1024 ALA A O 1
ATOM 7904 N N . GLY A 1 1025 ? 15.049 -12.482 -8.592 1.00 96.31 1025 GLY A N 1
ATOM 7905 C CA . GLY A 1 1025 ? 14.206 -11.724 -7.670 1.00 96.31 1025 GLY A CA 1
ATOM 7906 C C . GLY A 1 1025 ? 13.026 -11.037 -8.360 1.00 96.31 1025 GLY A C 1
ATOM 7907 O O . GLY A 1 1025 ? 11.895 -11.167 -7.895 1.00 96.31 1025 GLY A O 1
ATOM 7908 N N . LEU A 1 1026 ? 13.256 -10.359 -9.489 1.00 95.94 1026 LEU A N 1
ATOM 7909 C CA . LEU A 1 1026 ? 12.186 -9.706 -10.260 1.00 95.94 1026 LEU A CA 1
ATOM 7910 C C . LEU A 1 1026 ? 11.173 -10.718 -10.807 1.00 95.94 1026 LEU A C 1
ATOM 7912 O O . LEU A 1 1026 ? 9.962 -10.503 -10.708 1.00 95.94 1026 LEU A O 1
ATOM 7916 N N . GLU A 1 1027 ? 11.674 -11.828 -11.354 1.00 97.38 1027 GLU A N 1
ATOM 7917 C CA . GLU A 1 1027 ? 10.853 -12.924 -11.870 1.00 97.38 1027 GLU A CA 1
ATOM 7918 C C . GLU A 1 1027 ? 10.002 -13.547 -10.762 1.00 97.38 1027 GLU A C 1
ATOM 7920 O O . GLU A 1 1027 ? 8.804 -13.743 -10.952 1.00 97.38 1027 GLU A O 1
ATOM 7925 N N . SER A 1 1028 ? 10.569 -13.758 -9.570 1.00 96.81 1028 SER A N 1
ATOM 7926 C CA . SER A 1 1028 ? 9.858 -14.384 -8.451 1.00 96.81 1028 SER A CA 1
ATOM 7927 C C . SER A 1 1028 ? 8.564 -13.672 -8.052 1.00 96.81 1028 SER A C 1
ATOM 7929 O O . SER A 1 1028 ? 7.578 -14.340 -7.741 1.00 96.81 1028 SER A O 1
ATOM 7931 N N . VAL A 1 1029 ? 8.535 -12.336 -8.109 1.00 96.94 1029 VAL A N 1
ATOM 7932 C CA . VAL A 1 1029 ? 7.344 -11.532 -7.792 1.00 96.94 1029 VAL A CA 1
ATOM 7933 C C . VAL A 1 1029 ? 6.274 -11.695 -8.874 1.00 96.94 1029 VAL A C 1
ATOM 7935 O O . VAL A 1 1029 ? 5.101 -11.897 -8.557 1.00 96.94 1029 VAL A O 1
ATOM 7938 N N . CYS A 1 1030 ? 6.664 -11.660 -10.152 1.00 96.94 1030 CYS A N 1
ATOM 7939 C CA . CYS A 1 1030 ? 5.749 -11.885 -11.275 1.00 96.94 1030 CYS A CA 1
ATOM 7940 C C . CYS A 1 1030 ? 5.164 -13.298 -11.263 1.00 96.94 1030 CYS A C 1
ATOM 7942 O O . CYS A 1 1030 ? 3.967 -13.453 -11.483 1.00 96.94 1030 CYS A O 1
ATOM 7944 N N . LEU A 1 1031 ? 5.970 -14.311 -10.932 1.00 96.19 1031 LEU A N 1
ATOM 7945 C CA . LEU A 1 1031 ? 5.501 -15.689 -10.798 1.00 96.19 1031 LEU A CA 1
ATOM 7946 C C . LEU A 1 1031 ? 4.453 -15.824 -9.681 1.00 96.19 1031 LEU A C 1
ATOM 7948 O O . LEU A 1 1031 ? 3.423 -16.460 -9.893 1.00 96.19 1031 LEU A O 1
ATOM 7952 N N . ARG A 1 1032 ? 4.629 -15.156 -8.529 1.00 94.88 1032 ARG A N 1
ATOM 7953 C CA . ARG A 1 1032 ? 3.591 -15.119 -7.476 1.00 94.88 1032 ARG A CA 1
ATOM 7954 C C . ARG A 1 1032 ? 2.326 -14.378 -7.919 1.00 94.88 1032 ARG A C 1
ATOM 7956 O O . ARG A 1 1032 ? 1.226 -14.841 -7.621 1.00 94.88 1032 ARG A O 1
ATOM 7963 N N . LEU A 1 1033 ? 2.453 -13.268 -8.652 1.00 95.12 1033 LEU A N 1
ATOM 7964 C CA . LEU A 1 1033 ? 1.299 -12.578 -9.245 1.00 95.12 1033 LEU A CA 1
ATOM 7965 C C . LEU A 1 1033 ? 0.559 -13.469 -10.249 1.00 95.12 1033 LEU A C 1
ATOM 7967 O O . LEU A 1 1033 ? -0.669 -13.455 -10.264 1.00 95.12 1033 LEU A O 1
ATOM 7971 N N . ALA A 1 1034 ? 1.280 -14.273 -11.035 1.00 93.38 1034 ALA A N 1
ATOM 7972 C CA . ALA A 1 1034 ? 0.682 -15.228 -11.961 1.00 93.38 1034 ALA A CA 1
ATOM 7973 C C . ALA A 1 1034 ? -0.165 -16.279 -11.237 1.00 93.38 1034 ALA A C 1
ATOM 7975 O O . ALA A 1 1034 ? -1.274 -16.554 -11.680 1.00 93.38 1034 ALA A O 1
ATOM 7976 N N . VAL A 1 1035 ? 0.277 -16.770 -10.071 1.00 91.62 1035 VAL A N 1
ATOM 7977 C CA . VAL A 1 1035 ? -0.547 -17.663 -9.234 1.00 91.62 1035 VAL A CA 1
ATOM 7978 C C . VAL A 1 1035 ? -1.841 -16.984 -8.785 1.00 91.62 1035 VAL A C 1
ATOM 7980 O O . VAL A 1 1035 ? -2.904 -17.591 -8.848 1.00 91.62 1035 VAL A O 1
ATOM 7983 N N . ILE A 1 1036 ? -1.781 -15.719 -8.358 1.00 92.12 1036 ILE A N 1
ATOM 7984 C CA . ILE A 1 1036 ? -2.983 -14.971 -7.956 1.00 92.12 1036 ILE A CA 1
ATOM 7985 C C . ILE A 1 1036 ? -3.949 -14.807 -9.135 1.00 92.12 1036 ILE A C 1
ATOM 7987 O O . ILE A 1 1036 ? -5.153 -14.967 -8.959 1.00 92.12 1036 ILE A O 1
ATOM 7991 N N . VAL A 1 1037 ? -3.432 -14.484 -10.322 1.00 90.00 1037 VAL A N 1
ATOM 7992 C CA . VAL A 1 1037 ? -4.246 -14.343 -11.536 1.00 90.00 1037 VAL A CA 1
ATOM 7993 C C . VAL A 1 1037 ? -4.842 -15.685 -11.963 1.00 90.00 1037 VAL A C 1
ATOM 7995 O O . VAL A 1 1037 ? -6.001 -15.724 -12.364 1.00 90.00 1037 VAL A O 1
ATOM 7998 N N . ASP A 1 1038 ? -4.099 -16.784 -11.839 1.00 85.75 1038 ASP A N 1
ATOM 7999 C CA . ASP A 1 1038 ? -4.605 -18.127 -12.128 1.00 85.75 1038 ASP A CA 1
ATOM 8000 C C . ASP A 1 1038 ? -5.745 -18.524 -11.179 1.00 85.75 1038 ASP A C 1
ATOM 8002 O O . ASP A 1 1038 ? -6.758 -19.024 -11.647 1.00 85.75 1038 ASP A O 1
ATOM 8006 N N . LEU A 1 1039 ? -5.661 -18.205 -9.882 1.00 85.50 1039 LEU A N 1
ATOM 8007 C CA . LEU A 1 1039 ? -6.750 -18.462 -8.921 1.00 85.50 1039 LEU A CA 1
ATOM 8008 C C . LEU A 1 1039 ? -8.036 -17.676 -9.223 1.00 85.50 1039 LEU A C 1
ATOM 8010 O O . LEU A 1 1039 ? -9.116 -18.046 -8.768 1.00 85.50 1039 LEU A O 1
ATOM 8014 N N . MET A 1 1040 ? -7.945 -16.571 -9.969 1.00 83.31 1040 MET A N 1
ATOM 8015 C CA . MET A 1 1040 ? -9.135 -15.852 -10.438 1.00 83.31 1040 MET A CA 1
ATOM 8016 C C . MET A 1 1040 ? -9.825 -16.583 -11.594 1.00 83.31 1040 MET A C 1
ATOM 8018 O O . MET A 1 1040 ? -11.005 -16.328 -11.831 1.00 83.31 1040 MET A O 1
ATOM 8022 N N . LYS A 1 1041 ? -9.115 -17.473 -12.308 1.00 67.94 1041 LYS A N 1
ATOM 8023 C CA . LYS A 1 1041 ? -9.677 -18.261 -13.410 1.00 67.94 1041 LYS A CA 1
ATOM 8024 C C . LYS A 1 1041 ? -10.647 -19.318 -12.910 1.00 67.94 1041 LYS A C 1
ATOM 8026 O O . LYS A 1 1041 ? -11.654 -19.492 -13.560 1.00 67.94 1041 LYS A O 1
ATOM 8031 N N . ASP A 1 1042 ? -10.454 -19.913 -11.731 1.00 51.50 1042 ASP A N 1
ATOM 8032 C CA . ASP A 1 1042 ? -11.336 -20.971 -11.182 1.00 51.50 1042 ASP A CA 1
ATOM 8033 C C . ASP A 1 1042 ? -12.818 -20.558 -11.016 1.00 51.50 1042 ASP A C 1
ATOM 8035 O O . ASP A 1 1042 ? -13.694 -21.375 -10.735 1.00 51.50 1042 ASP A O 1
ATOM 8039 N N . LEU A 1 1043 ? -13.128 -19.278 -11.214 1.00 52.91 1043 LEU A N 1
ATOM 8040 C CA . LEU A 1 1043 ? -14.479 -18.734 -11.266 1.00 52.91 1043 LEU A CA 1
ATOM 8041 C C . LEU A 1 1043 ? -15.164 -18.893 -12.642 1.00 52.91 1043 LEU A C 1
ATOM 8043 O O . LEU A 1 1043 ? -16.383 -18.740 -12.719 1.00 52.91 1043 LEU A O 1
ATOM 8047 N N . THR A 1 1044 ? -14.422 -19.214 -13.711 1.00 39.00 1044 THR A N 1
ATOM 8048 C CA . THR A 1 1044 ? -14.926 -19.530 -15.063 1.00 39.00 1044 THR A CA 1
ATOM 8049 C C . THR A 1 1044 ? -15.632 -20.890 -15.087 1.00 39.00 1044 THR A C 1
ATOM 8051 O O . THR A 1 1044 ? -16.668 -21.068 -15.729 1.00 39.00 1044 THR A O 1
ATOM 8054 N N . ASP A 1 1045 ? -15.130 -21.858 -14.328 1.00 32.06 1045 ASP A N 1
ATOM 8055 C CA . ASP A 1 1045 ? -15.410 -23.275 -14.583 1.00 32.06 1045 ASP A CA 1
ATOM 8056 C C . ASP A 1 1045 ? -16.563 -23.860 -13.768 1.00 32.06 1045 ASP A C 1
ATOM 8058 O O . ASP A 1 1045 ? -16.687 -25.080 -13.693 1.00 32.06 1045 ASP A O 1
ATOM 8062 N N . GLY A 1 1046 ? -17.427 -22.998 -13.207 1.00 32.00 1046 GLY A N 1
ATOM 8063 C CA . GLY A 1 1046 ? -18.632 -23.331 -12.432 1.00 32.00 1046 GLY A CA 1
ATOM 8064 C C . GLY A 1 1046 ? -19.004 -24.818 -12.448 1.00 32.00 1046 GLY A C 1
ATOM 8065 O O . GLY A 1 1046 ? -19.648 -25.277 -13.387 1.00 32.00 1046 GLY A O 1
ATOM 8066 N N . GLY A 1 1047 ? -18.529 -25.538 -11.426 1.00 28.80 1047 GLY A N 1
ATOM 8067 C CA . GLY A 1 1047 ? -18.773 -26.944 -11.102 1.00 28.80 1047 GLY A CA 1
ATOM 8068 C C . GLY A 1 1047 ? -19.364 -27.838 -12.196 1.00 28.80 1047 GLY A C 1
ATOM 8069 O O . GLY A 1 1047 ? -20.568 -28.069 -12.214 1.00 28.80 1047 GLY A O 1
ATOM 8070 N N . SER A 1 1048 ? -18.511 -28.483 -12.994 1.00 25.69 1048 SER A N 1
ATOM 8071 C CA . SER A 1 1048 ? -18.831 -29.808 -13.535 1.00 25.69 1048 SER A CA 1
ATOM 8072 C C . SER A 1 1048 ? -18.075 -30.866 -12.734 1.00 25.69 1048 SER A C 1
ATOM 8074 O O . SER A 1 1048 ? -16.979 -31.299 -13.090 1.00 25.69 1048 SER A O 1
ATOM 8076 N N . MET A 1 1049 ? -18.673 -31.311 -11.626 1.00 27.19 1049 MET A N 1
ATOM 8077 C CA . MET A 1 1049 ? -18.434 -32.685 -11.191 1.00 27.19 1049 MET A CA 1
ATOM 8078 C C . MET A 1 1049 ? -18.957 -33.582 -12.316 1.00 27.19 1049 MET A C 1
ATOM 8080 O O . MET A 1 1049 ? -20.152 -33.588 -12.603 1.00 27.19 1049 MET A O 1
ATOM 8084 N N . LYS A 1 1050 ? -18.056 -34.311 -12.982 1.00 24.69 1050 LYS A N 1
ATOM 8085 C CA . LYS A 1 1050 ? -18.393 -35.334 -13.979 1.00 24.69 1050 LYS A CA 1
ATOM 8086 C C . LYS A 1 1050 ? -19.287 -36.406 -13.343 1.00 24.69 1050 LYS A C 1
ATOM 8088 O O . LYS A 1 1050 ? -18.790 -37.380 -12.786 1.00 24.69 1050 LYS A O 1
ATOM 8093 N N . GLY A 1 1051 ? -20.598 -36.231 -13.455 1.00 25.14 1051 GLY A N 1
ATOM 8094 C CA . GLY A 1 1051 ? -21.606 -37.274 -13.318 1.00 25.14 1051 GLY A CA 1
ATOM 8095 C C . GLY A 1 1051 ? -22.191 -37.553 -14.695 1.00 25.14 1051 GLY A C 1
ATOM 8096 O O . GLY A 1 1051 ? -22.861 -36.708 -15.278 1.00 25.14 1051 GLY A O 1
ATOM 8097 N N . SER A 1 1052 ? -21.896 -38.722 -15.248 1.00 27.48 1052 SER A N 1
ATOM 8098 C CA . SER A 1 1052 ? -22.446 -39.201 -16.512 1.00 27.48 1052 SER A CA 1
ATOM 8099 C C . SER A 1 1052 ? -23.973 -39.325 -16.449 1.00 27.48 1052 SER A C 1
ATOM 8101 O O . SER A 1 1052 ? -24.471 -40.199 -15.747 1.00 27.48 1052 SER A O 1
ATOM 8103 N N . SER A 1 1053 ? -24.715 -38.531 -17.219 1.00 24.78 1053 SER A N 1
ATOM 8104 C CA . SER A 1 1053 ? -25.881 -39.011 -17.979 1.00 24.78 1053 SER A CA 1
ATOM 8105 C C . SER A 1 1053 ? -26.400 -37.925 -18.923 1.00 24.78 1053 SER A C 1
ATOM 8107 O O . SER A 1 1053 ? -26.459 -36.747 -18.591 1.00 24.78 1053 SER A O 1
ATOM 8109 N N . SER A 1 1054 ? -26.723 -38.358 -20.133 1.00 31.03 1054 SER A N 1
ATOM 8110 C CA . SER A 1 1054 ? -27.345 -37.611 -21.218 1.00 31.03 1054 SER A CA 1
ATOM 8111 C C . SER A 1 1054 ? -28.821 -37.322 -20.934 1.00 31.03 1054 SER A C 1
ATOM 8113 O O . SER A 1 1054 ? -29.566 -38.278 -20.720 1.00 31.03 1054 SER A O 1
ATOM 8115 N N . ASN A 1 1055 ? -29.264 -36.065 -21.038 1.00 25.55 1055 ASN A N 1
ATOM 8116 C CA . ASN A 1 1055 ? -30.435 -35.718 -21.852 1.00 25.55 1055 ASN A CA 1
ATOM 8117 C C . ASN A 1 1055 ? -30.618 -34.205 -22.041 1.00 25.55 1055 ASN A C 1
ATOM 8119 O O . ASN A 1 1055 ? -30.087 -33.388 -21.297 1.00 25.55 1055 ASN A O 1
ATOM 8123 N N . GLU A 1 1056 ? -31.338 -33.893 -23.111 1.00 35.62 1056 GLU A N 1
ATOM 8124 C CA . GLU A 1 1056 ? -31.467 -32.619 -23.808 1.00 35.62 1056 GLU A CA 1
ATOM 8125 C C . GLU A 1 1056 ? -32.442 -31.605 -23.168 1.00 35.62 1056 GLU A C 1
ATOM 8127 O O . GLU A 1 1056 ? -33.393 -31.988 -22.496 1.00 35.62 1056 GLU A O 1
ATOM 8132 N N . HIS A 1 1057 ? -32.233 -30.328 -23.536 1.00 33.19 1057 HIS A N 1
ATOM 8133 C CA . HIS A 1 1057 ? -33.169 -29.184 -23.550 1.00 33.19 1057 HIS A CA 1
ATOM 8134 C C . HIS A 1 1057 ? -33.733 -28.650 -22.216 1.00 33.19 1057 HIS A C 1
ATOM 8136 O O . HIS A 1 1057 ? -34.781 -29.099 -21.773 1.00 33.19 1057 HIS A O 1
ATOM 8142 N N . GLU A 1 1058 ? -33.155 -27.548 -21.705 1.00 25.73 1058 GLU A N 1
ATOM 8143 C CA . GLU A 1 1058 ? -33.851 -26.553 -20.860 1.00 25.73 1058 GLU A CA 1
ATOM 8144 C C . GLU A 1 1058 ? -33.272 -25.121 -21.027 1.00 25.73 1058 GLU A C 1
ATOM 8146 O O . GLU A 1 1058 ? -32.130 -24.974 -21.474 1.00 25.73 1058 GLU A O 1
ATOM 8151 N N . PRO A 1 1059 ? -34.075 -24.061 -20.768 1.00 27.98 1059 PRO A N 1
ATOM 8152 C CA . PRO A 1 1059 ? -33.865 -22.701 -21.275 1.00 27.98 1059 PRO A CA 1
ATOM 8153 C C . PRO A 1 1059 ? -32.890 -21.856 -20.436 1.00 27.98 1059 PRO A C 1
ATOM 8155 O O . PRO A 1 1059 ? -32.633 -22.130 -19.270 1.00 27.98 1059 PRO A O 1
ATOM 8158 N N . GLU A 1 1060 ? -32.371 -20.789 -21.053 1.00 29.83 1060 GLU A N 1
ATOM 8159 C CA . GLU A 1 1060 ? -31.350 -19.859 -20.545 1.00 29.83 1060 GLU A CA 1
ATOM 8160 C C . GLU A 1 1060 ? -31.571 -19.376 -19.093 1.00 29.83 1060 GLU A C 1
ATOM 8162 O O . GLU A 1 1060 ? -32.279 -18.404 -18.821 1.00 29.83 1060 GLU A O 1
ATOM 8167 N N . THR A 1 1061 ? -30.890 -20.016 -18.141 1.00 25.81 1061 THR A N 1
ATOM 8168 C CA . THR A 1 1061 ? -30.760 -19.555 -16.753 1.00 25.81 1061 THR A CA 1
ATOM 8169 C C . THR A 1 1061 ? -29.494 -18.713 -16.573 1.00 25.81 1061 THR A C 1
ATOM 8171 O O . THR A 1 1061 ? -28.377 -19.225 -16.655 1.00 25.81 1061 THR A O 1
ATOM 8174 N N . PHE A 1 1062 ? -29.657 -17.418 -16.279 1.00 29.28 1062 PHE A N 1
ATOM 8175 C CA . PHE A 1 1062 ? -28.570 -16.522 -15.864 1.00 29.28 1062 PHE A CA 1
ATOM 8176 C C . PHE A 1 1062 ? -28.028 -16.921 -14.481 1.00 29.28 1062 PHE A C 1
ATOM 8178 O O . PHE A 1 1062 ? -28.745 -16.841 -13.482 1.00 29.28 1062 PHE A O 1
ATOM 8185 N N . SER A 1 1063 ? -26.747 -17.296 -14.422 1.00 30.34 1063 SER A N 1
ATOM 8186 C CA . SER A 1 1063 ? -25.977 -17.478 -13.187 1.00 30.34 1063 SER A CA 1
ATOM 8187 C C . SER A 1 1063 ? -24.900 -16.393 -13.078 1.00 30.34 1063 SER A C 1
ATOM 8189 O O . SER A 1 1063 ? -24.387 -15.911 -14.090 1.00 30.34 1063 SER A O 1
ATOM 8191 N N . ALA A 1 1064 ? -24.491 -16.039 -11.855 1.00 37.59 1064 ALA A N 1
ATOM 8192 C CA . ALA A 1 1064 ? -23.296 -15.219 -11.623 1.00 37.59 1064 ALA A CA 1
ATOM 8193 C C . ALA A 1 1064 ? -22.016 -15.836 -12.243 1.00 37.59 1064 ALA A C 1
ATOM 8195 O O . ALA A 1 1064 ? -21.026 -15.136 -12.439 1.00 37.59 1064 ALA A O 1
ATOM 8196 N N . GLY A 1 1065 ? -22.052 -17.124 -12.617 1.00 32.59 1065 GLY A N 1
ATOM 8197 C CA . GLY A 1 1065 ? -20.998 -17.826 -13.351 1.00 32.59 1065 GLY A CA 1
ATOM 8198 C C . GLY A 1 1065 ? -20.933 -17.519 -14.854 1.00 32.59 1065 GLY A C 1
ATOM 8199 O O . GLY A 1 1065 ? -19.930 -17.840 -15.484 1.00 32.59 1065 GLY A O 1
ATOM 8200 N N . ALA A 1 1066 ? -21.934 -16.858 -15.448 1.00 30.61 1066 ALA A N 1
ATOM 8201 C CA . ALA A 1 1066 ? -21.876 -16.466 -16.862 1.00 30.61 1066 ALA A CA 1
ATOM 8202 C C . ALA A 1 1066 ? -20.879 -15.318 -17.135 1.00 30.61 1066 ALA A C 1
ATOM 8204 O O . ALA A 1 1066 ? -20.431 -15.158 -18.265 1.00 30.61 1066 ALA A O 1
ATOM 8205 N N . LEU A 1 1067 ? -20.509 -14.528 -16.118 1.00 40.16 1067 LEU A N 1
ATOM 8206 C CA . LEU A 1 1067 ? -19.650 -13.346 -16.282 1.00 40.16 1067 LEU A CA 1
ATOM 8207 C C . LEU A 1 1067 ? -18.154 -13.621 -16.110 1.00 40.16 1067 LEU A C 1
ATOM 8209 O O . LEU A 1 1067 ? -17.350 -12.791 -16.527 1.00 40.16 1067 LEU A O 1
ATOM 8213 N N . VAL A 1 1068 ? -17.768 -14.758 -15.521 1.00 41.78 1068 VAL A N 1
ATOM 8214 C CA . VAL A 1 1068 ? -16.347 -15.047 -15.269 1.00 41.78 1068 VAL A CA 1
ATOM 8215 C C . VAL A 1 1068 ? -15.732 -15.947 -16.343 1.00 41.78 1068 VAL A C 1
ATOM 8217 O O . VAL A 1 1068 ? -14.534 -15.837 -16.574 1.00 41.78 1068 VAL A O 1
ATOM 8220 N N . ARG A 1 1069 ? -16.546 -16.720 -17.084 1.00 36.75 1069 ARG A N 1
ATOM 8221 C CA . ARG A 1 1069 ? -16.143 -17.657 -18.159 1.00 36.75 1069 ARG A CA 1
ATOM 8222 C C . ARG A 1 1069 ? -15.243 -17.091 -19.263 1.00 36.75 1069 ARG A C 1
ATOM 8224 O O . ARG A 1 1069 ? -14.495 -17.846 -19.866 1.00 36.75 1069 ARG A O 1
ATOM 8231 N N . ASP A 1 1070 ? -15.241 -15.778 -19.467 1.00 43.06 1070 ASP A N 1
ATOM 8232 C CA . ASP A 1 1070 ? -14.577 -15.136 -20.608 1.00 43.06 1070 ASP A CA 1
ATOM 8233 C C . ASP A 1 1070 ? -13.220 -14.480 -20.271 1.00 43.06 1070 ASP A C 1
ATOM 8235 O O . ASP A 1 1070 ? -12.683 -13.704 -21.066 1.00 43.06 1070 ASP A O 1
ATOM 8239 N N . HIS A 1 1071 ? -12.646 -14.740 -19.089 1.00 53.53 1071 HIS A N 1
ATOM 8240 C CA . HIS A 1 1071 ? -11.386 -14.115 -18.671 1.00 53.53 1071 HIS A CA 1
ATOM 8241 C C . HIS A 1 1071 ? -10.118 -14.785 -19.224 1.00 53.53 1071 HIS A C 1
ATOM 8243 O O . HIS A 1 1071 ? -9.028 -14.326 -18.886 1.00 53.53 1071 HIS A O 1
ATOM 8249 N N . GLU A 1 1072 ? -10.182 -15.805 -20.086 1.00 53.59 1072 GLU A N 1
ATOM 8250 C CA . GLU A 1 1072 ? -8.980 -16.415 -20.692 1.00 53.59 1072 GLU A CA 1
ATOM 8251 C C . GLU A 1 1072 ? -8.146 -15.414 -21.521 1.00 53.59 1072 GLU A C 1
ATOM 8253 O O . GLU A 1 1072 ? -6.921 -15.425 -21.406 1.00 53.59 1072 GLU A O 1
ATOM 8258 N N . ASP A 1 1073 ? -8.797 -14.439 -22.171 1.00 62.16 1073 ASP A N 1
ATOM 8259 C CA . ASP A 1 1073 ? -8.164 -13.392 -23.000 1.00 62.16 1073 ASP A CA 1
ATOM 8260 C C . ASP A 1 1073 ? -8.110 -11.997 -22.339 1.00 62.16 1073 ASP A C 1
ATOM 8262 O O . ASP A 1 1073 ? -7.812 -10.990 -22.985 1.00 62.16 1073 ASP A O 1
ATOM 8266 N N . ALA A 1 1074 ? -8.420 -11.898 -21.042 1.00 73.00 1074 ALA A N 1
ATOM 8267 C CA . ALA A 1 1074 ? -8.480 -10.612 -20.341 1.00 73.00 1074 ALA A CA 1
ATOM 8268 C C . ALA A 1 1074 ? -7.150 -9.834 -20.390 1.00 73.00 1074 ALA A C 1
ATOM 8270 O O . ALA A 1 1074 ? -6.095 -10.353 -20.000 1.00 73.00 1074 ALA A O 1
ATOM 8271 N N . GLU A 1 1075 ? -7.229 -8.568 -20.819 1.00 84.12 1075 GLU A N 1
ATOM 8272 C CA . GLU A 1 1075 ? -6.104 -7.628 -20.855 1.00 84.12 1075 GLU A CA 1
ATOM 8273 C C . GLU A 1 1075 ? -5.695 -7.239 -19.427 1.00 84.12 1075 GLU A C 1
ATOM 8275 O O . GLU A 1 1075 ? -6.532 -6.953 -18.563 1.00 84.12 1075 GLU A O 1
ATOM 8280 N N . VAL A 1 1076 ? -4.387 -7.196 -19.177 1.00 91.06 1076 VAL A N 1
ATOM 8281 C CA . VAL A 1 1076 ? -3.831 -6.834 -17.873 1.00 91.06 1076 VAL A CA 1
ATOM 8282 C C . VAL A 1 1076 ? -3.394 -5.374 -17.900 1.00 91.06 1076 VAL A C 1
ATOM 8284 O O . VAL A 1 1076 ? -2.530 -4.988 -18.688 1.00 91.06 1076 VAL A O 1
ATOM 8287 N N . VAL A 1 1077 ? -3.954 -4.550 -17.019 1.00 92.56 1077 VAL A N 1
ATOM 8288 C CA . VAL A 1 1077 ? -3.560 -3.146 -16.865 1.00 92.56 1077 VAL A CA 1
ATOM 8289 C C . VAL A 1 1077 ? -2.654 -3.010 -15.650 1.00 92.56 1077 VAL A C 1
ATOM 8291 O O . VAL A 1 1077 ? -3.047 -3.321 -14.528 1.00 92.56 1077 VAL A O 1
ATOM 8294 N N . THR A 1 1078 ? -1.433 -2.531 -15.871 1.00 93.00 1078 THR A N 1
ATOM 8295 C CA . THR A 1 1078 ? -0.422 -2.349 -14.825 1.00 93.00 1078 THR A CA 1
ATOM 8296 C C . THR A 1 1078 ? -0.349 -0.915 -14.329 1.00 93.00 1078 THR A C 1
ATOM 8298 O O . THR A 1 1078 ? -0.368 0.026 -15.123 1.00 93.00 1078 THR A O 1
ATOM 8301 N N . SER A 1 1079 ? -0.212 -0.752 -13.017 1.00 90.31 1079 SER A N 1
ATOM 8302 C CA . SER A 1 1079 ? -0.061 0.542 -12.343 1.00 90.31 1079 SER A CA 1
ATOM 8303 C C . SER A 1 1079 ? 0.942 0.479 -11.187 1.00 90.31 1079 SER A C 1
ATOM 8305 O O . SER A 1 1079 ? 1.400 -0.594 -10.786 1.00 90.31 1079 SER A O 1
ATOM 8307 N N . GLY A 1 1080 ? 1.293 1.639 -10.629 1.00 84.44 1080 GLY A N 1
ATOM 8308 C CA . GLY A 1 1080 ? 2.220 1.755 -9.503 1.00 84.44 1080 GLY A CA 1
ATOM 8309 C C . GLY A 1 1080 ? 3.678 2.010 -9.901 1.00 84.44 1080 GLY A C 1
ATOM 8310 O O . GLY A 1 1080 ? 4.123 1.729 -11.017 1.00 84.44 1080 GLY A O 1
ATOM 8311 N N . ASN A 1 1081 ? 4.431 2.576 -8.954 1.00 82.38 1081 ASN A N 1
ATOM 8312 C CA . ASN A 1 1081 ? 5.770 3.120 -9.196 1.00 82.38 1081 ASN A CA 1
ATOM 8313 C C . ASN A 1 1081 ? 6.782 2.082 -9.700 1.00 82.38 1081 ASN A C 1
ATOM 8315 O O . ASN A 1 1081 ? 7.652 2.437 -10.490 1.00 82.38 1081 ASN A O 1
ATOM 8319 N N . ALA A 1 1082 ? 6.686 0.820 -9.263 1.00 85.19 1082 ALA A N 1
ATOM 8320 C CA . ALA A 1 1082 ? 7.646 -0.211 -9.651 1.00 85.19 1082 ALA A CA 1
ATOM 8321 C C . ALA A 1 1082 ? 7.507 -0.569 -11.138 1.00 85.19 1082 ALA A C 1
ATOM 8323 O O . ALA A 1 1082 ? 8.499 -0.567 -11.868 1.00 85.19 1082 ALA A O 1
ATOM 8324 N N . PHE A 1 1083 ? 6.274 -0.777 -11.617 1.00 88.75 1083 PHE A N 1
ATOM 8325 C CA . PHE A 1 1083 ? 6.037 -0.952 -13.048 1.00 88.75 1083 PHE A CA 1
ATOM 8326 C C . PHE A 1 1083 ? 6.354 0.330 -13.812 1.00 88.75 1083 PHE A C 1
ATOM 8328 O O . PHE A 1 1083 ? 7.041 0.261 -14.826 1.00 88.75 1083 PHE A O 1
ATOM 8335 N N . ALA A 1 1084 ? 5.916 1.505 -13.343 1.00 83.31 1084 ALA A N 1
ATOM 8336 C CA . ALA A 1 1084 ? 6.199 2.778 -14.013 1.00 83.31 1084 ALA A CA 1
ATOM 8337 C C . ALA A 1 1084 ? 7.707 2.987 -14.264 1.00 83.31 1084 ALA A C 1
ATOM 8339 O O . ALA A 1 1084 ? 8.086 3.407 -15.356 1.00 83.31 1084 ALA A O 1
ATOM 8340 N N . ALA A 1 1085 ? 8.552 2.614 -13.299 1.00 82.50 1085 ALA A N 1
ATOM 8341 C CA . ALA A 1 1085 ? 10.004 2.730 -13.391 1.00 82.50 1085 ALA A CA 1
ATOM 8342 C C . ALA A 1 1085 ? 10.677 1.675 -14.292 1.00 82.50 1085 ALA A C 1
ATOM 8344 O O . ALA A 1 1085 ? 11.750 1.952 -14.823 1.00 82.50 1085 ALA A O 1
ATOM 8345 N N . SER A 1 1086 ? 10.084 0.487 -14.479 1.00 85.81 1086 SER A N 1
ATOM 8346 C CA . SER A 1 1086 ? 10.708 -0.621 -15.221 1.00 85.81 1086 SER A CA 1
ATOM 8347 C C . SER A 1 1086 ? 9.783 -1.220 -16.295 1.00 85.81 1086 SER A C 1
ATOM 8349 O O . SER A 1 1086 ? 8.895 -2.023 -15.989 1.00 85.81 1086 SER A O 1
ATOM 8351 N N . PRO A 1 1087 ? 10.010 -0.899 -17.586 1.00 88.94 1087 PRO A N 1
ATOM 8352 C CA . PRO A 1 1087 ? 9.372 -1.596 -18.704 1.00 88.94 1087 PRO A CA 1
ATOM 8353 C C . PRO A 1 1087 ? 9.690 -3.089 -18.736 1.00 88.94 1087 PRO A C 1
ATOM 8355 O O . PRO A 1 1087 ? 8.834 -3.893 -19.097 1.00 88.94 1087 PRO A O 1
ATOM 8358 N N . PHE A 1 1088 ? 10.893 -3.466 -18.310 1.00 91.88 1088 PHE A N 1
ATOM 8359 C CA . PHE A 1 1088 ? 11.295 -4.860 -18.237 1.00 91.88 1088 PHE A CA 1
ATOM 8360 C C . PHE A 1 1088 ? 10.416 -5.670 -17.285 1.00 91.88 1088 PHE A C 1
ATOM 8362 O O . PHE A 1 1088 ? 9.983 -6.760 -17.640 1.00 91.88 1088 PHE A O 1
ATOM 8369 N N . TRP A 1 1089 ? 10.053 -5.123 -16.123 1.00 92.62 1089 TRP A N 1
ATOM 8370 C CA . TRP A 1 1089 ? 9.186 -5.836 -15.185 1.00 92.62 1089 TRP A CA 1
ATOM 8371 C C . TRP A 1 1089 ? 7.773 -6.060 -15.742 1.00 92.62 1089 TRP A C 1
ATOM 8373 O O . TRP A 1 1089 ? 7.176 -7.111 -15.516 1.00 92.62 1089 TRP A O 1
ATOM 8383 N N . ARG A 1 1090 ? 7.253 -5.112 -16.539 1.00 93.38 1090 ARG A N 1
ATOM 8384 C CA . ARG A 1 1090 ? 6.002 -5.316 -17.292 1.00 93.38 1090 ARG A CA 1
ATOM 8385 C C . ARG A 1 1090 ? 6.140 -6.413 -18.341 1.00 93.38 1090 ARG A C 1
ATOM 8387 O O . ARG A 1 1090 ? 5.205 -7.188 -18.506 1.00 93.38 1090 ARG A O 1
ATOM 8394 N N . LYS A 1 1091 ? 7.285 -6.484 -19.026 1.00 94.00 1091 LYS A N 1
ATOM 8395 C CA . LYS A 1 1091 ? 7.578 -7.558 -19.979 1.00 94.00 1091 LYS A CA 1
ATOM 8396 C C . LYS A 1 1091 ? 7.600 -8.922 -19.280 1.00 94.00 1091 LYS A C 1
ATOM 8398 O O . LYS A 1 1091 ? 6.882 -9.808 -19.715 1.00 94.00 1091 LYS A O 1
ATOM 8403 N N . ILE A 1 1092 ? 8.324 -9.058 -18.162 1.00 95.75 1092 ILE A N 1
ATOM 8404 C CA . ILE A 1 1092 ? 8.326 -10.289 -17.350 1.00 95.75 1092 ILE A CA 1
ATOM 8405 C C . ILE A 1 1092 ? 6.901 -10.662 -16.950 1.00 95.75 1092 ILE A C 1
ATOM 8407 O O . ILE A 1 1092 ? 6.525 -11.820 -17.072 1.00 95.75 1092 ILE A O 1
ATOM 8411 N N . LEU A 1 1093 ? 6.096 -9.696 -16.492 1.00 95.50 1093 LEU A N 1
ATOM 8412 C CA . LEU A 1 1093 ? 4.712 -9.972 -16.124 1.00 95.50 1093 LEU A CA 1
ATOM 8413 C C . LEU A 1 1093 ? 3.907 -10.498 -17.323 1.00 95.50 1093 LEU A C 1
ATOM 8415 O O . LEU A 1 1093 ? 3.240 -11.520 -17.181 1.00 95.50 1093 LEU A O 1
ATOM 8419 N N . ALA A 1 1094 ? 3.993 -9.839 -18.484 1.00 94.06 1094 ALA A N 1
ATOM 8420 C CA . ALA A 1 1094 ? 3.309 -10.260 -19.709 1.00 94.06 1094 ALA A CA 1
ATOM 8421 C C . ALA A 1 1094 ? 3.694 -11.690 -20.089 1.00 94.06 1094 ALA A C 1
ATOM 8423 O O . ALA A 1 1094 ? 2.822 -12.549 -20.226 1.00 94.06 1094 ALA A O 1
ATOM 8424 N N . ASP A 1 1095 ? 5.001 -11.947 -20.151 1.00 95.00 1095 ASP A N 1
ATOM 8425 C CA . ASP A 1 1095 ? 5.563 -13.251 -20.472 1.00 95.00 1095 ASP A CA 1
ATOM 8426 C C . ASP A 1 1095 ? 5.154 -14.293 -19.425 1.00 95.00 1095 ASP A C 1
ATOM 8428 O O . ASP A 1 1095 ? 4.789 -15.391 -19.800 1.00 95.00 1095 ASP A O 1
ATOM 8432 N N . SER A 1 1096 ? 5.127 -13.973 -18.128 1.00 94.25 1096 SER A N 1
ATOM 8433 C CA . SER A 1 1096 ? 4.733 -14.924 -17.073 1.00 94.25 1096 SER A CA 1
ATOM 8434 C C . SER A 1 1096 ? 3.242 -15.279 -17.083 1.00 94.25 1096 SER A C 1
ATOM 8436 O O . SER A 1 1096 ? 2.871 -16.402 -16.742 1.00 94.25 1096 SER A O 1
ATOM 8438 N N . LEU A 1 1097 ? 2.384 -14.334 -17.480 1.00 91.00 1097 LEU A N 1
ATOM 8439 C CA . LEU A 1 1097 ? 0.936 -14.521 -17.552 1.00 91.00 1097 LEU A CA 1
ATOM 8440 C C . LEU A 1 1097 ? 0.473 -15.133 -18.876 1.00 91.00 1097 LEU A C 1
ATOM 8442 O O . LEU A 1 1097 ? -0.654 -15.625 -18.938 1.00 91.00 1097 LEU A O 1
ATOM 8446 N N . GLY A 1 1098 ? 1.294 -15.056 -19.928 1.00 88.94 1098 GLY A N 1
ATOM 8447 C CA . GLY A 1 1098 ? 0.872 -15.382 -21.290 1.00 88.94 1098 GLY A CA 1
ATOM 8448 C C . GLY A 1 1098 ? -0.187 -14.408 -21.808 1.00 88.94 1098 GLY A C 1
ATOM 8449 O O . GLY A 1 1098 ? -1.062 -14.796 -22.574 1.00 88.94 1098 GLY A O 1
ATOM 8450 N N . ARG A 1 1099 ? -0.166 -13.146 -21.348 1.00 89.00 1099 ARG A N 1
ATOM 8451 C CA . ARG A 1 1099 ? -1.218 -12.150 -21.618 1.00 89.00 1099 ARG A CA 1
ATOM 8452 C C . ARG A 1 1099 ? -0.650 -10.797 -21.985 1.00 89.00 1099 ARG A C 1
ATOM 8454 O O . ARG A 1 1099 ? 0.413 -10.402 -21.513 1.00 89.00 1099 ARG A O 1
ATOM 8461 N N . THR A 1 1100 ? -1.413 -10.049 -22.779 1.00 89.31 1100 THR A N 1
ATOM 8462 C CA . THR A 1 1100 ? -1.061 -8.664 -23.099 1.00 89.31 1100 THR A CA 1
ATOM 8463 C C . THR A 1 1100 ? -1.147 -7.800 -21.844 1.00 89.31 1100 THR A C 1
ATOM 8465 O O . THR A 1 1100 ? -2.190 -7.731 -21.188 1.00 89.31 1100 THR A O 1
ATOM 8468 N N . VAL A 1 1101 ? -0.046 -7.114 -21.539 1.00 92.12 1101 VAL A N 1
ATOM 8469 C CA . VAL A 1 1101 ? 0.069 -6.165 -20.433 1.00 92.12 1101 VAL A CA 1
ATOM 8470 C C . VAL A 1 1101 ? 0.177 -4.752 -20.985 1.00 92.12 1101 VAL A C 1
ATOM 8472 O O . VAL A 1 1101 ? 1.069 -4.434 -21.774 1.00 92.12 1101 VAL A O 1
ATOM 8475 N N . ARG A 1 1102 ? -0.698 -3.868 -20.516 1.00 90.31 1102 ARG A N 1
ATOM 8476 C CA . ARG A 1 1102 ? -0.685 -2.439 -20.826 1.00 90.31 1102 ARG A CA 1
ATOM 8477 C C . ARG A 1 1102 ? -0.311 -1.637 -19.589 1.00 90.31 1102 ARG A C 1
ATOM 8479 O O . ARG A 1 1102 ? -0.815 -1.896 -18.501 1.00 90.31 1102 ARG A O 1
ATOM 8486 N N . ALA A 1 1103 ? 0.541 -0.630 -19.744 1.00 89.56 1103 ALA A N 1
ATOM 8487 C CA . ALA A 1 1103 ? 0.732 0.376 -18.703 1.00 89.56 1103 ALA A CA 1
ATOM 8488 C C . ALA A 1 1103 ? -0.489 1.309 -18.630 1.00 89.56 1103 ALA A C 1
ATOM 8490 O O . ALA A 1 1103 ? -0.937 1.831 -19.654 1.00 89.56 1103 ALA A O 1
ATOM 8491 N N . SER A 1 1104 ? -1.007 1.540 -17.425 1.00 85.69 1104 SER A N 1
ATOM 8492 C CA . SER A 1 1104 ? -2.009 2.574 -17.169 1.00 85.69 1104 SER A CA 1
ATOM 8493 C C . SER A 1 1104 ? -1.514 3.932 -17.683 1.00 85.69 1104 SER A C 1
ATOM 8495 O O . SER A 1 1104 ? -0.350 4.296 -17.521 1.00 85.69 1104 SER A O 1
ATOM 8497 N N . GLY A 1 1105 ? -2.404 4.677 -18.342 1.00 74.94 1105 GLY A N 1
ATOM 8498 C CA . GLY A 1 1105 ? -2.127 6.043 -18.800 1.00 74.94 1105 GLY A CA 1
ATOM 8499 C C . GLY A 1 1105 ? -2.394 7.108 -17.732 1.00 74.94 1105 GLY A C 1
ATOM 8500 O O . GLY A 1 1105 ? -2.186 8.293 -17.992 1.00 74.94 1105 GLY A O 1
ATOM 8501 N N . ALA A 1 1106 ? -2.897 6.709 -16.561 1.00 77.62 1106 ALA A N 1
ATOM 8502 C CA . ALA A 1 1106 ? -3.200 7.618 -15.469 1.00 77.62 1106 ALA A CA 1
ATOM 8503 C C . ALA A 1 1106 ? -1.936 7.953 -14.673 1.00 77.62 1106 ALA A C 1
ATOM 8505 O O . ALA A 1 1106 ? -1.071 7.114 -14.459 1.00 77.62 1106 ALA A O 1
ATOM 8506 N N . THR A 1 1107 ? -1.836 9.198 -14.212 1.00 72.00 1107 THR A N 1
ATOM 8507 C CA . THR A 1 1107 ? -0.739 9.626 -13.331 1.00 72.00 1107 THR A CA 1
ATOM 8508 C C . THR A 1 1107 ? -0.931 9.116 -11.898 1.00 72.00 1107 THR A C 1
ATOM 8510 O O . THR A 1 1107 ? 0.046 8.888 -11.200 1.00 72.00 1107 THR A O 1
ATOM 8513 N N . GLU A 1 1108 ? -2.190 8.958 -11.470 1.00 82.69 1108 GLU A N 1
ATOM 8514 C CA . GLU A 1 1108 ? -2.601 8.515 -10.131 1.00 82.69 1108 GLU A CA 1
ATOM 8515 C C . GLU A 1 1108 ? -3.913 7.713 -10.236 1.00 82.69 1108 GLU A C 1
ATOM 8517 O O . GLU A 1 1108 ? -4.998 8.296 -10.336 1.00 82.69 1108 GLU A O 1
ATOM 8522 N N . GLU A 1 1109 ? -3.834 6.379 -10.243 1.00 89.50 1109 GLU A N 1
ATOM 8523 C CA . GLU A 1 1109 ? -4.993 5.497 -10.449 1.00 89.50 1109 GLU A CA 1
ATOM 8524 C C . GLU A 1 1109 ? -5.972 5.534 -9.280 1.00 89.50 1109 GLU A C 1
ATOM 8526 O O . GLU A 1 1109 ? -7.175 5.622 -9.499 1.00 89.50 1109 GLU A O 1
ATOM 8531 N N . THR A 1 1110 ? -5.490 5.505 -8.036 1.00 92.88 1110 THR A N 1
ATOM 8532 C CA . THR A 1 1110 ? -6.367 5.518 -6.856 1.00 92.88 1110 THR A CA 1
ATOM 8533 C C . THR A 1 1110 ? -7.239 6.776 -6.841 1.00 92.88 1110 THR A C 1
ATOM 8535 O O . THR A 1 1110 ? -8.466 6.693 -6.769 1.00 92.88 1110 THR A O 1
ATOM 8538 N N . SER A 1 1111 ? -6.622 7.948 -7.008 1.00 94.12 1111 SER A N 1
ATOM 8539 C CA . SER A 1 1111 ? -7.332 9.228 -7.086 1.00 94.12 1111 SER A CA 1
ATOM 8540 C C . SER A 1 1111 ? -8.270 9.303 -8.296 1.00 94.12 1111 SER A C 1
ATOM 8542 O O . SER A 1 1111 ? -9.387 9.813 -8.181 1.00 94.12 1111 SER A O 1
ATOM 8544 N N . LEU A 1 1112 ? -7.861 8.755 -9.447 1.00 94.06 1112 LEU A N 1
ATOM 8545 C CA . LEU A 1 1112 ? -8.712 8.689 -10.635 1.00 94.06 1112 LEU A CA 1
ATOM 8546 C C . LEU A 1 1112 ? -9.933 7.790 -10.407 1.00 94.06 1112 LEU A C 1
ATOM 8548 O O . LEU A 1 1112 ? -11.031 8.163 -10.803 1.00 94.06 1112 LEU A O 1
ATOM 8552 N N . GLY A 1 1113 ? -9.788 6.648 -9.736 1.00 93.62 1113 GLY A N 1
ATOM 8553 C CA . GLY A 1 1113 ? -10.907 5.755 -9.434 1.00 93.62 1113 GLY A CA 1
ATOM 8554 C C . GLY A 1 1113 ? -11.940 6.374 -8.500 1.00 93.62 1113 GLY A C 1
ATOM 8555 O O . GLY A 1 1113 ? -13.143 6.240 -8.733 1.00 93.62 1113 GLY A O 1
ATOM 8556 N N . VAL A 1 1114 ? -11.487 7.137 -7.498 1.00 95.62 1114 VAL A N 1
ATOM 8557 C CA . VAL A 1 1114 ? -12.379 7.973 -6.680 1.00 95.62 1114 VAL A CA 1
ATOM 8558 C C . VAL A 1 1114 ? -13.132 8.960 -7.574 1.00 95.62 1114 VAL A C 1
ATOM 8560 O O . VAL A 1 1114 ? -14.358 9.042 -7.505 1.00 95.62 1114 VAL A O 1
ATOM 8563 N N . ALA A 1 1115 ? -12.431 9.667 -8.466 1.00 94.75 1115 ALA A N 1
ATOM 8564 C CA . ALA A 1 1115 ? -13.061 10.606 -9.391 1.00 94.75 1115 ALA A CA 1
ATOM 8565 C C . ALA A 1 1115 ? -14.062 9.926 -10.347 1.00 94.75 1115 ALA A C 1
ATOM 8567 O O . ALA A 1 1115 ? -15.108 10.506 -10.636 1.00 94.75 1115 ALA A O 1
ATOM 8568 N N . VAL A 1 1116 ? -13.790 8.699 -10.809 1.00 92.81 1116 VAL A N 1
ATOM 8569 C CA . VAL A 1 1116 ? -14.695 7.906 -11.664 1.00 92.81 1116 VAL A CA 1
ATOM 8570 C C . VAL A 1 1116 ? -16.003 7.602 -10.936 1.00 92.81 1116 VAL A C 1
ATOM 8572 O O . VAL A 1 1116 ? -17.082 7.821 -11.497 1.00 92.81 1116 VAL A O 1
ATOM 8575 N N . ILE A 1 1117 ? -15.936 7.172 -9.672 1.00 91.50 1117 ILE A N 1
ATOM 8576 C CA . ILE A 1 1117 ? -17.138 6.942 -8.858 1.00 91.50 1117 ILE A CA 1
ATOM 8577 C C . ILE A 1 1117 ? -17.897 8.242 -8.625 1.00 91.50 1117 ILE A C 1
ATOM 8579 O O . ILE A 1 1117 ? -19.105 8.288 -8.858 1.00 91.50 1117 ILE A O 1
ATOM 8583 N N . LEU A 1 1118 ? -17.208 9.311 -8.218 1.00 92.75 1118 LEU A N 1
ATOM 8584 C CA . LEU A 1 1118 ? -17.860 10.598 -7.984 1.00 92.75 1118 LEU A CA 1
ATOM 8585 C C . LEU A 1 1118 ? -18.564 11.110 -9.249 1.00 92.75 1118 LEU A C 1
ATOM 8587 O O . LEU A 1 1118 ? -19.718 11.522 -9.183 1.00 92.75 1118 LEU A O 1
ATOM 8591 N N . SER A 1 1119 ? -17.913 11.028 -10.410 1.00 90.75 1119 SER A N 1
ATOM 8592 C CA . SER A 1 1119 ? -18.498 11.439 -11.693 1.00 90.75 1119 SER A CA 1
ATOM 8593 C C . SER A 1 1119 ? -19.727 10.603 -12.072 1.00 90.75 1119 SER A C 1
ATOM 8595 O O . SER A 1 1119 ? -20.722 11.138 -12.575 1.00 90.75 1119 SER A O 1
ATOM 8597 N N . SER A 1 1120 ? -19.697 9.300 -11.778 1.00 87.12 1120 SER A N 1
ATOM 8598 C CA . SER A 1 1120 ? -20.821 8.386 -12.018 1.00 87.12 1120 SER A CA 1
ATOM 8599 C C . SER A 1 1120 ? -22.035 8.748 -11.156 1.00 87.12 1120 SER A C 1
ATOM 8601 O O . SER A 1 1120 ? -23.139 8.893 -11.684 1.00 87.12 1120 SER A O 1
ATOM 8603 N N . LEU A 1 1121 ? -21.819 9.001 -9.860 1.00 86.31 1121 LEU A N 1
ATOM 8604 C CA . LEU A 1 1121 ? -22.867 9.421 -8.921 1.00 86.31 1121 LEU A CA 1
ATOM 8605 C C . LEU A 1 1121 ? -23.481 10.775 -9.303 1.00 86.31 1121 LEU A C 1
ATOM 8607 O O . LEU A 1 1121 ? -24.693 10.965 -9.201 1.00 86.31 1121 LEU A O 1
ATOM 8611 N N . GLU A 1 1122 ? -22.661 11.723 -9.757 1.00 82.69 1122 GLU A N 1
ATOM 8612 C CA . GLU A 1 1122 ? -23.136 13.031 -10.222 1.00 82.69 1122 GLU A CA 1
ATOM 8613 C C . GLU A 1 1122 ? -23.948 12.915 -11.520 1.00 82.69 1122 GLU A C 1
ATOM 8615 O O . GLU A 1 1122 ? -24.977 13.576 -11.680 1.00 82.69 1122 GLU A O 1
ATOM 8620 N N . SER A 1 1123 ? -23.531 12.038 -12.434 1.00 78.75 1123 SER A N 1
ATOM 8621 C CA . SER A 1 1123 ? -24.255 11.763 -13.680 1.00 78.75 1123 SER A CA 1
ATOM 8622 C C . SER A 1 1123 ? -25.601 11.078 -13.424 1.00 78.75 1123 SER A C 1
ATOM 8624 O O . SER A 1 1123 ? -26.591 11.365 -14.097 1.00 78.75 1123 SER A O 1
ATOM 8626 N N . GLU A 1 1124 ? -25.671 10.180 -12.444 1.00 72.44 1124 GLU A N 1
ATOM 8627 C CA . GLU A 1 1124 ? -26.920 9.554 -12.013 1.00 72.44 1124 GLU A CA 1
ATOM 8628 C C . GLU A 1 1124 ? -27.861 10.548 -11.323 1.00 72.44 1124 GLU A C 1
ATOM 8630 O O . GLU A 1 1124 ? -29.038 10.613 -11.672 1.00 72.44 1124 GLU A O 1
ATOM 8635 N N . ALA A 1 1125 ? -27.344 11.396 -10.429 1.00 64.31 1125 ALA A N 1
ATOM 8636 C CA . ALA A 1 1125 ? -28.131 12.445 -9.785 1.00 64.31 1125 ALA A CA 1
ATOM 8637 C C . ALA A 1 1125 ? -28.736 13.428 -10.807 1.00 64.31 1125 ALA A C 1
ATOM 8639 O O . ALA A 1 1125 ? -29.890 13.832 -10.663 1.00 64.31 1125 ALA A O 1
ATOM 8640 N N . LEU A 1 1126 ? -27.992 13.776 -11.866 1.00 63.50 1126 LEU A N 1
ATOM 8641 C CA . LEU A 1 1126 ? -28.502 14.587 -12.977 1.00 63.50 1126 LEU A CA 1
ATOM 8642 C C . LEU A 1 1126 ? -29.607 13.867 -13.764 1.00 63.50 1126 LEU A C 1
ATOM 8644 O O . LEU A 1 1126 ? -30.620 14.491 -14.079 1.00 63.50 1126 LEU A O 1
ATOM 8648 N N . ARG A 1 1127 ? -29.452 12.562 -14.038 1.00 63.03 1127 ARG A N 1
ATOM 8649 C CA . ARG A 1 1127 ? -30.486 11.745 -14.699 1.00 63.03 1127 ARG A CA 1
ATOM 8650 C C . ARG A 1 1127 ? -31.764 11.665 -13.860 1.00 63.03 1127 ARG A C 1
ATOM 8652 O O . ARG A 1 1127 ? -32.844 11.928 -14.383 1.00 63.03 1127 ARG A O 1
ATOM 8659 N N . GLN A 1 1128 ? -31.647 11.408 -12.558 1.00 57.88 1128 GLN A N 1
ATOM 8660 C CA . GLN A 1 1128 ? -32.785 11.364 -11.632 1.00 57.88 1128 GLN A CA 1
ATOM 8661 C C . GLN A 1 1128 ? -33.477 12.733 -11.501 1.00 57.88 1128 GLN A C 1
ATOM 8663 O O . GLN A 1 1128 ? -34.702 12.806 -11.520 1.00 57.88 1128 GLN A O 1
ATOM 8668 N N . ALA A 1 1129 ? -32.715 13.833 -11.452 1.00 55.09 1129 ALA A N 1
ATOM 8669 C CA . ALA A 1 1129 ? -33.270 15.189 -11.432 1.00 55.09 1129 ALA A CA 1
ATOM 8670 C C . ALA A 1 1129 ? -33.984 15.574 -12.744 1.00 55.09 1129 ALA A C 1
ATOM 8672 O O . ALA A 1 1129 ? -34.931 16.358 -12.713 1.00 55.09 1129 ALA A O 1
ATOM 8673 N N . SER A 1 1130 ? -33.565 15.019 -13.890 1.00 45.97 1130 SER A N 1
ATOM 8674 C CA . SER A 1 1130 ? -34.249 15.204 -15.182 1.00 45.97 1130 SER A CA 1
ATOM 8675 C C . SER A 1 1130 ? -35.506 14.344 -15.370 1.00 45.97 1130 SER A C 1
ATOM 8677 O O . SER A 1 1130 ? -36.284 14.614 -16.279 1.00 45.97 1130 SER A O 1
ATOM 8679 N N . ALA A 1 1131 ? -35.730 13.343 -14.512 1.00 39.50 1131 ALA A N 1
ATOM 8680 C CA . ALA A 1 1131 ? -36.845 12.397 -14.608 1.00 39.50 1131 ALA A CA 1
ATOM 8681 C C . ALA A 1 1131 ? -38.119 12.835 -13.846 1.00 39.50 1131 ALA A C 1
ATOM 8683 O O . ALA A 1 1131 ? -39.039 12.040 -13.671 1.00 39.50 1131 ALA A O 1
ATOM 8684 N N . VAL A 1 1132 ? -38.206 14.094 -13.395 1.00 36.12 1132 VAL A N 1
ATOM 8685 C CA . VAL A 1 1132 ? -39.425 14.646 -12.775 1.00 36.12 1132 VAL A CA 1
ATOM 8686 C C . VAL A 1 1132 ? -40.492 14.895 -13.859 1.00 36.12 1132 VAL A C 1
ATOM 8688 O O . VAL A 1 1132 ? -40.235 15.672 -14.783 1.00 36.12 1132 VAL A O 1
ATOM 8691 N N . PRO A 1 1133 ? -41.705 14.310 -13.774 1.00 40.16 1133 PRO A N 1
ATOM 8692 C CA . PRO A 1 1133 ? -42.762 14.577 -14.741 1.00 40.16 1133 PRO A CA 1
ATOM 8693 C C . PRO A 1 1133 ? -43.410 15.929 -14.430 1.00 40.16 1133 PRO A C 1
ATOM 8695 O O . PRO A 1 1133 ? -44.183 16.062 -13.484 1.00 40.16 1133 PRO A O 1
ATOM 8698 N N . GLY A 1 1134 ? -43.080 16.956 -15.218 1.00 34.69 1134 GLY A N 1
ATOM 8699 C CA . GLY A 1 1134 ? -43.656 18.285 -15.018 1.00 34.69 1134 GLY A CA 1
ATOM 8700 C C . GLY A 1 1134 ? -43.105 19.389 -15.917 1.00 34.69 1134 GLY A C 1
ATOM 8701 O O . GLY A 1 1134 ? -42.297 20.201 -15.486 1.00 34.69 1134 GLY A O 1
ATOM 8702 N N . SER A 1 1135 ? -43.667 19.482 -17.124 1.00 36.53 1135 SER A N 1
ATOM 8703 C CA . SER A 1 1135 ? -43.754 20.672 -17.992 1.00 36.53 1135 SER A CA 1
ATOM 8704 C C . SER A 1 1135 ? -42.496 21.206 -18.716 1.00 36.53 1135 SER A C 1
ATOM 8706 O O . SER A 1 1135 ? -41.532 21.678 -18.125 1.00 36.53 1135 SER A O 1
ATOM 8708 N N . LEU A 1 1136 ? -42.630 21.234 -20.052 1.00 35.75 1136 LEU A N 1
ATOM 8709 C CA . LEU A 1 1136 ? -42.105 22.239 -20.991 1.00 35.75 1136 LEU A CA 1
ATOM 8710 C C . LEU A 1 1136 ? -40.580 22.425 -21.078 1.00 35.75 1136 LEU A C 1
ATOM 8712 O O . LEU A 1 1136 ? -40.088 23.534 -20.911 1.00 35.75 1136 LEU A O 1
ATOM 8716 N N . LEU A 1 1137 ? -39.834 21.379 -21.452 1.00 32.31 1137 LEU A N 1
ATOM 8717 C CA . LEU A 1 1137 ? -38.532 21.546 -22.140 1.00 32.31 1137 LEU A CA 1
ATOM 8718 C C . LEU A 1 1137 ? -38.059 20.303 -22.924 1.00 32.31 1137 LEU A C 1
ATOM 8720 O O . LEU A 1 1137 ? -36.886 20.186 -23.269 1.00 32.31 1137 LEU A O 1
ATOM 8724 N N . ALA A 1 1138 ? -38.967 19.386 -23.264 1.00 29.22 1138 ALA A N 1
ATOM 8725 C CA . ALA A 1 1138 ? -38.674 18.225 -24.105 1.00 29.22 1138 ALA A CA 1
ATOM 8726 C C . ALA A 1 1138 ? -39.025 18.518 -25.575 1.00 29.22 1138 ALA A C 1
ATOM 8728 O O . ALA A 1 1138 ? -40.032 18.041 -26.084 1.00 29.22 1138 ALA A O 1
ATOM 8729 N N . ALA A 1 1139 ? -38.224 19.354 -26.243 1.00 30.98 1139 ALA A N 1
ATOM 8730 C CA . ALA A 1 1139 ? -38.298 19.525 -27.704 1.00 30.98 1139 ALA A CA 1
ATOM 8731 C C . ALA A 1 1139 ? -36.973 19.973 -28.364 1.00 30.98 1139 ALA A C 1
ATOM 8733 O O . ALA A 1 1139 ? -36.989 20.424 -29.502 1.00 30.98 1139 ALA A O 1
ATOM 8734 N N . GLY A 1 1140 ? -35.823 19.879 -27.679 1.00 28.39 1140 GLY A N 1
ATOM 8735 C CA . GLY A 1 1140 ? -34.574 20.483 -28.178 1.00 28.39 1140 GLY A CA 1
ATOM 8736 C C . GLY A 1 1140 ? -33.326 19.601 -28.249 1.00 28.39 1140 GLY A C 1
ATOM 8737 O O . GLY A 1 1140 ? -32.292 20.103 -28.671 1.00 28.39 1140 GLY A O 1
ATOM 8738 N N . LEU A 1 1141 ? -33.359 18.332 -27.826 1.00 29.08 1141 LEU A N 1
ATOM 8739 C CA . LEU A 1 1141 ? -32.128 17.529 -27.669 1.00 29.08 1141 LEU A CA 1
ATOM 8740 C C . LEU A 1 1141 ? -32.190 16.127 -28.296 1.00 29.08 1141 LEU A C 1
ATOM 8742 O O . LEU A 1 1141 ? -31.419 15.249 -27.927 1.00 29.08 1141 LEU A O 1
ATOM 8746 N N . ALA A 1 1142 ? -33.062 15.932 -29.286 1.00 27.39 1142 ALA A N 1
ATOM 8747 C CA . ALA A 1 1142 ? -33.161 14.690 -30.055 1.00 27.39 1142 ALA A CA 1
ATOM 8748 C C . ALA A 1 1142 ? -32.844 14.906 -31.545 1.00 27.39 1142 ALA A C 1
ATOM 8750 O O . ALA A 1 1142 ? -33.563 14.422 -32.404 1.00 27.39 1142 ALA A O 1
ATOM 8751 N N . THR A 1 1143 ? -31.778 15.646 -31.863 1.00 29.48 1143 THR A N 1
ATOM 8752 C CA . THR A 1 1143 ? -31.184 15.678 -33.212 1.00 29.48 1143 THR A CA 1
ATOM 8753 C C . THR A 1 1143 ? -29.699 16.024 -33.117 1.00 29.48 1143 THR A C 1
ATOM 8755 O O . THR A 1 1143 ? -29.300 17.174 -33.278 1.00 29.48 1143 THR A O 1
ATOM 8758 N N . ALA A 1 1144 ? -28.872 15.025 -32.836 1.00 27.72 1144 ALA A N 1
ATOM 8759 C CA . ALA A 1 1144 ? -27.460 15.031 -33.211 1.00 27.72 1144 ALA A CA 1
ATOM 8760 C C . ALA A 1 1144 ? -27.028 13.576 -33.407 1.00 27.72 1144 ALA A C 1
ATOM 8762 O O . ALA A 1 1144 ? -26.324 12.989 -32.590 1.00 27.72 1144 ALA A O 1
ATOM 8763 N N . GLY A 1 1145 ? -27.567 12.984 -34.473 1.00 25.00 1145 GLY A N 1
ATOM 8764 C CA . GLY A 1 1145 ? -27.040 11.757 -35.038 1.00 25.00 1145 GLY A CA 1
ATOM 8765 C C . GLY A 1 1145 ? -25.643 11.990 -35.606 1.00 25.00 1145 GLY A C 1
ATOM 8766 O O . GLY A 1 1145 ? -25.315 13.080 -36.070 1.00 25.00 1145 GLY A O 1
ATOM 8767 N N . GLU A 1 1146 ? -24.843 10.934 -35.511 1.00 33.00 1146 GLU A N 1
ATOM 8768 C CA . GLU A 1 1146 ? -23.865 10.497 -36.505 1.00 33.00 1146 GLU A CA 1
ATOM 8769 C C . GLU A 1 1146 ? -23.340 11.572 -37.467 1.00 33.00 1146 GLU A C 1
ATOM 8771 O O . GLU A 1 1146 ? -23.827 11.752 -38.580 1.00 33.00 1146 GLU A O 1
ATOM 8776 N N . THR A 1 1147 ? -22.232 12.202 -37.087 1.00 23.25 1147 THR A N 1
ATOM 8777 C CA . THR A 1 1147 ? -21.300 12.771 -38.061 1.00 23.25 1147 THR A CA 1
ATOM 8778 C C . THR A 1 1147 ? -19.946 12.099 -37.897 1.00 23.25 1147 THR A C 1
ATOM 8780 O O . THR A 1 1147 ? -19.157 12.445 -37.019 1.00 23.25 1147 THR A O 1
ATOM 8783 N N . ARG A 1 1148 ? -19.668 11.131 -38.781 1.00 33.53 1148 ARG A N 1
ATOM 8784 C CA . ARG A 1 1148 ? -18.303 10.781 -39.186 1.00 33.53 1148 ARG A CA 1
ATOM 8785 C C . ARG A 1 1148 ? -17.688 12.033 -39.817 1.00 33.53 1148 ARG A C 1
ATOM 8787 O O . ARG A 1 1148 ? -17.958 12.328 -40.975 1.00 33.53 1148 ARG A O 1
ATOM 8794 N N . SER A 1 1149 ? -16.873 12.764 -39.063 1.00 24.97 1149 SER A N 1
ATOM 8795 C CA . SER A 1 1149 ? -16.009 13.811 -39.609 1.00 24.97 1149 SER A CA 1
ATOM 8796 C C . SER A 1 1149 ? -14.550 13.443 -39.375 1.00 24.97 1149 SER A C 1
ATOM 8798 O O . SER A 1 1149 ? -14.081 13.325 -38.243 1.00 24.97 1149 SER A O 1
ATOM 8800 N N . SER A 1 1150 ? -13.844 13.263 -40.484 1.00 28.72 1150 SER A N 1
ATOM 8801 C CA . SER A 1 1150 ? -12.395 13.246 -40.593 1.00 28.72 1150 SER A CA 1
ATOM 8802 C C . SER A 1 1150 ? -11.814 14.559 -40.059 1.00 28.72 1150 SER A C 1
ATOM 8804 O O . SER A 1 1150 ? -11.806 15.574 -40.751 1.00 28.72 1150 SER A O 1
ATOM 8806 N N . SER A 1 1151 ? -11.329 14.536 -38.824 1.00 25.30 1151 SER A N 1
ATOM 8807 C CA . SER A 1 1151 ? -10.440 15.557 -38.271 1.00 25.30 1151 SER A CA 1
ATOM 8808 C C . SER A 1 1151 ? -9.398 14.865 -37.390 1.00 25.30 1151 SER A C 1
ATOM 8810 O O . SER A 1 1151 ? -9.466 14.867 -36.159 1.00 25.30 1151 SER A O 1
ATOM 8812 N N . GLN A 1 1152 ? -8.459 14.193 -38.061 1.00 31.02 1152 GLN A N 1
ATOM 8813 C CA . GLN A 1 1152 ? -7.087 14.066 -37.572 1.00 31.02 1152 GLN A CA 1
ATOM 8814 C C . GLN A 1 1152 ? -6.520 15.485 -37.389 1.00 31.02 1152 GLN A C 1
ATOM 8816 O O . GLN A 1 1152 ? -6.886 16.377 -38.143 1.00 31.02 1152 GLN A O 1
ATOM 8821 N N . GLU A 1 1153 ? -5.640 15.665 -36.401 1.00 31.05 1153 GLU A N 1
ATOM 8822 C CA . GLU A 1 1153 ? -4.915 16.916 -36.084 1.00 31.05 1153 GLU A CA 1
ATOM 8823 C C . GLU A 1 1153 ? -5.615 17.918 -35.144 1.00 31.05 1153 GLU A C 1
ATOM 8825 O O . GLU A 1 1153 ? -5.889 19.059 -35.491 1.00 31.05 1153 GLU A O 1
ATOM 8830 N N . ASN A 1 1154 ? -5.870 17.491 -33.899 1.00 25.70 1154 ASN A N 1
ATOM 8831 C CA . ASN A 1 1154 ? -5.431 18.200 -32.673 1.00 25.70 1154 ASN A CA 1
ATOM 8832 C C . ASN A 1 1154 ? -5.897 17.455 -31.407 1.00 25.70 1154 ASN A C 1
ATOM 8834 O O . ASN A 1 1154 ? -6.543 18.000 -30.512 1.00 25.70 1154 ASN A O 1
ATOM 8838 N N . ARG A 1 1155 ? -5.559 16.163 -31.314 1.00 25.69 1155 ARG A N 1
ATOM 8839 C CA . ARG A 1 1155 ? -5.526 15.477 -30.020 1.00 25.69 1155 ARG A CA 1
ATOM 8840 C C . ARG A 1 1155 ? -4.195 15.840 -29.377 1.00 25.69 1155 ARG A C 1
ATOM 8842 O O . ARG A 1 1155 ? -3.152 15.513 -29.937 1.00 25.69 1155 ARG A O 1
ATOM 8849 N N . THR A 1 1156 ? -4.214 16.467 -28.204 1.00 26.89 1156 THR A N 1
ATOM 8850 C CA . THR A 1 1156 ? -3.111 16.292 -27.253 1.00 26.89 1156 THR A CA 1
ATOM 8851 C C . THR A 1 1156 ? -2.902 14.789 -27.129 1.00 26.89 1156 THR A C 1
ATOM 8853 O O . THR A 1 1156 ? -3.818 14.083 -26.703 1.00 26.89 1156 THR A O 1
ATOM 8856 N N . ALA A 1 1157 ? -1.775 14.298 -27.643 1.00 21.44 1157 ALA A N 1
ATOM 8857 C CA . ALA A 1 1157 ? -1.492 12.877 -27.730 1.00 21.44 1157 ALA A CA 1
ATOM 8858 C C . ALA A 1 1157 ? -1.746 12.228 -26.357 1.00 21.44 1157 ALA A C 1
ATOM 8860 O O . ALA A 1 1157 ? -1.180 12.706 -25.368 1.00 21.44 1157 ALA A O 1
ATOM 8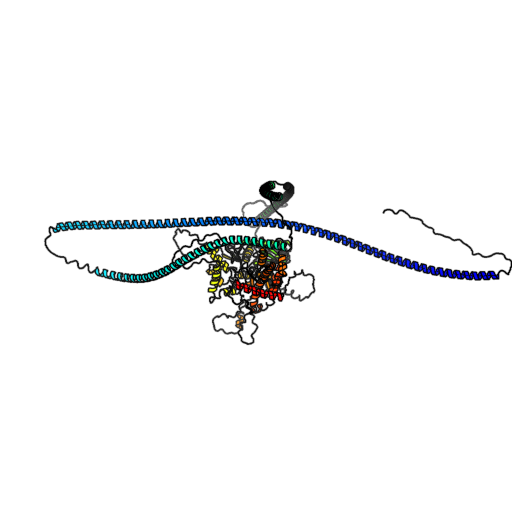861 N N . PRO A 1 1158 ? -2.588 11.180 -26.246 1.00 29.16 1158 PRO A N 1
ATOM 8862 C CA . PRO A 1 1158 ? -2.527 10.339 -25.063 1.00 29.16 1158 PRO A CA 1
ATOM 8863 C C . PRO A 1 1158 ? -1.089 9.826 -24.997 1.00 29.16 1158 PRO A C 1
ATOM 8865 O O . PRO A 1 1158 ? -0.540 9.426 -26.028 1.00 29.16 1158 PRO A O 1
ATOM 8868 N N . ALA A 1 1159 ? -0.457 9.907 -23.825 1.00 31.48 1159 ALA A N 1
ATOM 8869 C CA . ALA A 1 1159 ? 0.854 9.309 -23.613 1.00 31.48 1159 ALA A CA 1
ATOM 8870 C C . ALA A 1 1159 ? 0.835 7.904 -24.229 1.00 31.48 1159 ALA A C 1
ATOM 8872 O O . ALA A 1 1159 ? -0.108 7.148 -23.986 1.00 31.48 1159 ALA A O 1
ATOM 8873 N N . VAL A 1 1160 ? 1.805 7.599 -25.095 1.00 36.19 1160 VAL A N 1
ATOM 8874 C CA . VAL A 1 1160 ? 1.939 6.280 -25.720 1.00 36.19 1160 VAL A CA 1
ATOM 8875 C C . VAL A 1 1160 ? 1.965 5.259 -24.583 1.00 36.19 1160 VAL A C 1
ATOM 8877 O O . VAL A 1 1160 ? 2.953 5.158 -23.860 1.00 36.19 1160 VAL A O 1
ATOM 8880 N N . THR A 1 1161 ? 0.843 4.572 -24.353 1.00 56.53 1161 THR A N 1
ATOM 8881 C CA . THR A 1 1161 ? 0.757 3.549 -23.311 1.00 56.53 1161 THR A CA 1
ATOM 8882 C C . THR A 1 1161 ? 1.619 2.394 -23.786 1.00 56.53 1161 THR A C 1
ATOM 8884 O O . THR A 1 1161 ? 1.363 1.823 -24.844 1.00 56.53 1161 THR A O 1
ATOM 8887 N N . ALA A 1 1162 ? 2.694 2.099 -23.055 1.00 73.38 1162 ALA A N 1
ATOM 8888 C CA . ALA A 1 1162 ? 3.558 0.974 -23.376 1.00 73.38 1162 ALA A CA 1
ATOM 8889 C C . ALA A 1 1162 ? 2.733 -0.318 -23.272 1.00 73.38 1162 ALA A C 1
ATOM 8891 O O . ALA A 1 1162 ? 2.163 -0.610 -22.217 1.00 73.38 1162 ALA A O 1
ATOM 8892 N N . VAL A 1 1163 ? 2.643 -1.052 -24.381 1.00 85.62 1163 VAL A N 1
ATOM 8893 C CA . VAL A 1 1163 ? 1.976 -2.354 -24.473 1.00 85.62 1163 VAL A CA 1
ATOM 8894 C C . VAL A 1 1163 ? 3.050 -3.413 -24.663 1.00 85.62 1163 VAL A C 1
ATOM 8896 O O . VAL A 1 1163 ? 3.922 -3.260 -25.516 1.00 85.62 1163 VAL A O 1
ATOM 8899 N N . HIS A 1 1164 ? 2.972 -4.480 -23.877 1.00 89.00 1164 HIS A N 1
ATOM 8900 C CA . HIS A 1 1164 ? 3.810 -5.661 -24.008 1.00 89.00 1164 HIS A CA 1
ATOM 8901 C C . HIS A 1 1164 ? 2.921 -6.859 -24.328 1.00 89.00 1164 HIS A C 1
ATOM 8903 O O . HIS A 1 1164 ? 2.014 -7.188 -23.564 1.00 89.00 1164 HIS A O 1
ATOM 8909 N N . THR A 1 1165 ? 3.176 -7.491 -25.468 1.00 87.25 1165 THR A N 1
ATOM 8910 C CA . THR A 1 1165 ? 2.577 -8.771 -25.847 1.00 87.25 1165 THR A CA 1
ATOM 8911 C C . THR A 1 1165 ? 3.491 -9.906 -25.380 1.00 87.25 1165 THR A C 1
ATOM 8913 O O . THR A 1 1165 ? 4.710 -9.751 -25.493 1.00 87.25 1165 THR A O 1
ATOM 8916 N N . PRO A 1 1166 ? 2.932 -11.008 -24.859 1.00 88.50 1166 PRO A N 1
ATOM 8917 C CA . PRO A 1 1166 ? 3.714 -12.133 -24.358 1.00 88.50 1166 PRO A CA 1
ATOM 8918 C C . PRO A 1 1166 ? 4.453 -12.845 -25.497 1.00 88.50 1166 PRO A C 1
ATOM 8920 O O . PRO A 1 1166 ? 3.963 -12.898 -26.625 1.00 88.50 1166 PRO A O 1
ATOM 8923 N N . ASP A 1 1167 ? 5.616 -13.409 -25.186 1.00 90.19 1167 ASP A N 1
ATOM 8924 C CA . ASP A 1 1167 ? 6.341 -14.339 -26.056 1.00 90.19 1167 ASP A CA 1
ATOM 8925 C C . ASP A 1 1167 ? 6.109 -15.803 -25.629 1.00 90.19 1167 ASP A C 1
ATOM 8927 O O . ASP A 1 1167 ? 6.323 -16.155 -24.470 1.00 90.19 1167 ASP A O 1
ATOM 8931 N N . ASP A 1 1168 ? 5.720 -16.681 -26.561 1.00 88.75 1168 ASP A N 1
ATOM 8932 C CA . ASP A 1 1168 ? 5.341 -18.078 -26.270 1.00 88.75 1168 ASP A CA 1
ATOM 8933 C C . ASP A 1 1168 ? 6.481 -18.927 -25.687 1.00 88.75 1168 ASP A C 1
ATOM 8935 O O . ASP A 1 1168 ? 6.242 -19.874 -24.928 1.00 88.75 1168 ASP A O 1
ATOM 8939 N N . ALA A 1 1169 ? 7.730 -18.652 -26.074 1.00 91.00 1169 ALA A N 1
ATOM 8940 C CA . ALA A 1 1169 ? 8.888 -19.363 -25.533 1.00 91.00 1169 ALA A CA 1
ATOM 8941 C C . ALA A 1 1169 ? 9.176 -18.905 -24.096 1.00 91.00 1169 ALA A C 1
ATOM 8943 O O . ALA A 1 1169 ? 9.378 -19.733 -23.205 1.00 91.00 1169 ALA A O 1
ATOM 8944 N N . SER A 1 1170 ? 9.121 -17.593 -23.866 1.00 93.94 1170 SER A N 1
ATOM 8945 C CA . SER A 1 1170 ? 9.272 -16.968 -22.552 1.00 93.94 1170 SER A CA 1
ATOM 8946 C C . SER A 1 1170 ? 8.163 -17.399 -21.591 1.00 93.94 1170 SER A C 1
ATOM 8948 O O . SER A 1 1170 ? 8.450 -17.743 -20.445 1.00 93.94 1170 SER A O 1
ATOM 8950 N N . PHE A 1 1171 ? 6.916 -17.472 -22.065 1.00 93.62 1171 PHE A N 1
ATOM 8951 C CA . PHE A 1 1171 ? 5.785 -17.965 -21.282 1.00 93.62 1171 PHE A CA 1
ATOM 8952 C C . PHE A 1 1171 ? 5.990 -19.405 -20.831 1.00 93.62 1171 PHE A C 1
ATOM 8954 O O . PHE A 1 1171 ? 5.864 -19.690 -19.643 1.00 93.62 1171 PHE A O 1
ATOM 8961 N N . ARG A 1 1172 ? 6.396 -20.309 -21.732 1.00 92.06 1172 ARG A N 1
ATOM 8962 C CA . ARG A 1 1172 ? 6.694 -21.702 -21.361 1.00 92.06 1172 ARG A CA 1
ATOM 8963 C C . ARG A 1 1172 ? 7.795 -21.803 -20.303 1.00 92.06 1172 ARG A C 1
ATOM 8965 O O . ARG A 1 1172 ? 7.609 -22.516 -19.319 1.00 92.06 1172 ARG A O 1
ATOM 8972 N N . ALA A 1 1173 ? 8.882 -21.046 -20.457 1.00 93.81 1173 ALA A N 1
ATOM 8973 C CA . ALA A 1 1173 ? 9.962 -21.006 -19.470 1.00 93.81 1173 ALA A CA 1
ATOM 8974 C C . ALA A 1 1173 ? 9.473 -20.503 -18.098 1.00 93.81 1173 ALA A C 1
ATOM 8976 O O . ALA A 1 1173 ? 9.783 -21.097 -17.064 1.00 93.81 1173 ALA A O 1
ATOM 8977 N N . TYR A 1 1174 ? 8.655 -19.446 -18.070 1.00 96.38 1174 TYR A N 1
ATOM 8978 C CA . TYR A 1 1174 ? 8.094 -18.927 -16.822 1.00 96.38 1174 TYR A CA 1
ATOM 8979 C C . TYR A 1 1174 ? 7.038 -19.831 -16.194 1.00 96.38 1174 TYR A C 1
ATOM 8981 O O . TYR A 1 1174 ? 6.967 -19.894 -14.969 1.00 96.38 1174 TYR A O 1
ATOM 8989 N N . ARG A 1 1175 ? 6.251 -20.571 -16.982 1.00 93.06 1175 ARG A N 1
ATOM 8990 C CA . ARG A 1 1175 ? 5.331 -21.586 -16.448 1.00 93.06 1175 ARG A CA 1
ATOM 8991 C C . ARG A 1 1175 ? 6.089 -22.677 -15.701 1.00 93.06 1175 ARG A C 1
ATOM 8993 O O . ARG A 1 1175 ? 5.713 -23.014 -14.581 1.00 93.06 1175 ARG A O 1
ATOM 9000 N N . GLU A 1 1176 ? 7.183 -23.172 -16.270 1.00 92.56 1176 GLU A N 1
ATOM 9001 C CA . GLU A 1 1176 ? 8.026 -24.181 -15.624 1.00 92.56 1176 GLU A CA 1
ATOM 9002 C C . GLU A 1 1176 ? 8.706 -23.631 -14.356 1.00 92.56 1176 GLU A C 1
ATOM 9004 O O . GLU A 1 1176 ? 8.655 -24.260 -13.295 1.00 92.56 1176 GLU A O 1
ATOM 9009 N N . ALA A 1 1177 ? 9.240 -22.406 -14.415 1.00 94.44 1177 ALA A N 1
ATOM 9010 C CA . ALA A 1 1177 ? 9.810 -21.725 -13.251 1.00 94.44 1177 ALA A CA 1
ATOM 9011 C C . ALA A 1 1177 ? 8.771 -21.461 -12.143 1.00 94.44 1177 ALA A C 1
ATOM 9013 O O . ALA A 1 1177 ? 9.068 -21.612 -10.958 1.00 94.44 1177 ALA A O 1
ATOM 9014 N N . GLY A 1 1178 ? 7.538 -21.104 -12.511 1.00 92.56 1178 GLY A N 1
ATOM 9015 C CA . GLY A 1 1178 ? 6.423 -20.926 -11.583 1.00 92.56 1178 GLY A CA 1
ATOM 9016 C C . GLY A 1 1178 ? 6.044 -22.226 -10.875 1.00 92.56 1178 GLY A C 1
ATOM 9017 O O . GLY A 1 1178 ? 5.858 -22.229 -9.658 1.00 92.56 1178 GLY A O 1
ATOM 9018 N N . LEU A 1 1179 ? 6.011 -23.350 -11.599 1.00 91.19 1179 LEU A N 1
ATOM 9019 C CA . LEU A 1 1179 ? 5.805 -24.676 -11.006 1.00 91.19 1179 LEU A CA 1
ATOM 9020 C C . LEU A 1 1179 ? 6.942 -25.050 -10.046 1.00 91.19 1179 LEU A C 1
ATOM 9022 O O . LEU A 1 1179 ? 6.677 -25.552 -8.953 1.00 91.19 1179 LEU A O 1
ATOM 9026 N N . ALA A 1 1180 ? 8.198 -24.762 -10.400 1.00 91.12 1180 ALA A N 1
ATOM 9027 C CA . ALA A 1 1180 ? 9.336 -24.956 -9.501 1.00 91.12 1180 ALA A CA 1
ATOM 9028 C C . ALA A 1 1180 ? 9.216 -24.095 -8.231 1.00 91.12 1180 ALA A C 1
ATOM 9030 O O . ALA A 1 1180 ? 9.430 -24.596 -7.126 1.00 91.12 1180 ALA A O 1
ATOM 9031 N N . GLN A 1 1181 ? 8.787 -22.834 -8.363 1.00 93.25 1181 GLN A N 1
ATOM 9032 C CA . GLN A 1 1181 ? 8.524 -21.945 -7.230 1.00 93.25 1181 GLN A CA 1
ATOM 9033 C C . GLN A 1 1181 ? 7.419 -22.500 -6.315 1.00 93.25 1181 GLN A C 1
ATOM 9035 O O . GLN A 1 1181 ? 7.569 -22.487 -5.096 1.00 93.25 1181 GLN A O 1
ATOM 9040 N N . GLN A 1 1182 ? 6.332 -23.041 -6.873 1.00 88.62 1182 GLN A N 1
ATOM 9041 C CA . GLN A 1 1182 ? 5.266 -23.673 -6.086 1.00 88.62 1182 GLN A CA 1
ATOM 9042 C C . GLN A 1 1182 ? 5.727 -24.962 -5.387 1.00 88.62 1182 GLN A C 1
ATOM 9044 O O . GLN A 1 1182 ? 5.372 -25.196 -4.232 1.00 88.62 1182 GLN A O 1
ATOM 9049 N N . ARG A 1 1183 ? 6.545 -25.793 -6.048 1.00 88.88 1183 ARG A N 1
ATOM 9050 C CA . ARG A 1 1183 ? 7.144 -26.986 -5.422 1.00 88.88 1183 ARG A CA 1
ATOM 9051 C C . ARG A 1 1183 ? 8.066 -26.597 -4.267 1.00 88.88 1183 ARG A C 1
ATOM 9053 O O . ARG A 1 1183 ? 7.964 -27.188 -3.198 1.00 88.88 1183 ARG A O 1
ATOM 9060 N N . ALA A 1 1184 ? 8.904 -25.574 -4.452 1.00 88.44 1184 ALA A N 1
ATOM 9061 C CA . ALA A 1 1184 ? 9.768 -25.047 -3.397 1.00 88.44 1184 ALA A CA 1
ATOM 9062 C C . ALA A 1 1184 ? 8.953 -24.497 -2.218 1.00 88.44 1184 ALA A C 1
ATOM 9064 O O . ALA A 1 1184 ? 9.281 -24.779 -1.071 1.00 88.44 1184 ALA A O 1
ATOM 9065 N N . TYR A 1 1185 ? 7.861 -23.778 -2.493 1.00 88.69 1185 TYR A N 1
ATOM 9066 C CA . TYR A 1 1185 ? 6.939 -23.306 -1.462 1.00 88.69 1185 TYR A CA 1
ATOM 9067 C C . TYR A 1 1185 ? 6.434 -24.456 -0.582 1.00 88.69 1185 TYR A C 1
ATOM 9069 O O . TYR A 1 1185 ? 6.595 -24.418 0.636 1.00 88.69 1185 TYR A O 1
ATOM 9077 N N . ARG A 1 1186 ? 5.882 -25.503 -1.210 1.00 84.88 1186 ARG A N 1
ATOM 9078 C CA . ARG A 1 1186 ? 5.367 -26.690 -0.511 1.00 84.88 1186 ARG A CA 1
ATOM 9079 C C . ARG A 1 1186 ? 6.459 -27.446 0.239 1.00 84.88 1186 ARG A C 1
ATOM 9081 O O . ARG A 1 1186 ? 6.220 -27.926 1.336 1.00 84.88 1186 ARG A O 1
ATOM 9088 N N . ALA A 1 1187 ? 7.656 -27.552 -0.332 1.00 84.31 1187 ALA A N 1
ATOM 9089 C CA . ALA A 1 1187 ? 8.768 -28.247 0.310 1.00 84.31 1187 ALA A CA 1
ATOM 9090 C C . ALA A 1 1187 ? 9.256 -27.529 1.579 1.00 84.31 1187 ALA A C 1
ATOM 9092 O O . ALA A 1 1187 ? 9.602 -28.188 2.554 1.00 84.31 1187 ALA A O 1
ATOM 9093 N N . VAL A 1 1188 ? 9.286 -26.192 1.570 1.00 83.00 1188 VAL A N 1
ATOM 9094 C CA . VAL A 1 1188 ? 9.805 -25.392 2.690 1.00 83.00 1188 VAL A CA 1
ATOM 9095 C C . VAL A 1 1188 ? 8.757 -25.201 3.785 1.00 83.00 1188 VAL A C 1
ATOM 9097 O O . VAL A 1 1188 ? 9.079 -25.341 4.961 1.00 83.00 1188 VAL A O 1
ATOM 9100 N N . PHE A 1 1189 ? 7.514 -24.887 3.417 1.00 81.25 1189 PHE A N 1
ATOM 9101 C CA . PHE A 1 1189 ? 6.467 -24.527 4.380 1.00 81.25 1189 PHE A CA 1
ATOM 9102 C C . PHE A 1 1189 ? 5.422 -25.630 4.599 1.00 81.25 1189 PHE A C 1
ATOM 9104 O O . PHE A 1 1189 ? 4.543 -25.473 5.441 1.00 81.25 1189 PHE A O 1
ATOM 9111 N N . GLY A 1 1190 ? 5.516 -26.753 3.881 1.00 67.00 1190 GLY A N 1
ATOM 9112 C CA . GLY A 1 1190 ? 4.504 -27.810 3.885 1.00 67.00 1190 GLY A CA 1
ATOM 9113 C C . GLY A 1 1190 ? 3.192 -27.381 3.221 1.00 67.00 1190 GLY A C 1
ATOM 9114 O O . GLY A 1 1190 ? 3.043 -26.256 2.738 1.00 67.00 1190 GLY A O 1
ATOM 9115 N N . ASP A 1 1191 ? 2.193 -28.264 3.260 1.00 57.16 1191 ASP A N 1
ATOM 9116 C CA . ASP A 1 1191 ? 0.792 -27.908 2.996 1.00 57.16 1191 ASP A CA 1
ATOM 9117 C C . ASP A 1 1191 ? 0.206 -27.175 4.223 1.00 57.16 1191 ASP A C 1
ATOM 9119 O O . ASP A 1 1191 ? -0.797 -27.588 4.806 1.00 57.16 1191 ASP A O 1
ATOM 9123 N N . ALA A 1 1192 ? 0.861 -26.096 4.676 1.00 41.56 1192 ALA A N 1
ATOM 9124 C CA . ALA A 1 1192 ? 0.446 -25.320 5.853 1.00 41.56 1192 ALA A CA 1
ATOM 9125 C C . ALA A 1 1192 ? -0.959 -24.696 5.714 1.00 41.56 1192 ALA A C 1
ATOM 9127 O O . ALA A 1 1192 ? -1.555 -24.272 6.703 1.00 41.56 1192 ALA A O 1
ATOM 9128 N N . ALA A 1 1193 ? -1.529 -24.709 4.511 1.00 41.19 1193 ALA A N 1
ATOM 9129 C CA . ALA A 1 1193 ? -2.963 -24.631 4.294 1.00 41.19 1193 ALA A CA 1
ATOM 9130 C C . ALA A 1 1193 ? -3.418 -26.013 3.820 1.00 41.19 1193 ALA A C 1
ATOM 9132 O O . ALA A 1 1193 ? -3.107 -26.377 2.694 1.00 41.19 1193 ALA A O 1
ATOM 9133 N N . GLY A 1 1194 ? -4.106 -26.791 4.660 1.00 36.69 1194 GLY A N 1
ATOM 9134 C CA . GLY A 1 1194 ? -4.552 -28.143 4.312 1.00 36.69 1194 GLY A CA 1
ATOM 9135 C C . GLY A 1 1194 ? -5.417 -28.188 3.045 1.00 36.69 1194 GLY A C 1
ATOM 9136 O O . GLY A 1 1194 ? -6.646 -28.123 3.132 1.00 36.69 1194 GLY A O 1
ATOM 9137 N N . ASP A 1 1195 ? -4.783 -28.310 1.877 1.00 42.06 1195 ASP A N 1
ATOM 9138 C CA . ASP A 1 1195 ? -5.457 -28.466 0.595 1.00 42.06 1195 ASP A CA 1
ATOM 9139 C C . ASP A 1 1195 ? -4.602 -29.215 -0.457 1.00 42.06 1195 ASP A C 1
ATOM 9141 O O . ASP A 1 1195 ? -3.575 -28.700 -0.909 1.00 42.06 1195 ASP A O 1
ATOM 9145 N N . PRO A 1 1196 ? -5.048 -30.402 -0.912 1.00 32.38 1196 PRO A N 1
ATOM 9146 C CA . PRO A 1 1196 ? -4.456 -31.155 -2.019 1.00 32.38 1196 PRO A CA 1
ATOM 9147 C C . PRO A 1 1196 ? -4.710 -30.561 -3.427 1.00 32.38 1196 PRO A C 1
ATOM 9149 O O . PRO A 1 1196 ? -4.322 -31.189 -4.413 1.00 32.38 1196 PRO A O 1
ATOM 9152 N N . HIS A 1 1197 ? -5.328 -29.377 -3.561 1.00 33.78 1197 HIS A N 1
ATOM 9153 C CA . HIS A 1 1197 ? -5.827 -28.854 -4.845 1.00 33.78 1197 HIS A CA 1
ATOM 9154 C C . HIS A 1 1197 ? -5.172 -27.579 -5.424 1.00 33.78 1197 HIS A C 1
ATOM 9156 O O . HIS A 1 1197 ? -5.792 -26.966 -6.292 1.00 33.78 1197 HIS A O 1
ATOM 9162 N N . LEU A 1 1198 ? -3.920 -27.182 -5.102 1.00 39.69 1198 LEU A N 1
ATOM 9163 C CA . LEU A 1 1198 ? -3.243 -26.328 -6.113 1.00 39.69 1198 LEU A CA 1
ATOM 9164 C C . LEU A 1 1198 ? -3.086 -27.172 -7.387 1.00 39.69 1198 LEU A C 1
ATOM 9166 O O . LEU A 1 1198 ? -2.589 -28.298 -7.262 1.00 39.69 1198 LEU A O 1
ATOM 9170 N N . PRO A 1 1199 ? -3.497 -26.672 -8.567 1.00 31.72 1199 PRO A N 1
ATOM 9171 C CA . PRO A 1 1199 ? -3.606 -27.465 -9.783 1.00 31.72 1199 PRO A CA 1
ATOM 9172 C C . PRO A 1 1199 ? -2.294 -28.194 -10.078 1.00 31.72 1199 PRO A C 1
ATOM 9174 O O . PRO A 1 1199 ? -1.269 -27.595 -10.398 1.00 31.72 1199 PRO A O 1
ATOM 9177 N N . VAL A 1 1200 ? -2.338 -29.516 -9.927 1.00 31.31 1200 VAL A N 1
ATOM 9178 C CA . VAL A 1 1200 ? -1.302 -30.432 -10.386 1.00 31.31 1200 VAL A CA 1
ATOM 9179 C C . VAL A 1 1200 ? -1.700 -30.821 -11.799 1.00 31.31 1200 VAL A C 1
ATOM 9181 O O . VAL A 1 1200 ? -2.635 -31.598 -11.979 1.00 31.31 1200 VAL A O 1
ATOM 9184 N N . GLU A 1 1201 ? -0.994 -30.319 -12.809 1.00 26.58 1201 GLU A N 1
ATOM 9185 C CA . GLU A 1 1201 ? -0.900 -31.115 -14.028 1.00 26.58 1201 GLU A CA 1
ATOM 9186 C C . GLU A 1 1201 ? -0.041 -32.345 -13.703 1.00 26.58 1201 GLU A C 1
ATOM 9188 O O . GLU A 1 1201 ? 1.085 -32.192 -13.212 1.00 26.58 1201 GLU A O 1
ATOM 9193 N N . PRO A 1 1202 ? -0.543 -33.570 -13.928 1.00 25.27 1202 PRO A N 1
ATOM 9194 C CA . PRO A 1 1202 ? 0.216 -34.781 -13.686 1.00 25.27 1202 PRO A CA 1
ATOM 9195 C C . PRO A 1 1202 ? 1.232 -34.952 -14.818 1.00 25.27 1202 PRO A C 1
ATOM 9197 O O . PRO A 1 1202 ? 1.019 -35.721 -15.751 1.00 25.27 1202 PRO A O 1
ATOM 9200 N N . THR A 1 1203 ? 2.356 -34.241 -14.761 1.00 30.98 1203 THR A N 1
ATOM 9201 C CA . THR A 1 1203 ? 3.519 -34.606 -15.571 1.00 30.98 1203 THR A CA 1
ATOM 9202 C C . THR A 1 1203 ? 4.327 -35.632 -14.794 1.00 30.98 1203 THR A C 1
ATOM 9204 O O . THR A 1 1203 ? 5.071 -35.333 -13.861 1.00 30.98 1203 THR A O 1
ATOM 9207 N N . GLY A 1 1204 ? 4.079 -36.894 -15.139 1.00 29.56 1204 GLY A N 1
ATOM 9208 C CA . GLY A 1 1204 ? 4.838 -38.033 -14.659 1.00 29.56 1204 GLY A CA 1
ATOM 9209 C C . GLY A 1 1204 ? 6.291 -37.927 -15.102 1.00 29.56 1204 GLY A C 1
ATOM 9210 O O . GLY A 1 1204 ? 6.633 -38.353 -16.196 1.00 29.56 1204 GLY A O 1
ATOM 9211 N N . THR A 1 1205 ? 7.132 -37.389 -14.230 1.00 28.47 1205 THR A N 1
ATOM 9212 C CA . THR A 1 1205 ? 8.575 -37.629 -14.211 1.00 28.47 1205 THR A CA 1
ATOM 9213 C C . THR A 1 1205 ? 9.072 -37.336 -12.802 1.00 28.47 1205 THR A C 1
ATOM 9215 O O . THR A 1 1205 ? 9.449 -36.221 -12.454 1.00 28.47 1205 THR A O 1
ATOM 9218 N N . THR A 1 1206 ? 9.036 -38.366 -11.960 1.00 27.69 1206 THR A N 1
ATOM 9219 C CA . THR A 1 1206 ? 9.925 -38.474 -10.802 1.00 27.69 1206 THR A CA 1
ATOM 9220 C C . THR A 1 1206 ? 11.365 -38.417 -11.304 1.00 27.69 1206 THR A C 1
ATOM 9222 O O . THR A 1 1206 ? 11.772 -39.279 -12.083 1.00 27.69 1206 THR A O 1
ATOM 9225 N N . ILE A 1 1207 ? 12.118 -37.409 -10.875 1.00 30.42 1207 ILE A N 1
ATOM 9226 C CA . ILE A 1 1207 ? 13.579 -37.427 -10.909 1.00 30.42 1207 ILE A CA 1
ATOM 9227 C C . ILE A 1 1207 ? 14.025 -37.183 -9.466 1.00 30.42 1207 ILE A C 1
ATOM 9229 O O . ILE A 1 1207 ? 13.611 -36.187 -8.870 1.00 30.42 1207 ILE A O 1
ATOM 9233 N N . ASP A 1 1208 ? 14.763 -38.170 -8.953 1.00 27.14 1208 ASP A N 1
ATOM 9234 C CA . ASP A 1 1208 ? 15.456 -38.241 -7.654 1.00 27.14 1208 ASP A CA 1
ATOM 9235 C C . ASP A 1 1208 ? 16.318 -37.004 -7.351 1.00 27.14 1208 ASP A C 1
ATOM 9237 O O . ASP A 1 1208 ? 16.990 -36.505 -8.292 1.00 27.14 1208 ASP A O 1
#

Foldseek 3Di:
DDDDDDDDDDDDDDDDDDDYDDDDDDDDDDDDDPDPPPVVVVVVVVVVVVVVVVVVVVVVVVVVVVVVVVVVVVVVVVVVVVVVVVVVVVVVVVVVVVVVVVVVVVVVVVVVVVVVVVVVVVVVVVVVVVVVVVVVVVVVVVVVVVVVVVVVVVVVVVVVLVVVVVVVVVVVVVVVVVVVVVVVVVVVVVVVVVVVVVVVVVVVVVVVVVVVVVVVVVVVVVVVVVVVVVVPDPDDDDDDDDPDPPPPVVVVVVVVVVVVVVVVVVVVVVVVVVVVVVVVVVVVVVVVVVVVVVVVVVVVVVVVVVVVVVVVVVVVVVVVVVVVVVVVVVVVVVVVVVVVVVVVVVVVVVCVVDPDDDDDDDDDDDDPPVVVVVVVVVVVVVVVVVVVVVVVVVVVVVVVVVVVVVVVVCVVVVVPDDVVNVVVVVVVVVVVVVVVVVVVVVVVVVVVVVVVVVVVVVVVVVVVVVVVVVVVVVVVQVVLADPPPDDDDDDDDDDDAFDDDPTHDDTHHDDDDDDDPVPVVCVVVVVVVVVVVVVVVVVVVVVVVVLVPFFEWEWEWEQEQFKIWIWIWGQDVQTHTDPPLTFIDGDHQQDQQRWGALVVSLVRSVVNVLVSVVVVVVVVTNYFYAAYAYAYAFQFKFFAFQQLHTLDTTHALVNDDDDPPPDDDDDDDDDDDDDDDDDDDDDPDDLVCLLVVLVQLQQVPDDPRHCRQQVLCLQLLDHSACSAQLSVLLVVLVVQVVVQPPDDDDDDDDDDDDDDDDDDGRPSLVRGQAMDGSQFSSLCVQLVHSTGAAEQQRLSSNSQARLQVRHGNPSSVVVSVVSPDDPVRYGHYDFQLPQQGFGDDPNCVSPVSRVNHGYTHHHHLVLLLCVLLVAEQPQLAWEWEFAQKIKIKHKAWRDDDDDDPVVVVVVVDDDDDDDDPPPDPPALRDGQFALWGWGDRGSTMIMIMHIWNGGVNLLVCLLVVVPDDVPDDVVVLQVVLLPDAFPPQQKAWDSQCQATRGRQSGRVDHIDIPDDDPPRDSSSSNNNSLLNNLLRNLLGVVSLLVLQPRDDPDDDDDDDDDDDDDHSNVSNNPSPAHEYEYYYDSVVVDVSSQQSNQQQNQYKYWYRLDPRSSSSSRSSVVSVSVVVVVVVVVPDPDDDDPPPPPDDDDDPDDDDPDDPDRPPTDMHHHDPVSNVSSVVSSVVNVVVVCVPVNCSPPDPDPDDPPPDDDDD

Sequence (1208 aa):
MNEAARVGATRGIGDDIERCPLTTLFLSVYPTASQANQATRKNLLDDREAMKQSIRGLRSRIEQLAGERERAEKDSLEHTRLWQERAEGLKAQGLQVADLQKKIAAAVARLKQQQNLYEAVRSDRNVYSKNLIETQDVIKEMKRRFKFMNHQIEHLKDEITIMDHSLVKEHFHHHNVDKDKESLRNDVTKVKKQIVSGEHIALHQRSELQKLTRIIQEADEERQRQARRWVIAEGVGGVYIGAAFHRVKEHDAIVGEKGVLFGQLMKRNDELSVLYDKIRIQTSSLHQGEVRYQQLLDTIADLEGQIKSMEKDLVSSMSQAGDLNELTTASNKLEKDLMRERAKMTALVEELELPLNVHRWRKLESSDPERYDLVRKAQSLQRNLVSKTESAVKKDLLIQEKEKLYIELKTILGRQPGPEVAEQLAVYQENLKHKVKQMRAMEAELGMYKQQVDLFKSDIEAANEAMRALRQRWVADQRRSKMKQGGSGSDETINLTANTWDSSSPVGATASADTMAGALSVLAVATAAVTRERRRASRVARAKMIVRRGVRVLLAIDIGSSSVRCSAYTVGSPPMLVPGCAVQLKHAIVKEDGTADAEQVILLVDAAVDKCFGELRAREVAHAVIAVGFACFGMNLVGVNASGKPCTPVFTYAGSSGASCGPSSSPPPPAGGGPPKDPPPGDCFEEEDVVKRLRKSLEMMGSGGKGGLEEARQRTGAPTHVSYAPAQLLRWLRETTTAGTVATPTKERVKGGESNQRRWRSPQRSQVKLWQTLPSLIAARWCCLRSAPVSYSEASWTGMLDLRKLEWDTHTLSVLSEAGFDCSALPRLADIGDLRAGASGATLKRWPELDGASIRLGLGDGAAACLGSGCDETSRKIAVTMGTSAAARVVLRMDRKEPTPAAAREAAGASTDGVDEAVPADDVLFHVPRGLWCYRVDRHRAVLGGALTDGGSVFEWLRNTLALAPGEDMAGVMEEAERMPPASHGLTVLPFFSGERSPGYNDDATACIFGLRRSTTRPQLVRAGLESVCLRLAVIVDLMKDLTDGGSMKGSSSNEHEPETFSAGALVRDHEDAEVVTSGNAFAASPFWRKILADSLGRTVRASGATEETSLGVAVILSSLESEALRQASAVPGSLLAAGLATAGETRSSSQENRTAPAVTAVHTPDDASFRAYREAGLAQQRAYRAVFGDAAGDPHLPVEPTGTTID

Radius of gyration: 59.89 Å; chains: 1; bounding box: 156×142×263 Å